Protein AF-0000000078597366 (afdb_homodimer)

Organism: Penicillium oxalicum (strain 114-2 / CGMCC 5302) (NCBI:txid933388)

Sequence (990 aa):
MFLNEVNRTFESVIDPSFQSKYDRWCERRESKDAGHTPFAADDELGDDFEILVLRVCLLSIQSLPCPGYPAFGVLNTHLNQLENWFCSLADELEASQKQERKPSIVAVQHKLCHVCYLIKYAKVRACWSALNAAIKEAHETGLHRRDDNAAVDDLEMELRRQIFWNLYVWDRYMCVYFGFWPLIPEGYFDVELPRDLFRPLTATPGSVTTFTDRVYHIKIARYITAFTSPPSWKADRHNASLVAEFAQQFQVLVVDQLPSIYWLDNPDLRLDTVEPAIPRKRQFLHLAIYHTKASLYRAFADPFNRLHVETNTPPKHTPDLLALSHRRAYMDAICKAISCLVQLFASTTEKSGSAAEKLFLLPVWLIDALACLGVCFLSIQADERRLANQGLQISPDQDLKCCLVTFLNTFDILRRGASRSAFVKKGLEALETLYQIVYTSPCRELLLKSNEESEMATLGAFSVRGTEEWLPSFLEKPDRAWIFQQKSFFSDLLSMFLNEVNRTFESVIDPSFQSKYDRWCERRESKDAGHTPFAADDELGDDFEILVLRVCLLSIQSLPCPGYPAFGVLNTHLNQLENWFCSLADELEASQKQERKPSIVAVQHKLCHVCYLIKYAKVRACWSALNAAIKEAHETGLHRRDDNAAVDDLEMELRRQIFWNLYVWDRYMCVYFGFWPLIPEGYFDVELPRDLFRPLTATPGSVTTFTDRVYHIKIARYITAFTSPPSWKADRHNASLVAEFAQQFQVLVVDQLPSIYWLDNPDLRLDTVEPAIPRKRQFLHLAIYHTKASLYRAFADPFNRLHVETNTPPKHTPDLLALSHRRAYMDAICKAISCLVQLFASTTEKSGSAAEKLFLLPVWLIDALACLGVCFLSIQADERRLANQGLQISPDQDLKCCLVTFLNTFDILRRGASRSAFVKKGLEALETLYQIVYTSPCRELLLKSNEESEMATLGAFSVRGTEEWLPSFLEKPDRAWIFQQKSFFSDLLS

Foldseek 3Di:
DLVQPLCLVQVLDDVVVLVVLVVVLVVVVVVCVVPDDQDDLQDPNHLLVVLLVLLSVLSVLLQAQDQPPCPPDPCNDRSVVSSVVSVVVSVVSVVPRDPPRQQDPSNLSSLVSVLVSCVLQLLLVVSVVSLLVSVVSLVSVPLLEACPPPPDDPVVLLSSQSSNLSSLLVQLCSQQQAPDDGNDDPPPGDRDHHDQPPPFLDPDPPGGDSCNLVSLSSVLSVLLCVAQRDPVNVLVLLDLVSLVVSLVVCCVVRVVPDDQCLDPPNGDCVCCVSRVCSVVSSLVSLLSVLVSLLLSLLLLLQQQCLLVPPDPPPRSHDPDPSSVVSNLSNLVSLLSSLVSLVVLLCVSPVPRPPSSCSSVVSLVSLLLSLVSLLSSLVNVLSVCLVVVVVVDADDADLSNLVSLVSSVVSLVVLVVCLVPDVQSVLSNVLCVVSCVLSVPWPVNVQSPPPVPPRPRDDGPDSPPPDDRPQVNQCNSRSGNSSQCVDPSHCVPPSD/DLVQPLCLVQVLDDVVVLVVLVVVLVVVVVVCVVPDDQPDLQDPNHLLVVLLVLLSVLSVLLQAQDQPPCPPDDCNDRSVVVSVVSVVVSVVSVVPDDPPRQQDPSNLSSLVSVLVSCLLQLLLVVSVVSLLVSVVSLVSVPLLEACPPPPDDPVVLLSSQSSNLSSLLVQLCSQQQAPDDGNDDPPPGDRDHHDQPPPFLDPDPPGGDSCNLVSLSSVLSVLLCVAQRDPVNVLVLLDLVSLVVSLVVCCVVRVVPDDQCLDPPNGDCVCCVSRVCSVVSSLVSLLSVLVSLLLSLLLLLQQQCLLVPPDPPPRSHDPDPSSVVSNLSNLVSLLSSLVSLVVLLCVLPVPRPLSSCSSVVSLVSLLLSLVSLLSSLVNVLSVCLVVVVVVDFDDADLSNLVSLVSSVVSLVVLVVCLVPDVQSVLSNVLCVVSCVLSVPWPVNCVSVVPVDDDDRPNGPDSPPPDDRPQVVQCNSRSGNSSQCVDPSHCVVPSD

InterPro domains:
  IPR007219 Xylanolytic transcriptional activator, regulatory domain [PF04082] (13-196)
  IPR007219 Xylanolytic transcriptional activator, regulatory domain [SM00906] (127-200)

pLDDT: mean 78.03, std 15.62, range [32.47, 96.44]

Nearest PDB structures (foldseek):
  6p7x-assembly1_B  TM=5.324E-01  e=3.393E-02  Kluyveromyces lactis
  7a0g-assembly1_EEE  TM=1.400E-01  e=3.858E+00  Serratia marcescens
  6p7x-assembly1_B  TM=5.183E-01  e=3.360E-02  Kluyveromyces lactis
  7q83-assembly2_D  TM=2.815E-01  e=9.406E+00  Saccharomyces cerevisiae S288C

Solvent-accessible surface area (backbone atoms only — not comparable to full-atom values): 53658 Å² total; per-residue (Å²): 106,43,76,79,51,56,34,64,76,65,52,65,65,55,64,68,64,50,50,54,51,50,52,52,47,51,51,46,51,61,47,26,82,73,75,53,77,76,66,50,85,86,38,85,72,14,69,46,38,52,36,25,53,40,33,50,47,48,47,42,58,56,66,39,32,43,69,72,51,78,49,78,69,92,49,81,47,56,47,64,54,49,47,51,47,42,51,52,50,36,51,50,55,60,68,65,51,62,88,83,56,77,64,43,71,53,47,26,36,27,30,48,42,43,23,58,48,29,41,26,68,32,27,48,53,60,19,52,51,34,43,50,54,22,50,52,36,33,54,73,56,44,44,41,42,61,76,80,58,80,82,59,52,69,67,57,49,44,48,40,28,41,49,46,47,50,50,50,29,53,36,34,47,41,17,46,52,54,57,45,74,50,67,73,55,84,50,65,54,60,49,62,77,57,62,49,66,62,67,44,76,44,89,51,88,87,35,57,21,92,55,39,68,54,54,51,45,39,53,49,31,57,53,47,45,75,58,62,49,39,59,74,35,54,68,54,51,51,32,58,69,56,37,52,52,50,51,50,48,46,42,59,70,48,60,68,63,55,56,54,66,55,38,83,76,83,42,48,62,85,51,42,77,80,40,68,59,48,65,57,50,30,40,52,51,48,32,52,50,24,48,46,52,24,53,54,23,38,56,23,41,42,41,69,47,72,76,59,64,86,68,80,63,64,67,86,37,79,78,39,74,61,32,56,50,34,27,52,50,22,48,50,24,39,50,52,28,47,51,35,47,51,52,53,50,46,62,28,40,69,78,22,63,68,22,30,66,39,51,37,50,52,57,54,49,48,47,50,44,46,52,52,49,46,47,33,51,50,33,51,50,52,50,48,47,53,35,45,75,70,69,46,85,82,75,88,50,70,67,55,31,54,51,48,51,50,49,54,53,50,50,50,55,46,58,72,47,23,86,78,29,72,64,42,39,39,40,47,62,60,41,42,64,54,48,50,52,55,64,66,29,53,59,39,56,52,48,73,53,48,85,58,91,75,70,84,70,74,65,67,89,74,75,85,80,87,74,69,88,54,54,63,52,46,69,71,35,52,49,59,18,36,54,52,68,29,73,72,52,34,32,77,68,35,88,106,44,76,77,51,57,33,65,76,66,54,67,64,56,64,70,63,50,52,52,52,50,51,51,48,53,51,46,51,61,48,23,82,73,75,55,78,75,66,50,86,86,37,85,74,14,68,45,38,54,36,27,53,40,34,51,49,46,47,40,58,56,67,39,32,45,71,73,53,76,50,80,67,92,51,80,48,55,46,65,55,50,47,51,48,43,52,49,51,37,50,50,55,60,68,66,51,60,87,83,55,77,63,44,72,52,47,26,37,27,30,48,40,44,23,57,48,29,41,28,68,32,26,47,53,62,18,50,52,34,43,50,52,21,50,52,36,33,55,72,54,45,45,42,42,61,76,80,58,81,83,59,52,69,66,56,50,44,48,38,27,42,50,44,46,50,51,49,28,51,35,35,46,41,17,45,50,54,58,45,75,49,67,74,55,84,48,66,55,61,47,62,78,59,62,49,68,62,67,43,76,45,90,52,88,86,36,57,20,92,53,40,68,54,54,50,44,40,54,49,33,58,55,45,42,76,58,62,47,38,58,74,34,54,68,54,52,51,32,58,69,56,36,52,50,51,52,50,48,45,42,59,70,48,60,68,62,56,55,54,65,57,38,81,77,84,42,49,64,86,52,42,78,79,40,70,58,46,64,58,50,30,40,54,50,48,32,53,50,23,48,47,50,22,54,54,23,37,55,22,42,43,39,70,45,73,77,59,75,80,66,83,63,64,65,85,35,78,79,39,73,61,32,55,50,33,28,52,50,22,47,50,24,39,51,52,27,46,52,35,47,52,52,54,50,46,62,28,40,70,77,25,59,72,23,30,67,39,52,38,50,50,60,53,49,49,47,49,44,46,52,52,50,46,47,33,51,51,35,51,50,52,49,49,44,51,35,45,74,69,70,47,84,83,74,89,50,71,67,54,31,52,49,48,51,51,48,54,51,49,51,50,55,46,59,71,47,24,85,78,30,75,64,41,37,38,38,46,61,60,42,44,63,54,48,50,52,55,65,65,29,59,60,40,56,52,47,70,54,47,84,60,86,85,72,82,71,77,63,70,89,76,74,82,78,87,71,68,87,56,52,63,51,46,70,71,34,50,49,59,16,37,55,54,70,29,73,72,47,38,30,79,67,34,90

Radius of gyration: 32.06 Å; Cα contacts (8 Å, |Δi|>4): 1235; chains: 2; bounding box: 69×103×82 Å

Secondary structure (DSSP, 8-state):
-IIIIIHHHH--S-HHHHHHHHHHHHHHHHHHTTT-----TT-TTSHHHHHHHHHHHHHHHHT-S-TT----SS--S-HHHHHHHHHHHHHHHHHHS-TTPPP-HHHHHHHHHHHHHHHHTT-HHHHHHHHHHHHHHHHHHTTTS----TTS-HHHHHHHHHHHHHHHHHHHHHHHHH-PPPSS-TTS--PPPP-TTSS-SSSSTT---TTHHHHHHHHHHHHHHHHHS-GGGHHHHT-HHHHHHHHHHHIIIIITT--GGG-SSS---TTTTT-TTHHHHHHHHHHHHHHHHHHHHGGGSSTT--S--S-----SS---HHHHHHHHHHHHHHHHHHHHHHHHHHHHHSSSTTTGGG-THHHHHHHHHHHHHHHHHHHHHHHHHHHHHTT------HHHHHHHHHHHHHHHHHHHHGGG-HHHHHHHHHHHHHHHHHHH-HHHHHHHHTTSS------------S--TTHHHHHH--STTHHHH-TTTTTTT--/-IIIIIHHHH--S-HHHHHHHHHHHHHHHHHHTTT-----TT-TTSHHHHHHHHHHHHHHHHT-S-TT----SS--S-HHHHHHHHHHHHHHHHHHS-TTPPP-HHHHHHHHHHHHHHHHTT-HHHHHHHHHHHHHHHHHHTTTS----TTS-HHHHHHHHHHHHHHHHHHHHHHHHH-PPPSS-TTS--PPPP-TTSS-SSSSTT---TTHHHHHHHHHHHHHHHHHS-GGGTTGGG-HHHHHHHHHHHHHHTGGG--GGG-SSS---TTTTT-TTHHHHHHHHHHHHHHHHHHHHGGGSSTT--S--S-----SS---HHHHHHHHHHHHHHHHHHHHHHHHHHHHHSSSTTTGGG-THHHHHHHHHHHHHHHHHHHHHHHHHHHHHTTPPPPP-HHHHHHHHHHHHHHHHHHHHGGG-HHHHHHHHHHHHHHHHHHH-HHHHHHHHTTS-------------S--TTHHHHHH--STTHHHH-TTTTTTT--

Structure (mmCIF, N/CA/C/O backbone):
data_AF-0000000078597366-model_v1
#
loop_
_entity.id
_entity.type
_entity.pdbx_description
1 polymer 'Transcription factor domain-containing protein'
#
loop_
_atom_site.group_PDB
_atom_site.id
_atom_site.type_symbol
_atom_site.label_atom_id
_atom_site.label_alt_id
_atom_site.label_comp_id
_atom_site.label_asym_id
_atom_site.label_entity_id
_atom_site.label_seq_id
_atom_site.pdbx_PDB_ins_code
_atom_site.Cartn_x
_atom_site.Cartn_y
_atom_site.Cartn_z
_atom_site.occupancy
_atom_site.B_iso_or_equiv
_atom_site.auth_seq_id
_atom_site.auth_comp_id
_atom_site.auth_asym_id
_atom_site.auth_atom_id
_atom_site.pdbx_PDB_model_num
ATOM 1 N N . MET A 1 1 ? -16.625 13.062 27.312 1 77.81 1 MET A N 1
ATOM 2 C CA . MET A 1 1 ? -15.539 13.891 26.812 1 77.81 1 MET A CA 1
ATOM 3 C C . MET A 1 1 ? -15.07 13.414 25.438 1 77.81 1 MET A C 1
ATOM 5 O O . MET A 1 1 ? -15.039 14.188 24.484 1 77.81 1 MET A O 1
ATOM 9 N N . PHE A 1 2 ? -14.883 12.109 25.297 1 80 2 PHE A N 1
ATOM 10 C CA . PHE A 1 2 ? -14.32 11.633 24.031 1 80 2 PHE A CA 1
ATOM 11 C C . PHE A 1 2 ? -15.289 11.859 22.875 1 80 2 PHE A C 1
ATOM 13 O O . PHE A 1 2 ? -14.93 12.477 21.875 1 80 2 PHE A O 1
ATOM 20 N N . LEU A 1 3 ? -16.516 11.445 23 1 79.75 3 LEU A N 1
ATOM 21 C CA . LEU A 1 3 ? -17.469 11.484 21.891 1 79.75 3 LEU A CA 1
ATOM 22 C C . LEU A 1 3 ? -17.828 12.922 21.547 1 79.75 3 LEU A C 1
ATOM 24 O O . LEU A 1 3 ? -18 13.258 20.375 1 79.75 3 LEU A O 1
ATOM 28 N N . ASN A 1 4 ? -17.75 13.773 22.469 1 75.81 4 ASN A N 1
ATOM 29 C CA . ASN A 1 4 ? -18.25 15.125 22.234 1 75.81 4 ASN A CA 1
ATOM 30 C C . ASN A 1 4 ? -17.125 16.078 21.812 1 75.81 4 ASN A C 1
ATOM 32 O O . ASN A 1 4 ? -17.391 17.094 21.172 1 75.81 4 ASN A O 1
ATOM 36 N N . GLU A 1 5 ? -15.945 15.664 22.141 1 77 5 GLU A N 1
ATOM 37 C CA . GLU A 1 5 ? -14.867 16.609 21.859 1 77 5 GLU A CA 1
ATOM 38 C C . GLU A 1 5 ? -13.773 15.969 21.016 1 77 5 GLU A C 1
ATOM 40 O O . GLU A 1 5 ? -13.539 16.391 19.875 1 77 5 GLU A O 1
ATOM 45 N N . VAL A 1 6 ? -13.281 14.93 21.484 1 77.69 6 VAL A N 1
ATOM 46 C CA . VAL A 1 6 ? -12.086 14.359 20.875 1 77.69 6 VAL A CA 1
ATOM 47 C C . VAL A 1 6 ? -12.445 13.719 19.531 1 77.69 6 VAL A C 1
ATOM 49 O O . VAL A 1 6 ? -11.773 13.938 18.531 1 77.69 6 VAL A O 1
ATOM 52 N N . ASN A 1 7 ? -13.539 12.992 19.5 1 82.81 7 ASN A N 1
ATOM 53 C CA . ASN A 1 7 ? -13.953 12.25 18.312 1 82.81 7 ASN A CA 1
ATOM 54 C C . ASN A 1 7 ? -14.344 13.195 17.172 1 82.81 7 ASN A C 1
ATOM 56 O O . ASN A 1 7 ? -14.344 12.797 16 1 82.81 7 ASN A O 1
ATOM 60 N N . ARG A 1 8 ? -14.602 14.391 17.547 1 79.69 8 ARG A N 1
ATOM 61 C CA . ARG A 1 8 ? -15.094 15.344 16.547 1 79.69 8 ARG A CA 1
ATOM 62 C C . ARG A 1 8 ? -13.961 15.805 15.641 1 79.69 8 ARG A C 1
ATOM 64 O O . ARG A 1 8 ? -14.203 16.328 14.547 1 79.69 8 ARG A O 1
ATOM 71 N N . THR A 1 9 ? -12.773 15.547 16.062 1 73.31 9 THR A N 1
ATOM 72 C CA . THR A 1 9 ? -11.625 15.938 15.25 1 73.31 9 THR A CA 1
ATOM 73 C C . THR A 1 9 ? -11.359 14.906 14.156 1 73.31 9 THR A C 1
ATOM 75 O O . THR A 1 9 ? -11.039 15.258 13.023 1 73.31 9 THR A O 1
ATOM 78 N N . PHE A 1 10 ? -11.617 13.672 14.555 1 74.19 10 PHE A N 1
ATOM 79 C CA . PHE A 1 10 ? -11.188 12.641 13.617 1 74.19 10 PHE A CA 1
ATOM 80 C C . PHE A 1 10 ? -12.367 11.773 13.195 1 74.19 10 PHE A C 1
ATOM 82 O O . PHE A 1 10 ? -12.289 11.062 12.195 1 74.19 10 PHE A O 1
ATOM 89 N N . GLU A 1 11 ? -13.391 11.883 13.914 1 78.06 11 GLU A N 1
ATOM 90 C CA . GLU A 1 11 ? -14.602 11.109 13.641 1 78.06 11 GLU A CA 1
ATOM 91 C C . GLU A 1 11 ? -14.266 9.641 13.398 1 78.06 11 GLU A C 1
ATOM 93 O O . GLU A 1 11 ? -14.68 9.062 12.391 1 78.06 11 GLU A O 1
ATOM 98 N N . SER A 1 12 ? -13.477 9.102 14.289 1 75.88 12 SER A N 1
ATOM 99 C CA . SER A 1 12 ? -12.977 7.734 14.148 1 75.88 12 SER A CA 1
ATOM 100 C C . SER A 1 12 ? -14.047 6.711 14.516 1 75.88 12 SER A C 1
ATOM 102 O O . SER A 1 12 ? -13.953 5.543 14.133 1 75.88 12 SER A O 1
ATOM 104 N N . VAL A 1 13 ? -15.047 7.16 15.273 1 77.44 13 VAL A N 1
ATOM 105 C CA . VAL A 1 13 ? -16.125 6.262 15.648 1 77.44 13 VAL A CA 1
ATOM 106 C C . VAL A 1 13 ? -17.469 6.957 15.43 1 77.44 13 VAL A C 1
ATOM 108 O O . VAL A 1 13 ? -17.547 8.188 15.438 1 77.44 13 VAL A O 1
ATOM 111 N N . ILE A 1 14 ? -18.453 6.109 15.164 1 76.69 14 ILE A N 1
ATOM 112 C CA . ILE A 1 14 ? -19.828 6.609 15.156 1 76.69 14 ILE A CA 1
ATOM 113 C C . ILE A 1 14 ? -20.406 6.52 16.562 1 76.69 14 ILE A C 1
ATOM 115 O O . ILE A 1 14 ? -20.469 5.438 17.156 1 76.69 14 ILE A O 1
ATOM 119 N N . ASP A 1 15 ? -20.938 7.594 17 1 83.19 15 ASP A N 1
ATOM 120 C CA . ASP A 1 15 ? -21.297 7.75 18.406 1 83.19 15 ASP A CA 1
ATOM 121 C C . ASP A 1 15 ? -22.266 6.664 18.844 1 83.19 15 ASP A C 1
ATOM 123 O O . ASP A 1 15 ? -22 5.938 19.812 1 83.19 15 ASP A O 1
ATOM 127 N N . PRO A 1 16 ? -23.328 6.461 18.141 1 78.75 16 PRO A N 1
ATOM 128 C CA . PRO A 1 16 ? -24.297 5.484 18.641 1 78.75 16 PRO A CA 1
ATOM 129 C C . PRO A 1 16 ? -23.766 4.055 18.609 1 78.75 16 PRO A C 1
ATOM 131 O O . PRO A 1 16 ? -24.062 3.266 19.516 1 78.75 16 PRO A O 1
ATOM 134 N N . SER A 1 17 ? -23.078 3.791 17.656 1 81.31 17 SER A N 1
ATOM 135 C CA . SER A 1 17 ? -22.531 2.445 17.531 1 81.31 17 SER A CA 1
ATOM 136 C C . SER A 1 17 ? -21.516 2.168 18.641 1 81.31 17 SER A C 1
ATOM 138 O O . SER A 1 17 ? -21.531 1.102 19.25 1 81.31 17 SER A O 1
ATOM 140 N N . PHE A 1 18 ? -20.719 3.088 18.906 1 87.81 18 PHE A N 1
ATOM 141 C CA . PHE A 1 18 ? -19.703 2.932 19.938 1 87.81 18 PHE A CA 1
ATOM 142 C C . PHE A 1 18 ? -20.328 2.84 21.328 1 87.81 18 PHE A C 1
ATOM 144 O O . PHE A 1 18 ? -19.953 1.989 22.125 1 87.81 18 PHE A O 1
ATOM 151 N N . GLN A 1 19 ? -21.297 3.725 21.547 1 87.75 19 GLN A N 1
ATOM 152 C CA . GLN A 1 19 ? -21.953 3.762 22.844 1 87.75 19 GLN A CA 1
ATOM 153 C C . GLN A 1 19 ? -22.688 2.453 23.125 1 87.75 19 GLN A C 1
ATOM 155 O O . GLN A 1 19 ? -22.641 1.944 24.25 1 87.75 19 GLN A O 1
ATOM 160 N N . SER A 1 20 ? -23.297 1.954 22.141 1 85.81 20 SER A N 1
ATOM 161 C CA . SER A 1 20 ? -24.016 0.691 22.297 1 85.81 20 SER A CA 1
ATOM 162 C C . SER A 1 20 ? -23.062 -0.444 22.641 1 85.81 20 SER A C 1
ATOM 164 O O . SER A 1 20 ? -23.328 -1.235 23.547 1 85.81 20 SER A O 1
ATOM 166 N N . LYS A 1 21 ? -21.969 -0.514 21.984 1 87 21 LYS A N 1
ATOM 167 C CA . LYS A 1 21 ? -20.984 -1.558 22.234 1 87 21 LYS A CA 1
ATOM 168 C C . LYS A 1 21 ? -20.344 -1.388 23.609 1 87 21 LYS A C 1
ATOM 170 O O . LYS A 1 21 ? -20.078 -2.371 24.312 1 87 21 LYS A O 1
ATOM 175 N N . TYR A 1 22 ? -20.156 -0.16 23.906 1 88.94 22 TYR A N 1
ATOM 176 C CA . TYR A 1 22 ? -19.547 0.142 25.203 1 88.94 22 TYR A CA 1
ATOM 177 C C . TYR A 1 22 ? -20.469 -0.283 26.344 1 88.94 22 TYR A C 1
ATOM 179 O O . TYR A 1 22 ? -20.016 -0.875 27.328 1 88.94 22 TYR A O 1
ATOM 187 N N . ASP A 1 23 ? -21.703 -0.008 26.188 1 88.88 23 ASP A N 1
ATOM 188 C CA . ASP A 1 23 ? -22.672 -0.377 27.203 1 88.88 23 ASP A CA 1
ATOM 189 C C . ASP A 1 23 ? -22.766 -1.895 27.344 1 88.88 23 ASP A C 1
ATOM 191 O O . ASP A 1 23 ? -22.812 -2.414 28.469 1 88.88 23 ASP A O 1
ATOM 195 N N . ARG A 1 24 ? -22.766 -2.529 26.266 1 86.31 24 ARG A N 1
ATOM 196 C CA . ARG A 1 24 ? -22.812 -3.988 26.297 1 86.31 24 ARG A CA 1
ATOM 197 C C . ARG A 1 24 ? -21.562 -4.562 26.938 1 86.31 24 ARG A C 1
ATOM 199 O O . ARG A 1 24 ? -21.625 -5.551 27.672 1 86.31 24 ARG A O 1
ATOM 206 N N . TRP A 1 25 ? -20.5 -3.963 26.578 1 86.81 25 TRP A N 1
ATOM 207 C CA . TRP A 1 25 ? -19.219 -4.383 27.141 1 86.81 25 TRP A CA 1
ATOM 208 C C . TRP A 1 25 ? -19.203 -4.207 28.656 1 86.81 25 TRP A C 1
ATOM 210 O O . TRP A 1 25 ? -18.75 -5.094 29.375 1 86.81 25 TRP A O 1
ATOM 220 N N . CYS A 1 26 ? -19.719 -3.164 29.141 1 85.12 26 CYS A N 1
ATOM 221 C CA . CYS A 1 26 ? -19.797 -2.879 30.562 1 85.12 26 CYS A CA 1
ATOM 222 C C . CYS A 1 26 ? -20.719 -3.861 31.266 1 85.12 26 CYS A C 1
ATOM 224 O O . CYS A 1 26 ? -20.422 -4.324 32.375 1 85.12 26 CYS A O 1
ATOM 226 N N . GLU A 1 27 ? -21.75 -4.156 30.625 1 83.38 27 GLU A N 1
ATOM 227 C CA . GLU A 1 27 ? -22.719 -5.094 31.188 1 83.38 27 GLU A CA 1
ATOM 228 C C . GLU A 1 27 ? -22.109 -6.488 31.328 1 83.38 27 GLU A C 1
ATOM 230 O O . GLU A 1 27 ? -22.328 -7.164 32.344 1 83.38 27 GLU A O 1
ATOM 235 N N . ARG A 1 28 ? -21.453 -6.789 30.344 1 79.44 28 ARG A N 1
ATOM 236 C CA . ARG A 1 28 ? -20.844 -8.117 30.344 1 79.44 28 ARG A CA 1
ATOM 237 C C . ARG A 1 28 ? -19.75 -8.211 31.406 1 79.44 28 ARG A C 1
ATOM 239 O O . ARG A 1 28 ? -19.578 -9.258 32.031 1 79.44 28 ARG A O 1
ATOM 246 N N . ARG A 1 29 ? -19.016 -7.277 31.547 1 74.88 29 ARG A N 1
ATOM 247 C CA . ARG A 1 29 ? -17.953 -7.27 32.531 1 74.88 29 ARG A CA 1
ATOM 248 C C . ARG A 1 29 ? -18.5 -7.336 33.938 1 74.88 29 ARG A C 1
ATOM 250 O O . ARG A 1 29 ? -17.922 -7.988 34.812 1 74.88 29 ARG A O 1
ATOM 257 N N . GLU A 1 30 ? -19.547 -6.656 34.062 1 74.06 30 GLU A N 1
ATOM 258 C CA . GLU A 1 30 ? -20.188 -6.688 35.344 1 74.06 30 GLU A CA 1
ATOM 259 C C . GLU A 1 30 ? -20.781 -8.062 35.656 1 74.06 30 GLU A C 1
ATOM 261 O O . GLU A 1 30 ? -20.734 -8.531 36.781 1 74.06 30 GLU A O 1
ATOM 266 N N . SER A 1 31 ? -21.141 -8.625 34.531 1 67.75 31 SER A N 1
ATOM 267 C CA . SER A 1 31 ? -21.703 -9.961 34.719 1 67.75 31 SER A CA 1
ATOM 268 C C . SER A 1 31 ? -20.609 -11 34.906 1 67.75 31 SER A C 1
ATOM 270 O O . SER A 1 31 ? -20.797 -11.977 35.656 1 67.75 31 SER A O 1
ATOM 272 N N . LYS A 1 32 ? -19.484 -11.047 34.094 1 61.31 32 LYS A N 1
ATOM 273 C CA . LYS A 1 32 ? -18.359 -11.977 34.188 1 61.31 32 LYS A CA 1
ATOM 274 C C . LYS A 1 32 ? -17.734 -11.922 35.594 1 61.31 32 LYS A C 1
ATOM 276 O O . LYS A 1 32 ? -17.297 -12.945 36.125 1 61.31 32 LYS A O 1
ATOM 281 N N . ASP A 1 33 ? -17.328 -10.773 36.094 1 56.53 33 ASP A N 1
ATOM 282 C CA . ASP A 1 33 ? -16.875 -10.695 37.5 1 56.53 33 ASP A CA 1
ATOM 283 C C . ASP A 1 33 ? -17.797 -11.492 38.406 1 56.53 33 ASP A C 1
ATOM 285 O O . ASP A 1 33 ? -17.375 -11.922 39.5 1 56.53 33 ASP A O 1
ATOM 289 N N . ALA A 1 34 ? -19.031 -11.734 38.031 1 48.69 34 ALA A N 1
ATOM 290 C CA . ALA A 1 34 ? -19.922 -12.633 38.75 1 48.69 34 ALA A CA 1
ATOM 291 C C . ALA A 1 34 ? -19.734 -14.078 38.312 1 48.69 34 ALA A C 1
ATOM 293 O O . ALA A 1 34 ? -20.531 -14.953 38.656 1 48.69 34 ALA A O 1
ATOM 294 N N . GLY A 1 35 ? -18.734 -14.5 37.438 1 50.5 35 GLY A N 1
ATOM 295 C CA . GLY A 1 35 ? -18.391 -15.875 37.094 1 50.5 35 GLY A CA 1
ATOM 296 C C . GLY A 1 35 ? -18.188 -16.109 35.625 1 50.5 35 GLY A C 1
ATOM 297 O O . GLY A 1 35 ? -18.094 -17.25 35.156 1 50.5 35 GLY A O 1
ATOM 298 N N . HIS A 1 36 ? -18.391 -15.164 34.656 1 47.78 36 HIS A N 1
ATOM 299 C CA . HIS A 1 36 ? -18.688 -15.453 33.25 1 47.78 36 HIS A CA 1
ATOM 300 C C . HIS A 1 36 ? -17.406 -15.617 32.438 1 47.78 36 HIS A C 1
ATOM 302 O O . HIS A 1 36 ? -16.344 -15.141 32.844 1 47.78 36 HIS A O 1
ATOM 308 N N . THR A 1 37 ? -17.531 -16.328 31.172 1 51.5 37 THR A N 1
ATOM 309 C CA . THR A 1 37 ? -16.734 -16.922 30.094 1 51.5 37 THR A CA 1
ATOM 310 C C . THR A 1 37 ? -15.992 -15.844 29.312 1 51.5 37 THR A C 1
ATOM 312 O O . THR A 1 37 ? -16.562 -14.797 28.984 1 51.5 37 THR A O 1
ATOM 315 N N . PRO A 1 38 ? -14.742 -15.977 29.312 1 54.69 38 PRO A N 1
ATOM 316 C CA . PRO A 1 38 ? -13.93 -15.086 28.469 1 54.69 38 PRO A CA 1
ATOM 317 C C . PRO A 1 38 ? -14.523 -14.867 27.078 1 54.69 38 PRO A C 1
ATOM 319 O O . PRO A 1 38 ? -15.281 -15.711 26.594 1 54.69 38 PRO A O 1
ATOM 322 N N . PHE A 1 39 ? -14.617 -13.594 26.75 1 57.12 39 PHE A N 1
ATOM 323 C CA . PHE A 1 39 ? -15.109 -13.273 25.406 1 57.12 39 PHE A CA 1
ATOM 324 C C . PHE A 1 39 ? -14.516 -14.219 24.375 1 57.12 39 PHE A C 1
ATOM 326 O O . PHE A 1 39 ? -13.344 -14.602 24.484 1 57.12 39 PHE A O 1
ATOM 333 N N . ALA A 1 40 ? -15.32 -14.82 23.641 1 53.38 40 ALA A N 1
ATOM 334 C CA . ALA A 1 40 ? -14.805 -15.625 22.547 1 53.38 40 ALA A CA 1
ATOM 335 C C . ALA A 1 40 ? -13.961 -14.773 21.594 1 53.38 40 ALA A C 1
ATOM 337 O O . ALA A 1 40 ? -14.203 -13.578 21.438 1 53.38 40 ALA A O 1
ATOM 338 N N . ALA A 1 41 ? -12.883 -15.242 21.188 1 50.66 41 ALA A N 1
ATOM 339 C CA . ALA A 1 41 ? -11.898 -14.586 20.344 1 50.66 41 ALA A CA 1
ATOM 340 C C . ALA A 1 41 ? -12.562 -13.859 19.188 1 50.66 41 ALA A C 1
ATOM 342 O O . ALA A 1 41 ? -12.125 -12.781 18.766 1 50.66 41 ALA A O 1
ATOM 343 N N . ASP A 1 42 ? -13.742 -14.414 18.75 1 53.88 42 ASP A N 1
ATOM 344 C CA . ASP A 1 42 ? -14.406 -13.883 17.562 1 53.88 42 ASP A CA 1
ATOM 345 C C . ASP A 1 42 ? -15.523 -12.914 17.938 1 53.88 42 ASP A C 1
ATOM 347 O O . ASP A 1 42 ? -16.297 -12.492 17.078 1 53.88 42 ASP A O 1
ATOM 351 N N . ASP A 1 43 ? -15.508 -12.578 19.172 1 62.34 43 ASP A N 1
ATOM 352 C CA . ASP A 1 43 ? -16.562 -11.695 19.656 1 62.34 43 ASP A CA 1
ATOM 353 C C . ASP A 1 43 ? -16.25 -10.242 19.328 1 62.34 43 ASP A C 1
ATOM 355 O O . ASP A 1 43 ? -15.117 -9.789 19.5 1 62.34 43 ASP A O 1
ATOM 359 N N . GLU A 1 44 ? -17.281 -9.586 18.828 1 65.19 44 GLU A N 1
ATOM 360 C CA . GLU A 1 44 ? -17.203 -8.164 18.516 1 65.19 44 GLU A CA 1
ATOM 361 C C . GLU A 1 44 ? -16.766 -7.359 19.734 1 65.19 44 GLU A C 1
ATOM 363 O O . GLU A 1 44 ? -16.203 -6.266 19.594 1 65.19 44 GLU A O 1
ATOM 368 N N . LEU A 1 45 ? -16.984 -8 20.875 1 68.44 45 LEU A N 1
ATOM 369 C CA . LEU A 1 45 ? -16.672 -7.305 22.125 1 68.44 45 LEU A CA 1
ATOM 370 C C . LEU A 1 45 ? -15.438 -7.91 22.797 1 68.44 45 LEU A C 1
ATOM 372 O O . LEU A 1 45 ? -15.18 -7.668 23.969 1 68.44 45 LEU A O 1
ATOM 376 N N . GLY A 1 46 ? -14.68 -8.516 22.047 1 79.19 46 GLY A N 1
ATOM 377 C CA . GLY A 1 46 ? -13.508 -9.195 22.562 1 79.19 46 GLY A CA 1
ATOM 378 C C . GLY A 1 46 ? -12.289 -8.297 22.656 1 79.19 46 GLY A C 1
ATOM 379 O O . GLY A 1 46 ? -12.398 -7.133 23.031 1 79.19 46 GLY A O 1
ATOM 380 N N . ASP A 1 47 ? -11.156 -8.789 22.406 1 84.5 47 ASP A N 1
ATOM 381 C CA . ASP A 1 47 ? -9.859 -8.141 22.594 1 84.5 47 ASP A CA 1
ATOM 382 C C . ASP A 1 47 ? -9.773 -6.844 21.797 1 84.5 47 ASP A C 1
ATOM 384 O O . ASP A 1 47 ? -9.281 -5.828 22.297 1 84.5 47 ASP A O 1
ATOM 388 N N . ASP A 1 48 ? -10.367 -6.859 20.672 1 89.69 48 ASP A N 1
ATOM 389 C CA . ASP A 1 48 ? -10.289 -5.672 19.828 1 89.69 48 ASP A CA 1
ATOM 390 C C . ASP A 1 48 ? -11.031 -4.5 20.469 1 89.69 48 ASP A C 1
ATOM 392 O O . ASP A 1 48 ? -10.57 -3.357 20.406 1 89.69 48 ASP A O 1
ATOM 396 N N . PHE A 1 49 ? -12.133 -4.781 21.047 1 91.5 49 PHE A N 1
ATOM 397 C CA . PHE A 1 49 ? -12.906 -3.699 21.641 1 91.5 49 PHE A CA 1
ATOM 398 C C . PHE A 1 49 ? -12.227 -3.188 22.906 1 91.5 49 PHE A C 1
ATOM 400 O O . PHE A 1 49 ? -12.273 -1.992 23.203 1 91.5 49 PHE A O 1
ATOM 407 N N . GLU A 1 50 ? -11.633 -4.043 23.641 1 91.44 50 GLU A N 1
ATOM 408 C CA . GLU A 1 50 ? -10.875 -3.617 24.812 1 91.44 50 GLU A CA 1
ATOM 409 C C . GLU A 1 50 ? -9.734 -2.676 24.422 1 91.44 50 GLU A C 1
ATOM 411 O O . GLU A 1 50 ? -9.508 -1.665 25.094 1 91.44 50 GLU A O 1
ATOM 416 N N . ILE A 1 51 ? -9.047 -3.023 23.406 1 94.06 51 ILE A N 1
ATOM 417 C CA . ILE A 1 51 ? -7.98 -2.162 22.906 1 94.06 51 ILE A CA 1
ATOM 418 C C . ILE A 1 51 ? -8.562 -0.822 22.469 1 94.06 51 ILE A C 1
ATOM 420 O O . ILE A 1 51 ? -7.973 0.232 22.719 1 94.06 51 ILE A O 1
ATOM 424 N N . LEU A 1 52 ? -9.727 -0.859 21.797 1 94.25 52 LEU A N 1
ATOM 425 C CA . LEU A 1 52 ? -10.375 0.368 21.359 1 94.25 52 LEU A CA 1
ATOM 426 C C . LEU A 1 52 ? -10.672 1.283 22.547 1 94.25 52 LEU A C 1
ATOM 428 O O . LEU A 1 52 ? -10.445 2.492 22.469 1 94.25 52 LEU A O 1
ATOM 432 N N . VAL A 1 53 ? -11.164 0.703 23.594 1 93.12 53 VAL A N 1
ATOM 433 C CA . VAL A 1 53 ? -11.484 1.483 24.781 1 93.12 53 VAL A CA 1
ATOM 434 C C . VAL A 1 53 ? -10.219 2.123 25.328 1 93.12 53 VAL A C 1
ATOM 436 O O . VAL A 1 53 ? -10.219 3.297 25.719 1 93.12 53 VAL A O 1
ATOM 439 N N . LEU A 1 54 ? -9.164 1.377 25.344 1 94.25 54 LEU A N 1
ATOM 440 C CA . LEU A 1 54 ? -7.898 1.909 25.828 1 94.25 54 LEU A CA 1
ATOM 441 C C . LEU A 1 54 ? -7.414 3.053 24.938 1 94.25 54 LEU A C 1
ATOM 443 O O . LEU A 1 54 ? -6.949 4.078 25.438 1 94.25 54 LEU A O 1
ATOM 447 N N . ARG A 1 55 ? -7.547 2.883 23.656 1 94.69 55 ARG A N 1
ATOM 448 C CA . ARG A 1 55 ? -7.109 3.904 22.719 1 94.69 55 ARG A CA 1
ATOM 449 C C . ARG A 1 55 ? -7.945 5.172 22.859 1 94.69 55 ARG A C 1
ATOM 451 O O . ARG A 1 55 ? -7.418 6.285 22.766 1 94.69 55 ARG A O 1
ATOM 458 N N . VAL A 1 56 ? -9.211 4.969 23.031 1 92.06 56 VAL A N 1
ATOM 459 C CA . VAL A 1 56 ? -10.109 6.098 23.219 1 92.06 56 VAL A CA 1
ATOM 460 C C . VAL A 1 56 ? -9.727 6.844 24.5 1 92.06 56 VAL A C 1
ATOM 462 O O . VAL A 1 56 ? -9.742 8.078 24.531 1 92.06 56 VAL A O 1
ATOM 465 N N . CYS A 1 57 ? -9.383 6.109 25.484 1 90.44 57 CYS A N 1
ATOM 466 C CA . CYS A 1 57 ? -8.945 6.727 26.719 1 90.44 57 CYS A CA 1
ATOM 467 C C . CYS A 1 57 ? -7.641 7.492 26.531 1 90.44 57 CYS A C 1
ATOM 469 O O . CYS A 1 57 ? -7.473 8.586 27.078 1 90.44 57 CYS A O 1
ATOM 471 N N . LEU A 1 58 ? -6.77 6.961 25.797 1 90.38 58 LEU A N 1
ATOM 472 C CA . LEU A 1 58 ? -5.496 7.617 25.516 1 90.38 58 LEU A CA 1
ATOM 473 C C . LEU A 1 58 ? -5.719 8.938 24.781 1 90.38 58 LEU A C 1
ATOM 475 O O . LEU A 1 58 ? -5.109 9.953 25.125 1 90.38 58 LEU A O 1
ATOM 479 N N . LEU A 1 59 ? -6.609 8.945 23.844 1 87.75 59 LEU A N 1
ATOM 480 C CA . LEU A 1 59 ? -6.926 10.164 23.109 1 87.75 59 LEU A CA 1
ATOM 481 C C . LEU A 1 59 ? -7.566 11.203 24.016 1 87.75 59 LEU A C 1
ATOM 483 O O . LEU A 1 59 ? -7.305 12.398 23.891 1 87.75 59 LEU A O 1
ATOM 487 N N . SER A 1 60 ? -8.281 10.711 24.922 1 84.69 60 SER A N 1
ATOM 488 C CA . SER A 1 60 ? -8.93 11.602 25.875 1 84.69 60 SER A CA 1
ATOM 489 C C . SER A 1 60 ? -7.91 12.227 26.828 1 84.69 60 SER A C 1
ATOM 491 O O . SER A 1 60 ? -7.98 13.414 27.125 1 84.69 60 SER A O 1
ATOM 493 N N . ILE A 1 61 ? -7.012 11.43 27.25 1 82.25 61 ILE A N 1
ATOM 494 C CA . ILE A 1 61 ? -5.973 11.914 28.156 1 82.25 61 ILE A CA 1
ATOM 495 C C . ILE A 1 61 ? -5.133 12.977 27.453 1 82.25 61 ILE A C 1
ATOM 497 O O . ILE A 1 61 ? -4.789 14 28.062 1 82.25 61 ILE A O 1
ATOM 501 N N . GLN A 1 62 ? -4.848 12.734 26.25 1 80.44 62 GLN A N 1
ATOM 502 C CA . GLN A 1 62 ? -4.039 13.656 25.469 1 80.44 62 GLN A CA 1
ATOM 503 C C . GLN A 1 62 ? -4.742 15.008 25.312 1 80.44 62 GLN A C 1
ATOM 505 O O . GLN A 1 62 ? -4.086 16.031 25.156 1 80.44 62 GLN A O 1
ATOM 510 N N . SER A 1 63 ? -6.055 14.984 25.422 1 75.5 63 SER A N 1
ATOM 511 C CA . SER A 1 63 ? -6.828 16.203 25.172 1 75.5 63 SER A CA 1
ATOM 512 C C . SER A 1 63 ? -7.098 16.953 26.469 1 75.5 63 SER A C 1
ATOM 514 O O . SER A 1 63 ? -7.688 18.031 26.453 1 75.5 63 SER A O 1
ATOM 516 N N . LEU A 1 64 ? -6.574 16.391 27.516 1 74.19 64 LEU A N 1
ATOM 517 C CA . LEU A 1 64 ? -6.766 17.094 28.781 1 74.19 64 LEU A CA 1
ATOM 518 C C . LEU A 1 64 ? -5.824 18.281 28.906 1 74.19 64 LEU A C 1
ATOM 520 O O . LEU A 1 64 ? -4.691 18.234 28.422 1 74.19 64 LEU A O 1
ATOM 524 N N . PRO A 1 65 ? -6.301 19.453 29.453 1 62.34 65 PRO A N 1
ATOM 525 C CA . PRO A 1 65 ? -5.555 20.719 29.469 1 62.34 65 PRO A CA 1
ATOM 526 C C . PRO A 1 65 ? -4.277 20.641 30.297 1 62.34 65 PRO A C 1
ATOM 528 O O . PRO A 1 65 ? -3.301 21.328 30 1 62.34 65 PRO A O 1
ATOM 531 N N . CYS A 1 66 ? -4.332 20.062 31.578 1 59.06 66 CYS A N 1
ATOM 532 C CA . CYS A 1 66 ? -3.152 20.109 32.438 1 59.06 66 CYS A CA 1
ATOM 533 C C . CYS A 1 66 ? -2.721 18.719 32.875 1 59.06 66 CYS A C 1
ATOM 535 O O . CYS A 1 66 ? -3.561 17.844 33.094 1 59.06 66 CYS A O 1
ATOM 537 N N . PRO A 1 67 ? -1.397 18.484 32.531 1 56.59 67 PRO A N 1
ATOM 538 C CA . PRO A 1 67 ? -0.911 17.188 33 1 56.59 67 PRO A CA 1
ATOM 539 C C . PRO A 1 67 ? -1.304 16.906 34.438 1 56.59 67 PRO A C 1
ATOM 541 O O . PRO A 1 67 ? -1.382 15.742 34.875 1 56.59 67 PRO A O 1
ATOM 544 N N . GLY A 1 68 ? -1.516 17.984 35.125 1 54.31 68 GLY A N 1
ATOM 545 C CA . GLY A 1 68 ? -1.826 17.859 36.531 1 54.31 68 GLY A CA 1
ATOM 546 C C . GLY A 1 68 ? -3.305 17.641 36.812 1 54.31 68 GLY A C 1
ATOM 547 O O . GLY A 1 68 ? -3.762 17.797 37.938 1 54.31 68 GLY A O 1
ATOM 548 N N . TYR A 1 69 ? -4.031 17.578 35.75 1 55.59 69 TYR A N 1
ATOM 549 C CA . TYR A 1 69 ? -5.457 17.375 35.969 1 55.59 69 TYR A CA 1
ATOM 550 C C . TYR A 1 69 ? -5.703 16.203 36.906 1 55.59 69 TYR A C 1
ATOM 552 O O . TYR A 1 69 ? -5.133 15.133 36.75 1 55.59 69 TYR A O 1
ATOM 560 N N . PRO A 1 70 ? -6.172 16.625 3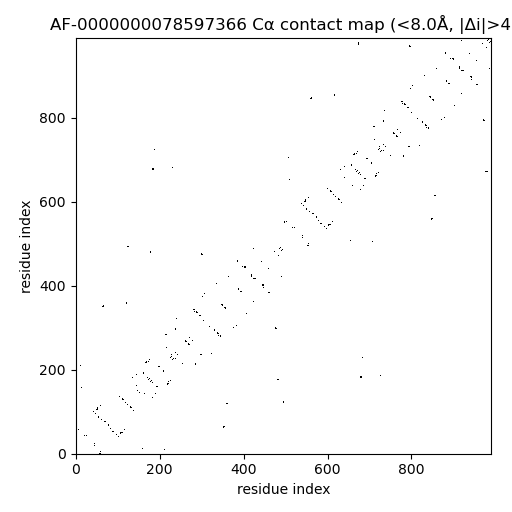8.219 1 54.97 70 PRO A N 1
ATOM 561 C CA . PRO A 1 70 ? -6.359 15.57 39.219 1 54.97 70 PRO A CA 1
ATOM 562 C C . PRO A 1 70 ? -7.125 14.359 38.656 1 54.97 70 PRO A C 1
ATOM 564 O O . PRO A 1 70 ? -8.125 14.531 37.969 1 54.97 70 PRO A O 1
ATOM 567 N N . ALA A 1 71 ? -6.527 13.352 38.281 1 52.72 71 ALA A N 1
ATOM 568 C CA . ALA A 1 71 ? -7.246 12.109 38 1 52.72 71 ALA A CA 1
ATOM 569 C C . ALA A 1 71 ? -8.016 11.648 39.25 1 52.72 71 ALA A C 1
ATOM 571 O O . ALA A 1 71 ? -7.492 11.664 40.344 1 52.72 71 ALA A O 1
ATOM 572 N N . PHE A 1 72 ? -9.281 12.086 39.344 1 49.78 72 PHE A N 1
ATOM 573 C CA . PHE A 1 72 ? -10.062 11.617 40.469 1 49.78 72 PHE A CA 1
ATOM 574 C C . PHE A 1 72 ? -10.242 10.109 40.438 1 49.78 72 PHE A C 1
ATOM 576 O O . PHE A 1 72 ? -10.32 9.516 39.344 1 49.78 72 PHE A O 1
ATOM 583 N N . GLY A 1 73 ? -10.141 9.406 41.625 1 46.84 73 GLY A N 1
ATOM 584 C CA . GLY A 1 73 ? -10.422 8.016 41.938 1 46.84 73 GLY A CA 1
ATOM 585 C C . GLY A 1 73 ? -9.172 7.16 42 1 46.84 73 GLY A C 1
ATOM 586 O O . GLY A 1 73 ? -8.133 7.602 42.469 1 46.84 73 GLY A O 1
ATOM 587 N N . VAL A 1 74 ? -9.305 5.984 41.469 1 46.31 74 VAL A N 1
ATOM 588 C CA . VAL A 1 74 ? -8.375 4.859 41.562 1 46.31 74 VAL A CA 1
ATOM 589 C C . VAL A 1 74 ? -7.027 5.254 40.969 1 46.31 74 VAL A C 1
ATOM 591 O O . VAL A 1 74 ? -6.012 4.609 41.25 1 46.31 74 VAL A O 1
ATOM 594 N N . LEU A 1 75 ? -7.051 6.234 40.031 1 51.56 75 LEU A N 1
ATOM 595 C CA . LEU A 1 75 ? -5.801 6.441 39.312 1 51.56 75 LEU A CA 1
ATOM 596 C C . LEU A 1 75 ? -4.977 7.551 39.938 1 51.56 75 LEU A C 1
ATOM 598 O O . LEU A 1 75 ? -5.086 8.719 39.562 1 51.56 75 LEU A O 1
ATOM 602 N N . ASN A 1 76 ? -4.887 7.676 41.219 1 52.03 76 ASN A N 1
ATOM 603 C CA . ASN A 1 76 ? -3.982 8.586 41.906 1 52.03 76 ASN A CA 1
ATOM 604 C C . ASN A 1 76 ? -2.633 8.68 41.188 1 52.03 76 ASN A C 1
ATOM 606 O O . ASN A 1 76 ? -1.587 8.719 41.844 1 52.03 76 ASN A O 1
ATOM 610 N N . THR A 1 77 ? -2.627 8.375 40 1 61.31 77 THR A N 1
ATOM 611 C CA . THR A 1 77 ? -1.354 8.352 39.281 1 61.31 77 THR A CA 1
ATOM 612 C C . THR A 1 77 ? -1.254 9.523 38.312 1 61.31 77 THR A C 1
ATOM 614 O O . THR A 1 77 ? -2.268 10.125 37.969 1 61.31 77 THR A O 1
ATOM 617 N N . HIS A 1 78 ? -0.162 10.125 38.25 1 71.06 78 HIS A N 1
ATOM 618 C CA . HIS A 1 78 ? 0.144 11.164 37.25 1 71.06 78 HIS A CA 1
ATOM 619 C C . HIS A 1 78 ? -0.312 10.75 35.875 1 71.06 78 HIS A C 1
ATOM 621 O O . HIS A 1 78 ? -0.237 9.57 35.5 1 71.06 78 HIS A O 1
ATOM 627 N N . LEU A 1 79 ? -0.998 11.641 35.219 1 76.88 79 LEU A N 1
ATOM 628 C CA . LEU A 1 79 ? -1.57 11.422 33.875 1 76.88 79 LEU A CA 1
ATOM 629 C C . LEU A 1 79 ? -0.549 10.773 32.969 1 76.88 79 LEU A C 1
ATOM 631 O O . LEU A 1 79 ? -0.901 9.93 32.125 1 76.88 79 LEU A O 1
ATOM 635 N N . ASN A 1 80 ? 0.651 11.102 33.25 1 77.88 80 ASN A N 1
ATOM 636 C CA . ASN A 1 80 ? 1.702 10.531 32.406 1 77.88 80 ASN A CA 1
ATOM 637 C C . ASN A 1 80 ? 1.876 9.039 32.656 1 77.88 80 ASN A C 1
ATOM 639 O O . ASN A 1 80 ? 2.104 8.273 31.719 1 77.88 80 ASN A O 1
ATOM 643 N N . GLN A 1 81 ? 1.753 8.766 33.844 1 81.56 81 GLN A N 1
ATOM 644 C CA . GLN A 1 81 ? 1.894 7.352 34.188 1 81.56 81 GLN A CA 1
ATOM 645 C C . GLN A 1 81 ? 0.712 6.539 33.688 1 81.56 81 GLN A C 1
ATOM 647 O O . GLN A 1 81 ? 0.887 5.414 33.188 1 81.56 81 GLN A O 1
ATOM 652 N N . LEU A 1 82 ? -0.396 7.164 33.812 1 83.88 82 LEU A N 1
ATOM 653 C CA . LEU A 1 82 ? -1.59 6.5 33.312 1 83.88 82 LEU A CA 1
ATOM 654 C C . LEU A 1 82 ? -1.513 6.324 31.797 1 83.88 82 LEU A C 1
ATOM 656 O O . LEU A 1 82 ? -1.873 5.266 31.266 1 83.88 82 LEU A O 1
ATOM 660 N N . GLU A 1 83 ? -1.132 7.324 31.156 1 87.5 83 GLU A N 1
ATOM 661 C CA . GLU A 1 83 ? -0.972 7.266 29.703 1 87.5 83 GLU A CA 1
ATOM 662 C C . GLU A 1 83 ? -0.005 6.156 29.297 1 87.5 83 GLU A C 1
ATOM 664 O O . GLU A 1 83 ? -0.302 5.363 28.406 1 87.5 83 GLU A O 1
ATOM 669 N N . ASN A 1 84 ? 1.061 6.082 30.031 1 87.62 84 ASN A N 1
ATOM 670 C CA . ASN A 1 84 ? 2.062 5.066 29.719 1 87.62 84 ASN A CA 1
ATOM 671 C C . ASN A 1 84 ? 1.528 3.66 29.984 1 87.62 84 ASN A C 1
ATOM 673 O O . ASN A 1 84 ? 1.822 2.73 29.234 1 87.62 8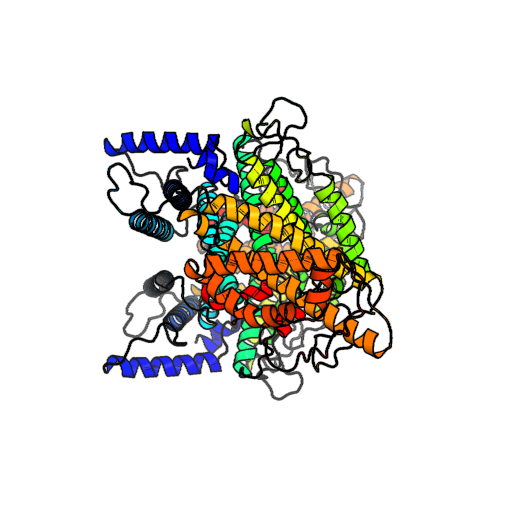4 ASN A O 1
ATOM 677 N N . TRP A 1 85 ? 0.846 3.648 30.984 1 89.25 85 TRP A N 1
ATOM 678 C CA . TRP A 1 85 ? 0.273 2.35 31.312 1 89.25 85 TRP A CA 1
ATOM 679 C C . TRP A 1 85 ? -0.721 1.9 30.25 1 89.25 85 TRP A C 1
ATOM 681 O O . TRP A 1 85 ? -0.697 0.747 29.812 1 89.25 85 TRP A O 1
ATOM 691 N N . PHE A 1 86 ? -1.587 2.779 29.844 1 92.44 86 PHE A N 1
ATOM 692 C CA . PHE A 1 86 ? -2.582 2.449 28.828 1 92.44 86 PHE A CA 1
ATOM 693 C C . PHE A 1 86 ? -1.913 2.129 27.5 1 92.44 86 PHE A C 1
ATOM 695 O O . PHE A 1 86 ? -2.348 1.225 26.781 1 92.44 86 PHE A O 1
ATOM 702 N N . CYS A 1 87 ? -0.884 2.803 27.172 1 91.75 87 CYS A N 1
ATOM 703 C CA . CYS A 1 87 ? -0.149 2.541 25.938 1 91.75 87 CYS A CA 1
ATOM 704 C C . CYS A 1 87 ? 0.461 1.144 25.953 1 91.75 87 CYS A C 1
ATOM 706 O O . CYS A 1 87 ? 0.306 0.383 24.984 1 91.75 87 CYS A O 1
ATOM 708 N N . SER A 1 88 ? 1.057 0.853 27.062 1 91.25 88 SER A N 1
ATOM 709 C CA . SER A 1 88 ? 1.708 -0.446 27.188 1 91.25 88 SER A CA 1
ATOM 710 C C . SER A 1 88 ? 0.69 -1.581 27.156 1 91.25 88 SER A C 1
ATOM 712 O O . SER A 1 88 ? 0.923 -2.611 26.531 1 91.25 88 SER A O 1
ATOM 714 N N . LEU A 1 89 ? -0.331 -1.338 27.828 1 92.81 89 LEU A N 1
ATOM 715 C CA . LEU A 1 89 ? -1.37 -2.359 27.891 1 92.81 89 LEU A CA 1
ATOM 716 C C . LEU A 1 89 ? -1.979 -2.592 26.516 1 92.81 89 LEU A C 1
ATOM 718 O O . LEU A 1 89 ? -2.205 -3.736 26.109 1 92.81 89 LEU A O 1
ATOM 722 N N . ALA A 1 90 ? -2.293 -1.549 25.844 1 94.38 90 ALA A N 1
ATOM 723 C CA . ALA A 1 90 ? -2.854 -1.668 24.5 1 94.38 90 ALA A CA 1
ATOM 724 C C . ALA A 1 90 ? -1.89 -2.396 23.562 1 94.38 90 ALA A C 1
ATOM 726 O O . ALA A 1 90 ? -2.299 -3.277 22.812 1 94.38 90 ALA A O 1
ATOM 727 N N . ASP A 1 91 ? -0.645 -2.068 23.672 1 89.25 91 ASP A N 1
ATOM 728 C CA . ASP A 1 91 ? 0.371 -2.684 22.828 1 89.25 91 ASP A CA 1
ATOM 729 C C . ASP A 1 91 ? 0.528 -4.168 23.141 1 89.25 91 ASP A C 1
ATOM 731 O O . ASP A 1 91 ? 0.685 -4.988 22.234 1 89.25 91 ASP A O 1
ATOM 735 N N . GLU A 1 92 ? 0.504 -4.473 24.359 1 87.5 92 GLU A N 1
ATOM 736 C CA . GLU A 1 92 ? 0.622 -5.859 24.797 1 87.5 92 GLU A CA 1
ATOM 737 C C . GLU A 1 92 ? -0.563 -6.691 24.312 1 87.5 92 GLU A C 1
ATOM 739 O O . GLU A 1 92 ? -0.39 -7.824 23.859 1 87.5 92 GLU A O 1
ATOM 744 N N . LEU A 1 93 ? -1.71 -6.121 24.422 1 87.88 93 LEU A N 1
ATOM 745 C CA . LEU A 1 93 ? -2.908 -6.824 23.984 1 87.88 93 LEU A CA 1
ATOM 746 C C . LEU A 1 93 ? -2.877 -7.035 22.469 1 87.88 93 LEU A C 1
ATOM 748 O O . LEU A 1 93 ? -3.266 -8.102 21.984 1 87.88 93 LEU A O 1
ATOM 752 N N . GLU A 1 94 ? -2.441 -6.086 21.766 1 86.69 94 GLU A N 1
ATOM 753 C CA . GLU A 1 94 ? -2.35 -6.203 20.312 1 86.69 94 GLU A CA 1
ATOM 754 C C . GLU A 1 94 ? -1.314 -7.246 19.906 1 86.69 94 GLU A C 1
ATOM 756 O O . GLU A 1 94 ? -1.539 -8.023 18.969 1 86.69 94 GLU A O 1
ATOM 761 N N . ALA A 1 95 ? -0.237 -7.246 20.609 1 78.69 95 ALA A N 1
ATOM 762 C CA . ALA A 1 95 ? 0.843 -8.188 20.312 1 78.69 95 ALA A CA 1
ATOM 763 C C . ALA A 1 95 ? 0.425 -9.617 20.641 1 78.69 95 ALA A C 1
ATOM 765 O O . ALA A 1 95 ? 0.914 -10.562 20.016 1 78.69 95 ALA A O 1
ATOM 766 N N . SER A 1 96 ? -0.443 -9.727 21.516 1 78.62 96 SER A N 1
ATOM 767 C CA . SER A 1 96 ? -0.856 -11.047 21.969 1 78.62 96 SER A CA 1
ATOM 768 C C . SER A 1 96 ? -1.9 -11.656 21.047 1 78.62 96 SER A C 1
ATOM 770 O O . SER A 1 96 ? -2.193 -12.852 21.125 1 78.62 96 SER A O 1
ATOM 772 N N . GLN A 1 97 ? -2.375 -10.875 20.156 1 78.25 97 GLN A N 1
ATOM 773 C CA . GLN A 1 97 ? -3.393 -11.391 19.25 1 78.25 97 GLN A CA 1
ATOM 774 C C . GLN A 1 97 ? -2.793 -12.391 18.266 1 78.25 97 GLN A C 1
ATOM 776 O O . GLN A 1 97 ? -1.668 -12.203 17.797 1 78.25 97 GLN A O 1
ATOM 781 N N . LYS A 1 98 ? -3.59 -13.469 18.047 1 63.16 98 LYS A N 1
ATOM 782 C CA . LYS A 1 98 ? -3.139 -14.516 17.125 1 63.16 98 LYS A CA 1
ATOM 783 C C . LYS A 1 98 ? -3.125 -14.023 15.688 1 63.16 98 LYS A C 1
ATOM 785 O O . LYS A 1 98 ? -3.947 -13.188 15.305 1 63.16 98 LYS A O 1
ATOM 790 N N . GLN A 1 99 ? -2.26 -14.562 15.008 1 60.66 99 GLN A N 1
ATOM 791 C CA . GLN A 1 99 ? -2.135 -14.219 13.594 1 60.66 99 GLN A CA 1
ATOM 792 C C . GLN A 1 99 ? -3.369 -14.648 12.812 1 60.66 99 GLN A C 1
ATOM 794 O O . GLN A 1 99 ? -3.744 -14 11.828 1 60.66 99 GLN A O 1
ATOM 799 N N . GLU A 1 100 ? -4.02 -15.648 13.336 1 62.44 100 GLU A N 1
ATOM 800 C CA . GLU A 1 100 ? -5.148 -16.234 12.609 1 62.44 100 GLU A CA 1
ATOM 801 C C . GLU A 1 100 ? -6.461 -15.547 13 1 62.44 100 GLU A C 1
ATOM 803 O O . GLU A 1 100 ? -7.539 -16.031 12.648 1 62.44 100 GLU A O 1
ATOM 808 N N . ARG A 1 101 ? -6.312 -14.461 13.602 1 73.69 101 ARG A N 1
ATOM 809 C CA . ARG A 1 101 ? -7.543 -13.789 14.008 1 73.69 101 ARG A CA 1
ATOM 810 C C . ARG A 1 101 ? -8.305 -13.258 12.797 1 73.69 101 ARG A C 1
ATOM 812 O O . ARG A 1 101 ? -7.695 -12.797 11.828 1 73.69 101 ARG A O 1
ATOM 819 N N . LYS A 1 102 ? -9.602 -13.312 12.984 1 76.38 102 LYS A N 1
ATOM 820 C CA . LYS A 1 102 ? -10.445 -12.766 11.922 1 76.38 102 LYS A CA 1
ATOM 821 C C . LYS A 1 102 ? -10.383 -11.242 11.906 1 76.38 102 LYS A C 1
ATOM 823 O O . LYS A 1 102 ? -10.438 -10.602 12.961 1 76.38 102 LYS A O 1
ATOM 828 N N . PRO A 1 103 ? -10.227 -10.734 10.805 1 83.62 103 PRO A N 1
ATOM 829 C CA . PRO A 1 103 ? -10.234 -9.273 10.703 1 83.62 103 PRO A CA 1
ATOM 830 C C . PRO A 1 103 ? -11.57 -8.664 11.133 1 83.62 103 PRO A C 1
ATOM 832 O O . PRO A 1 103 ? -12.625 -9.273 10.945 1 83.62 103 PRO A O 1
ATOM 835 N N . SER A 1 104 ? -11.555 -7.516 11.789 1 88.06 104 SER A N 1
ATOM 836 C CA . SER A 1 104 ? -12.758 -6.859 12.289 1 88.06 104 SER A CA 1
ATOM 837 C C . SER A 1 104 ? -12.688 -5.348 12.094 1 88.06 104 SER A C 1
ATOM 839 O O . SER A 1 104 ? -11.594 -4.77 12.07 1 88.06 104 SER A O 1
ATOM 841 N N . ILE A 1 105 ? -13.836 -4.793 12.023 1 89.44 105 ILE A N 1
ATOM 842 C CA . ILE A 1 105 ? -13.93 -3.346 11.859 1 89.44 105 ILE A CA 1
ATOM 843 C C . ILE A 1 105 ? -13.469 -2.652 13.141 1 89.44 105 ILE A C 1
ATOM 845 O O . ILE A 1 105 ? -12.906 -1.558 13.094 1 89.44 105 ILE A O 1
ATOM 849 N N . VAL A 1 106 ? -13.672 -3.301 14.266 1 91.38 106 VAL A N 1
ATOM 850 C CA . VAL A 1 106 ? -13.266 -2.748 15.555 1 91.38 106 VAL A CA 1
ATOM 851 C C . VAL A 1 106 ? -11.742 -2.654 15.617 1 91.38 106 VAL A C 1
ATOM 853 O O . VAL A 1 106 ? -11.203 -1.698 16.172 1 91.38 106 VAL A O 1
ATOM 856 N N . ALA A 1 107 ? -11.109 -3.602 15.016 1 92.81 107 ALA A N 1
ATOM 857 C CA . ALA A 1 107 ? -9.648 -3.561 14.961 1 92.81 107 ALA A CA 1
ATOM 858 C C . ALA A 1 107 ? -9.164 -2.377 14.133 1 92.81 107 ALA A C 1
ATOM 860 O O . ALA A 1 107 ? -8.195 -1.709 14.5 1 92.81 107 ALA A O 1
ATOM 861 N N . VAL A 1 108 ? -9.844 -2.123 13.062 1 94.25 108 VAL A N 1
ATOM 862 C CA . VAL A 1 108 ? -9.492 -0.98 12.227 1 94.25 108 VAL A CA 1
ATOM 863 C C . VAL A 1 108 ? -9.672 0.314 13.016 1 94.25 108 VAL A C 1
ATOM 865 O O . VAL A 1 108 ? -8.82 1.205 12.969 1 94.25 108 VAL A O 1
ATOM 868 N N . GLN A 1 109 ? -10.68 0.372 13.758 1 93.31 109 GLN A N 1
ATOM 869 C CA . GLN A 1 109 ? -11.008 1.576 14.508 1 93.31 109 GLN A CA 1
ATOM 870 C C . GLN A 1 109 ? -9.953 1.863 15.578 1 93.31 109 GLN A C 1
ATOM 872 O O . GLN A 1 109 ? -9.523 3.006 15.742 1 93.31 109 GLN A O 1
ATOM 877 N N . HIS A 1 110 ? -9.602 0.823 16.312 1 94.5 110 HIS A N 1
ATOM 878 C CA . HIS A 1 110 ? -8.641 1.126 17.359 1 94.5 110 HIS A CA 1
ATOM 879 C C . HIS A 1 110 ? -7.273 1.475 16.781 1 94.5 110 HIS A C 1
ATOM 881 O O . HIS A 1 110 ? -6.535 2.275 17.359 1 94.5 110 HIS A O 1
ATOM 887 N N . LYS A 1 111 ? -6.949 0.946 15.633 1 95.19 111 LYS A N 1
ATOM 888 C CA . LYS A 1 111 ? -5.707 1.326 14.977 1 95.19 111 LYS A CA 1
ATOM 889 C C . LYS A 1 111 ? -5.773 2.764 14.461 1 95.19 111 LYS A C 1
ATOM 891 O O . LYS A 1 111 ? -4.781 3.494 14.516 1 95.19 111 LYS A O 1
ATOM 896 N N . LEU A 1 112 ? -6.926 3.117 13.969 1 94.75 112 LEU A N 1
ATOM 897 C CA . LEU A 1 112 ? -7.117 4.496 13.539 1 94.75 112 LEU A CA 1
ATOM 898 C C . LEU A 1 112 ? -6.969 5.461 14.711 1 94.75 112 LEU A C 1
ATOM 900 O O . LEU A 1 112 ? -6.344 6.516 14.586 1 94.75 112 LEU A O 1
ATOM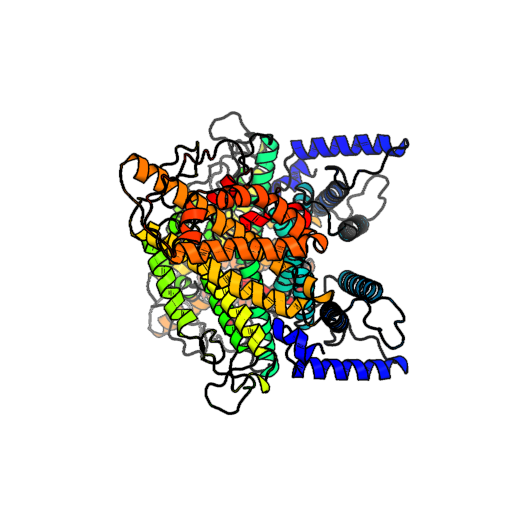 904 N N . CYS A 1 113 ? -7.539 5.047 15.789 1 93.62 113 CYS A N 1
ATOM 905 C CA . CYS A 1 113 ? -7.387 5.859 17 1 93.62 113 CYS A CA 1
ATOM 906 C C . CYS A 1 113 ? -5.918 5.984 17.391 1 93.62 113 CYS A C 1
ATOM 908 O O . CYS A 1 113 ? -5.484 7.043 17.844 1 93.62 113 CYS A O 1
ATOM 910 N N . HIS A 1 114 ? -5.238 4.93 17.203 1 94.56 114 HIS A N 1
ATOM 911 C CA . HIS A 1 114 ? -3.811 4.949 17.5 1 94.56 114 HIS A CA 1
ATOM 912 C C . HIS A 1 114 ? -3.066 5.898 16.562 1 94.56 114 HIS A C 1
ATOM 914 O O . HIS A 1 114 ? -2.16 6.617 16.984 1 94.56 114 HIS A O 1
ATOM 920 N N . VAL A 1 115 ? -3.434 5.898 15.352 1 93.12 115 VAL A N 1
ATOM 921 C CA . VAL A 1 115 ? -2.867 6.816 14.367 1 93.12 115 VAL A CA 1
ATOM 922 C C . VAL A 1 115 ? -3.072 8.258 14.828 1 93.12 115 VAL A C 1
ATOM 924 O O . VAL A 1 115 ? -2.129 9.055 14.844 1 93.12 115 VAL A O 1
ATOM 927 N N . CYS A 1 116 ? -4.258 8.531 15.25 1 89.62 116 CYS A N 1
ATOM 928 C CA . CYS A 1 116 ? -4.594 9.875 15.703 1 89.62 116 CYS A CA 1
ATOM 929 C C . CYS A 1 116 ? -3.787 10.25 16.938 1 89.62 116 CYS A C 1
ATOM 931 O O . CYS A 1 116 ? -3.348 11.391 17.078 1 89.62 116 CYS A O 1
ATOM 933 N N . TYR A 1 117 ? -3.607 9.273 17.766 1 89.5 117 TYR A N 1
ATOM 934 C CA . TYR A 1 117 ? -2.83 9.492 18.984 1 89.5 117 TYR A CA 1
ATOM 935 C C . TYR A 1 117 ? -1.376 9.805 18.656 1 89.5 117 TYR A C 1
ATOM 937 O O . TYR A 1 117 ? -0.794 10.734 19.219 1 89.5 117 TYR A O 1
ATOM 945 N N . LEU A 1 118 ? -0.814 9.094 17.75 1 88.69 118 LEU A N 1
ATOM 946 C CA . LEU A 1 118 ? 0.6 9.211 17.406 1 88.69 118 LEU A CA 1
ATOM 947 C C . LEU A 1 118 ? 0.876 10.516 16.672 1 88.69 118 LEU A C 1
ATOM 949 O O . LEU A 1 118 ? 1.896 11.164 16.906 1 88.69 118 LEU A O 1
ATOM 953 N N . ILE A 1 119 ? 0.012 10.891 15.836 1 86.31 119 ILE A N 1
ATOM 954 C CA . ILE A 1 119 ? 0.263 12.062 15 1 86.31 119 ILE A CA 1
ATOM 955 C C . ILE A 1 119 ? 0.249 13.32 15.867 1 86.31 119 ILE A C 1
ATOM 957 O O . ILE A 1 119 ? 0.968 14.281 15.578 1 86.31 119 ILE A O 1
ATOM 961 N N . LYS A 1 120 ? -0.52 13.289 16.875 1 80.88 120 LYS A N 1
ATOM 962 C CA . LYS A 1 120 ? -0.584 14.438 17.781 1 80.88 120 LYS A CA 1
ATOM 963 C C . LYS A 1 120 ? 0.739 14.633 18.516 1 80.88 120 LYS A C 1
ATOM 965 O O . LYS A 1 120 ? 1.082 15.75 18.891 1 80.88 120 LYS A O 1
ATOM 970 N N . TYR A 1 121 ? 1.501 13.523 18.641 1 79.44 121 TYR A N 1
ATOM 971 C CA . TYR A 1 121 ? 2.818 13.609 19.266 1 79.44 121 TYR A CA 1
ATOM 972 C C . TYR A 1 121 ? 3.912 13.734 18.219 1 79.44 121 TYR A C 1
ATOM 974 O O . TYR A 1 121 ? 5.098 13.625 18.531 1 79.44 121 TYR A O 1
ATOM 982 N N . ALA A 1 122 ? 3.564 13.875 17 1 80 122 ALA A N 1
ATOM 983 C CA . ALA A 1 122 ? 4.473 14.047 15.867 1 80 122 ALA A CA 1
ATOM 984 C C . ALA A 1 122 ? 5.359 12.812 15.688 1 80 122 ALA A C 1
ATOM 986 O O . ALA A 1 122 ? 6.539 12.938 15.344 1 80 122 ALA A O 1
ATOM 987 N N . LYS A 1 123 ? 4.812 11.727 16.109 1 83.69 123 LYS A N 1
ATOM 988 C CA . LYS A 1 123 ? 5.504 10.469 15.828 1 83.69 123 LYS A CA 1
ATOM 989 C C . LYS A 1 123 ? 5.152 9.953 14.438 1 83.69 123 LYS A C 1
ATOM 991 O O . LYS A 1 123 ? 4.434 8.961 14.297 1 83.69 123 LYS A O 1
ATOM 996 N N . VAL A 1 124 ? 5.766 10.57 13.484 1 85.44 124 VAL A N 1
ATOM 997 C CA . VAL A 1 124 ? 5.336 10.461 12.094 1 85.44 124 VAL A CA 1
ATOM 998 C C . VAL A 1 124 ? 5.594 9.039 11.578 1 85.44 124 VAL A C 1
ATOM 1000 O O . VAL A 1 124 ? 4.719 8.43 10.961 1 85.44 124 VAL A O 1
ATOM 1003 N N . ARG A 1 125 ? 6.719 8.508 11.844 1 84.38 125 ARG A N 1
ATOM 1004 C CA . ARG A 1 125 ? 7.047 7.18 11.352 1 84.38 125 ARG A CA 1
ATOM 1005 C C . ARG A 1 125 ? 6.148 6.121 11.984 1 84.38 125 ARG A C 1
ATOM 1007 O O . ARG A 1 125 ? 5.625 5.246 11.289 1 84.38 125 ARG A O 1
ATOM 1014 N N . ALA A 1 126 ? 6.031 6.211 13.289 1 87.81 126 ALA A N 1
ATOM 1015 C CA . ALA A 1 126 ? 5.156 5.277 13.992 1 87.81 126 ALA A CA 1
ATOM 1016 C C . ALA A 1 126 ? 3.713 5.414 13.523 1 87.81 126 ALA A C 1
ATOM 1018 O O . ALA A 1 126 ? 2.982 4.422 13.445 1 87.81 126 ALA A O 1
ATOM 1019 N N . CYS A 1 127 ? 3.359 6.641 13.258 1 90.69 127 CYS A N 1
ATOM 1020 C CA . CYS A 1 127 ? 2.012 6.914 12.773 1 90.69 127 CYS A CA 1
ATOM 1021 C C . CYS A 1 127 ? 1.772 6.238 11.43 1 90.69 127 CYS A C 1
ATOM 1023 O O . CYS A 1 127 ? 0.735 5.609 11.219 1 90.69 127 CYS A O 1
ATOM 1025 N N . TRP A 1 128 ? 2.732 6.367 10.578 1 91.69 128 TRP A N 1
ATOM 1026 C CA . TRP A 1 128 ? 2.609 5.762 9.25 1 91.69 128 TRP A CA 1
ATOM 1027 C C . TRP A 1 128 ? 2.559 4.242 9.352 1 91.69 128 TRP A C 1
ATOM 1029 O O . TRP A 1 128 ? 1.805 3.59 8.625 1 91.69 128 TRP A O 1
ATOM 1039 N N . SER A 1 129 ? 3.316 3.701 10.258 1 90 129 SER A N 1
ATOM 1040 C CA . SER A 1 129 ? 3.295 2.26 10.484 1 90 129 SER A CA 1
ATOM 1041 C C . SER A 1 129 ? 1.933 1.804 11 1 90 129 SER A C 1
ATOM 1043 O O . SER A 1 129 ? 1.411 0.776 10.562 1 90 129 SER A O 1
ATOM 1045 N N . ALA A 1 130 ? 1.432 2.545 11.906 1 93.25 130 ALA A N 1
ATOM 1046 C CA . ALA A 1 130 ? 0.106 2.232 12.43 1 93.25 130 ALA A CA 1
ATOM 1047 C C . ALA A 1 130 ? -0.959 2.35 11.344 1 93.25 130 ALA A C 1
ATOM 1049 O O . ALA A 1 130 ? -1.894 1.545 11.297 1 93.25 130 ALA A O 1
ATOM 1050 N N . LEU A 1 131 ? -0.806 3.375 10.562 1 95.94 131 LEU A N 1
ATOM 1051 C CA . LEU A 1 131 ? -1.736 3.562 9.461 1 95.94 131 LEU A CA 1
ATOM 1052 C C . LEU A 1 131 ? -1.675 2.387 8.492 1 95.94 131 LEU A C 1
ATOM 1054 O O . LEU A 1 131 ? -2.709 1.918 8.008 1 95.94 131 LEU A O 1
ATOM 1058 N N . ASN A 1 132 ? -0.487 1.966 8.234 1 94.88 132 ASN A N 1
ATOM 1059 C CA . ASN A 1 132 ? -0.302 0.795 7.383 1 94.88 132 ASN A CA 1
ATOM 1060 C C . ASN A 1 132 ? -1.029 -0.425 7.941 1 94.88 132 ASN A C 1
ATOM 1062 O O . ASN A 1 132 ? -1.706 -1.142 7.203 1 94.88 132 ASN A O 1
ATOM 1066 N N . ALA A 1 133 ? -0.884 -0.643 9.18 1 93.12 133 ALA A N 1
ATOM 1067 C CA . ALA A 1 133 ? -1.561 -1.76 9.836 1 93.12 133 ALA A CA 1
ATOM 1068 C C . ALA A 1 133 ? -3.076 -1.608 9.75 1 93.12 133 ALA A C 1
ATOM 1070 O O . ALA A 1 133 ? -3.793 -2.586 9.523 1 93.12 133 ALA A O 1
ATOM 1071 N N . ALA A 1 134 ? -3.551 -0.405 9.938 1 95.88 134 ALA A N 1
ATOM 1072 C CA . ALA A 1 134 ? -4.984 -0.142 9.867 1 95.88 134 ALA A CA 1
ATOM 1073 C C . ALA A 1 134 ? -5.527 -0.413 8.469 1 95.88 134 ALA A C 1
ATOM 1075 O O . ALA A 1 134 ? -6.582 -1.033 8.312 1 95.88 134 ALA A O 1
ATOM 1076 N N . ILE A 1 135 ? -4.828 0.021 7.523 1 96.38 135 ILE A N 1
ATOM 1077 C CA . ILE A 1 135 ? -5.262 -0.112 6.137 1 96.38 135 ILE A CA 1
ATOM 1078 C C . ILE A 1 135 ? -5.227 -1.581 5.723 1 96.38 135 ILE A C 1
ATOM 1080 O O . ILE 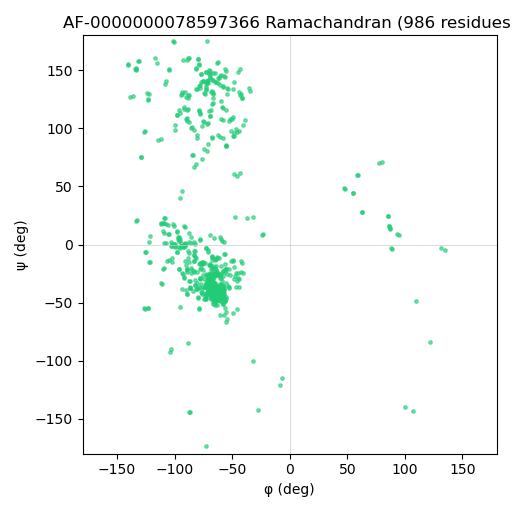A 1 135 ? -6.109 -2.051 5 1 96.38 135 ILE A O 1
ATOM 1084 N N . LYS A 1 136 ? -4.191 -2.242 6.148 1 92.56 136 LYS A N 1
ATOM 1085 C CA . LYS A 1 136 ? -4.145 -3.678 5.891 1 92.56 136 LYS A CA 1
ATOM 1086 C C . LYS A 1 136 ? -5.375 -4.379 6.461 1 92.56 136 LYS A C 1
ATOM 1088 O O . LYS A 1 136 ? -6.012 -5.18 5.773 1 92.56 136 LYS A O 1
ATOM 1093 N N . GLU A 1 137 ? -5.691 -4.082 7.719 1 91.94 137 GLU A N 1
ATOM 1094 C CA . GLU A 1 137 ? -6.871 -4.641 8.367 1 91.94 137 GLU A CA 1
ATOM 1095 C C . GLU A 1 137 ? -8.148 -4.281 7.613 1 91.94 137 GLU A C 1
ATOM 1097 O O . GLU A 1 137 ? -9.055 -5.105 7.48 1 91.94 137 GLU A O 1
ATOM 1102 N N . ALA A 1 138 ? -8.203 -3.094 7.148 1 94.31 138 ALA A N 1
ATOM 1103 C CA . ALA A 1 138 ? -9.375 -2.631 6.398 1 94.31 138 ALA A CA 1
ATOM 1104 C C . ALA A 1 138 ? -9.539 -3.416 5.102 1 94.31 138 ALA A C 1
ATOM 1106 O O . ALA A 1 138 ? -10.656 -3.773 4.723 1 94.31 138 ALA A O 1
ATOM 1107 N N . HIS A 1 139 ? -8.438 -3.713 4.461 1 91 139 HIS A N 1
ATOM 1108 C CA . HIS A 1 139 ? -8.469 -4.484 3.227 1 91 139 HIS A CA 1
ATOM 1109 C C . HIS A 1 139 ? -8.961 -5.906 3.479 1 91 139 HIS A C 1
ATOM 1111 O O . HIS A 1 139 ? -9.789 -6.426 2.73 1 91 139 HIS A O 1
ATOM 1117 N N . GLU A 1 140 ? -8.445 -6.469 4.516 1 85.44 140 GLU A N 1
ATOM 1118 C CA . GLU A 1 140 ? -8.812 -7.844 4.844 1 85.44 140 GLU A CA 1
ATOM 1119 C C . GLU A 1 140 ? -10.281 -7.949 5.242 1 85.44 140 GLU A C 1
ATOM 1121 O O . GLU A 1 140 ? -10.914 -8.977 5.012 1 85.44 140 GLU A O 1
ATOM 1126 N N . THR A 1 141 ? -10.828 -6.855 5.809 1 87.06 141 THR A N 1
ATOM 1127 C CA . THR A 1 141 ? -12.227 -6.836 6.23 1 87.06 141 THR A CA 1
ATOM 1128 C C . THR A 1 141 ? -13.141 -6.52 5.055 1 87.06 141 THR A C 1
ATOM 1130 O O . THR A 1 141 ? -14.359 -6.691 5.145 1 87.06 141 THR A O 1
ATOM 1133 N N . GLY A 1 142 ? -12.578 -6.051 3.98 1 87.12 142 GLY A N 1
ATOM 1134 C CA . GLY A 1 142 ? -13.359 -5.758 2.789 1 87.12 142 GLY A CA 1
ATOM 1135 C C . GLY A 1 142 ? -13.984 -4.379 2.811 1 87.12 142 GLY A C 1
ATOM 1136 O O . GLY A 1 142 ? -14.984 -4.133 2.135 1 87.12 142 GLY A O 1
ATOM 1137 N N . LEU A 1 143 ? -13.406 -3.451 3.564 1 91.31 143 LEU A N 1
ATOM 1138 C CA . LEU A 1 143 ? -13.992 -2.121 3.689 1 91.31 143 LEU A CA 1
ATOM 1139 C C . LEU A 1 143 ? -13.875 -1.351 2.377 1 91.31 143 LEU A C 1
ATOM 1141 O O . LEU A 1 143 ? -14.547 -0.335 2.186 1 91.31 143 LEU A O 1
ATOM 1145 N N . HIS A 1 144 ? -13.016 -1.799 1.477 1 90.31 144 HIS A N 1
ATOM 1146 C CA . HIS A 1 144 ? -12.758 -1.104 0.219 1 90.31 144 HIS A CA 1
ATOM 1147 C C . HIS A 1 144 ? -13.805 -1.465 -0.832 1 90.31 144 HIS A C 1
ATOM 1149 O O . HIS A 1 144 ? -13.812 -0.898 -1.927 1 90.31 144 HIS A O 1
ATOM 1155 N N . ARG A 1 145 ? -14.648 -2.402 -0.455 1 85.31 145 ARG A N 1
ATOM 1156 C CA . ARG A 1 145 ? -15.633 -2.879 -1.421 1 85.31 145 ARG A CA 1
ATOM 1157 C C . ARG A 1 145 ? -17.016 -2.326 -1.109 1 85.31 145 ARG A C 1
ATOM 1159 O O . ARG A 1 145 ? -17.344 -2.084 0.053 1 85.31 145 ARG A O 1
ATOM 1166 N N . ARG A 1 146 ? -17.672 -2.246 -2.25 1 78.94 146 ARG A N 1
ATOM 1167 C CA . ARG A 1 146 ? -19.078 -1.872 -2.1 1 78.94 146 ARG A CA 1
ATOM 1168 C C . ARG A 1 146 ? -19.891 -3.014 -1.499 1 78.94 146 ARG A C 1
ATOM 1170 O O . ARG A 1 146 ? -19.734 -4.172 -1.894 1 78.94 146 ARG A O 1
ATOM 1177 N N . ASP A 1 147 ? -20.203 -2.891 -0.244 1 64 147 ASP A N 1
ATOM 1178 C CA . ASP A 1 147 ? -20.984 -3.961 0.36 1 64 147 ASP A CA 1
ATOM 1179 C C . ASP A 1 147 ? -22.391 -4.012 -0.233 1 64 147 ASP A C 1
ATOM 1181 O O . ASP A 1 147 ? -23.219 -3.141 0.045 1 64 147 ASP A O 1
ATOM 1185 N N . ASP A 1 148 ? -22.547 -4.812 -1.263 1 59.06 148 ASP A N 1
ATOM 1186 C CA . ASP A 1 148 ? -23.875 -4.957 -1.862 1 59.06 148 ASP A CA 1
ATOM 1187 C C . ASP A 1 148 ? -24.766 -5.875 -1.023 1 59.06 148 ASP A C 1
ATOM 1189 O O . ASP A 1 148 ? -25.922 -6.129 -1.379 1 59.06 148 ASP A O 1
ATOM 1193 N N . ASN A 1 149 ? -24.109 -6.238 0.1 1 57.59 149 ASN A N 1
ATOM 1194 C CA . ASN A 1 149 ? -24.922 -7.203 0.844 1 57.59 149 ASN A CA 1
ATOM 1195 C C . ASN A 1 149 ? -26.047 -6.516 1.608 1 57.59 149 ASN A C 1
ATOM 1197 O O . ASN A 1 149 ? -25.797 -5.617 2.414 1 57.59 149 ASN A O 1
ATOM 1201 N N . ALA A 1 150 ? -27.141 -6.766 1.225 1 55.41 150 ALA A N 1
ATOM 1202 C CA . ALA A 1 150 ? -28.438 -6.336 1.755 1 55.41 150 ALA A CA 1
ATOM 1203 C C . ALA A 1 150 ? -28.516 -6.57 3.26 1 55.41 150 ALA A C 1
ATOM 1205 O O . ALA A 1 150 ? -29.312 -5.926 3.953 1 55.41 150 ALA A O 1
ATOM 1206 N N . ALA A 1 151 ? -27.625 -7.328 3.814 1 62.84 151 ALA A N 1
ATOM 1207 C CA . ALA A 1 151 ? -27.906 -7.734 5.188 1 62.84 151 ALA A CA 1
ATOM 1208 C C . ALA A 1 151 ? -27.234 -6.789 6.188 1 62.84 151 ALA A C 1
ATOM 1210 O O . ALA A 1 151 ? -27.484 -6.867 7.391 1 62.84 151 ALA A O 1
ATOM 1211 N N . VAL A 1 152 ? -26.516 -5.816 5.688 1 67.31 152 VAL A N 1
ATOM 1212 C CA . VAL A 1 152 ? -25.812 -4.977 6.652 1 67.31 152 VAL A CA 1
ATOM 1213 C C . VAL A 1 152 ? -26.656 -3.75 6.98 1 67.31 152 VAL A C 1
ATOM 1215 O O . VAL A 1 152 ? -27.25 -3.139 6.09 1 67.31 152 VAL A O 1
ATOM 1218 N N . ASP A 1 153 ? -26.844 -3.516 8.266 1 78.5 153 ASP A N 1
ATOM 1219 C CA . ASP A 1 153 ? -27.578 -2.357 8.773 1 78.5 153 ASP A CA 1
ATOM 1220 C C . ASP A 1 153 ? -26.984 -1.056 8.242 1 78.5 153 ASP A C 1
ATOM 1222 O O . ASP A 1 153 ? -25.797 -0.984 7.953 1 78.5 153 ASP A O 1
ATOM 1226 N N . ASP A 1 154 ? -27.812 -0.106 8.094 1 79.44 154 ASP A N 1
ATOM 1227 C CA . ASP A 1 154 ? -27.438 1.188 7.527 1 79.44 154 ASP A CA 1
ATOM 1228 C C . ASP A 1 154 ? -26.344 1.855 8.352 1 79.44 154 ASP A C 1
ATOM 1230 O O . ASP A 1 154 ? -25.453 2.494 7.805 1 79.44 154 ASP A O 1
ATOM 1234 N N . LEU A 1 155 ? -26.469 1.698 9.578 1 81.12 155 LEU A N 1
ATOM 1235 C CA . LEU A 1 155 ? -25.469 2.311 10.453 1 81.12 155 LEU A CA 1
ATOM 1236 C C . LEU A 1 155 ? -24.109 1.661 10.273 1 81.12 155 LEU A C 1
ATOM 1238 O O . LEU A 1 155 ? -23.094 2.35 10.258 1 81.12 155 LEU A O 1
ATOM 1242 N N . GLU A 1 156 ? -24.188 0.429 10.156 1 81.44 156 GLU A N 1
ATOM 1243 C CA . GLU A 1 156 ? -22.938 -0.302 9.961 1 81.44 156 GLU A CA 1
ATOM 1244 C C . GLU A 1 156 ? -22.312 0.018 8.602 1 81.44 156 GLU A C 1
ATOM 1246 O O . GLU A 1 156 ? -21.094 0.123 8.484 1 81.44 156 GLU A O 1
ATOM 1251 N N . MET A 1 157 ? -23.141 0.179 7.719 1 85.12 157 MET A N 1
ATOM 1252 C CA . MET A 1 157 ? -22.656 0.525 6.387 1 85.12 157 MET A CA 1
ATOM 1253 C C . MET A 1 157 ? -22 1.905 6.387 1 85.12 157 MET A C 1
ATOM 1255 O O . MET A 1 157 ? -20.969 2.105 5.758 1 85.12 157 MET A O 1
ATOM 1259 N N . GLU A 1 158 ? -22.656 2.779 7.066 1 86.75 158 GLU A N 1
ATOM 1260 C CA . GLU A 1 158 ? -22.094 4.125 7.148 1 86.75 158 GLU A CA 1
ATOM 1261 C C . GLU A 1 158 ? -20.781 4.133 7.922 1 86.75 158 GLU A C 1
ATOM 1263 O O . GLU A 1 158 ? -19.844 4.863 7.57 1 86.75 158 GLU A O 1
ATOM 1268 N N . LEU A 1 159 ? -20.781 3.348 8.922 1 86.5 159 LEU A N 1
ATOM 1269 C CA . LEU A 1 159 ? -19.531 3.215 9.688 1 86.5 159 LEU A CA 1
ATOM 1270 C C . LEU A 1 159 ? -18.406 2.725 8.797 1 86.5 159 LEU A C 1
ATOM 1272 O O . LEU A 1 159 ? -17.281 3.232 8.883 1 86.5 159 LEU A O 1
ATOM 1276 N N . ARG A 1 160 ? -18.688 1.781 7.977 1 89.62 160 ARG A N 1
ATOM 1277 C CA . ARG A 1 160 ? -17.703 1.217 7.062 1 89.62 160 ARG A CA 1
ATOM 1278 C C . ARG A 1 160 ? -17.188 2.273 6.09 1 89.62 160 ARG A C 1
ATOM 1280 O O . ARG A 1 160 ? -15.977 2.389 5.875 1 89.62 160 ARG A O 1
ATOM 1287 N N . ARG A 1 161 ? -18.078 3.021 5.594 1 91.25 161 ARG A N 1
ATOM 1288 C CA . ARG A 1 161 ? -17.703 4.074 4.656 1 91.25 161 ARG A CA 1
ATOM 1289 C C . ARG A 1 161 ? -16.828 5.129 5.336 1 91.25 161 ARG A C 1
ATOM 1291 O O . ARG A 1 161 ? -15.781 5.508 4.812 1 91.25 161 ARG A O 1
ATOM 1298 N N . GLN A 1 162 ? -17.234 5.547 6.461 1 91.56 162 GLN A N 1
ATOM 1299 C CA . GLN A 1 162 ? -16.531 6.613 7.168 1 91.56 162 GLN A CA 1
ATOM 1300 C C . GLN A 1 162 ? -15.125 6.188 7.559 1 91.56 162 GLN A C 1
ATOM 1302 O O . GLN A 1 162 ? -14.172 6.953 7.402 1 91.56 162 GLN A O 1
ATOM 1307 N N . ILE A 1 163 ? -15.039 5.023 7.996 1 92.75 163 ILE A N 1
ATOM 1308 C CA . ILE A 1 163 ? -13.742 4.52 8.438 1 92.75 163 ILE A CA 1
ATOM 1309 C C . ILE A 1 163 ? -12.797 4.418 7.242 1 92.75 163 ILE A C 1
ATOM 1311 O O . ILE A 1 163 ? -11.641 4.84 7.32 1 92.75 163 ILE A O 1
ATOM 1315 N N . PHE A 1 164 ? -13.234 3.879 6.18 1 95.5 164 PHE A N 1
ATOM 1316 C CA . PHE A 1 164 ? -12.383 3.715 5.008 1 95.5 164 PHE A CA 1
ATOM 1317 C C . PHE A 1 164 ? -11.875 5.066 4.512 1 95.5 164 PHE A C 1
ATOM 1319 O O . PHE A 1 164 ? -10.68 5.238 4.27 1 95.5 164 PHE A O 1
ATOM 1326 N N . TRP A 1 165 ? -12.789 5.949 4.453 1 94.81 165 TRP A N 1
ATOM 1327 C CA . TRP A 1 165 ? -12.414 7.234 3.871 1 94.81 165 TRP A CA 1
ATOM 1328 C C . TRP A 1 165 ? -11.562 8.047 4.844 1 94.81 165 TRP A C 1
ATOM 1330 O O . TRP A 1 165 ? -10.719 8.844 4.422 1 94.81 165 TRP A O 1
ATOM 1340 N N . ASN A 1 166 ? -11.766 7.848 6.098 1 94.19 166 ASN A N 1
ATOM 1341 C CA . ASN A 1 166 ? -10.844 8.461 7.051 1 94.19 166 ASN A CA 1
ATOM 1342 C C . ASN A 1 166 ? -9.43 7.926 6.875 1 94.19 166 ASN A C 1
ATOM 1344 O O . ASN A 1 166 ? -8.461 8.688 6.938 1 94.19 166 ASN A O 1
ATOM 1348 N N . LEU A 1 167 ? -9.352 6.66 6.656 1 96.31 167 LEU A N 1
ATOM 1349 C CA . LEU A 1 167 ? -8.047 6.066 6.383 1 96.31 167 LEU A CA 1
ATOM 1350 C C . LEU A 1 167 ? -7.441 6.645 5.105 1 96.31 167 LEU A C 1
ATOM 1352 O O . LEU A 1 167 ? -6.25 6.949 5.059 1 96.31 167 LEU A O 1
ATOM 1356 N N . TYR A 1 168 ? -8.32 6.801 4.164 1 96 168 TYR A N 1
ATOM 1357 C CA . TYR A 1 168 ? -7.887 7.355 2.887 1 96 168 TYR A CA 1
ATOM 1358 C C . TYR A 1 168 ? -7.316 8.758 3.066 1 96 168 TYR A C 1
ATOM 1360 O O . TYR A 1 168 ? -6.254 9.078 2.525 1 96 168 TYR A O 1
ATOM 1368 N N . VAL A 1 169 ? -7.949 9.508 3.82 1 94.56 169 VAL A N 1
ATOM 1369 C CA . VAL A 1 169 ? -7.523 10.891 4.043 1 94.56 169 VAL A CA 1
ATOM 1370 C C . VAL A 1 169 ? -6.168 10.898 4.742 1 94.56 169 VAL A C 1
ATOM 1372 O O . VAL A 1 169 ? -5.246 11.602 4.312 1 94.56 169 VAL A O 1
ATOM 1375 N N . TRP A 1 170 ? -6.055 10.188 5.746 1 93.62 170 TRP A N 1
ATOM 1376 C CA . TRP A 1 170 ? -4.793 10.148 6.48 1 93.62 170 TRP A CA 1
ATOM 1377 C C . TRP A 1 170 ? -3.67 9.617 5.598 1 93.62 170 TRP A C 1
ATOM 1379 O O . TRP A 1 170 ? -2.533 10.094 5.676 1 93.62 170 TRP A O 1
ATOM 1389 N N . ASP A 1 171 ? -4.016 8.672 4.832 1 94.88 171 ASP A N 1
ATOM 1390 C CA . ASP A 1 171 ? -3.035 8.109 3.91 1 94.88 171 ASP A CA 1
ATOM 1391 C C . ASP A 1 171 ? -2.512 9.164 2.945 1 94.88 171 ASP A C 1
ATOM 1393 O O . ASP A 1 171 ? -1.301 9.305 2.764 1 94.88 171 ASP A O 1
ATOM 1397 N N . ARG A 1 172 ? -3.393 9.883 2.43 1 92.69 172 ARG A N 1
ATOM 1398 C CA . ARG A 1 172 ? -3.002 10.898 1.457 1 92.69 172 ARG A CA 1
ATOM 1399 C C . ARG A 1 172 ? -2.262 12.047 2.133 1 92.69 172 ARG A C 1
ATOM 1401 O O . ARG A 1 172 ? -1.305 12.594 1.575 1 92.69 172 ARG A O 1
ATOM 1408 N N . TYR A 1 173 ? -2.729 12.383 3.254 1 89.25 173 TYR A N 1
ATOM 1409 C CA . TYR A 1 173 ? -2.047 13.453 3.971 1 89.25 173 TYR A CA 1
ATOM 1410 C C . TYR A 1 173 ? -0.628 13.047 4.344 1 89.25 173 TYR A C 1
ATOM 1412 O O . TYR A 1 173 ? 0.302 13.852 4.254 1 89.25 173 TYR A O 1
ATOM 1420 N N . MET A 1 174 ? -0.433 11.828 4.723 1 88.94 174 MET A N 1
ATOM 1421 C CA . MET A 1 174 ? 0.909 11.344 5.035 1 88.94 174 MET A CA 1
ATOM 1422 C C . MET A 1 174 ? 1.793 11.352 3.791 1 88.94 174 MET A C 1
ATOM 1424 O O . MET A 1 174 ? 3 11.578 3.885 1 88.94 174 MET A O 1
ATOM 1428 N N . CYS A 1 175 ? 1.161 11.109 2.711 1 86.81 175 CYS A N 1
ATOM 1429 C CA . CYS A 1 175 ? 1.88 11.117 1.441 1 86.81 175 CYS A CA 1
ATOM 1430 C C . CYS A 1 175 ? 2.326 12.523 1.072 1 86.81 175 CYS A C 1
ATOM 1432 O O . CYS A 1 175 ? 3.51 12.766 0.824 1 86.81 175 CYS A O 1
ATOM 1434 N N . VAL A 1 176 ? 1.499 13.406 1.171 1 83.06 176 VAL A N 1
ATOM 1435 C CA . VAL A 1 176 ? 1.738 14.758 0.673 1 83.06 176 VAL A CA 1
ATOM 1436 C C . VAL A 1 176 ? 2.609 15.531 1.664 1 83.06 176 VAL A C 1
ATOM 1438 O O . VAL A 1 176 ? 3.5 16.281 1.263 1 83.06 176 VAL A O 1
ATOM 1441 N N . TYR A 1 177 ? 2.365 15.266 2.902 1 81.31 177 TYR A N 1
ATOM 1442 C CA . TYR A 1 177 ? 3.014 16.125 3.891 1 81.31 177 TYR A CA 1
ATOM 1443 C C . TYR A 1 177 ? 4.336 15.516 4.348 1 81.31 177 TYR A C 1
ATOM 1445 O O . TYR A 1 177 ? 5.254 16.234 4.746 1 81.31 177 TYR A O 1
ATOM 1453 N N . PHE A 1 178 ? 4.445 14.258 4.227 1 82.12 178 PHE A N 1
ATOM 1454 C CA . PHE A 1 178 ? 5.633 13.656 4.824 1 82.12 178 PHE A CA 1
ATOM 1455 C C . PHE A 1 178 ? 6.395 12.828 3.797 1 82.12 178 PHE A C 1
ATOM 1457 O O . PHE A 1 178 ? 7.461 12.289 4.094 1 82.12 178 PHE A O 1
ATOM 1464 N N . GLY A 1 179 ? 5.832 12.688 2.652 1 79.75 179 GLY A N 1
ATOM 1465 C CA . GLY A 1 179 ? 6.566 12.086 1.55 1 79.75 179 GLY A CA 1
ATOM 1466 C C . GLY A 1 179 ? 6.488 10.57 1.536 1 79.75 179 GLY A C 1
ATOM 1467 O O . GLY A 1 179 ? 7.281 9.906 0.864 1 79.75 179 GLY A O 1
ATOM 1468 N N . PHE A 1 180 ? 5.559 9.977 2.252 1 86.31 180 PHE A N 1
ATOM 1469 C CA . PHE A 1 180 ? 5.348 8.531 2.182 1 86.31 180 PHE A CA 1
ATOM 1470 C C . PHE A 1 180 ? 4.562 8.164 0.929 1 86.31 180 PHE A C 1
ATOM 1472 O O . PHE A 1 180 ? 3.879 9.008 0.345 1 86.31 180 PHE A O 1
ATOM 1479 N N . TRP A 1 181 ? 4.719 6.977 0.469 1 89.38 181 TRP A N 1
ATOM 1480 C CA . TRP A 1 181 ? 3.875 6.586 -0.656 1 89.38 181 TRP A CA 1
ATOM 1481 C C . TRP A 1 181 ? 2.492 6.16 -0.176 1 89.38 181 TRP A C 1
ATOM 1483 O O . TRP A 1 181 ? 2.322 5.777 0.984 1 89.38 181 TRP A O 1
ATOM 1493 N N . PRO A 1 182 ? 1.559 6.34 -0.98 1 91.44 182 PRO A N 1
ATOM 1494 C CA . PRO A 1 182 ? 0.197 5.969 -0.588 1 91.44 182 PRO A CA 1
ATOM 1495 C C . PRO A 1 182 ? 0.039 4.469 -0.353 1 91.44 182 PRO A C 1
ATOM 1497 O O . PRO A 1 182 ? 0.624 3.662 -1.081 1 91.44 182 PRO A O 1
ATOM 1500 N N . LEU A 1 183 ? -0.691 4.152 0.636 1 94.31 183 LEU A N 1
ATOM 1501 C CA . LEU A 1 183 ? -0.917 2.764 1.023 1 94.31 183 LEU A CA 1
ATOM 1502 C C . LEU A 1 183 ? -2.168 2.209 0.353 1 94.31 183 LEU A C 1
ATOM 1504 O O . LEU A 1 183 ? -2.291 0.998 0.163 1 94.31 183 LEU A O 1
ATOM 1508 N N . ILE A 1 184 ? -3.119 3.051 0.06 1 94.25 184 ILE A N 1
ATOM 1509 C CA . ILE A 1 184 ? -4.336 2.656 -0.639 1 94.25 184 ILE A CA 1
ATOM 1510 C C . ILE A 1 184 ? -4.207 2.977 -2.125 1 94.25 184 ILE A C 1
ATOM 1512 O O . ILE A 1 184 ? -4.168 4.148 -2.514 1 94.25 184 ILE A O 1
ATOM 1516 N N . PRO A 1 185 ? -4.137 1.965 -2.898 1 89.94 185 PRO A N 1
ATOM 1517 C CA . PRO A 1 185 ? -3.975 2.225 -4.332 1 89.94 185 PRO A CA 1
ATOM 1518 C C . PRO A 1 185 ? -5.266 2.699 -4.996 1 89.94 185 PRO A C 1
ATOM 1520 O O . PRO A 1 185 ? -6.344 2.172 -4.707 1 89.94 185 PRO A O 1
ATOM 1523 N N . GLU A 1 186 ? -5.098 3.639 -5.887 1 85.75 186 GLU A N 1
ATOM 1524 C CA . GLU A 1 186 ? -6.254 4.137 -6.633 1 85.75 186 GLU A CA 1
ATOM 1525 C C . GLU A 1 186 ? -6.785 3.08 -7.594 1 85.75 186 GLU A C 1
ATOM 1527 O O . GLU A 1 186 ? -6.016 2.303 -8.164 1 85.75 186 GLU A O 1
ATOM 1532 N N . GLY A 1 187 ? -8.062 3.037 -7.742 1 81.25 187 GLY A N 1
ATOM 1533 C CA . GLY A 1 187 ? -8.688 2.145 -8.703 1 81.25 187 GLY A CA 1
ATOM 1534 C C . GLY A 1 187 ? -9 0.774 -8.133 1 81.25 187 GLY A C 1
ATOM 1535 O O . GLY A 1 187 ? -9.586 -0.069 -8.812 1 81.25 187 GLY A O 1
ATOM 1536 N N . TYR A 1 188 ? -8.617 0.535 -6.914 1 86.25 188 TYR A N 1
ATOM 1537 C CA . TYR A 1 188 ? -8.805 -0.792 -6.336 1 86.25 188 TYR A CA 1
ATOM 1538 C C . TYR A 1 188 ? -9.898 -0.775 -5.273 1 86.25 188 TYR A C 1
ATOM 1540 O O . TYR A 1 188 ? -9.992 -1.697 -4.461 1 86.25 188 TYR A O 1
ATOM 1548 N N . PHE A 1 189 ? -10.617 0.275 -5.168 1 88.38 189 PHE A N 1
ATOM 1549 C CA . PHE A 1 189 ? -11.75 0.352 -4.25 1 88.38 189 PHE A CA 1
ATOM 1550 C C . PHE A 1 189 ? -12.969 0.942 -4.945 1 88.38 189 PHE A C 1
ATOM 1552 O O . PHE A 1 189 ? -12.836 1.729 -5.883 1 88.38 189 PHE A O 1
ATOM 1559 N N . ASP A 1 190 ? -14.086 0.52 -4.473 1 86 190 ASP A N 1
ATOM 1560 C CA . ASP A 1 190 ? -15.32 1.021 -5.074 1 86 190 ASP A CA 1
ATOM 1561 C C . ASP A 1 190 ? -16.312 1.45 -3.998 1 86 190 ASP A C 1
ATOM 1563 O O . ASP A 1 190 ? -17.516 1.537 -4.262 1 86 190 ASP A O 1
ATOM 1567 N N . VAL A 1 191 ? -15.844 1.689 -2.855 1 89.12 191 VAL A N 1
ATOM 1568 C CA . VAL A 1 191 ? -16.688 2.127 -1.752 1 89.12 191 VAL A CA 1
ATOM 1569 C C . VAL A 1 191 ? -17.234 3.525 -2.041 1 89.12 191 VAL A C 1
ATOM 1571 O O . VAL A 1 191 ? -16.516 4.383 -2.564 1 89.12 191 VAL A O 1
ATOM 1574 N N . GLU A 1 192 ? -18.438 3.678 -1.671 1 88.12 192 GLU A N 1
ATOM 1575 C CA . GLU A 1 192 ? -19.078 4.973 -1.876 1 88.12 192 GLU A CA 1
ATOM 1576 C C . GLU A 1 192 ? -18.672 5.969 -0.797 1 88.12 192 GLU A C 1
ATOM 1578 O O . GLU A 1 192 ? -18.25 5.574 0.292 1 88.12 192 GLU A O 1
ATOM 1583 N N . LEU A 1 193 ? -18.844 7.223 -1.106 1 88.94 193 LEU A N 1
ATOM 1584 C CA . LEU A 1 193 ? -18.578 8.273 -0.126 1 88.94 193 LEU A CA 1
ATOM 1585 C C . LEU A 1 193 ? -19.578 8.195 1.026 1 88.94 193 LEU A C 1
ATOM 1587 O O . LEU A 1 193 ? -20.703 7.723 0.85 1 88.94 193 LEU A O 1
ATOM 1591 N N . PRO A 1 194 ? -19.094 8.57 2.201 1 87.25 194 PRO A N 1
ATOM 1592 C CA . PRO A 1 194 ? -20.047 8.648 3.307 1 87.25 194 PRO A CA 1
ATOM 1593 C C . PRO A 1 194 ? -21.219 9.57 3.006 1 87.25 194 PRO A C 1
ATOM 1595 O O . PRO A 1 194 ? -21.047 10.609 2.355 1 87.25 194 PRO A O 1
ATOM 1598 N N . ARG A 1 195 ? -22.375 9.125 3.543 1 80.19 195 ARG A N 1
ATOM 1599 C CA . ARG A 1 195 ? -23.578 9.906 3.318 1 80.19 195 ARG A CA 1
ATOM 1600 C C . ARG A 1 195 ? -23.625 11.117 4.238 1 80.19 195 ARG A C 1
ATOM 1602 O O . ARG A 1 195 ? -23.609 10.977 5.461 1 80.19 195 ARG A O 1
ATOM 1609 N N . ASP A 1 196 ? -23.578 12.164 3.68 1 64.88 196 ASP A N 1
ATOM 1610 C CA . ASP A 1 196 ? -23.609 13.398 4.453 1 64.88 196 ASP A CA 1
ATOM 1611 C C . ASP A 1 196 ? -24.938 13.547 5.199 1 64.88 196 ASP A C 1
ATOM 1613 O O . ASP A 1 196 ? -25 14.25 6.211 1 64.88 196 ASP A O 1
ATOM 1617 N N . LEU A 1 197 ? -25.75 12.75 4.801 1 63 197 LEU A N 1
ATOM 1618 C CA . LEU A 1 197 ? -27.062 12.977 5.398 1 63 197 LEU A CA 1
ATOM 1619 C C . LEU A 1 197 ? -27.391 11.891 6.418 1 63 197 LEU A C 1
ATOM 1621 O O . LEU A 1 197 ? -28.531 11.781 6.871 1 63 197 LEU A O 1
ATOM 1625 N N . PHE A 1 198 ? -26.203 11.375 6.66 1 62.34 198 PHE A N 1
ATOM 1626 C CA . PHE A 1 198 ? -26.422 10.367 7.695 1 62.34 198 PHE A CA 1
ATOM 1627 C C . PHE A 1 198 ? -26.516 11.023 9.07 1 62.34 198 PHE A C 1
ATOM 1629 O O . PHE A 1 198 ? -25.547 11.594 9.555 1 62.34 198 PHE A O 1
ATOM 1636 N N . ARG A 1 199 ? -27.625 11.375 9.641 1 69.44 199 ARG A N 1
ATOM 1637 C CA . ARG A 1 199 ? -27.969 11.992 10.922 1 69.44 199 ARG A CA 1
ATOM 1638 C C . ARG A 1 199 ? -27.703 13.492 10.906 1 69.44 199 ARG A C 1
ATOM 1640 O O . ARG A 1 199 ? -26.766 13.961 11.547 1 69.44 199 ARG A O 1
ATOM 1647 N N . PRO A 1 200 ? -28.453 14.18 10.195 1 72.38 200 PRO A N 1
ATOM 1648 C CA . PRO A 1 200 ? -28.266 15.625 10.078 1 72.38 200 PRO A CA 1
ATOM 1649 C C . PRO A 1 200 ? -28.375 16.344 11.422 1 72.38 200 PRO A C 1
ATOM 1651 O O . PRO A 1 200 ? -29.062 15.875 12.328 1 72.38 200 PRO A O 1
ATOM 1654 N N . LEU A 1 201 ? -27.578 17.406 11.555 1 71.19 201 LEU A N 1
ATOM 1655 C CA . LEU A 1 201 ? -27.578 18.203 12.766 1 71.19 201 LEU A CA 1
ATOM 1656 C C . LEU A 1 201 ? -28.891 18.953 12.93 1 71.19 201 LEU A C 1
ATOM 1658 O O . LEU A 1 201 ? -29.328 19.219 14.047 1 71.19 201 LEU A O 1
ATOM 1662 N N . THR A 1 202 ? -29.328 19.312 11.703 1 70.31 202 THR A N 1
ATOM 1663 C CA . THR A 1 202 ? -30.625 19.984 11.734 1 70.31 202 THR A CA 1
ATOM 1664 C C . THR A 1 202 ? -31.562 19.375 10.703 1 70.31 202 THR A C 1
ATOM 1666 O O . THR A 1 202 ? -31.141 18.641 9.812 1 70.31 202 THR A O 1
ATOM 1669 N N . ALA A 1 203 ? -32.781 19.594 11 1 65.19 203 ALA A N 1
ATOM 1670 C CA . ALA A 1 203 ? -33.844 19.047 10.148 1 65.19 203 ALA A CA 1
ATOM 1671 C C . ALA A 1 203 ? -33.906 19.766 8.812 1 65.19 203 ALA A C 1
ATOM 1673 O O . ALA A 1 203 ? -34.562 19.312 7.883 1 65.19 203 ALA A O 1
ATOM 1674 N N . THR A 1 204 ? -33.156 20.734 8.664 1 60.91 204 THR A N 1
ATOM 1675 C CA . THR A 1 204 ? -33.281 21.531 7.445 1 60.91 204 THR A CA 1
ATOM 1676 C C . THR A 1 204 ? -32.594 20.828 6.273 1 60.91 204 THR A C 1
ATOM 1678 O O . THR A 1 204 ? -31.531 20.203 6.445 1 60.91 204 THR A O 1
ATOM 1681 N N . PRO A 1 205 ? -33.281 20.859 5.191 1 57.81 205 PRO A N 1
ATOM 1682 C CA . PRO A 1 205 ? -32.688 20.281 3.973 1 57.81 205 PRO A CA 1
ATOM 1683 C C . PRO A 1 205 ? -31.328 20.859 3.641 1 57.81 205 PRO A C 1
ATOM 1685 O O . PRO A 1 205 ? -31.094 22.062 3.783 1 57.81 205 PRO A O 1
ATOM 1688 N N . GLY A 1 206 ? -30.375 20.078 3.303 1 59.12 206 GLY A N 1
ATOM 1689 C CA . GLY A 1 206 ? -29.031 20.5 3.002 1 59.12 206 GLY A CA 1
ATOM 1690 C C . GLY A 1 206 ? -28.141 20.594 4.234 1 59.12 206 GLY A C 1
ATOM 1691 O O . GLY A 1 206 ? -27.062 21.203 4.188 1 59.12 206 GLY A O 1
ATOM 1692 N N . SER A 1 207 ? -28.703 20.016 5.18 1 67.75 207 SER A N 1
ATOM 1693 C CA . SER A 1 207 ? -28.078 20.188 6.484 1 67.75 207 SER A CA 1
ATOM 1694 C C . SER A 1 207 ? -26.766 19.391 6.574 1 67.75 207 SER A C 1
ATOM 1696 O O . SER A 1 207 ? -26.656 18.312 6.004 1 67.75 207 SER A O 1
ATOM 1698 N N . VAL A 1 208 ? -25.781 20.109 7.137 1 81 208 VAL A N 1
ATOM 1699 C CA . VAL A 1 208 ? -24.438 19.578 7.371 1 81 208 VAL A CA 1
ATOM 1700 C C . VAL A 1 208 ? -24.484 18.578 8.516 1 81 208 VAL A C 1
ATOM 1702 O O . VAL A 1 208 ? -25.406 18.578 9.328 1 81 208 VAL A O 1
ATOM 1705 N N . THR A 1 209 ? -23.766 17.562 8.383 1 83.75 209 THR A N 1
ATOM 1706 C CA . THR A 1 209 ? -23.594 16.578 9.445 1 83.75 209 THR A CA 1
ATOM 1707 C C . THR A 1 209 ? -22.266 16.781 10.164 1 83.75 209 THR A C 1
ATOM 1709 O O . THR A 1 209 ? -21.484 17.656 9.805 1 83.75 209 THR A O 1
ATOM 1712 N N . THR A 1 210 ? -22.094 16.016 11.188 1 82.94 210 THR A N 1
ATOM 1713 C CA . THR A 1 210 ? -20.828 16.078 11.922 1 82.94 210 THR A CA 1
ATOM 1714 C C . THR A 1 210 ? -19.672 15.602 11.047 1 82.94 210 THR A C 1
ATOM 1716 O O . THR A 1 210 ? -18.516 15.898 11.336 1 82.94 210 THR A O 1
ATOM 1719 N N . PHE A 1 211 ? -20.016 14.992 9.945 1 88 211 PHE A N 1
ATOM 1720 C CA . PHE A 1 211 ? -19 14.383 9.117 1 88 211 PHE A CA 1
ATOM 1721 C C . PHE A 1 211 ? -18.781 15.188 7.836 1 88 211 PHE A C 1
ATOM 1723 O O . PHE A 1 211 ? -17.969 14.812 6.992 1 88 211 PHE A O 1
ATOM 1730 N N . THR A 1 212 ? -19.484 16.281 7.691 1 88.69 212 THR A N 1
ATOM 1731 C CA . THR A 1 212 ? -19.422 17.062 6.461 1 88.69 212 THR A CA 1
ATOM 1732 C C . THR A 1 212 ? -18 17.562 6.215 1 88.69 212 THR A C 1
ATOM 1734 O O . THR A 1 212 ? -17.516 17.578 5.078 1 88.69 212 THR A O 1
ATOM 1737 N N . ASP A 1 213 ? -17.344 18.062 7.262 1 91.19 213 ASP A N 1
ATOM 1738 C CA . ASP A 1 213 ? -15.977 18.547 7.086 1 91.19 213 ASP A CA 1
ATOM 1739 C C . ASP A 1 213 ? -15.07 17.422 6.574 1 91.19 213 ASP A C 1
ATOM 1741 O O . ASP A 1 213 ? -14.188 17.656 5.746 1 91.19 213 ASP A O 1
ATOM 1745 N N . ARG A 1 214 ? -15.328 16.234 7.039 1 91.31 214 ARG A N 1
ATOM 1746 C CA . ARG A 1 214 ? -14.523 15.086 6.613 1 91.31 214 ARG A CA 1
ATOM 1747 C C . ARG A 1 214 ? -14.719 14.805 5.129 1 91.31 214 ARG A C 1
ATOM 1749 O O . ARG A 1 214 ? -13.781 14.391 4.441 1 91.31 214 ARG A O 1
ATOM 1756 N N . VAL A 1 215 ? -15.922 14.961 4.688 1 91.38 215 VAL A N 1
ATOM 1757 C CA . VAL A 1 215 ? -16.203 14.758 3.27 1 91.38 215 VAL A CA 1
ATOM 1758 C C . VAL A 1 215 ? -15.344 15.711 2.436 1 91.38 215 VAL A C 1
ATOM 1760 O O . VAL A 1 215 ? -14.805 15.32 1.396 1 91.38 215 VAL A O 1
ATOM 1763 N N . TYR A 1 216 ? -15.211 16.875 2.895 1 93.56 216 TYR A N 1
ATOM 1764 C CA . TYR A 1 216 ? -14.398 17.828 2.158 1 93.56 216 TYR A CA 1
ATOM 1765 C C . TYR A 1 216 ? -12.914 17.484 2.277 1 93.56 216 TYR A C 1
ATOM 1767 O O . TYR A 1 216 ? -12.148 17.688 1.336 1 93.56 216 TYR A O 1
ATOM 1775 N N . HIS A 1 217 ? -12.531 16.969 3.441 1 94.12 217 HIS A N 1
ATOM 1776 C CA . HIS A 1 217 ? -11.164 16.469 3.547 1 94.12 217 HIS A CA 1
ATOM 1777 C C . HIS A 1 217 ? -10.906 15.352 2.549 1 94.12 217 HIS A C 1
ATOM 1779 O O . HIS A 1 217 ? -9.805 15.227 2.018 1 94.12 217 HIS A O 1
ATOM 1785 N N . ILE A 1 218 ? -11.906 14.547 2.305 1 93.81 218 ILE A N 1
ATOM 1786 C CA . ILE A 1 218 ? -11.797 13.477 1.317 1 93.81 218 ILE A CA 1
ATOM 1787 C C . ILE A 1 218 ? -11.578 14.078 -0.07 1 93.81 218 ILE A C 1
ATOM 1789 O O . ILE A 1 218 ? -10.688 13.648 -0.808 1 93.81 218 ILE A O 1
ATOM 1793 N N . LYS A 1 219 ? -12.352 15.062 -0.38 1 93.19 219 LYS A N 1
ATOM 1794 C CA . LYS A 1 219 ? -12.227 15.727 -1.674 1 93.19 219 LYS A CA 1
ATOM 1795 C C . LYS A 1 219 ? -10.844 16.359 -1.84 1 93.19 219 LYS A C 1
ATOM 1797 O O . LYS A 1 219 ? -10.227 16.234 -2.9 1 93.19 219 LYS A O 1
ATOM 1802 N N . ILE A 1 220 ? -10.406 17 -0.797 1 94.62 220 ILE A N 1
ATOM 1803 C CA . ILE A 1 220 ? -9.094 17.625 -0.822 1 94.62 220 ILE A CA 1
ATOM 1804 C C . ILE A 1 220 ? -8.016 16.562 -1.014 1 94.62 220 ILE A C 1
ATOM 1806 O O . ILE A 1 220 ? -7.129 16.719 -1.862 1 94.62 220 ILE A O 1
ATOM 1810 N N . ALA A 1 221 ? -8.133 15.516 -0.245 1 92.88 221 ALA A N 1
ATOM 1811 C CA . ALA A 1 221 ? -7.145 14.445 -0.304 1 92.88 221 ALA A CA 1
ATOM 1812 C C . ALA A 1 221 ? -7.074 13.844 -1.704 1 92.88 221 ALA A C 1
ATOM 1814 O O . ALA A 1 221 ? -5.988 13.562 -2.213 1 92.88 221 ALA A O 1
ATOM 1815 N N . ARG A 1 222 ? -8.164 13.648 -2.305 1 88.56 222 ARG A N 1
ATOM 1816 C CA . ARG A 1 222 ? -8.219 13.086 -3.65 1 88.56 222 ARG A CA 1
ATOM 1817 C C . ARG A 1 222 ? -7.574 14.031 -4.664 1 88.56 222 ARG A C 1
ATOM 1819 O O . ARG A 1 222 ? -6.852 13.586 -5.559 1 88.56 222 ARG A O 1
ATOM 1826 N N . TYR A 1 223 ? -7.797 15.211 -4.457 1 86.75 223 TYR A N 1
ATOM 1827 C CA . TYR A 1 223 ? -7.285 16.203 -5.398 1 86.75 223 TYR A CA 1
ATOM 1828 C C . TYR A 1 223 ? -5.777 16.375 -5.254 1 86.75 223 TYR A C 1
ATOM 1830 O O . TYR A 1 223 ? -5.051 16.375 -6.25 1 86.75 223 TYR A O 1
ATOM 1838 N N . ILE A 1 224 ? -5.355 16.5 -4.066 1 81.25 224 ILE A N 1
ATOM 1839 C CA . ILE A 1 224 ? -3.961 16.859 -3.826 1 81.25 224 ILE A CA 1
ATOM 1840 C C . ILE A 1 224 ? -3.057 15.688 -4.215 1 81.25 224 ILE A C 1
ATOM 1842 O O . ILE A 1 224 ? -1.951 15.891 -4.723 1 81.25 224 ILE A O 1
ATOM 1846 N N . THR A 1 225 ? -3.465 14.531 -4 1 78.44 225 THR A N 1
ATOM 1847 C CA . THR A 1 225 ? -2.629 13.375 -4.305 1 78.44 225 THR A CA 1
ATOM 1848 C C . THR A 1 225 ? -2.494 13.188 -5.812 1 78.44 225 THR A C 1
ATOM 1850 O O . THR A 1 225 ? -1.436 12.789 -6.301 1 78.44 225 THR A O 1
ATOM 1853 N N . ALA A 1 226 ? -3.51 13.438 -6.531 1 73.88 226 ALA A N 1
ATOM 1854 C CA . ALA A 1 226 ? -3.482 13.273 -7.98 1 73.88 226 ALA A CA 1
ATOM 1855 C C . ALA A 1 226 ? -2.447 14.195 -8.617 1 73.88 226 ALA A C 1
ATOM 1857 O O . ALA A 1 226 ? -1.77 13.812 -9.578 1 73.88 226 ALA A O 1
ATOM 1858 N N . PHE A 1 227 ? -2.143 15.234 -7.992 1 72.12 227 PHE A N 1
ATOM 1859 C CA . PHE A 1 227 ? -1.295 16.234 -8.633 1 72.12 227 PHE A CA 1
ATOM 1860 C C . PHE A 1 227 ? 0.079 16.281 -7.973 1 72.12 227 PHE A C 1
ATOM 1862 O O . PHE A 1 227 ? 1.095 16.422 -8.656 1 72.12 227 PHE A O 1
ATOM 1869 N N . THR A 1 228 ? 0.148 16.062 -6.727 1 69.56 228 THR A N 1
ATOM 1870 C CA . THR A 1 228 ? 1.354 16.5 -6.035 1 69.56 228 THR A CA 1
ATOM 1871 C C . THR A 1 228 ? 2.193 15.305 -5.602 1 69.56 228 THR A C 1
ATOM 1873 O O . THR A 1 228 ? 3.4 15.438 -5.379 1 69.56 228 THR A O 1
ATOM 1876 N N . SER A 1 229 ? 1.608 14.266 -5.516 1 66.5 229 SER A N 1
ATOM 1877 C CA . SER A 1 229 ? 2.312 13.25 -4.746 1 66.5 229 SER A CA 1
ATOM 1878 C C . SER A 1 229 ? 3.207 12.398 -5.641 1 66.5 229 SER A C 1
ATOM 1880 O O . SER A 1 229 ? 4.355 12.117 -5.289 1 66.5 229 SER A O 1
ATOM 1882 N N . PRO A 1 230 ? 2.77 12.078 -6.801 1 66.69 230 PRO A N 1
ATOM 1883 C CA . PRO A 1 230 ? 3.643 11.172 -7.555 1 66.69 230 PRO A CA 1
ATOM 1884 C C . PRO A 1 230 ? 4.891 11.867 -8.094 1 66.69 230 PRO A C 1
ATOM 1886 O O . PRO A 1 230 ? 4.793 12.945 -8.688 1 66.69 230 PRO A O 1
ATOM 1889 N N . PRO A 1 231 ? 5.984 11.312 -7.848 1 65.56 231 PRO A N 1
ATOM 1890 C CA . PRO A 1 231 ? 7.223 11.891 -8.375 1 65.56 231 PRO A CA 1
ATOM 1891 C C . PRO A 1 231 ? 7.219 12.016 -9.891 1 65.56 231 PRO A C 1
ATOM 1893 O O . PRO A 1 231 ? 7.883 12.891 -10.445 1 65.56 231 PRO A O 1
ATOM 1896 N N . SER A 1 232 ? 6.449 11.258 -10.492 1 59.59 232 SER A N 1
ATOM 1897 C CA . SER A 1 232 ? 6.391 11.289 -11.945 1 59.59 232 SER A CA 1
ATOM 1898 C C . SER A 1 232 ? 5.797 12.602 -12.445 1 59.59 232 SER A C 1
ATOM 1900 O O . SER A 1 232 ? 5.961 12.961 -13.617 1 59.59 232 SER A O 1
ATOM 1902 N N . TRP A 1 233 ? 5.281 13.289 -11.539 1 63.56 233 TRP A N 1
ATOM 1903 C CA . TRP A 1 233 ? 4.641 14.539 -11.938 1 63.56 233 TRP A CA 1
ATOM 1904 C C . TRP A 1 233 ? 5.539 15.734 -11.641 1 63.56 233 TRP A C 1
ATOM 1906 O O . TRP A 1 233 ? 5.082 16.875 -11.625 1 63.56 233 TRP A O 1
ATOM 1916 N N . LYS A 1 234 ? 6.676 15.406 -11.477 1 70.5 234 LYS A N 1
ATOM 1917 C CA . LYS A 1 234 ? 7.617 16.469 -11.141 1 70.5 234 LYS A CA 1
ATOM 1918 C C . LYS A 1 234 ? 7.66 17.531 -12.227 1 70.5 234 LYS A C 1
ATOM 1920 O O . LYS A 1 234 ? 7.629 18.734 -11.938 1 70.5 234 LYS A O 1
ATOM 1925 N N . ALA A 1 235 ? 7.648 17.125 -13.438 1 73.19 235 ALA A N 1
ATOM 1926 C CA . ALA A 1 235 ? 7.715 18.078 -14.539 1 73.19 235 ALA A CA 1
ATOM 1927 C C . ALA A 1 235 ? 6.422 18.875 -14.641 1 73.19 235 ALA A C 1
ATOM 1929 O O . ALA A 1 235 ? 6.457 20.078 -14.938 1 73.19 235 ALA A O 1
ATOM 1930 N N . ASP A 1 236 ? 5.352 18.344 -14.32 1 77.88 236 ASP A N 1
ATOM 1931 C CA . ASP A 1 236 ? 4.043 18.984 -14.398 1 77.88 236 ASP A CA 1
ATOM 1932 C C . ASP A 1 236 ? 3.904 20.078 -13.344 1 77.88 236 ASP A C 1
ATOM 1934 O O . ASP A 1 236 ? 3.236 21.094 -13.57 1 77.88 236 ASP A O 1
ATOM 1938 N N . ARG A 1 237 ? 4.594 19.891 -12.344 1 82.94 237 ARG A N 1
ATOM 1939 C CA . ARG A 1 237 ? 4.488 20.844 -11.242 1 82.94 237 ARG A CA 1
ATOM 1940 C C . ARG A 1 237 ? 5.23 22.141 -11.562 1 82.94 237 ARG A C 1
ATOM 1942 O O . ARG A 1 237 ? 4.984 23.172 -10.938 1 82.94 237 ARG A O 1
ATOM 1949 N N . HIS A 1 238 ? 6.055 22.062 -12.562 1 83.06 238 HIS A N 1
ATOM 1950 C CA . HIS A 1 238 ? 6.812 23.234 -12.953 1 83.06 238 HIS A CA 1
ATOM 1951 C C . HIS A 1 238 ? 6.184 23.922 -14.172 1 83.06 238 HIS A C 1
ATOM 1953 O O . HIS A 1 238 ? 6.68 24.953 -14.641 1 83.06 238 HIS A O 1
ATOM 1959 N N . ASN A 1 239 ? 5.121 23.375 -14.625 1 86.12 239 ASN A N 1
ATOM 1960 C CA . ASN A 1 239 ? 4.383 23.969 -15.734 1 86.12 239 ASN A CA 1
ATOM 1961 C C . ASN A 1 239 ? 3.324 24.953 -15.25 1 86.12 239 ASN A C 1
ATOM 1963 O O . ASN A 1 239 ? 2.279 24.547 -14.742 1 86.12 239 ASN A O 1
ATOM 1967 N N . ALA A 1 240 ? 3.582 26.219 -15.461 1 88.75 240 ALA A N 1
ATOM 1968 C CA . ALA A 1 240 ? 2.75 27.281 -14.906 1 88.75 240 ALA A CA 1
ATOM 1969 C C . ALA A 1 240 ? 1.311 27.172 -15.406 1 88.75 240 ALA A C 1
ATOM 1971 O O . ALA A 1 240 ? 0.366 27.391 -14.648 1 88.75 240 ALA A O 1
ATOM 1972 N N . SER A 1 241 ? 1.172 26.844 -16.656 1 89.75 241 SER A N 1
ATOM 1973 C CA . SER A 1 241 ? -0.168 26.75 -17.234 1 89.75 241 SER A CA 1
ATOM 1974 C C . SER A 1 241 ? -0.955 25.594 -16.609 1 89.75 241 SER A C 1
ATOM 1976 O O . SER A 1 241 ? -2.145 25.734 -16.328 1 89.75 241 SER A O 1
ATOM 1978 N N . LEU A 1 242 ? -0.304 24.516 -16.453 1 88.5 242 LEU A N 1
ATOM 1979 C CA . LEU A 1 242 ? -0.958 23.359 -15.859 1 88.5 242 LEU A CA 1
ATOM 1980 C C . LEU A 1 242 ? -1.333 23.625 -14.406 1 88.5 242 LEU A C 1
ATOM 1982 O O . LEU A 1 242 ? -2.41 23.234 -13.961 1 88.5 242 LEU A O 1
ATOM 1986 N N . VAL A 1 243 ? -0.455 24.25 -13.703 1 90.38 243 VAL A N 1
ATOM 1987 C CA . VAL A 1 243 ? -0.717 24.594 -12.305 1 90.38 243 VAL A CA 1
ATOM 1988 C C . VAL A 1 243 ? -1.914 25.531 -12.219 1 90.38 243 VAL A C 1
ATOM 1990 O O . VAL A 1 243 ? -2.76 25.391 -11.328 1 90.38 243 VAL A O 1
ATOM 1993 N N . ALA A 1 244 ? -1.967 26.484 -13.117 1 93.12 244 ALA A N 1
ATOM 1994 C CA . ALA A 1 244 ? -3.096 27.422 -13.141 1 93.12 244 ALA A CA 1
ATOM 1995 C C . ALA A 1 244 ? -4.41 26.672 -13.367 1 93.12 244 ALA A C 1
ATOM 1997 O O . ALA A 1 244 ? -5.43 27 -12.758 1 93.12 244 ALA A O 1
ATOM 1998 N N . GLU A 1 245 ? -4.34 25.766 -14.258 1 92.44 245 GLU A N 1
ATOM 1999 C CA . GLU A 1 245 ? -5.527 24.969 -14.555 1 92.44 245 GLU A CA 1
ATOM 2000 C C . GLU A 1 245 ? -5.969 24.156 -13.336 1 92.44 245 GLU A C 1
ATOM 2002 O O . GLU A 1 245 ? -7.156 24.125 -13 1 92.44 245 GLU A O 1
ATOM 2007 N N . PHE A 1 246 ? -5.059 23.562 -12.664 1 90.31 246 PHE A N 1
ATOM 2008 C CA . PHE A 1 246 ? -5.367 22.75 -11.5 1 90.31 246 PHE A CA 1
ATOM 2009 C C . PHE A 1 246 ? -5.859 23.625 -10.352 1 90.31 246 PHE A C 1
ATOM 2011 O O . PHE A 1 246 ? -6.742 23.234 -9.586 1 90.31 246 PHE A O 1
ATOM 2018 N N . ALA A 1 247 ? -5.254 24.766 -10.203 1 93.06 247 ALA A N 1
ATOM 2019 C CA . ALA A 1 247 ? -5.691 25.688 -9.164 1 93.06 247 ALA A CA 1
ATOM 2020 C C . ALA A 1 247 ? -7.141 26.125 -9.391 1 93.06 247 ALA A C 1
ATOM 2022 O O . ALA A 1 247 ? -7.918 26.234 -8.438 1 93.06 247 ALA A O 1
ATOM 2023 N N . GLN A 1 248 ? -7.434 26.344 -10.594 1 94.19 248 GLN A N 1
ATOM 2024 C CA . GLN A 1 248 ? -8.797 26.734 -10.93 1 94.19 248 GLN A CA 1
ATOM 2025 C C . GLN A 1 248 ? -9.781 25.609 -10.664 1 94.19 248 GLN A C 1
ATOM 2027 O O . GLN A 1 248 ? -10.883 25.844 -10.156 1 94.19 248 GLN A O 1
ATOM 2032 N N . GLN A 1 249 ? -9.398 24.453 -11.039 1 92.38 249 GLN A N 1
ATOM 2033 C CA . GLN A 1 249 ? -10.25 23.297 -10.797 1 92.38 249 GLN A CA 1
ATOM 2034 C C . GLN A 1 249 ? -10.477 23.094 -9.297 1 92.38 249 GLN A C 1
ATOM 2036 O O . GLN A 1 249 ? -11.594 22.797 -8.867 1 92.38 249 GLN A O 1
ATOM 2041 N N . PHE A 1 250 ? -9.453 23.219 -8.539 1 94.31 250 PHE A N 1
ATOM 2042 C CA . PHE A 1 250 ? -9.562 23.062 -7.09 1 94.31 250 PHE A CA 1
ATOM 2043 C C . PHE A 1 250 ? -10.508 24.094 -6.508 1 94.31 250 PHE A C 1
ATOM 2045 O O . PHE A 1 250 ? -11.312 23.781 -5.625 1 94.31 250 PHE A O 1
ATOM 2052 N N . GLN A 1 251 ? -10.422 25.312 -7.035 1 95.38 251 GLN A N 1
ATOM 2053 C CA . GLN A 1 251 ? -11.289 26.391 -6.582 1 95.38 251 GLN A CA 1
ATOM 2054 C C . GLN A 1 251 ? -12.758 26.062 -6.855 1 95.38 251 GLN A C 1
ATOM 2056 O O . GLN A 1 251 ? -13.602 26.203 -5.969 1 95.38 251 GLN A O 1
ATOM 2061 N N . VAL A 1 252 ? -13.008 25.531 -7.965 1 94.19 252 VAL A N 1
ATOM 2062 C CA . VAL A 1 252 ? -14.375 25.312 -8.406 1 94.19 252 VAL A CA 1
ATOM 2063 C C . VAL A 1 252 ? -14.938 24.047 -7.758 1 94.19 252 VAL A C 1
ATOM 2065 O O . VAL A 1 252 ? -16.078 24.031 -7.305 1 94.19 252 VAL A O 1
ATOM 2068 N N . LEU A 1 253 ? -14.102 23.047 -7.641 1 91.19 253 LEU A N 1
ATOM 2069 C CA . LEU A 1 253 ? -14.602 21.734 -7.254 1 91.19 253 LEU A CA 1
ATOM 2070 C C . LEU A 1 253 ? -14.617 21.578 -5.738 1 91.19 253 LEU A C 1
ATOM 2072 O O . LEU A 1 253 ? -15.383 20.766 -5.199 1 91.19 253 LEU A O 1
ATOM 2076 N N . VAL A 1 254 ? -13.844 22.344 -5.043 1 94.25 254 VAL A N 1
ATOM 2077 C CA . VAL A 1 254 ? -13.727 22.109 -3.605 1 94.25 254 VAL A CA 1
ATOM 2078 C C . VAL A 1 254 ? -14.102 23.391 -2.85 1 94.25 254 VAL A C 1
ATOM 2080 O O . VAL A 1 254 ? -15.086 23.406 -2.107 1 94.25 254 VAL A O 1
ATOM 2083 N N . VAL A 1 255 ? -13.469 24.484 -3.154 1 95.62 255 VAL A N 1
ATOM 2084 C CA . VAL A 1 255 ? -13.586 25.688 -2.338 1 95.62 255 VAL A CA 1
ATOM 2085 C C . VAL A 1 255 ? -14.961 26.312 -2.553 1 95.62 255 VAL A C 1
ATOM 2087 O O . VAL A 1 255 ? -15.656 26.641 -1.589 1 95.62 255 VAL A O 1
ATOM 2090 N N . ASP A 1 256 ? -15.336 26.422 -3.775 1 95.38 256 ASP A N 1
ATOM 2091 C CA . ASP A 1 256 ? -16.594 27.078 -4.086 1 95.38 256 ASP A CA 1
ATOM 2092 C C . ASP A 1 256 ? -17.797 26.25 -3.625 1 95.38 256 ASP A C 1
ATOM 2094 O O . ASP A 1 256 ? -18.891 26.766 -3.465 1 95.38 256 ASP A O 1
ATOM 2098 N N . GLN A 1 257 ? -17.594 25 -3.377 1 93 257 GLN A N 1
ATOM 2099 C CA . GLN A 1 257 ? -18.672 24.109 -3.002 1 93 257 GLN A CA 1
ATOM 2100 C C . GLN A 1 257 ? -18.844 24.047 -1.486 1 93 257 GLN A C 1
ATOM 2102 O O . GLN A 1 257 ? -19.781 23.438 -0.982 1 93 257 GLN A O 1
ATOM 2107 N N . LEU A 1 258 ? -18.047 24.734 -0.753 1 93.75 258 LEU A N 1
ATOM 2108 C CA . LEU A 1 258 ? -18.109 24.703 0.704 1 93.75 258 LEU A CA 1
ATOM 2109 C C . LEU A 1 258 ? -19.406 25.328 1.207 1 93.75 258 LEU A C 1
ATOM 2111 O O . LEU A 1 258 ? -19.766 26.438 0.782 1 93.75 258 LEU A O 1
ATOM 2115 N N . PRO A 1 259 ? -20.078 24.625 2.074 1 91.56 259 PRO A N 1
ATOM 2116 C CA . PRO A 1 259 ? -21.25 25.25 2.693 1 91.56 259 PRO A CA 1
ATOM 2117 C C . PRO A 1 259 ? -20.891 26.484 3.533 1 91.56 259 PRO A C 1
ATOM 2119 O O . PRO A 1 259 ? -19.797 26.547 4.098 1 91.56 259 PRO A O 1
ATOM 2122 N N . SER A 1 260 ? -21.797 27.359 3.727 1 92.25 260 SER A N 1
ATOM 2123 C CA . SER A 1 260 ? -21.562 28.625 4.391 1 92.25 260 SER A CA 1
ATOM 2124 C C . SER A 1 260 ? -21.156 28.438 5.848 1 92.25 260 SER A C 1
ATOM 2126 O O . SER A 1 260 ? -20.438 29.266 6.414 1 92.25 260 SER A O 1
ATOM 2128 N N . ILE A 1 261 ? -21.5 27.312 6.355 1 91.25 261 ILE A N 1
ATOM 2129 C CA . ILE A 1 261 ? -21.188 27.031 7.746 1 91.25 261 ILE A CA 1
ATOM 2130 C C . ILE A 1 261 ? -19.672 26.875 7.91 1 91.25 261 ILE A C 1
ATOM 2132 O O . ILE A 1 261 ? -19.141 27.094 8.992 1 91.25 261 ILE A O 1
ATOM 2136 N N . TYR A 1 262 ? -18.984 26.578 6.812 1 93.5 262 TYR A N 1
ATOM 2137 C CA . TYR A 1 262 ? -17.547 26.312 6.895 1 93.5 262 TYR A CA 1
ATOM 2138 C C . TYR A 1 262 ? -16.75 27.422 6.219 1 93.5 262 TYR A C 1
ATOM 2140 O O . TYR A 1 262 ? -15.555 27.281 5.965 1 93.5 262 TYR A O 1
ATOM 2148 N N . TRP A 1 263 ? -17.406 28.531 6.047 1 94.62 263 TRP A N 1
ATOM 2149 C CA . TRP A 1 263 ? -16.688 29.688 5.523 1 94.62 263 TRP A CA 1
ATOM 2150 C C . TRP A 1 263 ? -15.836 30.344 6.609 1 94.62 263 TRP A C 1
ATOM 2152 O O . TRP A 1 263 ? -16.188 30.281 7.793 1 94.62 263 TRP A O 1
ATOM 2162 N N . LEU A 1 264 ? -14.742 30.875 6.227 1 92.75 264 LEU A N 1
ATOM 2163 C CA . LEU A 1 264 ? -13.922 31.609 7.184 1 92.75 264 LEU A CA 1
ATOM 2164 C C . LEU A 1 264 ? -14.32 33.062 7.227 1 92.75 264 LEU A C 1
ATOM 2166 O O . LEU A 1 264 ? -14.352 33.688 8.297 1 92.75 264 LEU A O 1
ATOM 2170 N N . ASP A 1 265 ? -14.523 33.5 5.988 1 90.25 265 ASP A N 1
ATOM 2171 C CA . ASP A 1 265 ? -14.977 34.906 5.895 1 90.25 265 ASP A CA 1
ATOM 2172 C C . ASP A 1 265 ? -16.5 34.969 5.961 1 90.25 265 ASP A C 1
ATOM 2174 O O . ASP A 1 265 ? -17.188 34.438 5.098 1 90.25 265 ASP A O 1
ATOM 2178 N N . ASN A 1 266 ? -17.016 35.562 6.938 1 91.88 266 ASN A N 1
ATOM 2179 C CA . ASN A 1 266 ? -18.438 35.75 7.164 1 91.88 266 ASN A CA 1
ATOM 2180 C C . ASN A 1 266 ? -19.172 34.406 7.238 1 91.88 266 ASN A C 1
ATOM 2182 O O . ASN A 1 266 ? -20.078 34.125 6.453 1 91.88 266 ASN A O 1
ATOM 2186 N N . PRO A 1 267 ? -18.766 33.625 8.164 1 94.06 267 PRO A N 1
ATOM 2187 C CA . PRO A 1 267 ? -19.359 32.281 8.281 1 94.06 267 PRO A CA 1
ATOM 2188 C C . PRO A 1 267 ? -20.797 32.312 8.82 1 94.06 267 PRO A C 1
ATOM 2190 O O . PRO A 1 267 ? -21.156 33.25 9.539 1 94.06 267 PRO A O 1
ATOM 2193 N N . ASP A 1 268 ? -21.625 31.344 8.367 1 92 268 ASP A N 1
ATOM 2194 C CA . ASP A 1 268 ? -22.922 31.078 9 1 92 268 ASP A CA 1
ATOM 2195 C C . ASP A 1 268 ? -22.734 30.469 10.383 1 92 268 ASP A C 1
ATOM 2197 O O . ASP A 1 268 ? -22.375 29.297 10.508 1 92 268 ASP A O 1
ATOM 2201 N N . LEU A 1 269 ? -23.047 31.172 11.414 1 92.12 269 LEU A N 1
ATOM 2202 C CA . LEU A 1 269 ? -22.719 30.781 12.773 1 92.12 269 LEU A CA 1
ATOM 2203 C C . LEU A 1 269 ? -23.906 30.078 13.438 1 92.12 269 LEU A C 1
ATOM 2205 O O . LEU A 1 269 ? -23.828 29.703 14.609 1 92.12 269 LEU A O 1
ATOM 2209 N N . ARG A 1 270 ? -25.047 29.781 12.828 1 88.69 270 ARG A N 1
ATOM 2210 C CA . ARG A 1 270 ? -26.281 29.25 13.406 1 88.69 270 ARG A CA 1
ATOM 2211 C C . ARG A 1 270 ? -26.047 27.906 14.086 1 88.69 270 ARG A C 1
ATOM 2213 O O . ARG A 1 270 ? -26.688 27.594 15.094 1 88.69 270 ARG A O 1
ATOM 2220 N N . LEU A 1 271 ? -25.016 27.203 13.516 1 88.75 271 LEU A N 1
ATOM 2221 C CA . LEU A 1 271 ? -24.859 25.844 14.016 1 88.75 271 LEU A CA 1
ATOM 2222 C C . LEU A 1 271 ? -23.688 25.75 14.992 1 88.75 271 LEU A C 1
ATOM 2224 O O . LEU A 1 271 ? -23.453 24.703 15.586 1 88.75 271 LEU A O 1
ATOM 2228 N N . ASP A 1 272 ? -22.984 26.812 15.32 1 89.25 272 ASP A N 1
ATOM 2229 C CA . ASP A 1 272 ? -21.797 26.797 16.188 1 89.25 272 ASP A CA 1
ATOM 2230 C C . ASP A 1 272 ? -22.188 26.469 17.625 1 89.25 272 ASP A C 1
ATOM 2232 O O . ASP A 1 272 ? -21.375 25.938 18.391 1 89.25 272 ASP A O 1
ATOM 2236 N N . THR A 1 273 ? -23.391 26.766 17.953 1 86.81 273 THR A N 1
ATOM 2237 C CA . THR A 1 273 ? -23.844 26.484 19.312 1 86.81 273 THR A CA 1
ATOM 2238 C C . THR A 1 273 ? -24.359 25.062 19.438 1 86.81 273 THR A C 1
ATOM 2240 O O . THR A 1 273 ? -24.281 24.453 20.5 1 86.81 273 THR A O 1
ATOM 2243 N N . VAL A 1 274 ? -24.906 24.594 18.328 1 83.94 274 VAL A N 1
ATOM 2244 C CA . VAL A 1 274 ? -25.438 23.234 18.312 1 83.94 274 VAL A CA 1
ATOM 2245 C C . VAL A 1 274 ? -24.281 22.234 18.328 1 83.94 274 VAL A C 1
ATOM 2247 O O . VAL A 1 274 ? -24.328 21.234 19.031 1 83.94 274 VAL A O 1
ATOM 2250 N N . GLU A 1 275 ? -23.281 22.5 17.562 1 86.44 275 GLU A N 1
ATOM 2251 C CA . GLU A 1 275 ? -22.062 21.703 17.484 1 86.44 275 GLU A CA 1
ATOM 2252 C C . GLU A 1 275 ? -20.812 22.562 17.703 1 86.44 275 GLU A C 1
ATOM 2254 O O . GLU A 1 275 ? -20.25 23.078 16.75 1 86.44 275 GLU A O 1
ATOM 2259 N N . PRO A 1 276 ? -20.359 22.547 18.875 1 84.44 276 PRO A N 1
ATOM 2260 C CA . PRO A 1 276 ? -19.281 23.453 19.25 1 84.44 276 PRO A CA 1
ATOM 2261 C C . PRO A 1 276 ? -17.953 23.109 18.547 1 84.44 276 PRO A C 1
ATOM 2263 O O . PRO A 1 276 ? -17.016 23.906 18.594 1 84.44 276 PRO A O 1
ATOM 2266 N N . ALA A 1 277 ? -17.844 22.031 17.891 1 85.69 277 ALA A N 1
ATOM 2267 C CA . ALA A 1 277 ? -16.609 21.641 17.203 1 85.69 277 ALA A CA 1
ATOM 2268 C C . ALA A 1 277 ? -16.5 22.328 15.852 1 85.69 277 ALA A C 1
ATOM 2270 O O . ALA A 1 277 ? -15.422 22.344 15.25 1 85.69 277 ALA A O 1
ATOM 2271 N N . ILE A 1 278 ? -17.5 22.953 15.336 1 89.06 278 ILE A N 1
ATOM 2272 C CA . ILE A 1 278 ? -17.578 23.469 13.969 1 89.06 278 ILE A CA 1
ATOM 2273 C C . ILE A 1 278 ? -16.516 24.547 13.766 1 89.06 278 ILE A C 1
ATOM 2275 O O . ILE A 1 278 ? -15.812 24.547 12.75 1 89.06 278 ILE A O 1
ATOM 2279 N N . PRO A 1 279 ? -16.344 25.469 14.789 1 87.94 279 PRO A N 1
ATOM 2280 C CA . PRO A 1 279 ? -15.312 26.484 14.57 1 87.94 279 PRO A CA 1
ATOM 2281 C C . PRO A 1 279 ? -13.922 25.891 14.375 1 87.94 279 PRO A C 1
ATOM 2283 O O . PRO A 1 279 ? -13.156 26.344 13.523 1 87.94 279 PRO A O 1
ATOM 2286 N N . ARG A 1 280 ? -13.617 24.922 15.109 1 86.88 280 ARG A N 1
ATOM 2287 C CA . ARG A 1 280 ? -12.32 24.266 14.969 1 86.88 280 ARG A CA 1
ATOM 2288 C C . ARG A 1 280 ? -12.234 23.516 13.648 1 86.88 280 ARG A C 1
ATOM 2290 O O . ARG A 1 280 ? -11.195 23.531 12.984 1 86.88 280 ARG A O 1
ATOM 2297 N N . LYS A 1 281 ? -13.266 22.875 13.312 1 89.69 281 LYS A N 1
ATOM 2298 C CA . LYS A 1 281 ? -13.328 22.141 12.047 1 89.69 281 LYS A CA 1
ATOM 2299 C C . LYS A 1 281 ? -13.164 23.094 10.867 1 89.69 281 LYS A C 1
ATOM 2301 O O . LYS A 1 281 ? -12.531 22.734 9.867 1 89.69 281 LYS A O 1
ATOM 2306 N N . ARG A 1 282 ? -13.742 24.281 11.047 1 92.62 282 ARG A N 1
ATOM 2307 C CA . ARG A 1 282 ? -13.617 25.297 10.016 1 92.62 282 ARG A CA 1
ATOM 2308 C C . ARG A 1 282 ? -12.148 25.672 9.789 1 92.62 282 ARG A C 1
ATOM 2310 O O . ARG A 1 282 ? -11.688 25.734 8.648 1 92.62 282 ARG A O 1
ATOM 2317 N N . GLN A 1 283 ? -11.461 25.828 10.867 1 91.12 283 GLN A N 1
ATOM 2318 C CA . GLN A 1 283 ? -10.055 26.219 10.781 1 91.12 283 GLN A CA 1
ATOM 2319 C C . GLN A 1 283 ? -9.219 25.094 10.164 1 91.12 283 GLN A C 1
ATOM 2321 O O . GLN A 1 283 ? -8.367 25.344 9.312 1 91.12 283 GLN A O 1
ATOM 2326 N N . PHE A 1 284 ? -9.484 23.906 10.547 1 90.38 284 PHE A N 1
ATOM 2327 C CA . PHE A 1 284 ? -8.727 22.781 10.023 1 90.38 284 PHE A CA 1
ATOM 2328 C C . PHE A 1 284 ? -9.008 22.578 8.539 1 90.38 284 PHE A C 1
ATOM 2330 O O . PHE A 1 284 ? -8.102 22.234 7.777 1 90.38 284 PHE A O 1
ATOM 2337 N N . LEU A 1 285 ? -10.195 22.734 8.203 1 93.88 285 LEU A N 1
ATOM 2338 C CA . LEU A 1 285 ? -10.57 22.578 6.801 1 93.88 285 LEU A CA 1
ATOM 2339 C C . LEU A 1 285 ? -9.867 23.609 5.93 1 93.88 285 LEU A C 1
ATOM 2341 O O . LEU A 1 285 ? -9.312 23.281 4.883 1 93.88 285 LEU A O 1
ATOM 2345 N N . HIS A 1 286 ? -9.898 24.812 6.363 1 96.12 286 HIS A N 1
ATOM 2346 C CA . HIS A 1 286 ? -9.258 25.859 5.586 1 96.12 286 HIS A CA 1
ATOM 2347 C C . HIS A 1 286 ? -7.738 25.719 5.613 1 96.12 286 HIS A C 1
ATOM 2349 O O . HIS A 1 286 ? -7.062 26.047 4.633 1 96.12 286 HIS A O 1
ATOM 2355 N N . LEU A 1 287 ? -7.223 25.266 6.703 1 93.88 287 LEU A N 1
ATOM 2356 C CA . LEU A 1 287 ? -5.797 24.953 6.723 1 93.88 287 LEU A CA 1
ATOM 2357 C C . LEU A 1 287 ? -5.438 23.969 5.621 1 93.88 287 LEU A C 1
ATOM 2359 O O . LEU A 1 287 ? -4.453 24.156 4.902 1 93.88 287 LEU A O 1
ATOM 2363 N N . ALA A 1 288 ? -6.219 22.953 5.516 1 93.38 288 ALA A N 1
ATOM 2364 C CA . ALA A 1 288 ? -5.984 21.969 4.477 1 93.38 288 ALA A CA 1
ATOM 2365 C C . ALA A 1 288 ? -6.113 22.578 3.086 1 93.38 288 ALA A C 1
ATOM 2367 O O . ALA A 1 288 ? -5.344 22.25 2.18 1 93.38 288 ALA A O 1
ATOM 2368 N N . ILE A 1 289 ? -7.086 23.422 2.922 1 96.12 289 ILE A N 1
ATOM 2369 C CA . ILE A 1 289 ? -7.312 24.078 1.645 1 96.12 289 ILE A CA 1
ATOM 2370 C C . ILE A 1 289 ? -6.098 24.938 1.284 1 96.12 289 ILE A C 1
ATOM 2372 O O . ILE A 1 289 ? -5.562 24.828 0.178 1 96.12 289 ILE A O 1
ATOM 2376 N N . TYR A 1 290 ? -5.648 25.703 2.205 1 95.38 290 TYR A N 1
ATOM 2377 C CA . TYR A 1 290 ? -4.531 26.609 1.935 1 95.38 290 TYR A CA 1
ATOM 2378 C C . TYR A 1 290 ? -3.238 25.812 1.736 1 95.38 290 TYR A C 1
ATOM 2380 O O . TYR A 1 290 ? -2.391 26.203 0.926 1 95.38 290 TYR A O 1
ATOM 2388 N N . HIS A 1 291 ? -3.109 24.781 2.445 1 91.56 291 HIS A N 1
ATOM 2389 C CA . HIS A 1 291 ? -1.946 23.938 2.234 1 91.56 291 HIS A CA 1
ATOM 2390 C C . HIS A 1 291 ? -1.959 23.312 0.84 1 91.56 291 HIS A C 1
ATOM 2392 O O . HIS A 1 291 ? -0.908 23.172 0.213 1 91.56 291 HIS A O 1
ATOM 2398 N N . THR A 1 292 ? -3.09 22.922 0.444 1 91.81 292 THR A N 1
ATOM 2399 C CA . THR A 1 292 ? -3.213 22.375 -0.899 1 91.81 292 THR A CA 1
ATOM 2400 C C . THR A 1 292 ? -2.85 23.406 -1.951 1 91.81 292 THR A C 1
ATOM 2402 O O . THR A 1 292 ? -2.08 23.125 -2.871 1 91.81 292 THR A O 1
ATOM 2405 N N . LYS A 1 293 ? -3.355 24.547 -1.769 1 92.88 293 LYS A N 1
ATOM 2406 C CA . LYS A 1 293 ? -3.021 25.625 -2.689 1 92.88 293 LYS A CA 1
ATOM 2407 C C . LYS A 1 293 ? -1.525 25.922 -2.67 1 92.88 293 LYS A C 1
ATOM 2409 O O . LYS A 1 293 ? -0.908 26.109 -3.725 1 92.88 293 LYS A O 1
ATOM 2414 N N . ALA A 1 294 ? -1.008 25.984 -1.522 1 91.69 294 ALA A N 1
ATOM 2415 C CA . ALA A 1 294 ? 0.426 26.234 -1.395 1 91.69 294 ALA A CA 1
ATOM 2416 C C . ALA A 1 294 ? 1.236 25.156 -2.096 1 91.69 294 ALA A C 1
ATOM 2418 O O . ALA A 1 294 ? 2.238 25.453 -2.754 1 91.69 294 ALA A O 1
ATOM 2419 N N . SER A 1 295 ? 0.796 23.969 -1.99 1 88.06 295 SER A N 1
ATOM 2420 C CA . SER A 1 295 ? 1.502 22.859 -2.609 1 88.06 295 SER A CA 1
ATOM 2421 C C . SER A 1 295 ? 1.476 22.969 -4.129 1 88.06 295 SER A C 1
ATOM 2423 O O . SER A 1 295 ? 2.434 22.578 -4.801 1 88.06 295 SER A O 1
ATOM 2425 N N . LEU A 1 296 ? 0.444 23.484 -4.656 1 88.5 296 LEU A N 1
ATOM 2426 C CA . LEU A 1 296 ? 0.326 23.641 -6.102 1 88.5 296 LEU A CA 1
ATOM 2427 C C . LEU A 1 296 ? 1.34 24.656 -6.617 1 88.5 296 LEU A C 1
ATOM 2429 O O . LEU A 1 296 ? 1.9 24.484 -7.703 1 88.5 296 LEU A O 1
ATOM 2433 N N . TYR A 1 297 ? 1.635 25.641 -5.809 1 90.38 297 TYR A N 1
ATOM 2434 C CA . TYR A 1 297 ? 2.432 26.766 -6.281 1 90.38 297 TYR A CA 1
ATOM 2435 C C . TYR A 1 297 ? 3.871 26.656 -5.793 1 90.38 297 TYR A C 1
ATOM 2437 O O . TYR A 1 297 ? 4.723 27.469 -6.172 1 90.38 297 TYR A O 1
ATOM 2445 N N . ARG A 1 298 ? 4.16 25.734 -5.098 1 88.75 298 ARG A N 1
ATOM 2446 C CA . ARG A 1 298 ? 5.434 25.672 -4.391 1 88.75 298 ARG A CA 1
ATOM 2447 C C . ARG A 1 298 ? 6.605 25.703 -5.367 1 88.75 298 ARG A C 1
ATOM 2449 O O . ARG A 1 298 ? 7.645 26.297 -5.07 1 88.75 298 ARG A O 1
ATOM 2456 N N . ALA A 1 299 ? 6.473 25.094 -6.477 1 85.69 299 ALA A N 1
ATOM 2457 C CA . ALA A 1 299 ? 7.547 25.031 -7.465 1 85.69 299 ALA A CA 1
ATOM 2458 C C . ALA A 1 299 ? 7.898 26.422 -7.973 1 85.69 299 ALA A C 1
ATOM 2460 O O . ALA A 1 299 ? 8.977 26.641 -8.547 1 85.69 299 ALA A O 1
ATOM 2461 N N . PHE A 1 300 ? 7.109 27.375 -7.656 1 88.88 300 PHE A N 1
ATOM 2462 C CA . PHE A 1 300 ? 7.309 28.719 -8.188 1 88.88 300 PHE A CA 1
ATOM 2463 C C . PHE A 1 300 ? 7.781 29.672 -7.094 1 88.88 300 PHE A C 1
ATOM 2465 O O . PHE A 1 300 ? 7.676 30.891 -7.234 1 88.88 300 PHE A O 1
ATOM 2472 N N . ALA A 1 301 ? 8.258 29.047 -6.074 1 88.75 301 ALA A N 1
ATOM 2473 C CA . ALA A 1 301 ? 8.844 29.859 -5.016 1 88.75 301 ALA A CA 1
ATOM 2474 C C . ALA A 1 301 ? 10.023 30.672 -5.543 1 88.75 301 ALA A C 1
ATOM 2476 O O . ALA A 1 301 ? 10.273 31.797 -5.082 1 88.75 301 ALA A O 1
ATOM 2477 N N . ASP A 1 302 ? 10.711 30.094 -6.434 1 85.88 302 ASP A N 1
ATOM 2478 C CA . ASP A 1 302 ? 11.812 30.734 -7.141 1 85.88 302 ASP A CA 1
ATOM 2479 C C . ASP A 1 302 ? 11.672 30.578 -8.648 1 85.88 302 ASP A C 1
ATOM 2481 O O . ASP A 1 302 ? 12.461 29.891 -9.289 1 85.88 302 ASP A O 1
ATOM 2485 N N . PRO A 1 303 ? 10.766 31.359 -9.195 1 81.56 303 PRO A N 1
ATOM 2486 C CA . PRO A 1 303 ? 10.375 31.125 -10.586 1 81.56 303 PRO A CA 1
ATOM 2487 C C . PRO A 1 303 ? 11.523 31.344 -11.57 1 81.56 303 PRO A C 1
ATOM 2489 O O . PRO A 1 303 ? 11.547 30.75 -12.648 1 81.56 303 PRO A O 1
ATOM 2492 N N . PHE A 1 304 ? 12.461 32.156 -11.148 1 76.88 304 PHE A N 1
ATOM 2493 C CA . PHE A 1 304 ? 13.539 32.469 -12.078 1 76.88 304 PHE A CA 1
ATOM 2494 C C . PHE A 1 304 ? 14.812 31.734 -11.703 1 76.88 304 PHE A C 1
ATOM 2496 O O . PHE A 1 304 ? 15.883 32.031 -12.242 1 76.88 304 PHE A O 1
ATOM 2503 N N . ASN A 1 305 ? 14.711 30.844 -10.781 1 77.81 305 ASN A N 1
ATOM 2504 C CA . ASN A 1 305 ? 15.812 29.984 -10.352 1 77.81 305 ASN A CA 1
ATOM 2505 C C . ASN A 1 305 ? 17.031 30.797 -9.938 1 77.81 305 ASN A C 1
ATOM 2507 O O . ASN A 1 305 ? 18.141 30.516 -10.367 1 77.81 305 ASN A O 1
ATOM 2511 N N . ARG A 1 306 ? 16.812 31.781 -9.219 1 75 306 ARG A N 1
ATOM 2512 C CA . ARG A 1 306 ? 17.891 32.688 -8.82 1 75 306 ARG A CA 1
ATOM 2513 C C . ARG A 1 306 ? 18.641 32.125 -7.605 1 75 306 ARG A C 1
ATOM 2515 O O . ARG A 1 306 ? 19.781 32.5 -7.359 1 75 306 ARG A O 1
ATOM 2522 N N . LEU A 1 307 ? 17.906 31.328 -6.949 1 76.44 307 LEU A N 1
ATOM 2523 C CA . LEU A 1 307 ? 18.484 30.828 -5.711 1 76.44 307 LEU A CA 1
ATOM 2524 C C . LEU A 1 307 ? 19.266 29.531 -5.965 1 76.44 307 LEU A C 1
ATOM 2526 O O . LEU A 1 307 ? 19.984 29.062 -5.09 1 76.44 307 LEU A O 1
ATOM 2530 N N . HIS A 1 308 ? 19.031 28.859 -7.094 1 64 308 HIS A N 1
ATOM 2531 C CA . HIS A 1 308 ? 19.734 27.609 -7.422 1 64 308 HIS A CA 1
ATOM 2532 C C . HIS A 1 308 ? 21.188 27.875 -7.766 1 64 308 HIS A C 1
ATOM 2534 O O . HIS A 1 308 ? 21.5 28.75 -8.578 1 64 308 HIS A O 1
ATOM 2540 N N . VAL A 1 309 ? 22.094 27.938 -6.836 1 54.38 309 VAL A N 1
ATOM 2541 C CA . VAL A 1 309 ? 23.516 28.125 -7.148 1 54.38 309 VAL A CA 1
ATOM 2542 C C . VAL A 1 309 ? 23.812 27.562 -8.539 1 54.38 309 VAL A C 1
ATOM 2544 O O . VAL A 1 309 ? 22.969 26.891 -9.133 1 54.38 309 VAL A O 1
ATOM 2547 N N . GLU A 1 310 ? 25.094 26.891 -8.695 1 45.88 310 GLU A N 1
ATOM 2548 C CA . GLU A 1 310 ? 25.891 26.422 -9.828 1 45.88 310 GLU A CA 1
ATOM 2549 C C . GLU A 1 310 ? 25.094 25.453 -10.703 1 45.88 310 GLU A C 1
ATOM 2551 O O . GLU A 1 310 ? 25.641 24.891 -11.648 1 45.88 310 GLU A O 1
ATOM 2556 N N . THR A 1 311 ? 24.062 24.938 -10.227 1 42 311 THR A N 1
ATOM 2557 C CA . THR A 1 311 ? 23.766 23.828 -11.125 1 42 311 THR A CA 1
ATOM 2558 C C . THR A 1 311 ? 23.141 24.344 -12.43 1 42 311 THR A C 1
ATOM 2560 O O . THR A 1 311 ? 22.344 25.281 -12.414 1 42 311 THR A O 1
ATOM 2563 N N . ASN A 1 312 ? 23.812 24.438 -13.438 1 41.28 312 ASN A N 1
ATOM 2564 C CA . ASN A 1 312 ? 23.609 24.609 -14.875 1 41.28 312 ASN A CA 1
ATOM 2565 C C . ASN A 1 312 ? 22.234 24.125 -15.305 1 41.28 312 ASN A C 1
ATOM 2567 O O . ASN A 1 312 ? 22.047 23.688 -16.438 1 41.28 312 ASN A O 1
ATOM 2571 N N . THR A 1 313 ? 21.438 23.812 -14.352 1 45.38 313 THR A N 1
ATOM 2572 C CA . THR A 1 313 ? 20.188 23.312 -14.922 1 45.38 313 THR A CA 1
ATOM 2573 C C . THR A 1 313 ? 19.359 24.469 -15.477 1 45.38 313 THR A C 1
ATOM 2575 O O . THR A 1 313 ? 19.156 25.469 -14.797 1 45.38 313 THR A O 1
ATOM 2578 N N . PRO A 1 314 ? 19.328 24.578 -16.719 1 47.81 314 PRO A N 1
ATOM 2579 C CA . PRO A 1 314 ? 18.5 25.594 -17.375 1 47.81 314 PRO A CA 1
ATOM 2580 C C . PRO A 1 314 ? 17.188 25.844 -16.625 1 47.81 314 PRO A C 1
ATOM 2582 O O . PRO A 1 314 ? 16.672 24.938 -15.953 1 47.81 314 PRO A O 1
ATOM 2585 N N . PRO A 1 315 ? 17 27.141 -16.484 1 51.88 315 PRO A N 1
ATOM 2586 C CA . PRO A 1 315 ? 15.727 27.469 -15.844 1 51.88 315 PRO A CA 1
ATOM 2587 C C . PRO A 1 315 ? 14.578 26.578 -16.297 1 51.88 315 PRO A C 1
ATOM 2589 O O . PRO A 1 315 ? 14.414 26.344 -17.5 1 51.88 315 PRO A O 1
ATOM 2592 N N . LYS A 1 316 ? 14.164 25.703 -15.453 1 52.72 316 LYS A N 1
ATOM 2593 C CA . LYS A 1 316 ? 13.133 24.703 -15.75 1 52.72 316 LYS A CA 1
ATOM 2594 C C . LYS A 1 316 ? 11.859 25.375 -16.25 1 52.72 316 LYS A C 1
ATOM 2596 O O . LYS A 1 316 ? 10.984 24.703 -16.812 1 52.72 316 LYS A O 1
ATOM 2601 N N . HIS A 1 317 ? 11.742 26.828 -15.859 1 53.75 317 HIS A N 1
ATOM 2602 C CA . HIS A 1 317 ? 10.539 27.531 -16.281 1 53.75 317 HIS A CA 1
ATOM 2603 C C . HIS A 1 317 ? 10.891 28.781 -17.094 1 53.75 317 HIS A C 1
ATOM 2605 O O . HIS A 1 317 ? 11.961 29.375 -16.891 1 53.75 317 HIS A O 1
ATOM 2611 N N . THR A 1 318 ? 10.344 28.953 -18.156 1 54.56 318 THR A N 1
ATOM 2612 C CA . THR A 1 318 ? 10.422 30.25 -18.812 1 54.56 318 THR A CA 1
ATOM 2613 C C . THR A 1 318 ? 9.82 31.344 -17.938 1 54.56 318 THR A C 1
ATOM 2615 O O . THR A 1 318 ? 8.688 31.234 -17.484 1 54.56 318 THR A O 1
ATOM 2618 N N . PRO A 1 319 ? 10.734 32.25 -17.359 1 60.91 319 PRO A N 1
ATOM 2619 C CA . PRO A 1 319 ? 10.188 33.344 -16.562 1 60.91 319 PRO A CA 1
ATOM 2620 C C . PRO A 1 319 ? 9.047 34.094 -17.266 1 60.91 319 PRO A C 1
ATOM 2622 O O . PRO A 1 319 ? 9.242 34.625 -18.344 1 60.91 319 PRO A O 1
ATOM 2625 N N . ASP A 1 320 ? 7.867 33.656 -16.984 1 75.12 320 ASP A N 1
ATOM 2626 C CA . ASP A 1 320 ? 6.711 34.375 -17.531 1 75.12 320 ASP A CA 1
ATOM 2627 C C . ASP A 1 320 ? 5.871 35 -16.422 1 75.12 320 ASP A C 1
ATOM 2629 O O . ASP A 1 320 ? 6.133 34.781 -15.242 1 75.12 320 ASP A O 1
ATOM 2633 N N . LEU A 1 321 ? 5.164 36 -16.766 1 82.12 321 LEU A N 1
ATOM 2634 C CA . LEU A 1 321 ? 4.285 36.75 -15.883 1 82.12 321 LEU A CA 1
ATOM 2635 C C . LEU A 1 321 ? 3.414 35.812 -15.062 1 82.12 321 LEU A C 1
ATOM 2637 O O . LEU A 1 321 ? 3.111 36.094 -13.898 1 82.12 321 LEU A O 1
ATOM 2641 N N . LEU A 1 322 ? 3.195 34.719 -15.609 1 88.56 322 LEU A N 1
ATOM 2642 C CA . LEU A 1 322 ? 2.354 33.75 -14.914 1 88.56 322 LEU A CA 1
ATOM 2643 C C . LEU A 1 322 ? 3.105 33.125 -13.75 1 88.56 322 LEU A C 1
ATOM 2645 O O . LEU A 1 322 ? 2.525 32.875 -12.688 1 88.56 322 LEU A O 1
ATOM 2649 N N . ALA A 1 323 ? 4.352 32.906 -13.938 1 87.81 323 ALA A N 1
ATOM 2650 C CA . ALA A 1 323 ? 5.184 32.344 -12.883 1 87.81 323 ALA A CA 1
ATOM 2651 C C . ALA A 1 323 ? 5.285 33.281 -11.688 1 87.81 323 ALA A C 1
ATOM 2653 O O . ALA A 1 323 ? 5.258 32.844 -10.531 1 87.81 323 ALA A O 1
ATOM 2654 N N . LEU A 1 324 ? 5.367 34.531 -11.992 1 86.5 324 LEU A N 1
ATOM 2655 C CA . LEU A 1 324 ? 5.43 35.531 -10.93 1 86.5 324 LEU A CA 1
ATOM 2656 C C . LEU A 1 324 ? 4.105 35.594 -10.18 1 86.5 324 LEU A C 1
ATOM 2658 O O . LEU A 1 324 ? 4.09 35.75 -8.953 1 86.5 324 LEU A O 1
ATOM 2662 N N . SER A 1 325 ? 3.078 35.438 -10.961 1 90.69 325 SER A N 1
ATOM 2663 C CA . SER A 1 325 ? 1.765 35.438 -10.32 1 90.69 325 SER A CA 1
ATOM 2664 C C . SER A 1 325 ? 1.595 34.25 -9.406 1 90.69 325 SER A C 1
ATOM 2666 O O . SER A 1 325 ? 0.933 34.312 -8.375 1 90.69 325 SER A O 1
ATOM 2668 N N . HIS A 1 326 ? 2.17 33.125 -9.805 1 92.81 326 HIS A N 1
ATOM 2669 C CA . HIS A 1 326 ? 2.1 31.922 -8.992 1 92.81 326 HIS A CA 1
ATOM 2670 C C . HIS A 1 326 ? 2.873 32.094 -7.684 1 92.81 326 HIS A C 1
ATOM 2672 O O . HIS A 1 326 ? 2.457 31.578 -6.641 1 92.81 326 HIS A O 1
ATOM 2678 N N . ARG A 1 327 ? 3.986 32.781 -7.723 1 91.25 327 ARG A N 1
ATOM 2679 C CA . ARG A 1 327 ? 4.719 33.031 -6.488 1 91.25 327 ARG A CA 1
ATOM 2680 C C . ARG A 1 327 ? 3.885 33.875 -5.52 1 91.25 327 ARG A C 1
ATOM 2682 O O . ARG A 1 327 ? 3.867 33.594 -4.316 1 91.25 327 ARG A O 1
ATOM 2689 N N . ARG A 1 328 ? 3.221 34.844 -6.078 1 90.62 328 ARG A N 1
ATOM 2690 C CA . ARG A 1 328 ? 2.365 35.688 -5.238 1 90.62 328 ARG A CA 1
ATOM 2691 C C . ARG A 1 328 ? 1.223 34.844 -4.641 1 90.62 328 ARG A C 1
ATOM 2693 O O . ARG A 1 328 ? 0.879 35.031 -3.471 1 90.62 328 ARG A O 1
ATOM 2700 N N . ALA A 1 329 ? 0.67 34.062 -5.488 1 94.25 329 ALA A N 1
ATOM 2701 C CA . ALA A 1 329 ? -0.402 33.188 -5.016 1 94.25 329 ALA A CA 1
ATOM 2702 C C . ALA A 1 329 ? 0.104 32.25 -3.938 1 94.25 329 ALA A C 1
ATOM 2704 O O . ALA A 1 329 ? -0.619 31.922 -2.988 1 94.25 329 ALA A O 1
ATOM 2705 N N . TYR A 1 330 ? 1.308 31.797 -4.117 1 94.19 330 TYR A N 1
ATOM 2706 C CA . TYR A 1 330 ? 1.956 30.922 -3.139 1 94.19 330 TYR A CA 1
ATOM 2707 C C . TYR A 1 330 ? 2.096 31.625 -1.793 1 94.19 330 TYR A C 1
ATOM 2709 O O . TYR A 1 330 ? 1.71 31.078 -0.758 1 94.19 330 TYR A O 1
ATOM 2717 N N . MET A 1 331 ? 2.572 32.844 -1.827 1 94.38 331 MET A N 1
ATOM 2718 C CA . MET A 1 331 ? 2.768 33.625 -0.609 1 94.38 331 MET A CA 1
ATOM 2719 C C . MET A 1 331 ? 1.437 33.875 0.083 1 94.38 331 MET A C 1
ATOM 2721 O O . MET A 1 331 ? 1.336 33.781 1.307 1 94.38 331 MET A O 1
ATOM 2725 N N . ASP A 1 332 ? 0.485 34.188 -0.715 1 95 332 ASP A N 1
ATOM 2726 C CA . ASP A 1 332 ? -0.841 34.438 -0.161 1 95 332 ASP A CA 1
ATOM 2727 C C . ASP A 1 332 ? -1.393 33.188 0.542 1 95 332 ASP A C 1
ATOM 2729 O O . ASP A 1 332 ? -1.938 33.281 1.643 1 95 332 ASP A O 1
ATOM 2733 N N . ALA A 1 333 ? -1.275 32.094 -0.112 1 96 333 ALA A N 1
ATOM 2734 C CA . ALA A 1 333 ? -1.76 30.844 0.46 1 96 333 ALA A CA 1
ATOM 2735 C C . ALA A 1 333 ? -1.039 30.516 1.766 1 96 333 ALA A C 1
ATOM 2737 O O . ALA A 1 333 ? -1.661 30.062 2.732 1 96 333 ALA A O 1
ATOM 2738 N N . ILE A 1 334 ? 0.216 30.75 1.802 1 96.12 334 ILE A N 1
ATOM 2739 C CA . ILE A 1 334 ? 1.009 30.484 2.996 1 96.12 334 ILE A CA 1
ATOM 2740 C C . ILE A 1 334 ? 0.578 31.406 4.125 1 96.12 334 ILE A C 1
ATOM 2742 O O . ILE A 1 334 ? 0.437 30.984 5.273 1 96.12 334 ILE A O 1
ATOM 2746 N N . CYS A 1 335 ? 0.382 32.656 3.838 1 95.88 335 CYS A N 1
ATOM 2747 C CA . CYS A 1 335 ? -0.031 33.594 4.855 1 95.88 335 CYS A CA 1
ATOM 2748 C C . CYS A 1 335 ? -1.388 33.219 5.441 1 95.88 335 CYS A C 1
ATOM 2750 O O . CYS A 1 335 ? -1.598 33.312 6.652 1 95.88 335 CYS A O 1
ATOM 2752 N N . LYS A 1 336 ? -2.215 32.875 4.57 1 95.88 336 LYS A N 1
ATOM 2753 C CA . LYS A 1 336 ? -3.527 32.438 5.043 1 95.88 336 LYS A CA 1
ATOM 2754 C C . LYS A 1 336 ? -3.422 31.172 5.895 1 95.88 336 LYS A C 1
ATOM 2756 O O . LYS A 1 336 ? -4.129 31.031 6.891 1 95.88 336 LYS A O 1
ATOM 2761 N N . ALA A 1 337 ? -2.596 30.25 5.492 1 95.19 337 ALA A N 1
ATOM 2762 C CA . ALA A 1 337 ? -2.355 29.047 6.297 1 95.19 337 ALA A CA 1
ATOM 2763 C C . ALA A 1 337 ? -1.803 29.422 7.672 1 95.19 337 ALA A C 1
ATOM 2765 O O . ALA A 1 337 ? -2.205 28.844 8.68 1 95.19 337 ALA A O 1
ATOM 2766 N N . ILE A 1 338 ? -0.902 30.359 7.703 1 94.75 338 ILE A N 1
ATOM 2767 C CA . ILE A 1 338 ? -0.312 30.812 8.953 1 94.75 338 ILE A CA 1
ATOM 2768 C C . ILE A 1 338 ? -1.4 31.375 9.867 1 94.75 338 ILE A C 1
ATOM 2770 O O . ILE A 1 338 ? -1.42 31.109 11.062 1 94.75 338 ILE A O 1
ATOM 2774 N N . SER A 1 339 ? -2.268 32.125 9.281 1 93.19 339 SER A N 1
ATOM 2775 C CA . SER A 1 339 ? -3.357 32.688 10.062 1 93.19 339 SER A CA 1
ATOM 2776 C C . SER A 1 339 ? -4.195 31.609 10.727 1 93.19 339 SER A C 1
ATOM 2778 O O . SER A 1 339 ? -4.555 31.719 11.898 1 93.19 339 SER A O 1
ATOM 2780 N N . CYS A 1 340 ? -4.496 30.594 9.945 1 92.69 340 CYS A N 1
ATOM 2781 C CA . CYS A 1 340 ? -5.242 29.453 10.5 1 92.69 340 CYS A CA 1
ATOM 2782 C C . CYS A 1 340 ? -4.449 28.766 11.594 1 92.69 340 CYS A C 1
ATOM 2784 O O . CYS A 1 340 ? -5.004 28.422 12.641 1 92.69 340 CYS A O 1
ATOM 2786 N N . LEU A 1 341 ? -3.186 28.609 11.367 1 90.69 341 LEU A N 1
ATOM 2787 C CA . LEU A 1 341 ? -2.322 27.906 12.312 1 90.69 341 LEU A CA 1
ATOM 2788 C C . LEU A 1 341 ? -2.199 28.688 13.617 1 90.69 341 LEU A C 1
ATOM 2790 O O . LEU A 1 341 ? -2.229 28.109 14.695 1 90.69 341 LEU A O 1
ATOM 2794 N N . VAL A 1 342 ? -2.08 29.953 13.469 1 87 342 VAL A N 1
ATOM 2795 C CA . VAL A 1 342 ? -1.953 30.797 14.648 1 87 342 VAL A CA 1
ATOM 2796 C C . VAL A 1 342 ? -3.24 30.734 15.469 1 87 342 VAL A C 1
ATOM 2798 O O . VAL A 1 342 ? -3.197 30.672 16.703 1 87 342 VAL A O 1
ATOM 2801 N N . GLN A 1 343 ? -4.363 30.75 14.812 1 84.75 343 GLN A N 1
ATOM 2802 C CA . GLN A 1 343 ? -5.645 30.656 15.508 1 84.75 343 GLN A CA 1
ATOM 2803 C C . GLN A 1 343 ? -5.793 29.312 16.219 1 84.75 343 GLN A C 1
ATOM 2805 O O . GLN A 1 343 ? -6.262 29.25 17.344 1 84.75 343 GLN A O 1
ATOM 2810 N N . LEU A 1 344 ? -5.414 28.297 15.555 1 83.19 344 LEU A N 1
ATOM 2811 C CA . LEU A 1 344 ? -5.484 26.953 16.141 1 83.19 344 LEU A CA 1
ATOM 2812 C C . LEU A 1 344 ? -4.496 26.828 17.297 1 83.19 344 LEU A C 1
ATOM 2814 O O . LEU A 1 344 ? -4.812 26.219 18.328 1 83.19 344 LEU A O 1
ATOM 2818 N N . PHE A 1 345 ? -3.387 27.375 17.062 1 77.44 345 PHE A N 1
ATOM 2819 C CA . PHE A 1 345 ? -2.354 27.359 18.094 1 77.44 345 PHE A CA 1
ATOM 2820 C C . PHE A 1 345 ? -2.811 28.109 19.328 1 77.44 345 PHE A C 1
ATOM 2822 O O . PHE A 1 345 ? -2.6 27.656 20.469 1 77.44 345 PHE A O 1
ATOM 2829 N N . ALA A 1 346 ? -3.412 29.203 19.172 1 71.69 346 ALA A N 1
ATOM 2830 C CA . ALA A 1 346 ? -3.908 30.031 20.266 1 71.69 346 ALA A CA 1
ATOM 2831 C C . ALA A 1 346 ? -5.051 29.328 21 1 71.69 346 ALA A C 1
ATOM 2833 O O . ALA A 1 346 ? -5.16 29.438 22.219 1 71.69 346 ALA A O 1
ATOM 2834 N N . SER A 1 347 ? -5.875 28.719 20.312 1 69.88 347 SER A N 1
ATOM 2835 C CA . SER A 1 347 ? -7.012 28.031 20.922 1 69.88 347 SER A CA 1
ATOM 2836 C C . SER A 1 347 ? -6.559 26.844 21.766 1 69.88 347 SER A C 1
ATOM 2838 O O . SER A 1 347 ? -7.258 26.438 22.688 1 69.88 347 SER A O 1
ATOM 2840 N N . THR A 1 348 ? -5.469 26.328 21.438 1 63.22 348 THR A N 1
ATOM 2841 C CA . THR A 1 348 ? -4.965 25.172 22.172 1 63.22 348 THR A CA 1
ATOM 2842 C C . THR A 1 348 ? -4.156 25.625 23.391 1 63.22 348 THR A C 1
ATOM 2844 O O . THR A 1 348 ? -4.102 24.922 24.406 1 63.22 348 THR A O 1
ATOM 2847 N N . THR A 1 349 ? -3.363 26.75 23.281 1 56.53 349 THR A N 1
ATOM 2848 C CA . THR A 1 349 ? -2.504 27.234 24.344 1 56.53 349 THR A CA 1
ATOM 2849 C C . THR A 1 349 ? -3.324 27.984 25.391 1 56.53 349 THR A C 1
ATOM 2851 O O . THR A 1 349 ? -2.973 28 26.578 1 56.53 349 THR A O 1
ATOM 2854 N N . GLU A 1 350 ? -4.094 29 25.078 1 51.19 350 GLU A N 1
ATOM 2855 C CA . GLU A 1 350 ? -4.777 29.875 26.031 1 51.19 350 GLU A CA 1
ATOM 2856 C C . GLU A 1 350 ? -5.652 29.062 26.984 1 51.19 350 GLU A C 1
ATOM 2858 O O . GLU A 1 350 ? -5.793 29.422 28.156 1 51.19 350 GLU A O 1
ATOM 2863 N N . LYS A 1 351 ? -6.621 28.5 26.422 1 46.47 351 LYS A N 1
ATOM 2864 C CA . LYS A 1 351 ? -7.527 27.891 27.391 1 46.47 351 LYS A CA 1
ATOM 2865 C C . LYS A 1 351 ? -6.797 26.875 28.281 1 46.47 351 LYS A C 1
ATOM 2867 O O . LYS A 1 351 ? -7.207 26.625 29.406 1 46.47 351 LYS A O 1
ATOM 2872 N N . SER A 1 352 ? -6.219 25.797 27.641 1 43.5 352 SER A N 1
ATOM 2873 C CA . SER A 1 352 ? -5.641 24.672 28.375 1 43.5 352 SER A CA 1
ATOM 2874 C C . SER A 1 352 ? -4.121 24.797 28.469 1 43.5 352 SER A C 1
ATOM 2876 O O . SER A 1 352 ? -3.457 25.109 27.484 1 43.5 352 SER A O 1
ATOM 2878 N N . GLY A 1 353 ? -3.57 25.281 29.578 1 37.12 353 GLY A N 1
ATOM 2879 C CA . GLY A 1 353 ? -2.137 25.188 29.812 1 37.12 353 GLY A CA 1
ATOM 2880 C C . GLY A 1 353 ? -1.418 24.359 28.766 1 37.12 353 GLY A C 1
ATOM 2881 O O . GLY A 1 353 ? -1.362 24.734 27.594 1 37.12 353 GLY A O 1
ATOM 2882 N N . SER A 1 354 ? -0.834 23.156 29.281 1 40.66 354 SER A N 1
ATOM 2883 C CA . SER A 1 354 ? 0.116 22.141 28.844 1 40.66 354 SER A CA 1
ATOM 2884 C C . SER A 1 354 ? -0.404 21.375 27.625 1 40.66 354 SER A C 1
ATOM 2886 O O . SER A 1 354 ? 0.313 20.562 27.047 1 40.66 354 SER A O 1
ATOM 2888 N N . ALA A 1 355 ? -1.678 21.438 27.375 1 41.28 355 ALA A N 1
ATOM 2889 C CA . ALA A 1 355 ? -2.312 20.469 26.5 1 41.28 355 ALA A CA 1
ATOM 2890 C C . ALA A 1 355 ? -2.012 20.781 25.031 1 41.28 355 ALA A C 1
ATOM 2892 O O . ALA A 1 355 ? -2.098 19.891 24.172 1 41.28 355 ALA A O 1
ATOM 2893 N N . ALA A 1 356 ? -2.049 22.094 24.719 1 43.31 356 ALA A N 1
ATOM 2894 C CA . ALA A 1 356 ? -1.948 22.531 23.328 1 43.31 356 ALA A CA 1
ATOM 2895 C C . ALA A 1 356 ? -0.714 21.938 22.656 1 43.31 356 ALA A C 1
ATOM 2897 O O . ALA A 1 356 ? -0.655 21.844 21.438 1 43.31 356 ALA A O 1
ATOM 2898 N N . GLU A 1 357 ? 0.256 21.891 23.531 1 43.41 357 GLU A N 1
ATOM 2899 C CA . GLU A 1 357 ? 1.535 21.406 23.031 1 43.41 357 GLU A CA 1
ATOM 2900 C C . GLU A 1 357 ? 1.361 20.109 22.234 1 43.41 357 GLU A C 1
ATOM 2902 O O . GLU A 1 357 ? 2.221 19.75 21.422 1 43.41 357 GLU A O 1
ATOM 2907 N N . LYS A 1 358 ? 0.148 19.516 22.547 1 48.69 358 LYS A N 1
ATOM 2908 C CA . LYS A 1 358 ? 0.214 18.125 22.109 1 48.69 358 LYS A CA 1
ATOM 2909 C C . LYS A 1 358 ? -0.237 18 20.656 1 48.69 358 LYS A C 1
ATOM 2911 O O . LYS A 1 358 ? -0.141 16.922 20.062 1 48.69 358 LYS A O 1
ATOM 2916 N N . LEU A 1 359 ? -0.898 19.234 20.078 1 57.69 359 LEU A N 1
ATOM 2917 C CA . LEU A 1 359 ? -1.047 19.094 18.625 1 57.69 359 LEU A CA 1
ATOM 2918 C C . LEU A 1 359 ? 0.24 19.484 17.906 1 57.69 359 LEU A C 1
ATOM 2920 O O . LEU A 1 359 ? 0.308 20.547 17.281 1 57.69 359 LEU A O 1
ATOM 2924 N N . PHE A 1 360 ? 1.221 18.688 18.141 1 57.03 360 PHE A N 1
ATOM 2925 C CA . PHE A 1 360 ? 2.639 18.906 17.875 1 57.03 360 PHE A CA 1
ATOM 2926 C C . PHE A 1 360 ? 2.875 19.203 16.391 1 57.03 360 PHE A C 1
ATOM 2928 O O . PHE A 1 360 ? 3.9 19.781 16.031 1 57.03 360 PHE A O 1
ATOM 2935 N N . LEU A 1 361 ? 1.734 19.016 15.656 1 73.19 361 LEU A N 1
ATOM 2936 C CA . LEU A 1 361 ? 2.029 19.25 14.25 1 73.19 361 LEU A CA 1
ATOM 2937 C C . LEU A 1 361 ? 1.854 20.719 13.891 1 73.19 361 LEU A C 1
ATOM 2939 O O . LEU A 1 361 ? 2.365 21.188 12.867 1 73.19 361 LEU A O 1
ATOM 2943 N N . LEU A 1 362 ? 1.365 21.484 14.875 1 78.75 362 LEU A N 1
ATOM 2944 C CA . LEU A 1 362 ? 1.08 22.875 14.539 1 78.75 362 LEU A CA 1
ATOM 2945 C C . LEU A 1 362 ? 2.367 23.688 14.461 1 78.75 362 LEU A C 1
ATOM 2947 O O . LEU A 1 362 ? 2.611 24.375 13.477 1 78.75 362 LEU A O 1
ATOM 2951 N N . PRO A 1 363 ? 3.258 23.469 15.398 1 79 363 PRO A N 1
ATOM 2952 C CA . PRO A 1 363 ? 4.516 24.203 15.289 1 79 363 PRO A CA 1
ATOM 2953 C C . PRO A 1 363 ? 5.332 23.797 14.062 1 79 363 PRO A C 1
ATOM 2955 O O . PRO A 1 363 ? 5.984 24.641 13.445 1 79 363 PRO A O 1
ATOM 2958 N N . VAL A 1 364 ? 5.262 22.594 13.75 1 81.44 364 VAL A N 1
ATOM 2959 C CA . VAL A 1 364 ? 6.027 22.109 12.609 1 81.44 364 VAL A CA 1
ATOM 2960 C C . VAL A 1 364 ? 5.504 22.75 11.32 1 81.44 364 VAL A C 1
ATOM 2962 O O . VAL A 1 364 ? 6.285 23.172 10.461 1 81.44 364 VAL A O 1
ATOM 2965 N N . TRP A 1 365 ? 4.258 22.875 11.32 1 86.5 365 TRP A N 1
ATOM 2966 C CA . TRP A 1 365 ? 3.65 23.469 10.133 1 86.5 365 TRP A CA 1
ATOM 2967 C C . TRP A 1 365 ? 3.936 24.969 10.07 1 86.5 365 TRP A C 1
ATOM 2969 O O . TRP A 1 365 ? 4.078 25.531 8.984 1 86.5 365 TRP A O 1
ATOM 2979 N N . LEU A 1 366 ? 3.982 25.531 11.195 1 87.94 366 LEU A N 1
ATOM 2980 C CA . LEU A 1 366 ? 4.316 26.953 11.234 1 87.94 366 LEU A CA 1
ATOM 2981 C C . LEU A 1 366 ? 5.754 27.188 10.773 1 87.94 366 LEU A C 1
ATOM 2983 O O . LEU A 1 366 ? 6.031 28.125 10.039 1 87.94 366 LEU A O 1
ATOM 2987 N N . ILE A 1 367 ? 6.59 26.328 11.172 1 87.06 367 ILE A N 1
ATOM 2988 C CA . ILE A 1 367 ? 7.996 26.438 10.797 1 87.06 367 ILE A CA 1
ATOM 2989 C C . ILE A 1 367 ? 8.141 26.219 9.289 1 87.06 367 ILE A C 1
ATOM 2991 O O . ILE A 1 367 ? 8.883 26.953 8.625 1 87.06 367 ILE A O 1
ATOM 2995 N N . ASP A 1 368 ? 7.469 25.297 8.82 1 87.19 368 ASP A N 1
ATOM 2996 C CA . ASP A 1 368 ? 7.488 25.047 7.383 1 87.19 368 ASP A CA 1
ATOM 2997 C C . ASP A 1 368 ? 6.969 26.25 6.605 1 87.19 368 ASP A C 1
ATOM 2999 O O . ASP A 1 368 ? 7.543 26.625 5.582 1 87.19 368 ASP A O 1
ATOM 3003 N N . ALA A 1 369 ? 5.898 26.781 7.07 1 91.25 369 ALA A N 1
ATOM 3004 C CA . ALA A 1 369 ? 5.305 27.938 6.402 1 91.25 369 ALA A CA 1
ATOM 3005 C C . ALA A 1 369 ? 6.27 29.125 6.402 1 91.25 369 ALA A C 1
ATOM 3007 O O . ALA A 1 369 ? 6.375 29.844 5.406 1 91.25 369 ALA A O 1
ATOM 3008 N N . LEU A 1 370 ? 6.957 29.266 7.461 1 90.94 370 LEU A N 1
ATOM 3009 C CA . LEU A 1 370 ? 7.922 30.359 7.551 1 90.94 370 LEU A CA 1
ATOM 3010 C C . LEU A 1 370 ? 9.094 30.125 6.598 1 90.94 370 LEU A C 1
ATOM 3012 O O . LEU A 1 370 ? 9.594 31.078 5.988 1 90.94 370 LEU A O 1
ATOM 3016 N N . ALA A 1 371 ? 9.523 28.922 6.57 1 89.62 371 ALA A N 1
ATOM 3017 C CA . ALA A 1 371 ? 10.586 28.594 5.621 1 89.62 371 ALA A CA 1
ATOM 3018 C C . ALA A 1 371 ? 10.156 28.922 4.191 1 89.62 371 ALA A C 1
ATOM 3020 O O . ALA A 1 371 ? 10.938 29.484 3.42 1 89.62 371 ALA A O 1
ATOM 3021 N N . CYS A 1 372 ? 8.969 28.609 3.887 1 91.5 372 CYS A N 1
ATOM 3022 C CA . CYS A 1 372 ? 8.445 28.828 2.545 1 91.5 372 CYS A CA 1
ATOM 3023 C C . CYS A 1 372 ? 8.367 30.328 2.242 1 91.5 372 CYS A C 1
ATOM 3025 O O . CYS A 1 372 ? 8.812 30.781 1.184 1 91.5 372 CYS A O 1
ATOM 3027 N N . LEU A 1 373 ? 7.812 31.047 3.156 1 91.25 373 LEU A N 1
ATOM 3028 C CA . LEU A 1 373 ? 7.699 32.469 2.975 1 91.25 373 LEU A CA 1
ATOM 3029 C C . LEU A 1 373 ? 9.078 33.125 2.885 1 91.25 373 LEU A C 1
ATOM 3031 O O . LEU A 1 373 ? 9.297 34.031 2.076 1 91.25 373 LEU A O 1
ATOM 3035 N N . GLY A 1 374 ? 9.961 32.656 3.695 1 88.44 374 GLY A N 1
ATOM 3036 C CA . GLY A 1 374 ? 11.32 33.156 3.67 1 88.44 374 GLY A CA 1
ATOM 3037 C C . GLY A 1 374 ? 12.016 32.938 2.336 1 88.44 374 GLY A C 1
ATOM 3038 O O . GLY A 1 374 ? 12.711 33.812 1.844 1 88.44 374 GLY A O 1
ATOM 3039 N N . VAL A 1 375 ? 11.836 31.812 1.773 1 87.38 375 VAL A N 1
ATOM 3040 C CA . VAL A 1 375 ? 12.438 31.5 0.482 1 87.38 375 VAL A CA 1
ATOM 3041 C C . VAL A 1 375 ? 11.867 32.406 -0.591 1 87.38 375 VAL A C 1
ATOM 3043 O O . VAL A 1 375 ? 12.594 32.875 -1.477 1 87.38 375 VAL A O 1
ATOM 3046 N N . CYS A 1 376 ? 10.602 32.656 -0.511 1 89.19 376 CYS A N 1
ATOM 3047 C CA . CYS A 1 376 ? 9.984 33.562 -1.46 1 89.19 376 CYS A CA 1
ATOM 3048 C C . CYS A 1 376 ? 10.578 34.969 -1.333 1 89.19 376 CYS A C 1
ATOM 3050 O O . CYS A 1 376 ? 10.828 35.625 -2.34 1 89.19 376 CYS A O 1
ATOM 3052 N N . PHE A 1 377 ? 10.844 35.375 -0.126 1 86.69 377 PHE A N 1
ATOM 3053 C CA . PHE A 1 377 ? 11.445 36.688 0.092 1 86.69 377 PHE A CA 1
ATOM 3054 C C . PHE A 1 377 ? 12.859 36.75 -0.478 1 86.69 377 PHE A C 1
ATOM 3056 O O . PHE A 1 377 ? 13.266 37.75 -1.066 1 86.69 377 PHE A O 1
ATOM 3063 N N . LEU A 1 378 ? 13.508 35.656 -0.286 1 84.12 378 LEU A N 1
ATOM 3064 C CA . LEU A 1 378 ? 14.844 35.594 -0.864 1 84.12 378 LEU A CA 1
ATOM 3065 C C . LEU A 1 378 ? 14.781 35.656 -2.385 1 84.12 378 LEU A C 1
ATOM 3067 O O . LEU A 1 378 ? 15.609 36.344 -3.004 1 84.12 378 LEU A O 1
ATOM 3071 N N . SER A 1 379 ? 13.906 34.969 -2.904 1 84.62 379 SER A N 1
ATOM 3072 C CA . SER A 1 379 ? 13.734 34.969 -4.352 1 84.62 379 SER A CA 1
ATOM 3073 C C . SER A 1 379 ? 13.367 36.344 -4.867 1 84.62 379 SER A C 1
ATOM 3075 O O . SER A 1 379 ? 13.883 36.781 -5.898 1 84.62 379 SER A O 1
ATOM 3077 N N . ILE A 1 380 ? 12.453 37.031 -4.227 1 82.56 380 ILE A N 1
ATOM 3078 C CA . ILE A 1 380 ? 12.031 38.375 -4.613 1 82.56 380 ILE A CA 1
ATOM 3079 C C . ILE A 1 380 ? 13.211 39.344 -4.516 1 82.56 380 ILE A C 1
ATOM 3081 O O . ILE A 1 380 ? 13.414 40.156 -5.402 1 82.56 380 ILE A O 1
ATOM 3085 N N . GLN A 1 381 ? 13.953 39.156 -3.494 1 77.88 381 GLN A N 1
ATOM 3086 C CA . GLN A 1 381 ? 15.133 40 -3.312 1 77.88 381 GLN A CA 1
ATOM 3087 C C . GLN A 1 381 ? 16.141 39.781 -4.43 1 77.88 381 GLN A C 1
ATOM 3089 O O . GLN A 1 381 ? 16.766 40.719 -4.91 1 77.88 381 GLN A O 1
ATOM 3094 N N . ALA A 1 382 ? 16.281 38.562 -4.738 1 78.06 382 ALA A N 1
ATOM 3095 C CA . ALA A 1 382 ? 17.203 38.25 -5.828 1 78.06 382 ALA A CA 1
ATOM 3096 C C . ALA A 1 382 ? 16.719 38.844 -7.148 1 78.06 382 ALA A C 1
ATOM 3098 O O . ALA A 1 382 ? 17.531 39.312 -7.953 1 78.06 382 ALA A O 1
ATOM 3099 N N . ASP A 1 383 ? 15.508 38.812 -7.355 1 77 383 ASP A N 1
ATOM 3100 C CA . ASP A 1 383 ? 14.93 39.406 -8.562 1 77 383 ASP A CA 1
ATOM 3101 C C . ASP A 1 383 ? 15.102 40.938 -8.578 1 77 383 ASP A C 1
ATOM 3103 O O . ASP A 1 383 ? 15.422 41.5 -9.609 1 77 383 ASP A O 1
ATOM 3107 N N . GLU A 1 384 ? 14.828 41.469 -7.535 1 72.5 384 GLU A N 1
ATOM 3108 C CA . GLU A 1 384 ? 14.938 42.906 -7.418 1 72.5 384 GLU A CA 1
ATOM 3109 C C . GLU A 1 384 ? 16.375 43.375 -7.645 1 72.5 384 GLU A C 1
ATOM 3111 O O . GLU A 1 384 ? 16.609 44.406 -8.273 1 72.5 384 GLU A O 1
ATOM 3116 N N . ARG A 1 385 ? 17.219 42.656 -7.16 1 71.19 385 ARG A N 1
ATOM 3117 C CA . ARG A 1 385 ? 18.625 42.969 -7.367 1 71.19 385 ARG A CA 1
ATOM 3118 C C . ARG A 1 385 ? 18.984 42.938 -8.852 1 71.19 385 ARG A C 1
ATOM 3120 O O . ARG A 1 385 ? 19.719 43.812 -9.336 1 71.19 385 ARG A O 1
ATOM 3127 N N . ARG A 1 386 ? 18.5 42.094 -9.406 1 72.06 386 ARG A N 1
ATOM 3128 C CA . ARG A 1 386 ? 18.781 41.938 -10.836 1 72.06 386 ARG A CA 1
ATOM 3129 C C . ARG A 1 386 ? 18.141 43.094 -11.625 1 72.06 386 ARG A C 1
ATOM 3131 O O . ARG A 1 386 ? 18.734 43.594 -12.57 1 72.06 386 ARG A O 1
ATOM 3138 N N . LEU A 1 387 ? 17 43.375 -11.266 1 68.81 387 LEU A N 1
ATOM 3139 C CA . LEU A 1 387 ? 16.281 44.438 -11.945 1 68.81 387 LEU A CA 1
ATOM 3140 C C . LEU A 1 387 ? 16.922 45.781 -11.633 1 68.81 387 LEU A C 1
ATOM 3142 O O . LEU A 1 387 ? 17.031 46.656 -12.508 1 68.81 387 LEU A O 1
ATOM 3146 N N . ALA A 1 388 ? 17.297 45.938 -10.414 1 68 388 ALA A N 1
A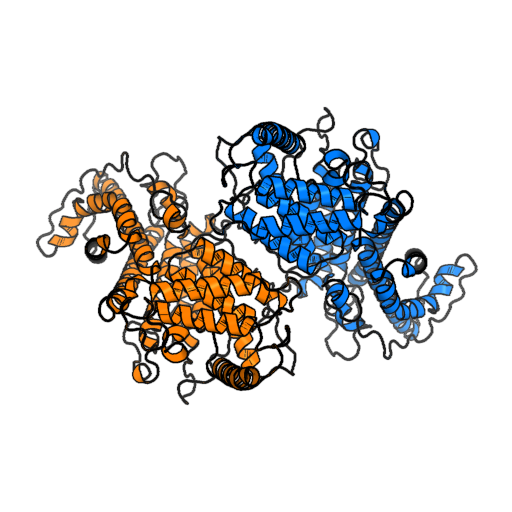TOM 3147 C CA . ALA A 1 388 ? 17.984 47.156 -10.039 1 68 388 ALA A CA 1
ATOM 3148 C C . ALA A 1 388 ? 19.281 47.312 -10.836 1 68 388 ALA A C 1
ATOM 3150 O O . ALA A 1 388 ? 19.641 48.438 -11.242 1 68 388 ALA A O 1
ATOM 3151 N N . ASN A 1 389 ? 19.891 46.219 -11.008 1 71 389 ASN A N 1
ATOM 3152 C CA . ASN A 1 389 ? 21.109 46.25 -11.805 1 71 389 ASN A CA 1
ATOM 3153 C C . ASN A 1 389 ? 20.828 46.656 -13.258 1 71 389 ASN A C 1
ATOM 3155 O O . ASN A 1 389 ? 21.703 47.156 -13.945 1 71 389 ASN A O 1
ATOM 3159 N N . GLN A 1 390 ? 19.531 46.438 -13.586 1 66.69 390 GLN A N 1
ATOM 3160 C CA . GLN A 1 390 ? 19.141 46.812 -14.938 1 66.69 390 GLN A CA 1
ATOM 3161 C C . GLN A 1 390 ? 18.531 48.219 -14.969 1 66.69 390 GLN A C 1
ATOM 3163 O O . GLN A 1 390 ? 18.062 48.688 -16.016 1 66.69 390 GLN A O 1
ATOM 3168 N N . GLY A 1 391 ? 18.422 48.781 -13.781 1 62.94 391 GLY A N 1
ATOM 3169 C CA . GLY A 1 391 ? 17.938 50.156 -13.688 1 62.94 391 GLY A CA 1
ATOM 3170 C C . GLY A 1 391 ? 16.438 50.219 -13.469 1 62.94 391 GLY A C 1
ATOM 3171 O O . GLY A 1 391 ? 15.859 51.312 -13.578 1 62.94 391 GLY A O 1
ATOM 3172 N N . LEU A 1 392 ? 15.898 49.125 -13.234 1 59 392 LEU A N 1
ATOM 3173 C CA . LEU A 1 392 ? 14.453 49.125 -13.07 1 59 392 LEU A CA 1
ATOM 3174 C C . LEU A 1 392 ? 14.07 49.312 -11.609 1 59 392 LEU A C 1
ATOM 3176 O O . LEU A 1 392 ? 14.742 48.781 -10.719 1 59 392 LEU A O 1
ATOM 3180 N N . GLN A 1 393 ? 13.117 50.25 -11.297 1 51.94 393 GLN A N 1
ATOM 3181 C CA . GLN A 1 393 ? 12.648 50.5 -9.938 1 51.94 393 GLN A CA 1
ATOM 3182 C C . GLN A 1 393 ? 11.469 49.594 -9.586 1 51.94 393 GLN A C 1
ATOM 3184 O O . GLN A 1 393 ? 10.594 49.344 -10.414 1 51.94 393 GLN A O 1
ATOM 3189 N N . ILE A 1 394 ? 11.625 48.812 -8.391 1 54.31 394 ILE A N 1
ATOM 3190 C CA . ILE A 1 394 ? 10.539 47.938 -7.953 1 54.31 394 ILE A CA 1
ATOM 3191 C C . ILE A 1 394 ? 9.68 48.656 -6.922 1 54.31 394 ILE A C 1
ATOM 3193 O O . ILE A 1 394 ? 10.203 49.25 -5.973 1 54.31 394 ILE A O 1
ATOM 3197 N N . SER A 1 395 ? 8.422 48.969 -7.219 1 54.59 395 SER A N 1
ATOM 3198 C CA . SER A 1 395 ? 7.484 49.625 -6.309 1 54.59 395 SER A CA 1
ATOM 3199 C C . SER A 1 395 ? 7.047 48.656 -5.195 1 54.59 395 SER A C 1
ATOM 3201 O O . SER A 1 395 ? 6.91 47.469 -5.414 1 54.59 395 SER A O 1
ATOM 3203 N N . PRO A 1 396 ? 7 49.375 -4.098 1 55.62 396 PRO A N 1
ATOM 3204 C CA . PRO A 1 396 ? 6.574 48.594 -2.934 1 55.62 396 PRO A CA 1
ATOM 3205 C C . PRO A 1 396 ? 5.203 47.969 -3.129 1 55.62 396 PRO A C 1
ATOM 3207 O O . PRO A 1 396 ? 4.297 48.594 -3.684 1 55.62 396 PRO A O 1
ATOM 3210 N N . ASP A 1 397 ? 5.062 46.75 -3.119 1 66.19 397 ASP A N 1
ATOM 3211 C CA . ASP A 1 397 ? 3.84 45.938 -3.221 1 66.19 397 ASP A CA 1
ATOM 3212 C C . ASP A 1 397 ? 3.242 45.688 -1.842 1 66.19 397 ASP A C 1
ATOM 3214 O O . ASP A 1 397 ? 3.906 45.125 -0.97 1 66.19 397 ASP A O 1
ATOM 3218 N N . GLN A 1 398 ? 2.039 46.406 -1.486 1 66.19 398 GLN A N 1
ATOM 3219 C CA . GLN A 1 398 ? 1.35 46.281 -0.207 1 66.19 398 GLN A CA 1
ATOM 3220 C C . GLN A 1 398 ? 1.19 44.812 0.192 1 66.19 398 GLN A C 1
ATOM 3222 O O . GLN A 1 398 ? 1.289 44.469 1.372 1 66.19 398 GLN A O 1
ATOM 3227 N N . ASP A 1 399 ? 0.982 44.094 -0.708 1 77.56 399 ASP A N 1
ATOM 3228 C CA . ASP A 1 399 ? 0.794 42.656 -0.408 1 77.56 399 ASP A CA 1
ATOM 3229 C C . ASP A 1 399 ? 2.078 42.031 0.138 1 77.56 399 ASP A C 1
ATOM 3231 O O . ASP A 1 399 ? 2.033 41.219 1.043 1 77.56 399 ASP A O 1
ATOM 3235 N N . LEU A 1 400 ? 3.133 42.531 -0.335 1 81.25 400 LEU A N 1
ATOM 3236 C CA . LEU A 1 400 ? 4.418 42.031 0.131 1 81.25 400 LEU A CA 1
ATOM 3237 C C . LEU A 1 400 ? 4.703 42.469 1.556 1 81.25 400 LEU A C 1
ATOM 3239 O O . LEU A 1 400 ? 5.309 41.75 2.342 1 81.25 400 LEU A O 1
ATOM 3243 N N . LYS A 1 401 ? 4.258 43.688 1.838 1 80.94 401 LYS A N 1
ATOM 3244 C CA . LYS A 1 401 ? 4.402 44.188 3.199 1 80.94 401 LYS A CA 1
ATOM 3245 C C . LYS A 1 401 ? 3.631 43.344 4.195 1 80.94 401 LYS A C 1
ATOM 3247 O O . LYS A 1 401 ? 4.141 43 5.266 1 80.94 401 LYS A O 1
ATOM 3252 N N . CYS A 1 402 ? 2.455 43.031 3.797 1 83.12 402 CYS A N 1
ATOM 3253 C CA . CYS A 1 402 ? 1.626 42.188 4.664 1 83.12 402 CYS A CA 1
ATOM 3254 C C . CYS A 1 402 ? 2.266 40.844 4.887 1 83.12 402 CYS A C 1
ATOM 3256 O O . CYS A 1 402 ? 2.221 40.281 5.996 1 83.12 402 CYS A O 1
ATOM 3258 N N . CYS A 1 403 ? 2.812 40.312 3.893 1 88.81 403 CYS A N 1
ATOM 3259 C CA . CYS A 1 403 ? 3.48 39 3.996 1 88.81 403 CYS A CA 1
ATOM 3260 C C . CYS A 1 403 ? 4.684 39.094 4.93 1 88.81 403 CYS A C 1
ATOM 3262 O O . CYS A 1 403 ? 4.918 38.188 5.727 1 88.81 403 CYS A O 1
ATOM 3264 N N . LEU A 1 404 ? 5.387 40.156 4.812 1 86.56 404 LEU A N 1
ATOM 3265 C CA . LEU A 1 404 ? 6.566 40.312 5.652 1 86.56 404 LEU A CA 1
ATOM 3266 C C . LEU A 1 404 ? 6.172 40.469 7.117 1 86.56 404 LEU A C 1
ATOM 3268 O O . LEU A 1 404 ? 6.809 39.875 7.992 1 86.56 404 LEU A O 1
ATOM 3272 N N . VAL A 1 405 ? 5.148 41.25 7.34 1 86.81 405 VAL A N 1
ATOM 3273 C CA . VAL A 1 405 ? 4.664 41.438 8.703 1 86.81 405 VAL A CA 1
ATOM 3274 C C . VAL A 1 405 ? 4.223 40.094 9.281 1 86.81 405 VAL A C 1
ATOM 3276 O O . VAL A 1 405 ? 4.516 39.781 10.438 1 86.81 405 VAL A O 1
ATOM 3279 N N . THR A 1 406 ? 3.508 39.344 8.484 1 91.06 406 THR A N 1
ATOM 3280 C CA . THR A 1 406 ? 3.068 38.031 8.914 1 91.06 406 THR A CA 1
ATOM 3281 C C . THR A 1 406 ? 4.266 37.156 9.266 1 91.06 406 THR A C 1
ATOM 3283 O O . THR A 1 406 ? 4.246 36.438 10.273 1 91.06 406 THR A O 1
ATOM 3286 N N . PHE A 1 407 ? 5.281 37.188 8.445 1 91.44 407 PHE A N 1
ATOM 3287 C CA . PHE A 1 407 ? 6.496 36.438 8.672 1 91.44 407 PHE A CA 1
ATOM 3288 C C . PHE A 1 407 ? 7.145 36.812 9.992 1 91.44 407 PHE A C 1
ATOM 3290 O O . PHE A 1 407 ? 7.434 35.938 10.828 1 91.44 407 PHE A O 1
ATOM 3297 N N . LEU A 1 408 ? 7.309 38.062 10.242 1 88.56 408 LEU A N 1
ATOM 3298 C CA . LEU A 1 408 ? 8.016 38.562 11.422 1 88.56 408 LEU A CA 1
ATOM 3299 C C . LEU A 1 408 ? 7.199 38.312 12.688 1 88.56 408 LEU A C 1
ATOM 3301 O O . LEU A 1 408 ? 7.742 37.844 13.695 1 88.56 408 LEU A O 1
ATOM 3305 N N . ASN A 1 409 ? 5.891 38.531 12.555 1 88 409 ASN A N 1
ATOM 3306 C CA . ASN A 1 409 ? 5.027 38.281 13.711 1 88 409 ASN A CA 1
ATOM 3307 C C . ASN A 1 409 ? 4.996 36.812 14.094 1 88 409 ASN A C 1
ATOM 3309 O O . ASN A 1 409 ? 5.004 36.469 15.273 1 88 409 ASN A O 1
ATOM 3313 N N . THR A 1 410 ? 4.883 36.031 13.133 1 90.38 410 THR A N 1
ATOM 3314 C CA . THR A 1 410 ? 4.832 34.594 13.391 1 90.38 410 THR A CA 1
ATOM 3315 C C . THR A 1 410 ? 6.145 34.094 13.984 1 90.38 410 THR A C 1
ATOM 3317 O O . THR A 1 410 ? 6.148 33.25 14.883 1 90.38 410 THR A O 1
ATOM 3320 N N . PHE A 1 411 ? 7.223 34.562 13.477 1 89.38 411 PHE A N 1
ATOM 3321 C CA . PHE A 1 411 ? 8.531 34.219 14.016 1 89.38 411 PHE A CA 1
ATOM 3322 C C . PHE A 1 411 ? 8.617 34.594 15.492 1 89.38 411 PHE A C 1
ATOM 3324 O O . PHE A 1 411 ? 9.141 33.812 16.312 1 89.38 411 PHE A O 1
ATOM 3331 N N . ASP A 1 412 ? 8.07 35.688 15.82 1 86.75 412 ASP A N 1
ATOM 3332 C CA . ASP A 1 412 ? 8.086 36.156 17.203 1 86.75 412 ASP A CA 1
ATOM 3333 C C . ASP A 1 412 ? 7.227 35.25 18.094 1 86.75 412 ASP A C 1
ATOM 3335 O O . ASP A 1 412 ? 7.59 34.969 19.234 1 86.75 412 ASP A O 1
ATOM 3339 N N . ILE A 1 413 ? 6.117 34.875 17.578 1 83.94 413 ILE A N 1
ATOM 3340 C CA . ILE A 1 413 ? 5.234 34 18.312 1 83.94 413 ILE A CA 1
ATOM 3341 C C . ILE A 1 413 ? 5.965 32.688 18.625 1 83.94 413 ILE A C 1
ATOM 3343 O O . ILE A 1 413 ? 5.891 32.188 19.75 1 83.94 413 ILE A O 1
ATOM 3347 N N . LEU A 1 414 ? 6.68 32.156 17.656 1 84.88 414 LEU A N 1
ATOM 3348 C CA . LEU A 1 414 ? 7.406 30.922 17.844 1 84.88 414 LEU A CA 1
ATOM 3349 C C . LEU A 1 414 ? 8.586 31.109 18.781 1 84.88 414 LEU A C 1
ATOM 3351 O O . LEU A 1 414 ? 8.898 30.219 19.578 1 84.88 414 LEU A O 1
ATOM 3355 N N . ARG A 1 415 ? 9.18 32.219 18.703 1 85.81 415 ARG A N 1
ATOM 3356 C CA . ARG A 1 415 ? 10.32 32.5 19.578 1 85.81 415 ARG A CA 1
ATOM 3357 C C . ARG A 1 415 ? 9.898 32.531 21.047 1 85.81 415 ARG A C 1
ATOM 3359 O O . ARG A 1 415 ? 10.625 32.031 21.906 1 85.81 415 ARG A O 1
ATOM 3366 N N . ARG A 1 416 ? 8.773 33 21.25 1 80 416 ARG A N 1
ATOM 3367 C CA . ARG A 1 416 ? 8.25 33.062 22.609 1 80 416 ARG A CA 1
ATOM 3368 C C . ARG A 1 416 ? 7.914 31.656 23.125 1 80 416 ARG A C 1
ATOM 3370 O O . ARG A 1 416 ? 8.016 31.391 24.328 1 80 416 ARG A O 1
ATOM 3377 N N . GLY A 1 417 ? 7.543 30.844 22.219 1 74.06 417 GLY A N 1
ATOM 3378 C CA . GLY A 1 417 ? 7.172 29.484 22.594 1 74.06 417 GLY A CA 1
ATOM 3379 C C . GLY A 1 417 ? 8.328 28.516 22.516 1 74.06 417 GLY A C 1
ATOM 3380 O O . GLY A 1 417 ? 8.18 27.344 22.859 1 74.06 417 GLY A O 1
ATOM 3381 N N . ALA A 1 418 ? 9.531 28.906 22.094 1 77.38 418 ALA A N 1
ATOM 3382 C CA . ALA A 1 418 ? 10.672 28.047 21.797 1 77.38 418 ALA A CA 1
ATOM 3383 C C . ALA A 1 418 ? 11.141 27.312 23.062 1 77.38 418 ALA A C 1
ATOM 3385 O O . ALA A 1 418 ? 11.641 26.188 22.969 1 77.38 418 ALA A O 1
ATOM 3386 N N . SER A 1 419 ? 10.914 27.828 24.156 1 73.06 419 SER A N 1
ATOM 3387 C CA . SER A 1 419 ? 11.406 27.203 25.391 1 73.06 419 SER A CA 1
ATOM 3388 C C . SER A 1 419 ? 10.555 26 25.766 1 73.06 419 SER A C 1
ATOM 3390 O O . SER A 1 419 ? 11.016 25.125 26.5 1 73.06 419 SER A O 1
ATOM 3392 N N . ARG A 1 420 ? 9.461 25.922 25.219 1 68.31 420 ARG A N 1
ATOM 3393 C CA . ARG A 1 420 ? 8.531 24.891 25.672 1 68.31 420 ARG A CA 1
ATOM 3394 C C . ARG A 1 420 ? 8.516 23.703 24.703 1 68.31 420 ARG A C 1
ATOM 3396 O O . ARG A 1 420 ? 7.949 22.656 25.016 1 68.31 420 ARG A O 1
ATOM 3403 N N . SER A 1 421 ? 9.094 23.859 23.594 1 73.62 421 SER A N 1
ATOM 3404 C CA . SER A 1 421 ? 8.984 22.797 22.594 1 73.62 421 SER A CA 1
ATOM 3405 C C . SER A 1 421 ? 10.312 22.562 21.875 1 73.62 421 SER A C 1
ATOM 3407 O O . SER A 1 421 ? 10.898 23.5 21.328 1 73.62 421 SER A O 1
ATOM 3409 N N . ALA A 1 422 ? 10.703 21.328 21.891 1 75.88 422 ALA A N 1
ATOM 3410 C CA . ALA A 1 422 ? 11.945 20.953 21.203 1 75.88 422 ALA A CA 1
ATOM 3411 C C . ALA A 1 422 ? 11.82 21.156 19.703 1 75.88 422 ALA A C 1
ATOM 3413 O O . ALA A 1 422 ? 12.789 21.516 19.031 1 75.88 422 ALA A O 1
ATOM 3414 N N . PHE A 1 423 ? 10.656 21.078 19.156 1 76.75 423 PHE A N 1
ATOM 3415 C CA . PHE A 1 423 ? 10.422 21.25 17.734 1 76.75 423 PHE A CA 1
ATOM 3416 C C . PHE A 1 423 ? 10.578 22.703 17.328 1 76.75 423 PHE A C 1
ATOM 3418 O O . PHE A 1 423 ? 11.219 23.016 16.328 1 76.75 423 PHE A O 1
ATOM 3425 N N . VAL A 1 424 ? 10.047 23.516 18.188 1 79.88 424 VAL A N 1
ATOM 3426 C CA . VAL A 1 424 ? 10.102 24.938 17.891 1 79.88 424 VAL A CA 1
ATOM 3427 C C . VAL A 1 424 ? 11.547 25.438 17.984 1 79.88 424 VAL A C 1
ATOM 3429 O O . VAL A 1 424 ? 12.008 26.188 17.125 1 79.88 424 VAL A O 1
ATOM 3432 N N . LYS A 1 425 ? 12.195 24.906 18.969 1 82.62 425 LYS A N 1
ATOM 3433 C CA . LYS A 1 425 ? 13.578 25.328 19.156 1 82.62 425 LYS A CA 1
ATOM 3434 C C . LYS A 1 425 ? 14.445 24.922 17.969 1 82.62 425 LYS A C 1
ATOM 3436 O O . LYS A 1 425 ? 15.172 25.75 17.406 1 82.62 425 LYS A O 1
ATOM 3441 N N . LYS A 1 426 ? 14.352 23.781 17.578 1 82.88 426 LYS A N 1
ATOM 3442 C CA . LYS A 1 426 ? 15.148 23.266 16.469 1 82.88 426 LYS A CA 1
ATOM 3443 C C . LYS A 1 426 ? 14.766 23.953 15.156 1 82.88 426 LYS A C 1
ATOM 3445 O O . LYS A 1 426 ? 15.633 24.281 14.344 1 82.88 426 LYS A O 1
ATOM 3450 N N . GLY A 1 427 ? 13.492 24.109 15.008 1 84.12 427 GLY A N 1
ATOM 3451 C CA . GLY A 1 427 ? 13.023 24.766 13.797 1 84.12 427 GLY A CA 1
ATOM 3452 C C . GLY A 1 427 ? 13.477 26.203 13.688 1 84.12 427 GLY A C 1
ATOM 3453 O O . GLY A 1 427 ? 13.883 26.656 12.617 1 84.12 427 GLY A O 1
ATOM 3454 N N . LEU A 1 428 ? 13.477 26.844 14.836 1 85.25 428 LEU A N 1
ATOM 3455 C CA . LEU A 1 428 ? 13.883 28.25 14.852 1 85.25 428 LEU A CA 1
ATOM 3456 C C . LEU A 1 428 ? 15.383 28.375 14.594 1 85.25 428 LEU A C 1
ATOM 3458 O O . LEU A 1 428 ? 15.82 29.328 13.945 1 85.25 428 LEU A O 1
ATOM 3462 N N . GLU A 1 429 ? 16.047 27.438 15.062 1 84.5 429 GLU A N 1
ATOM 3463 C CA . GLU A 1 429 ? 17.484 27.453 14.805 1 84.5 429 GLU A CA 1
ATOM 3464 C C . GLU A 1 429 ? 17.781 27.312 13.312 1 84.5 429 GLU A C 1
ATOM 3466 O O . GLU A 1 429 ? 18.672 28 12.797 1 84.5 429 GLU A O 1
ATOM 3471 N N . ALA A 1 430 ? 17.016 26.562 12.703 1 83.75 430 ALA A N 1
ATOM 3472 C CA . ALA A 1 430 ? 17.203 26.344 11.273 1 83.75 430 ALA A CA 1
ATOM 3473 C C . ALA A 1 430 ? 16.812 27.578 10.469 1 83.75 430 ALA A C 1
ATOM 3475 O O . ALA A 1 430 ? 17.359 27.828 9.391 1 83.75 430 ALA A O 1
ATOM 3476 N N . LEU A 1 431 ? 15.875 28.375 11.062 1 86.5 431 LEU A N 1
ATOM 3477 C CA . LEU A 1 431 ? 15.32 29.484 10.305 1 86.5 431 LEU A CA 1
ATOM 3478 C C . LEU A 1 431 ? 16 30.797 10.703 1 86.5 431 LEU A C 1
ATOM 3480 O O . LEU A 1 431 ? 15.719 31.844 10.125 1 86.5 431 LEU A O 1
ATOM 3484 N N . GLU A 1 432 ? 16.875 30.672 11.602 1 84.69 432 GLU A N 1
ATOM 3485 C CA . GLU A 1 432 ? 17.469 31.891 12.156 1 84.69 432 GLU A CA 1
ATOM 3486 C C . GLU A 1 432 ? 18.203 32.688 11.078 1 84.69 432 GLU A C 1
ATOM 3488 O O . GLU A 1 432 ? 18.094 33.906 11.023 1 84.69 432 GLU A O 1
ATOM 3493 N N . THR A 1 433 ? 18.922 31.984 10.273 1 80.88 433 THR A N 1
ATOM 3494 C CA . THR A 1 433 ? 19.672 32.656 9.219 1 80.88 433 THR A CA 1
ATOM 3495 C C . THR A 1 433 ? 18.703 33.312 8.227 1 80.88 433 THR A C 1
ATOM 3497 O O . THR A 1 433 ? 18.953 34.438 7.777 1 80.88 433 THR A O 1
ATOM 3500 N N . LEU A 1 434 ? 17.766 32.625 7.938 1 83.19 434 LEU A N 1
ATOM 3501 C CA . LEU A 1 434 ? 16.766 33.156 7.02 1 83.19 434 LEU A CA 1
ATOM 3502 C C . LEU A 1 434 ? 16.078 34.406 7.613 1 83.19 434 LEU A C 1
ATOM 3504 O O . LEU A 1 434 ? 15.859 35.375 6.91 1 83.19 434 LEU A O 1
ATOM 3508 N N . TYR A 1 435 ? 15.781 34.312 8.844 1 84.62 435 TYR A N 1
ATOM 3509 C CA . TYR A 1 435 ? 15.156 35.438 9.547 1 84.62 435 TYR A CA 1
ATOM 3510 C C . TYR A 1 435 ? 16.062 36.656 9.508 1 84.62 435 TYR A C 1
ATOM 3512 O O . TYR A 1 435 ? 15.586 37.781 9.258 1 84.62 435 TYR A O 1
ATOM 3520 N N . GLN A 1 436 ? 17.328 36.438 9.656 1 82.06 436 GLN A N 1
ATOM 3521 C CA . GLN A 1 436 ? 18.266 37.531 9.68 1 82.06 436 GLN A CA 1
ATOM 3522 C C . GLN A 1 436 ? 18.375 38.188 8.312 1 82.06 436 GLN A C 1
ATOM 3524 O O . GLN A 1 436 ? 18.438 39.438 8.211 1 82.06 436 GLN A O 1
ATOM 3529 N N . ILE A 1 437 ? 18.297 37.406 7.348 1 77.81 437 ILE A N 1
ATOM 3530 C CA . ILE A 1 437 ? 18.391 37.938 5.988 1 77.81 437 ILE A CA 1
ATOM 3531 C C . ILE A 1 437 ? 17.156 38.75 5.66 1 77.81 437 ILE A C 1
ATOM 3533 O O . ILE A 1 437 ? 17.25 39.844 5.098 1 77.81 437 ILE A O 1
ATOM 3537 N N . VAL A 1 438 ? 16.062 38.25 6.062 1 78.69 438 VAL A N 1
ATOM 3538 C CA . VAL A 1 438 ? 14.797 38.906 5.758 1 78.69 438 VAL A CA 1
ATOM 3539 C C . VAL A 1 438 ? 14.664 40.188 6.602 1 78.69 438 VAL A C 1
ATOM 3541 O O . VAL A 1 438 ? 14.203 41.219 6.109 1 78.69 438 VAL A O 1
ATOM 3544 N N . TYR A 1 439 ? 15.172 40 7.777 1 76.44 439 TYR A N 1
ATOM 3545 C CA . TYR A 1 439 ? 15.047 41.125 8.711 1 76.44 439 TYR A CA 1
ATOM 3546 C C . TYR A 1 439 ? 15.969 42.281 8.328 1 76.44 439 TYR A C 1
ATOM 3548 O O . TYR A 1 439 ? 15.625 43.438 8.523 1 76.44 439 TYR A O 1
ATOM 3556 N N . THR A 1 440 ? 17.109 41.906 7.832 1 72.62 440 THR A N 1
ATOM 3557 C CA . THR A 1 440 ? 18.094 42.938 7.527 1 72.62 440 THR A CA 1
ATOM 3558 C C . THR A 1 440 ? 17.938 43.438 6.094 1 72.62 440 THR A C 1
ATOM 3560 O O . THR A 1 440 ? 18.656 44.344 5.664 1 72.62 440 THR A O 1
ATOM 3563 N N . SER A 1 441 ? 16.984 42.844 5.496 1 67.25 441 SER A N 1
ATOM 3564 C CA . SER A 1 441 ? 16.812 43.25 4.105 1 67.25 441 SER A CA 1
ATOM 3565 C C . SER A 1 441 ? 16.328 44.688 4 1 67.25 441 SER A C 1
ATOM 3567 O O . SER A 1 441 ? 15.484 45.125 4.789 1 67.25 441 SER A O 1
ATOM 3569 N N . PRO A 1 442 ? 16.969 45.406 3.178 1 58.59 442 PRO A N 1
ATOM 3570 C CA . PRO A 1 442 ? 16.516 46.781 2.986 1 58.59 442 PRO A CA 1
ATOM 3571 C C . PRO A 1 442 ? 15.039 46.875 2.605 1 58.59 442 PRO A C 1
ATOM 3573 O O . PRO A 1 442 ? 14.391 47.875 2.873 1 58.59 442 PRO A O 1
ATOM 3576 N N . CYS A 1 443 ? 14.609 45.844 2.045 1 56.59 443 CYS A N 1
ATOM 3577 C CA . CYS A 1 443 ? 13.203 45.812 1.647 1 56.59 443 CYS A CA 1
ATOM 3578 C C . CYS A 1 443 ? 12.289 45.875 2.865 1 56.59 443 CYS A C 1
ATOM 3580 O O . CYS A 1 443 ? 11.188 46.438 2.781 1 56.59 443 CYS A O 1
ATOM 3582 N N . ARG A 1 444 ? 12.812 45.469 3.941 1 58.66 444 ARG A N 1
ATOM 3583 C CA . ARG A 1 444 ? 12.008 45.5 5.16 1 58.66 444 ARG A CA 1
ATOM 3584 C C . ARG A 1 444 ? 11.664 46.938 5.531 1 58.66 444 ARG A C 1
ATOM 3586 O O . ARG A 1 444 ? 10.516 47.25 5.836 1 58.66 444 ARG A O 1
ATOM 3593 N N . GLU A 1 445 ? 12.727 47.625 5.562 1 56.47 445 GLU A N 1
ATOM 3594 C CA . GLU A 1 445 ? 12.539 49.031 5.938 1 56.47 445 GLU A CA 1
ATOM 3595 C C . GLU A 1 445 ? 11.594 49.75 4.973 1 56.47 445 GLU A C 1
ATOM 3597 O O . GLU A 1 445 ? 10.75 50.531 5.391 1 56.47 445 GLU A O 1
ATOM 3602 N N . LEU A 1 446 ? 11.781 49.281 3.787 1 52.72 446 LEU A N 1
ATOM 3603 C CA . LEU A 1 446 ? 10.93 49.875 2.77 1 52.72 446 LEU A CA 1
ATOM 3604 C C . LEU A 1 446 ? 9.477 49.438 2.949 1 52.72 446 LEU A C 1
ATOM 3606 O O . LEU A 1 446 ? 8.562 50.25 2.805 1 52.72 446 LEU A O 1
ATOM 3610 N N . LEU A 1 447 ? 9.344 48.281 3.238 1 54.41 447 LEU A N 1
ATOM 3611 C CA . LEU A 1 447 ? 8 47.719 3.32 1 54.41 447 LEU A CA 1
ATOM 3612 C C . LEU A 1 447 ? 7.305 48.125 4.605 1 54.41 447 LEU A C 1
ATOM 3614 O O . LEU A 1 447 ? 6.102 48.406 4.605 1 54.41 447 LEU A O 1
ATOM 3618 N N . LEU A 1 448 ? 8.031 48.281 5.738 1 53.75 448 LEU A N 1
ATOM 3619 C CA . LEU A 1 448 ? 7.41 48.625 7.016 1 53.75 448 LEU A CA 1
ATOM 3620 C C . LEU A 1 448 ? 7.254 50.125 7.164 1 53.75 448 LEU A C 1
ATOM 3622 O O . LEU A 1 448 ? 6.344 50.594 7.855 1 53.75 448 LEU A O 1
ATOM 3626 N N . LYS A 1 449 ? 8.172 51.094 6.715 1 53.69 449 LYS A N 1
ATOM 3627 C CA . LYS A 1 449 ? 8.102 52.531 6.836 1 53.69 449 LYS A CA 1
ATOM 3628 C C . LYS A 1 449 ? 7.152 53.125 5.793 1 53.69 449 LYS A C 1
ATOM 3630 O O . LYS A 1 449 ? 6.879 54.344 5.809 1 53.69 449 LYS A O 1
ATOM 3635 N N . SER A 1 450 ? 6.805 52.469 4.809 1 47.72 450 SER A N 1
ATOM 3636 C CA . SER A 1 450 ? 6.191 53.219 3.715 1 47.72 450 SER A CA 1
ATOM 3637 C C . SER A 1 450 ? 4.918 53.938 4.172 1 47.72 450 SER A C 1
ATOM 3639 O O . SER A 1 450 ? 4.129 54.406 3.348 1 47.72 450 SER A O 1
ATOM 3641 N N . ASN A 1 451 ? 4.391 54.062 5.207 1 41.59 451 ASN A N 1
ATOM 3642 C CA . ASN A 1 451 ? 3.457 55.188 5.172 1 41.59 451 ASN A CA 1
ATOM 3643 C C . ASN A 1 451 ? 4.105 56.438 4.59 1 41.59 451 ASN A C 1
ATOM 3645 O O . ASN A 1 451 ? 3.414 57.406 4.25 1 41.59 451 ASN A O 1
ATOM 3649 N N . GLU A 1 452 ? 5.273 57.062 5.141 1 38.81 452 GLU A N 1
ATOM 3650 C CA . GLU A 1 452 ? 5.781 58.375 4.727 1 38.81 452 GLU A CA 1
ATOM 3651 C C . GLU A 1 452 ? 6.406 58.312 3.334 1 38.81 452 GLU A C 1
ATOM 3653 O O . GLU A 1 452 ? 6.742 57.219 2.852 1 38.81 452 GLU A O 1
ATOM 3658 N N . GLU A 1 453 ? 6.949 59.594 2.566 1 38.69 453 GLU A N 1
ATOM 3659 C CA . GLU A 1 453 ? 7.531 59.875 1.26 1 38.69 453 GLU A CA 1
ATOM 3660 C C . GLU A 1 453 ? 8.57 58.844 0.867 1 38.69 453 GLU A C 1
ATOM 3662 O O . GLU A 1 453 ? 9.523 58.594 1.608 1 38.69 453 GLU A O 1
ATOM 3667 N N . SER A 1 454 ? 8.312 57.875 0.105 1 39.31 454 SER A N 1
ATOM 3668 C CA . SER A 1 454 ? 8.805 56.594 -0.409 1 39.31 454 SER A CA 1
ATOM 3669 C C . SER A 1 454 ? 10.25 56.719 -0.888 1 39.31 454 SER A C 1
ATOM 3671 O O . SER A 1 454 ? 10.516 57.312 -1.934 1 39.31 454 SER A O 1
ATOM 3673 N N . GLU A 1 455 ? 11.219 57.062 -0.109 1 35.62 455 GLU A N 1
ATOM 3674 C CA . GLU A 1 455 ? 12.594 57.062 -0.602 1 35.62 455 GLU A CA 1
ATOM 3675 C C . GLU A 1 455 ? 12.984 55.719 -1.199 1 35.62 455 GLU A C 1
ATOM 3677 O O . GLU A 1 455 ? 12.5 54.688 -0.755 1 35.62 455 GLU A O 1
ATOM 3682 N N . MET A 1 456 ? 13.555 55.688 -2.449 1 36.88 456 MET A N 1
ATOM 3683 C CA . MET A 1 456 ? 14.234 54.688 -3.281 1 36.88 456 MET A CA 1
ATOM 3684 C C . MET A 1 456 ? 15.227 53.875 -2.459 1 36.88 456 MET A C 1
ATOM 3686 O O . MET A 1 456 ? 16.156 54.438 -1.872 1 36.88 456 MET A O 1
ATOM 3690 N N . ALA A 1 457 ? 14.867 53.188 -1.51 1 36.16 457 ALA A N 1
ATOM 3691 C CA . ALA A 1 457 ? 16 52.531 -0.905 1 36.16 457 ALA A CA 1
ATOM 3692 C C . ALA A 1 457 ? 16.562 51.438 -1.837 1 36.16 457 ALA A C 1
ATOM 3694 O O . ALA A 1 457 ? 15.789 50.75 -2.514 1 36.16 457 ALA A O 1
ATOM 3695 N N . THR A 1 458 ? 17.828 51.625 -2.334 1 34.62 458 THR A N 1
ATOM 3696 C CA . THR A 1 458 ? 18.641 50.656 -3.068 1 34.62 458 THR A CA 1
ATOM 3697 C C . THR A 1 458 ? 18.734 49.344 -2.303 1 34.62 458 THR A C 1
ATOM 3699 O O . THR A 1 458 ? 19.016 49.344 -1.104 1 34.62 458 THR A O 1
ATOM 3702 N N . LEU A 1 459 ? 18.109 48.406 -2.768 1 36.22 459 LEU A N 1
ATOM 3703 C CA . LEU A 1 459 ? 18.172 47.031 -2.248 1 36.22 459 LEU A CA 1
ATOM 3704 C C . LEU A 1 459 ? 19.609 46.531 -2.217 1 36.22 459 LEU A C 1
ATOM 3706 O O . LEU A 1 459 ? 20.297 46.531 -3.246 1 36.22 459 LEU A O 1
ATOM 3710 N N . GLY A 1 460 ? 20.438 46.75 -1.229 1 33.66 460 GLY A N 1
ATOM 3711 C CA . GLY A 1 460 ? 21.781 46.25 -1.127 1 33.66 460 GLY A CA 1
ATOM 3712 C C . GLY A 1 460 ? 21.906 44.781 -1.504 1 33.66 460 GLY A C 1
ATOM 3713 O O . GLY A 1 460 ? 20.891 44.062 -1.557 1 33.66 460 GLY A O 1
ATOM 3714 N N . ALA A 1 461 ? 23.266 44.344 -2.145 1 32.47 461 ALA A N 1
ATOM 3715 C CA . ALA A 1 461 ? 23.719 43.031 -2.623 1 32.47 461 ALA A CA 1
ATOM 3716 C C . ALA A 1 461 ? 23.453 41.938 -1.586 1 32.47 461 ALA A C 1
ATOM 3718 O O . ALA A 1 461 ? 23.875 42.062 -0.431 1 32.47 461 ALA A O 1
ATOM 3719 N N . PHE A 1 462 ? 22.438 41.312 -1.724 1 35.28 462 PHE A N 1
ATOM 3720 C CA . PHE A 1 462 ? 22.141 40.156 -0.889 1 35.28 462 PHE A CA 1
ATOM 3721 C C . PHE A 1 462 ? 23.031 38.969 -1.266 1 35.28 462 PHE A C 1
ATOM 3723 O O . PHE A 1 462 ? 23.156 38.625 -2.443 1 35.28 462 PHE A O 1
ATOM 3730 N N . SER A 1 463 ? 24.312 38.781 -0.877 1 38 463 SER A N 1
ATOM 3731 C CA . SER A 1 463 ? 25.109 37.562 -1.161 1 38 463 SER A CA 1
ATOM 3732 C C . SER A 1 463 ? 24.469 36.344 -0.543 1 38 463 SER A C 1
ATOM 3734 O O . SER A 1 463 ? 24.25 36.281 0.668 1 38 463 SER A O 1
ATOM 3736 N N . VAL A 1 464 ? 23.734 35.75 -1.249 1 40.78 464 VAL A N 1
ATOM 3737 C CA . VAL A 1 464 ? 23.297 34.406 -0.885 1 40.78 464 VAL A CA 1
ATOM 3738 C C . VAL A 1 464 ? 24.516 33.5 -0.687 1 40.78 464 VAL A C 1
ATOM 3740 O O . VAL A 1 464 ? 24.562 32.406 -1.221 1 40.78 464 VAL A O 1
ATOM 3743 N N . ARG A 1 465 ? 25.781 33.75 -0.761 1 38.97 465 ARG A N 1
ATOM 3744 C CA . ARG A 1 465 ? 27.031 33 -0.536 1 38.97 465 ARG A CA 1
ATOM 3745 C C . ARG A 1 465 ? 27.062 32.406 0.867 1 38.97 465 ARG A C 1
ATOM 3747 O O . ARG A 1 465 ? 26.781 33.094 1.849 1 38.97 465 ARG A O 1
ATOM 3754 N N . GLY A 1 466 ? 27.062 30.922 0.914 1 43.59 466 GLY A N 1
ATOM 3755 C CA . GLY A 1 466 ? 27.453 30 1.975 1 43.59 466 GLY A CA 1
ATOM 3756 C C . GLY A 1 466 ? 26.344 29.062 2.396 1 43.59 466 GLY A C 1
ATOM 3757 O O . GLY A 1 466 ? 26.547 27.844 2.438 1 43.59 466 GLY A O 1
ATOM 3758 N N . THR A 1 467 ? 25.344 29.375 3.318 1 46.97 467 THR A N 1
ATOM 3759 C CA . THR A 1 467 ? 25.062 28.719 4.586 1 46.97 467 THR A CA 1
ATOM 3760 C C . THR A 1 467 ? 23.969 27.672 4.418 1 46.97 467 THR A C 1
ATOM 3762 O O . THR A 1 467 ? 23.828 26.766 5.242 1 46.97 467 THR A O 1
ATOM 3765 N N . GLU A 1 468 ? 22.5 27.844 3.799 1 61.31 468 GLU A N 1
ATOM 3766 C CA . GLU A 1 468 ? 21.531 27 4.473 1 61.31 468 GLU A CA 1
ATOM 3767 C C . GLU A 1 468 ? 21.516 25.594 3.869 1 61.31 468 GLU A C 1
ATOM 3769 O O . GLU A 1 468 ? 21.281 25.438 2.672 1 61.31 468 GLU A O 1
ATOM 3774 N N . GLU A 1 469 ? 22.188 24.719 4.566 1 69.69 469 GLU A N 1
ATOM 3775 C CA . GLU A 1 469 ? 22.359 23.328 4.211 1 69.69 469 GLU A CA 1
ATOM 3776 C C . GLU A 1 469 ? 21.062 22.719 3.684 1 69.69 469 GLU A C 1
ATOM 3778 O O . GLU A 1 469 ? 21.078 21.797 2.855 1 69.69 469 GLU A O 1
ATOM 3783 N N . TRP A 1 470 ? 19.875 23.594 3.984 1 77 470 TRP A N 1
ATOM 3784 C CA . TRP A 1 470 ? 18.609 22.938 3.664 1 77 470 TRP A CA 1
ATOM 3785 C C . TRP A 1 470 ? 18 23.531 2.4 1 77 470 TRP A C 1
ATOM 3787 O O . TRP A 1 470 ? 17.109 22.938 1.795 1 77 470 TRP A O 1
ATOM 3797 N N . LEU A 1 471 ? 18.469 24.703 1.902 1 78.56 471 LEU A N 1
ATOM 3798 C CA . LEU A 1 471 ? 17.828 25.453 0.825 1 78.56 471 LEU A CA 1
ATOM 3799 C C . LEU A 1 471 ? 17.844 24.656 -0.477 1 78.56 471 LEU A C 1
ATOM 3801 O O . LEU A 1 471 ? 16.828 24.562 -1.169 1 78.56 471 LEU A O 1
ATOM 3805 N N . PRO A 1 472 ? 18.938 23.984 -0.778 1 73.5 472 PRO A N 1
ATOM 3806 C CA . PRO A 1 472 ? 18.938 23.188 -2.01 1 73.5 472 PRO A CA 1
ATOM 3807 C C . PRO A 1 472 ? 17.906 22.062 -1.982 1 73.5 472 PRO A C 1
ATOM 3809 O O . PRO A 1 472 ? 17.234 21.797 -2.988 1 73.5 472 PRO A O 1
ATOM 3812 N N . SER A 1 473 ? 17.781 21.484 -0.819 1 73.81 473 SER A N 1
ATOM 3813 C CA . SER A 1 473 ? 16.812 20.406 -0.682 1 73.81 473 SER A CA 1
ATOM 3814 C C . SER A 1 473 ? 15.383 20.922 -0.827 1 73.81 473 SER A C 1
ATOM 3816 O O . SER A 1 473 ? 14.523 20.25 -1.399 1 73.81 473 SER A O 1
ATOM 3818 N N . PHE A 1 474 ? 15.188 22.078 -0.339 1 76.25 474 PHE A N 1
ATOM 3819 C CA . PHE A 1 474 ? 13.875 22.719 -0.449 1 76.25 474 PHE A CA 1
ATOM 3820 C C . PHE A 1 474 ? 13.539 23.016 -1.906 1 76.25 474 PHE A C 1
ATOM 3822 O O . PHE A 1 474 ? 12.414 22.766 -2.352 1 76.25 474 PHE A O 1
ATOM 3829 N N . LEU A 1 475 ? 14.445 23.438 -2.586 1 75.31 475 LEU A N 1
ATOM 3830 C CA . LEU A 1 475 ? 14.211 23.906 -3.949 1 75.31 475 LEU A CA 1
ATOM 3831 C C . LEU A 1 475 ? 14.078 22.719 -4.906 1 75.31 475 LEU A C 1
ATOM 3833 O O . LEU A 1 475 ? 13.383 22.812 -5.922 1 75.31 475 LEU A O 1
ATOM 3837 N N . GLU A 1 476 ? 14.734 21.641 -4.562 1 71.06 476 GLU A N 1
ATOM 3838 C CA . GLU A 1 476 ? 14.727 20.484 -5.453 1 71.06 476 GLU A CA 1
ATOM 3839 C C . GLU A 1 476 ? 13.461 19.656 -5.27 1 71.06 476 GLU A C 1
ATOM 3841 O O . GLU A 1 476 ? 13.008 18.984 -6.199 1 71.06 476 GLU A O 1
ATOM 3846 N N . LYS A 1 477 ? 13 19.719 -4.035 1 68.69 477 LYS A N 1
ATOM 3847 C CA . LYS A 1 477 ? 11.82 18.906 -3.752 1 68.69 477 LYS A CA 1
ATOM 3848 C C . LYS A 1 477 ? 10.602 19.797 -3.486 1 68.69 477 LYS A C 1
ATOM 3850 O O . LYS A 1 477 ? 10.352 20.188 -2.344 1 68.69 477 LYS A O 1
ATOM 3855 N N . PRO A 1 478 ? 10 20 -4.555 1 62.28 478 PRO A N 1
ATOM 3856 C CA . PRO A 1 478 ? 8.875 20.922 -4.363 1 62.28 478 PRO A CA 1
ATOM 3857 C C . PRO A 1 478 ? 7.773 20.328 -3.479 1 62.28 478 PRO A C 1
ATOM 3859 O O . PRO A 1 478 ? 6.793 21 -3.172 1 62.28 478 PRO A O 1
ATOM 3862 N N . ASP A 1 479 ? 8.086 19.172 -2.98 1 67.12 479 ASP A N 1
ATOM 3863 C CA . ASP A 1 479 ? 7.031 18.609 -2.135 1 67.12 479 ASP A CA 1
ATOM 3864 C C . ASP A 1 479 ? 7.25 18.984 -0.671 1 67.12 479 ASP A C 1
ATOM 3866 O O . ASP A 1 479 ? 8.312 19.484 -0.304 1 67.12 479 ASP A O 1
ATOM 3870 N N . ARG A 1 480 ? 6.223 18.938 0.122 1 63.06 480 ARG A N 1
ATOM 3871 C CA . ARG A 1 480 ? 6.219 19.391 1.508 1 63.06 480 ARG A CA 1
ATOM 3872 C C . ARG A 1 480 ? 7 18.438 2.402 1 63.06 480 ARG A C 1
ATOM 3874 O O . ARG A 1 480 ? 7.223 18.719 3.58 1 63.06 480 ARG A O 1
ATOM 3881 N N . ALA A 1 481 ? 7.457 17.391 1.795 1 67.88 481 ALA A N 1
ATOM 3882 C CA . ALA A 1 481 ? 8.102 16.391 2.635 1 67.88 481 ALA A CA 1
ATOM 3883 C C . ALA A 1 481 ? 9.562 16.75 2.912 1 67.88 481 ALA A C 1
ATOM 3885 O O . ALA A 1 481 ? 10.219 16.125 3.734 1 67.88 481 ALA A O 1
ATOM 3886 N N . TRP A 1 482 ? 9.961 17.844 2.432 1 71.94 482 TRP A N 1
ATOM 3887 C CA . TRP A 1 482 ? 11.367 18.219 2.502 1 71.94 482 TRP A CA 1
ATOM 3888 C C . TRP A 1 482 ? 11.797 18.453 3.945 1 71.94 482 TRP A C 1
ATOM 3890 O O . TRP A 1 482 ? 12.891 18.047 4.352 1 71.94 482 TRP A O 1
ATOM 3900 N N . ILE A 1 483 ? 10.914 19.047 4.668 1 71.5 483 ILE A N 1
ATOM 3901 C CA . ILE A 1 483 ? 11.273 19.422 6.031 1 71.5 483 ILE A CA 1
ATOM 3902 C C . ILE A 1 483 ? 11.438 18.188 6.895 1 71.5 483 ILE A C 1
ATOM 3904 O O . ILE A 1 483 ? 12.242 18.172 7.828 1 71.5 483 ILE A O 1
ATOM 3908 N N . PHE A 1 484 ? 10.781 17.203 6.52 1 72.5 484 PHE A N 1
ATOM 3909 C CA . PHE A 1 484 ? 10.82 15.969 7.297 1 72.5 484 PHE A CA 1
ATOM 3910 C C . PHE A 1 484 ? 12.023 15.125 6.91 1 72.5 484 PHE A C 1
ATOM 3912 O O . PHE A 1 484 ? 12.5 14.312 7.707 1 72.5 484 PHE A O 1
ATOM 3919 N N . GLN A 1 485 ? 12.492 15.344 5.805 1 70.31 485 GLN A N 1
ATOM 3920 C CA . GLN A 1 485 ? 13.609 14.539 5.305 1 70.31 485 GLN A CA 1
ATOM 3921 C C . GLN A 1 485 ? 14.938 15.25 5.52 1 70.31 485 GLN A C 1
ATOM 3923 O O . GLN A 1 485 ? 16 14.641 5.402 1 70.31 485 GLN A O 1
ATOM 3928 N N . GLN A 1 486 ? 14.789 16.484 5.977 1 69.06 486 GLN A N 1
ATOM 3929 C CA . GLN A 1 486 ? 16 17.297 6.117 1 69.06 486 GLN A CA 1
ATOM 3930 C C . GLN A 1 486 ? 16.594 17.156 7.508 1 69.06 486 GLN A C 1
ATOM 3932 O O . GLN A 1 486 ? 15.961 17.484 8.508 1 69.06 486 GLN A O 1
ATOM 3937 N N . LYS A 1 487 ? 17.75 16.672 7.555 1 67.25 487 LYS A N 1
ATOM 3938 C CA . LYS A 1 487 ? 18.469 16.406 8.797 1 67.25 487 LYS A CA 1
ATOM 3939 C C . LYS A 1 487 ? 18.625 17.672 9.633 1 67.25 487 LYS A C 1
ATOM 3941 O O . LYS A 1 487 ? 18.656 17.609 10.867 1 67.25 487 LYS A O 1
ATOM 3946 N N . SER A 1 488 ? 18.641 18.766 8.969 1 68.56 488 SER A N 1
ATOM 3947 C CA . SER A 1 488 ? 18.859 20.031 9.68 1 68.56 488 SER A CA 1
ATOM 3948 C C . SER A 1 488 ? 17.578 20.484 10.383 1 68.56 488 SER A C 1
ATOM 3950 O O . SER A 1 488 ? 17.625 21.344 11.266 1 68.56 488 SER A O 1
ATOM 3952 N N . PHE A 1 489 ? 16.516 19.922 10 1 75.69 489 PHE A N 1
ATOM 3953 C CA . PHE A 1 489 ? 15.258 20.359 10.617 1 75.69 489 PHE A CA 1
ATOM 3954 C C . PHE A 1 489 ? 14.773 19.328 11.633 1 75.69 489 PHE A C 1
ATOM 3956 O O . PHE A 1 489 ? 15.18 19.359 12.797 1 75.69 489 PHE A O 1
ATOM 3963 N N . PHE A 1 490 ? 13.875 18.344 11.141 1 66.25 490 PHE A N 1
ATOM 3964 C CA . PHE A 1 490 ? 13.156 17.547 12.133 1 66.25 490 PHE A CA 1
ATOM 3965 C C . PHE A 1 490 ? 13.438 16.062 11.953 1 66.25 490 PHE A C 1
ATOM 3967 O O . PHE A 1 490 ? 12.836 15.227 12.625 1 66.25 490 PHE A O 1
ATOM 3974 N N . SER A 1 491 ? 14.344 15.695 11.094 1 64.56 491 SER A N 1
ATOM 3975 C CA . SER A 1 491 ? 14.461 14.289 10.734 1 64.56 491 SER A CA 1
ATOM 3976 C C . SER A 1 491 ? 14.664 13.414 11.969 1 64.56 491 SER A C 1
ATOM 3978 O O . SER A 1 491 ? 14.055 12.344 12.094 1 64.56 491 SER A O 1
ATOM 3980 N N . ASP A 1 492 ? 15.328 13.914 12.961 1 65 492 ASP A N 1
ATOM 3981 C CA . ASP A 1 492 ? 15.617 13.102 14.141 1 65 492 ASP A CA 1
ATOM 3982 C C . ASP A 1 492 ? 14.461 13.148 15.133 1 65 492 ASP A C 1
ATOM 3984 O O . ASP A 1 492 ? 14.266 12.203 15.906 1 65 492 ASP A O 1
ATOM 3988 N N . LEU A 1 493 ? 13.734 14.242 14.984 1 64.69 493 LEU A N 1
ATOM 3989 C CA . LEU A 1 493 ? 12.68 14.445 15.969 1 64.69 493 LEU A CA 1
ATOM 3990 C C . LEU A 1 493 ? 11.383 13.781 15.516 1 64.69 493 LEU A C 1
ATOM 3992 O O . LEU A 1 493 ? 10.516 13.484 16.344 1 64.69 493 LEU A O 1
ATOM 3996 N N . LEU A 1 494 ? 11.32 13.633 14.266 1 63.12 494 LEU A N 1
ATOM 3997 C CA . LEU A 1 494 ? 10.07 13.094 13.734 1 63.12 494 LEU A CA 1
ATOM 3998 C C . LEU A 1 494 ? 10.156 11.586 13.547 1 63.12 494 LEU A C 1
ATOM 4000 O O . LEU A 1 494 ? 9.219 10.961 13.055 1 63.12 494 LEU A O 1
ATOM 4004 N N . SER A 1 495 ? 11.25 10.93 13.961 1 63.84 495 SER A N 1
ATOM 4005 C CA . SER A 1 495 ? 11.414 9.484 13.883 1 63.84 495 SER A CA 1
ATOM 4006 C C . SER A 1 495 ? 10.734 8.789 15.062 1 63.84 495 SER A C 1
ATOM 4008 O O . SER A 1 495 ? 10.727 9.32 16.172 1 63.84 495 SER A O 1
ATOM 4010 N N . MET B 1 1 ? 23.484 -25.922 0.324 1 78.06 1 MET B N 1
ATOM 4011 C CA . MET B 1 1 ? 22.156 -26.281 -0.184 1 78.06 1 MET B CA 1
ATOM 4012 C C . MET B 1 1 ? 21.328 -25.047 -0.474 1 78.06 1 MET B C 1
ATOM 4014 O O . MET B 1 1 ? 20.844 -24.859 -1.596 1 78.06 1 MET B O 1
ATOM 4018 N N . PHE B 1 2 ? 21.281 -24.109 0.451 1 80 2 PHE B N 1
ATOM 4019 C CA . PHE B 1 2 ? 20.391 -22.969 0.264 1 80 2 PHE B CA 1
ATOM 4020 C C . PHE B 1 2 ? 20.844 -22.109 -0.917 1 80 2 PHE B C 1
ATOM 4022 O O . PHE B 1 2 ? 20.062 -21.859 -1.834 1 80 2 PHE B O 1
ATOM 4029 N N . LEU B 1 3 ? 22.109 -21.734 -0.979 1 79.56 3 LEU B N 1
ATOM 4030 C CA . LEU B 1 3 ? 22.578 -20.797 -1.991 1 79.56 3 LEU B CA 1
ATOM 4031 C C . LEU B 1 3 ? 22.562 -21.438 -3.375 1 79.56 3 LEU B C 1
ATOM 4033 O O . LEU B 1 3 ? 22.266 -20.766 -4.367 1 79.56 3 LEU B O 1
ATOM 4037 N N . ASN B 1 4 ? 22.656 -22.688 -3.412 1 76.19 4 ASN B N 1
ATOM 4038 C CA . ASN B 1 4 ? 22.812 -23.344 -4.711 1 76.19 4 ASN B CA 1
ATOM 4039 C C . ASN B 1 4 ? 21.484 -23.844 -5.258 1 76.19 4 ASN B C 1
ATOM 4041 O O . ASN B 1 4 ? 21.312 -23.984 -6.469 1 76.19 4 ASN B O 1
ATOM 4045 N N . GLU B 1 5 ? 20.578 -24 -4.352 1 76.62 5 GLU B N 1
ATOM 4046 C CA . GLU B 1 5 ? 19.344 -24.609 -4.82 1 76.62 5 GLU B CA 1
ATOM 4047 C C . GLU B 1 5 ? 18.125 -23.75 -4.465 1 76.62 5 GLU B C 1
ATOM 4049 O O . GLU B 1 5 ? 17.438 -23.25 -5.355 1 76.62 5 GLU B O 1
ATOM 4054 N N . VAL B 1 6 ? 18.016 -23.469 -3.25 1 77.75 6 VAL B N 1
ATOM 4055 C CA . VAL B 1 6 ? 16.797 -22.828 -2.768 1 77.75 6 VAL B CA 1
ATOM 4056 C C . VAL B 1 6 ? 16.766 -21.375 -3.207 1 77.75 6 VAL B C 1
ATOM 4058 O O . VAL B 1 6 ? 15.75 -20.891 -3.73 1 77.75 6 VAL B O 1
ATOM 4061 N N . ASN B 1 7 ? 17.875 -20.688 -3.084 1 82.75 7 ASN B N 1
ATOM 4062 C CA . ASN B 1 7 ? 17.953 -19.266 -3.381 1 82.75 7 ASN B CA 1
ATOM 4063 C C . ASN B 1 7 ? 17.75 -18.984 -4.867 1 82.75 7 ASN B C 1
ATOM 4065 O O . ASN B 1 7 ? 17.375 -17.891 -5.254 1 82.75 7 ASN B O 1
ATOM 4069 N N . ARG B 1 8 ? 17.953 -20 -5.625 1 79.69 8 ARG B N 1
ATOM 4070 C CA . ARG B 1 8 ? 17.891 -19.828 -7.074 1 79.69 8 ARG B CA 1
ATOM 4071 C C . ARG B 1 8 ? 16.453 -19.656 -7.539 1 79.69 8 ARG B C 1
ATOM 4073 O O . ARG B 1 8 ? 16.203 -19.141 -8.633 1 79.69 8 ARG B O 1
ATOM 4080 N N . THR B 1 9 ? 15.539 -20 -6.695 1 73.75 9 THR B N 1
ATOM 4081 C CA . THR B 1 9 ? 14.133 -19.859 -7.047 1 73.75 9 THR B CA 1
ATOM 4082 C C . THR B 1 9 ? 13.664 -18.422 -6.824 1 73.75 9 THR B C 1
ATOM 4084 O O . THR B 1 9 ? 12.891 -17.891 -7.625 1 73.75 9 THR B O 1
ATOM 4087 N N . PHE B 1 10 ? 14.242 -17.859 -5.785 1 75.19 10 PHE B N 1
ATOM 4088 C CA . PHE B 1 10 ? 13.688 -16.562 -5.418 1 75.19 10 PHE B CA 1
ATOM 4089 C C . PHE B 1 10 ? 14.75 -15.484 -5.465 1 75.19 10 PHE B C 1
ATOM 4091 O O . PHE B 1 10 ? 14.43 -14.289 -5.512 1 75.19 10 PHE B O 1
ATOM 4098 N N . GLU B 1 11 ? 15.938 -15.898 -5.5 1 78.19 11 GLU B N 1
ATOM 4099 C CA . GLU B 1 11 ? 17.062 -14.977 -5.527 1 78.19 11 GLU B CA 1
ATOM 4100 C C . GLU B 1 11 ? 16.922 -13.891 -4.473 1 78.19 11 GLU B C 1
ATOM 4102 O O . GLU B 1 11 ? 17.031 -12.695 -4.781 1 78.19 11 GLU B O 1
ATOM 4107 N N . SER B 1 12 ? 16.609 -14.32 -3.268 1 76.06 12 SER B N 1
ATOM 4108 C CA . SER B 1 12 ? 16.312 -13.406 -2.17 1 76.06 12 SER B CA 1
ATOM 4109 C C . SER B 1 12 ? 17.594 -12.812 -1.592 1 76.06 12 SER B C 1
ATOM 4111 O O . SER B 1 12 ? 17.562 -11.766 -0.936 1 76.06 12 SER B O 1
ATOM 4113 N N . VAL B 1 13 ? 18.719 -13.5 -1.836 1 77.75 13 VAL B N 1
ATOM 4114 C CA . VAL B 1 13 ? 20 -13 -1.344 1 77.75 13 VAL B CA 1
ATOM 4115 C C . VAL B 1 13 ? 21.047 -13.086 -2.451 1 77.75 13 VAL B C 1
ATOM 4117 O O . VAL B 1 13 ? 20.922 -13.898 -3.369 1 77.75 13 VAL B O 1
ATOM 4120 N N . ILE B 1 14 ? 21.984 -12.164 -2.338 1 77.31 14 ILE B N 1
ATOM 4121 C CA . ILE B 1 14 ? 23.156 -12.258 -3.191 1 77.31 14 ILE B CA 1
ATOM 4122 C C . ILE B 1 14 ? 24.219 -13.133 -2.518 1 77.31 14 ILE B C 1
ATOM 4124 O O . ILE B 1 14 ? 24.656 -12.836 -1.405 1 77.31 14 ILE B O 1
ATOM 4128 N N . ASP B 1 15 ? 24.688 -14.07 -3.229 1 84.06 15 ASP B N 1
ATOM 4129 C CA . ASP B 1 15 ? 25.484 -15.148 -2.648 1 84.06 15 ASP B CA 1
ATOM 4130 C C . ASP B 1 15 ? 26.719 -14.594 -1.94 1 84.06 15 ASP B C 1
ATOM 4132 O O . ASP B 1 15 ? 26.938 -14.852 -0.755 1 84.06 15 ASP B O 1
ATOM 4136 N N . PRO B 1 16 ? 27.484 -13.766 -2.59 1 79.62 16 PRO B N 1
ATOM 4137 C CA . PRO B 1 16 ? 28.719 -13.32 -1.935 1 79.62 16 PRO B CA 1
ATOM 4138 C C . PRO B 1 16 ? 28.438 -12.438 -0.715 1 79.62 16 PRO B C 1
ATOM 4140 O O . PRO B 1 16 ? 29.156 -12.531 0.287 1 79.62 16 PRO B O 1
ATOM 4143 N N . SER B 1 17 ? 27.5 -11.68 -0.833 1 81.56 17 SER B N 1
ATOM 4144 C CA . SER B 1 17 ? 27.172 -10.797 0.279 1 81.56 17 SER B CA 1
ATOM 4145 C C . SER B 1 17 ? 26.672 -11.586 1.482 1 81.56 17 SER B C 1
ATOM 4147 O O . SER B 1 17 ? 27.078 -11.328 2.615 1 81.56 17 SER B O 1
ATOM 4149 N N . PHE B 1 18 ? 25.891 -12.523 1.256 1 88.12 18 PHE B N 1
ATOM 4150 C CA . PHE B 1 18 ? 25.344 -13.344 2.332 1 88.12 18 PHE B CA 1
ATOM 4151 C C . PHE B 1 18 ? 26.438 -14.188 2.977 1 88.12 18 PHE B C 1
ATOM 4153 O O . PHE B 1 18 ? 26.516 -14.273 4.203 1 88.12 18 PHE B O 1
ATOM 4160 N N . GLN B 1 19 ? 27.266 -14.773 2.119 1 87.94 19 GLN B N 1
ATOM 4161 C CA . GLN B 1 19 ? 28.312 -15.641 2.623 1 87.94 19 GLN B CA 1
ATOM 4162 C C . GLN B 1 19 ? 29.312 -14.867 3.486 1 87.94 19 GLN B C 1
ATOM 4164 O O . GLN B 1 19 ? 29.75 -15.359 4.527 1 87.94 19 GLN B O 1
ATOM 4169 N N . SER B 1 20 ? 29.594 -13.703 3.043 1 86.06 20 SER B N 1
ATOM 4170 C CA . SER B 1 20 ? 30.516 -12.867 3.809 1 86.06 20 SER B CA 1
ATOM 4171 C C . SER B 1 20 ? 29.953 -12.531 5.18 1 86.06 20 SER B C 1
ATOM 4173 O O . SER B 1 20 ? 30.641 -12.625 6.191 1 86.06 20 SER B O 1
ATOM 4175 N N . LYS B 1 21 ? 28.734 -12.195 5.23 1 87.06 21 LYS B N 1
ATOM 4176 C CA . LYS B 1 21 ? 28.078 -11.852 6.492 1 87.06 21 LYS B CA 1
ATOM 4177 C C . LYS B 1 21 ? 27.953 -13.078 7.395 1 87.06 21 LYS B C 1
ATOM 4179 O O . LYS B 1 21 ? 28.109 -12.977 8.609 1 87.06 21 LYS B O 1
ATOM 4184 N N . TYR B 1 22 ? 27.672 -14.125 6.73 1 89.06 22 TYR B N 1
ATOM 4185 C CA . TYR B 1 22 ? 27.531 -15.375 7.473 1 89.06 22 TYR B CA 1
ATOM 4186 C C . TYR B 1 22 ? 28.844 -15.773 8.125 1 89.06 22 TYR B C 1
ATOM 4188 O O . TYR B 1 22 ? 28.875 -16.172 9.289 1 89.06 22 TYR B O 1
ATOM 4196 N N . ASP B 1 23 ? 29.891 -15.641 7.398 1 89.12 23 ASP B N 1
ATOM 4197 C CA . ASP B 1 23 ? 31.203 -15.984 7.922 1 89.12 23 ASP B CA 1
ATOM 4198 C C . ASP B 1 23 ? 31.594 -15.078 9.086 1 89.12 23 ASP B C 1
ATOM 4200 O O . ASP B 1 23 ? 32.094 -15.547 10.102 1 89.12 23 ASP B O 1
ATOM 4204 N N . ARG B 1 24 ? 31.312 -13.867 8.914 1 86.38 24 ARG B N 1
ATOM 4205 C CA . ARG B 1 24 ? 31.594 -12.914 9.984 1 86.38 24 ARG B CA 1
ATOM 4206 C C . ARG B 1 24 ? 30.766 -13.211 11.227 1 86.38 24 ARG B C 1
ATOM 4208 O O . ARG B 1 24 ? 31.234 -13.086 12.352 1 86.38 24 ARG B O 1
ATOM 4215 N N . TRP B 1 25 ? 29.562 -13.523 10.961 1 86.88 25 TRP B N 1
ATOM 4216 C CA . TRP B 1 25 ? 28.656 -13.859 12.047 1 86.88 25 TRP B CA 1
ATOM 4217 C C . TRP B 1 25 ? 29.141 -15.094 12.805 1 86.88 25 TRP B C 1
ATOM 4219 O O . TRP B 1 25 ? 29.125 -15.117 14.039 1 86.88 25 TRP B O 1
ATOM 4229 N N . CYS B 1 26 ? 29.625 -16.047 12.125 1 85.38 26 CYS B N 1
ATOM 4230 C CA . CYS B 1 26 ? 30.156 -17.281 12.727 1 85.38 26 CYS B CA 1
ATOM 4231 C C . CYS B 1 26 ? 31.422 -17 13.523 1 85.38 26 CYS B C 1
ATOM 4233 O O . CYS B 1 26 ? 31.609 -17.547 14.609 1 85.38 26 CYS B O 1
ATOM 4235 N N . GLU B 1 27 ? 32.188 -16.141 13.008 1 83.5 27 GLU B N 1
ATOM 4236 C CA . GLU B 1 27 ? 33.406 -15.789 13.68 1 83.5 27 GLU B CA 1
ATOM 4237 C C . GLU B 1 27 ? 33.156 -15.062 15 1 83.5 27 GLU B C 1
ATOM 4239 O O . GLU B 1 27 ? 33.812 -15.32 16 1 83.5 27 GLU B O 1
ATOM 4244 N N . ARG B 1 28 ? 32.25 -14.266 14.875 1 79.31 28 ARG B N 1
ATOM 4245 C CA . ARG B 1 28 ? 31.922 -13.484 16.062 1 79.31 28 ARG B CA 1
ATOM 4246 C C . ARG B 1 28 ? 31.297 -14.375 17.141 1 79.31 28 ARG B C 1
ATOM 4248 O O . ARG B 1 28 ? 31.516 -14.164 18.328 1 79.31 28 ARG B O 1
ATOM 4255 N N . ARG B 1 29 ? 30.516 -15.211 16.812 1 74.94 29 ARG B N 1
ATOM 4256 C CA . ARG B 1 29 ? 29.875 -16.109 17.75 1 74.94 29 ARG B CA 1
ATOM 4257 C C . ARG B 1 29 ? 30.891 -17.031 18.422 1 74.94 29 ARG B C 1
ATOM 4259 O O . ARG B 1 29 ? 30.781 -17.328 19.609 1 74.94 29 ARG B O 1
ATOM 4266 N N . GLU B 1 30 ? 31.797 -17.359 17.625 1 74.19 30 GLU B N 1
ATOM 4267 C CA . GLU B 1 30 ? 32.844 -18.188 18.188 1 74.19 30 GLU B CA 1
ATOM 4268 C C . GLU B 1 30 ? 33.719 -17.391 19.156 1 74.19 30 GLU B C 1
ATOM 4270 O O . GLU B 1 30 ? 34.156 -17.922 20.172 1 74.19 30 GLU B O 1
ATOM 4275 N N . SER B 1 31 ? 33.75 -16.141 18.812 1 66.44 31 SER B N 1
ATOM 4276 C CA . SER B 1 31 ? 34.562 -15.289 19.703 1 66.44 31 SER B CA 1
ATOM 4277 C C . SER B 1 31 ? 33.781 -14.93 20.953 1 66.44 31 SER B C 1
ATOM 4279 O O . SER B 1 31 ? 34.375 -14.773 22.031 1 66.44 31 SER B O 1
ATOM 4281 N N . LYS B 1 32 ? 32.469 -14.516 20.938 1 60.59 32 LYS B N 1
ATOM 4282 C CA . LYS B 1 32 ? 31.609 -14.164 22.062 1 60.59 32 LYS B CA 1
ATOM 4283 C C . LYS B 1 32 ? 31.531 -15.312 23.078 1 60.59 32 LYS B C 1
ATOM 4285 O O . LYS B 1 32 ? 31.484 -15.078 24.281 1 60.59 32 LYS B O 1
ATOM 4290 N N . ASP B 1 33 ? 31.109 -16.469 22.672 1 56.25 33 ASP B N 1
ATOM 4291 C CA . ASP B 1 33 ? 31.172 -17.625 23.562 1 56.25 33 ASP B CA 1
ATOM 4292 C C . ASP B 1 33 ? 32.469 -17.641 24.359 1 56.25 33 ASP B C 1
ATOM 4294 O O . ASP B 1 33 ? 32.531 -18.25 25.438 1 56.25 33 ASP B O 1
ATOM 4298 N N . ALA B 1 34 ? 33.531 -17 23.859 1 47.97 34 ALA B N 1
ATOM 4299 C CA . ALA B 1 34 ? 34.75 -16.828 24.641 1 47.97 34 ALA B CA 1
ATOM 4300 C C . ALA B 1 34 ? 34.688 -15.57 25.5 1 47.97 34 ALA B C 1
ATOM 4302 O O . ALA B 1 34 ? 35.688 -15.109 26.047 1 47.97 34 ALA B O 1
ATOM 4303 N N . GLY B 1 35 ? 33.438 -14.797 25.672 1 50.56 35 GLY B N 1
ATOM 4304 C CA . GLY B 1 35 ? 33.219 -13.703 26.609 1 50.56 35 GLY B CA 1
ATOM 4305 C C . GLY B 1 35 ? 32.594 -12.484 25.969 1 50.56 35 GLY B C 1
ATOM 4306 O O . GLY B 1 35 ? 32.531 -11.414 26.578 1 50.56 35 GLY B O 1
ATOM 4307 N N . HIS B 1 36 ? 32.312 -12.359 24.641 1 48 36 HIS B N 1
ATOM 4308 C CA . HIS B 1 36 ? 32.188 -11.094 23.922 1 48 36 HIS B CA 1
ATOM 4309 C C . HIS B 1 36 ? 30.734 -10.594 24 1 48 36 HIS B C 1
ATOM 4311 O O . HIS B 1 36 ? 29.812 -11.375 24.25 1 48 36 HIS B O 1
ATOM 4317 N N . THR B 1 37 ? 30.516 -9.18 23.734 1 51.66 37 THR B N 1
ATOM 4318 C CA . THR B 1 37 ? 29.516 -8.117 23.812 1 51.66 37 THR B CA 1
ATOM 4319 C C . THR B 1 37 ? 28.375 -8.383 22.844 1 51.66 37 THR B C 1
ATOM 4321 O O . THR B 1 37 ? 28.594 -8.75 21.688 1 51.66 37 THR B O 1
ATOM 4324 N N . PRO B 1 38 ? 27.234 -8.469 23.375 1 54.75 38 PRO B N 1
ATOM 4325 C CA . PRO B 1 38 ? 26.031 -8.578 22.547 1 54.75 38 PRO B CA 1
ATOM 4326 C C . PRO B 1 38 ? 26.047 -7.625 21.359 1 54.75 38 PRO B C 1
ATOM 4328 O O . PRO B 1 38 ? 26.719 -6.582 21.406 1 54.75 38 PRO B O 1
ATOM 4331 N N . PHE B 1 39 ? 25.797 -8.211 20.203 1 57.41 39 PHE B N 1
ATOM 4332 C CA . PHE B 1 39 ? 25.719 -7.363 19.016 1 57.41 39 PHE B CA 1
ATOM 4333 C C . PHE B 1 39 ? 24.969 -6.078 19.312 1 57.41 39 PHE B C 1
ATOM 4335 O O . PHE B 1 39 ? 23.984 -6.09 20.062 1 57.41 39 PHE B O 1
ATOM 4342 N N . ALA B 1 40 ? 25.547 -5.012 19.031 1 53.41 40 ALA B N 1
ATOM 4343 C CA . ALA B 1 40 ? 24.812 -3.762 19.156 1 53.41 40 ALA B CA 1
ATOM 4344 C C . ALA B 1 40 ? 23.562 -3.768 18.281 1 53.41 40 ALA B C 1
ATOM 4346 O O . ALA B 1 40 ? 23.547 -4.406 17.219 1 53.41 40 ALA B O 1
ATOM 4347 N N . ALA B 1 41 ? 22.5 -3.346 18.781 1 50.78 41 ALA B N 1
ATOM 4348 C CA . ALA B 1 41 ? 21.188 -3.336 18.141 1 50.78 41 ALA B CA 1
ATOM 4349 C C . ALA B 1 41 ? 21.266 -2.838 16.703 1 50.78 41 ALA B C 1
ATOM 4351 O O . ALA B 1 41 ? 20.547 -3.326 15.828 1 50.78 41 ALA B O 1
ATOM 4352 N N . ASP B 1 42 ? 22.281 -1.958 16.438 1 54.12 42 ASP B N 1
ATOM 4353 C CA . ASP B 1 42 ? 22.391 -1.322 15.125 1 54.12 42 ASP B CA 1
ATOM 4354 C C . ASP B 1 42 ? 23.391 -2.057 14.242 1 54.12 42 ASP B C 1
ATOM 4356 O O . ASP B 1 42 ? 23.75 -1.581 13.164 1 54.12 42 ASP B O 1
ATOM 4360 N N . ASP B 1 43 ? 23.766 -3.186 14.727 1 62.34 43 ASP B N 1
ATOM 4361 C CA . ASP B 1 43 ? 24.766 -3.959 14 1 62.34 43 ASP B CA 1
ATOM 4362 C C . ASP B 1 43 ? 24.125 -4.738 12.852 1 62.34 43 ASP B C 1
ATOM 4364 O O . ASP B 1 43 ? 23.062 -5.336 13.016 1 62.34 43 ASP B O 1
ATOM 4368 N N . GLU B 1 44 ? 24.797 -4.637 11.727 1 65.25 44 GLU B N 1
ATOM 4369 C CA . GLU B 1 44 ? 24.359 -5.359 10.531 1 65.25 44 GLU B CA 1
ATOM 4370 C C . GLU B 1 44 ? 24.25 -6.855 10.797 1 65.25 44 GLU B C 1
ATOM 4372 O O . GLU B 1 44 ? 23.5 -7.559 10.117 1 65.25 44 GLU B O 1
ATOM 4377 N N . LEU B 1 45 ? 24.969 -7.25 11.844 1 69.56 45 LEU B N 1
ATOM 4378 C CA . LEU B 1 45 ? 25 -8.672 12.164 1 69.56 45 LEU B CA 1
ATOM 4379 C C . LEU B 1 45 ? 24.203 -8.961 13.43 1 69.56 45 LEU B C 1
ATOM 4381 O O . LEU B 1 45 ? 24.328 -10.039 14.023 1 69.56 45 LEU B O 1
ATOM 4385 N N . GLY B 1 46 ? 23.344 -8.133 13.719 1 79.31 46 GLY B N 1
ATOM 4386 C CA . GLY B 1 46 ? 22.547 -8.258 14.93 1 79.31 46 GLY B CA 1
ATOM 4387 C C . GLY B 1 46 ? 21.312 -9.117 14.758 1 79.31 46 GLY B C 1
ATOM 4388 O O . GLY B 1 46 ? 21.359 -10.148 14.086 1 79.31 46 GLY B O 1
ATOM 4389 N N . ASP B 1 47 ? 20.266 -8.805 15.375 1 84.5 47 ASP B N 1
ATOM 4390 C CA . ASP B 1 47 ? 19.031 -9.57 15.461 1 84.5 47 ASP B CA 1
ATOM 4391 C C . ASP B 1 47 ? 18.453 -9.859 14.078 1 84.5 47 ASP B C 1
ATOM 4393 O O . ASP B 1 47 ? 18.016 -10.977 13.797 1 84.5 47 ASP B O 1
ATOM 4397 N N . ASP B 1 48 ? 18.594 -8.93 13.234 1 89.81 48 ASP B N 1
ATOM 4398 C CA . ASP B 1 48 ? 18.031 -9.109 11.898 1 89.81 48 ASP B CA 1
ATOM 4399 C C . ASP B 1 48 ? 18.766 -10.227 11.148 1 89.81 48 ASP B C 1
ATOM 4401 O O . ASP B 1 48 ? 18.125 -11.016 10.445 1 89.81 48 ASP B O 1
ATOM 4405 N N . PHE B 1 49 ? 20.031 -10.289 11.297 1 91.56 49 PHE B N 1
ATOM 4406 C CA . PHE B 1 49 ? 20.781 -11.312 10.586 1 91.56 49 PHE B CA 1
ATOM 4407 C C . PHE B 1 49 ? 20.516 -12.688 11.188 1 91.56 49 PHE B C 1
ATOM 4409 O O . PHE B 1 49 ? 20.453 -13.688 10.469 1 91.56 49 PHE B O 1
ATOM 4416 N N . GLU B 1 50 ? 20.359 -12.75 12.445 1 91.5 50 GLU B N 1
ATOM 4417 C CA . GLU B 1 50 ? 20.016 -14.016 13.086 1 91.5 50 GLU B CA 1
ATOM 4418 C C . GLU B 1 50 ? 18.672 -14.539 12.57 1 91.5 50 GLU B C 1
ATOM 4420 O O . GLU B 1 50 ? 18.531 -15.734 12.305 1 91.5 50 GLU B O 1
ATOM 4425 N N . ILE B 1 51 ? 17.734 -13.672 12.484 1 94.12 51 ILE B N 1
ATOM 4426 C CA . ILE B 1 51 ? 16.438 -14.055 11.945 1 94.12 51 ILE B CA 1
ATOM 4427 C C . ILE B 1 51 ? 16.594 -14.523 10.5 1 94.12 51 ILE B C 1
ATOM 4429 O O . ILE B 1 51 ? 15.969 -15.508 10.086 1 94.12 51 ILE B O 1
ATOM 4433 N N . LEU B 1 52 ? 17.438 -13.828 9.727 1 94.38 52 LEU B N 1
ATOM 4434 C CA . LEU B 1 52 ? 17.672 -14.203 8.344 1 94.38 52 LEU B CA 1
ATOM 4435 C C . LEU B 1 52 ? 18.219 -15.625 8.258 1 94.38 52 LEU B C 1
ATOM 4437 O O . LEU B 1 52 ? 17.781 -16.422 7.414 1 94.38 52 LEU B O 1
ATOM 4441 N N . VAL B 1 53 ? 19.141 -15.938 9.109 1 93.19 53 VAL B N 1
ATOM 4442 C CA . VAL B 1 53 ? 19.734 -17.266 9.117 1 93.19 53 VAL B CA 1
ATOM 4443 C C . VAL B 1 53 ? 18.641 -18.312 9.422 1 93.19 53 VAL B C 1
ATOM 4445 O O . VAL B 1 53 ? 18.594 -19.359 8.781 1 93.19 53 VAL B O 1
ATOM 4448 N N . LEU B 1 54 ? 17.812 -17.984 10.352 1 94.38 54 LEU B N 1
ATOM 4449 C CA . LEU B 1 54 ? 16.719 -18.906 10.695 1 94.38 54 LEU B CA 1
ATOM 4450 C C . LEU B 1 54 ? 15.773 -19.094 9.508 1 94.38 54 LEU B C 1
ATOM 4452 O O . LEU B 1 54 ? 15.359 -20.219 9.219 1 94.38 54 LEU B O 1
ATOM 4456 N N . ARG B 1 55 ? 15.469 -18.031 8.852 1 94.81 55 ARG B N 1
ATOM 4457 C CA . ARG B 1 55 ? 14.57 -18.078 7.703 1 94.81 55 ARG B CA 1
ATOM 4458 C C . ARG B 1 55 ? 15.18 -18.891 6.562 1 94.81 55 ARG B C 1
ATOM 4460 O O . ARG B 1 55 ? 14.484 -19.641 5.887 1 94.81 55 ARG B O 1
ATOM 4467 N N . VAL B 1 56 ? 16.438 -18.672 6.355 1 92.12 56 VAL B N 1
ATOM 4468 C CA . VAL B 1 56 ? 17.156 -19.406 5.328 1 92.12 56 VAL B CA 1
ATOM 4469 C C . VAL B 1 56 ? 17.141 -20.906 5.664 1 92.12 56 VAL B C 1
ATOM 4471 O O . VAL B 1 56 ? 16.969 -21.734 4.777 1 92.12 56 VAL B O 1
ATOM 4474 N N . CYS B 1 57 ? 17.297 -21.188 6.895 1 90.62 57 CYS B N 1
ATOM 4475 C CA . CYS B 1 57 ? 17.234 -22.578 7.328 1 90.62 57 CYS B CA 1
ATOM 4476 C C . CYS B 1 57 ? 15.836 -23.156 7.113 1 90.62 57 CYS B C 1
ATOM 4478 O O . CYS B 1 57 ? 15.695 -24.312 6.691 1 90.62 57 CYS B O 1
ATOM 4480 N N . LEU B 1 58 ? 14.859 -22.406 7.383 1 90.56 58 LEU B N 1
ATOM 4481 C CA . LEU B 1 58 ? 13.477 -22.844 7.188 1 90.56 58 LEU B CA 1
ATOM 4482 C C . LEU B 1 58 ? 13.211 -23.156 5.719 1 90.56 58 LEU B C 1
ATOM 4484 O O . LEU B 1 58 ? 12.609 -24.188 5.395 1 90.56 58 LEU B O 1
ATOM 4488 N N . LEU B 1 59 ? 13.688 -22.328 4.844 1 88 59 LEU B N 1
ATOM 4489 C CA . LEU B 1 59 ? 13.523 -22.547 3.41 1 88 59 LEU B CA 1
ATOM 4490 C C . LEU B 1 59 ? 14.266 -23.797 2.959 1 88 59 LEU B C 1
ATOM 4492 O O . LEU B 1 59 ? 13.781 -24.531 2.098 1 88 59 LEU B O 1
ATOM 4496 N N . SER B 1 60 ? 15.328 -24.016 3.59 1 84.69 60 SER B N 1
ATOM 4497 C CA . SER B 1 60 ? 16.109 -25.203 3.264 1 84.69 60 SER B CA 1
ATOM 4498 C C . SER B 1 60 ? 15.414 -26.469 3.725 1 84.69 60 SER B C 1
ATOM 4500 O O . SER B 1 60 ? 15.391 -27.469 3.004 1 84.69 60 SER B O 1
ATOM 4502 N N . ILE B 1 61 ? 14.867 -26.406 4.879 1 82.56 61 ILE B N 1
ATOM 4503 C CA . ILE B 1 61 ? 14.156 -27.547 5.426 1 82.56 61 ILE B CA 1
ATOM 4504 C C . ILE B 1 61 ? 12.961 -27.891 4.531 1 82.56 61 ILE B C 1
ATOM 4506 O O . ILE B 1 61 ? 12.695 -29.062 4.262 1 82.56 61 ILE B O 1
ATOM 4510 N N . GLN B 1 62 ? 12.305 -26.906 4.113 1 80.5 62 GLN B N 1
ATOM 4511 C CA . GLN B 1 62 ? 11.133 -27.094 3.26 1 80.5 62 GLN B CA 1
ATOM 4512 C C . GLN B 1 62 ? 11.516 -27.766 1.941 1 80.5 62 GLN B C 1
ATOM 4514 O O . GLN B 1 62 ? 10.688 -28.438 1.323 1 80.5 62 GLN B O 1
ATOM 4519 N N . SER B 1 63 ? 12.758 -27.578 1.542 1 75.5 63 SER B N 1
ATOM 4520 C CA . SER B 1 63 ? 13.188 -28.094 0.241 1 75.5 63 SER B CA 1
ATOM 4521 C C . SER B 1 63 ? 13.766 -29.5 0.354 1 75.5 63 SER B C 1
ATOM 4523 O O . SER B 1 63 ? 14.117 -30.109 -0.654 1 75.5 63 SER B O 1
ATOM 4525 N N . LEU B 1 64 ? 13.758 -29.984 1.562 1 74.31 64 LEU B N 1
ATOM 4526 C CA . LEU B 1 64 ? 14.273 -31.328 1.739 1 74.31 64 LEU B CA 1
ATOM 4527 C C . LEU B 1 64 ? 13.242 -32.375 1.299 1 74.31 64 LEU B C 1
ATOM 4529 O O . LEU B 1 64 ? 12.039 -32.156 1.47 1 74.31 64 LEU B O 1
ATOM 4533 N N . PRO B 1 65 ? 13.664 -33.469 0.563 1 62.34 65 PRO B N 1
ATOM 4534 C CA . PRO B 1 65 ? 12.766 -34.438 -0.065 1 62.34 65 PRO B CA 1
ATOM 4535 C C . PRO B 1 65 ? 11.922 -35.219 0.95 1 62.34 65 PRO B C 1
ATOM 4537 O O . PRO B 1 65 ? 10.797 -35.625 0.641 1 62.34 65 PRO B O 1
ATOM 4540 N N . CYS B 1 66 ? 12.539 -35.75 2.102 1 58.94 66 CYS B N 1
ATOM 4541 C CA . CYS B 1 66 ? 11.766 -36.625 2.992 1 58.94 66 CYS B CA 1
ATOM 4542 C C . CYS B 1 66 ? 11.75 -36.062 4.41 1 58.94 66 CYS B C 1
ATOM 4544 O O . CYS B 1 66 ? 12.742 -35.5 4.867 1 58.94 66 CYS B O 1
ATOM 4546 N N . PRO B 1 67 ? 10.445 -35.906 4.867 1 56.59 67 PRO B N 1
ATOM 4547 C CA . PRO B 1 67 ? 10.391 -35.469 6.27 1 56.59 67 PRO B CA 1
ATOM 4548 C C . PRO B 1 67 ? 11.328 -36.281 7.168 1 56.59 67 PRO B C 1
ATOM 4550 O O . PRO B 1 67 ? 11.742 -35.781 8.227 1 56.59 67 PRO B O 1
ATOM 4553 N N . GLY B 1 68 ? 11.602 -37.469 6.688 1 54.34 68 GLY B N 1
ATOM 4554 C CA . GLY B 1 68 ? 12.438 -38.344 7.488 1 54.34 68 GLY B CA 1
ATOM 4555 C C . GLY B 1 68 ? 13.922 -38.156 7.254 1 54.34 68 GLY B C 1
ATOM 4556 O O . GLY B 1 68 ? 14.734 -39 7.629 1 54.34 68 GLY B O 1
ATOM 4557 N N . TYR B 1 69 ? 14.188 -37.188 6.387 1 55.97 69 TYR B N 1
ATOM 4558 C CA . TYR B 1 69 ? 15.609 -36.969 6.141 1 55.97 69 TYR B CA 1
ATOM 4559 C C . TYR B 1 69 ? 16.375 -36.844 7.449 1 55.97 69 TYR B C 1
ATOM 4561 O O . TYR B 1 69 ? 15.969 -36.125 8.352 1 55.97 69 TYR B O 1
ATOM 4569 N N . PRO B 1 70 ? 17.234 -37.969 7.711 1 55.06 70 PRO B N 1
ATOM 4570 C CA . PRO B 1 70 ? 17.953 -37.969 8.992 1 55.06 70 PRO B CA 1
ATOM 4571 C C . PRO B 1 70 ? 18.609 -36.625 9.305 1 55.06 70 PRO B C 1
ATOM 4573 O O . PRO B 1 70 ? 19.25 -36.031 8.43 1 55.06 70 PRO B O 1
ATOM 4576 N N . ALA B 1 71 ? 18.047 -35.812 10.023 1 52.53 71 ALA B N 1
ATOM 4577 C CA . ALA B 1 71 ? 18.781 -34.656 10.555 1 52.53 71 ALA B CA 1
ATOM 4578 C C . ALA B 1 71 ? 20.016 -35.125 11.32 1 52.53 71 ALA B C 1
ATOM 4580 O O . ALA B 1 71 ? 19.953 -36 12.164 1 52.53 71 ALA B O 1
ATOM 4581 N N . PHE B 1 72 ? 21.094 -35.344 10.562 1 49.88 72 PHE B N 1
ATOM 4582 C CA . PHE B 1 72 ? 22.312 -35.719 11.273 1 49.88 72 PHE B CA 1
ATOM 4583 C C . PHE B 1 72 ? 22.734 -34.625 12.242 1 49.88 72 PHE B C 1
ATOM 4585 O O . PHE B 1 72 ? 22.547 -33.438 11.969 1 49.88 72 PHE B O 1
ATOM 4592 N N . GLY B 1 73 ? 23.156 -35 13.5 1 47.22 73 GLY B N 1
ATOM 4593 C CA . GLY B 1 73 ? 23.766 -34.25 14.57 1 47.22 73 GLY B CA 1
ATOM 4594 C C . GLY B 1 73 ? 22.812 -34 15.734 1 47.22 73 GLY B C 1
ATOM 4595 O O . GLY B 1 73 ? 22 -34.844 16.062 1 47.22 73 GLY B O 1
ATOM 4596 N N . VAL B 1 74 ? 22.969 -32.812 16.281 1 46.19 74 VAL B N 1
ATOM 4597 C CA . VAL B 1 74 ? 22.406 -32.344 17.547 1 46.19 74 VAL B CA 1
ATOM 4598 C C . VAL B 1 74 ? 20.875 -32.438 17.5 1 46.19 74 VAL B C 1
ATOM 4600 O O . VAL B 1 74 ? 20.219 -32.438 18.531 1 46.19 74 VAL B O 1
ATOM 4603 N N . LEU B 1 75 ? 20.297 -32.25 16.234 1 51.94 75 LEU B N 1
ATOM 4604 C CA . LEU B 1 75 ? 18.844 -32.094 16.297 1 51.94 75 LEU B CA 1
ATOM 4605 C C . LEU B 1 75 ? 18.125 -33.406 16.094 1 51.94 75 LEU B C 1
ATOM 4607 O O . LEU B 1 75 ? 18 -33.875 14.961 1 51.94 75 LEU B O 1
ATOM 4611 N N . ASN B 1 76 ? 18.484 -34.469 16.703 1 53 76 ASN B N 1
ATOM 4612 C CA . ASN B 1 76 ? 17.734 -35.719 16.734 1 53 76 ASN B CA 1
ATOM 4613 C C . ASN B 1 76 ? 16.234 -35.469 16.672 1 53 76 ASN B C 1
ATOM 4615 O O . ASN B 1 76 ? 15.461 -36.125 17.375 1 53 76 ASN B O 1
ATOM 4619 N N . THR B 1 77 ? 15.883 -34.406 16.172 1 62 77 THR B N 1
ATOM 4620 C CA . THR B 1 77 ? 14.469 -34.062 16.203 1 62 77 THR B CA 1
ATOM 4621 C C . THR B 1 77 ? 13.859 -34.188 14.805 1 62 77 THR B C 1
ATOM 4623 O O . THR B 1 77 ? 14.578 -34.188 13.805 1 62 77 THR B O 1
ATOM 4626 N N . HIS B 1 78 ? 12.711 -34.656 14.703 1 71.94 78 HIS B N 1
ATOM 4627 C CA . HIS B 1 78 ? 11.93 -34.688 13.469 1 71.94 78 HIS B CA 1
ATOM 4628 C C . HIS B 1 78 ? 11.914 -33.312 12.789 1 71.94 78 HIS B C 1
ATOM 4630 O O . HIS B 1 78 ? 11.898 -32.281 13.469 1 71.94 78 HIS B O 1
ATOM 4636 N N . LEU B 1 79 ? 12.148 -33.344 11.508 1 77.56 79 LEU B N 1
ATOM 4637 C CA . LEU B 1 79 ? 12.242 -32.125 10.695 1 77.56 79 LEU B CA 1
ATOM 4638 C C . LEU B 1 79 ? 11.07 -31.203 10.977 1 77.56 79 LEU B C 1
ATOM 4640 O O . LEU B 1 79 ? 11.234 -29.984 10.992 1 77.56 79 LEU B O 1
ATOM 4644 N N . ASN B 1 80 ? 10.008 -31.828 11.32 1 78.12 80 ASN B N 1
ATOM 4645 C CA . ASN B 1 80 ? 8.828 -31.016 11.617 1 78.12 80 ASN B CA 1
ATOM 4646 C C . ASN B 1 80 ? 8.992 -30.234 12.922 1 78.12 80 ASN B C 1
ATOM 4648 O O . ASN B 1 80 ? 8.578 -29.078 13.016 1 78.12 80 ASN B O 1
ATOM 4652 N N . GLN B 1 81 ? 9.562 -30.906 13.766 1 81.94 81 GLN B N 1
ATOM 4653 C CA . GLN B 1 81 ? 9.781 -30.234 15.047 1 81.94 81 GLN B CA 1
ATOM 4654 C C . GLN B 1 81 ? 10.812 -29.125 14.922 1 81.94 81 GLN B C 1
ATOM 4656 O O . GLN B 1 81 ? 10.672 -28.062 15.531 1 81.94 81 GLN B O 1
ATOM 4661 N N . LEU B 1 82 ? 11.797 -29.453 14.164 1 84 82 LEU B N 1
ATOM 4662 C CA . LEU B 1 82 ? 12.82 -28.453 13.93 1 84 82 LEU B CA 1
ATOM 4663 C C . LEU B 1 82 ? 12.242 -27.234 13.203 1 84 82 LEU B C 1
ATOM 4665 O O . LEU B 1 82 ? 12.555 -26.094 13.547 1 84 82 LEU B O 1
ATOM 4669 N N . GLU B 1 83 ? 11.492 -27.5 12.242 1 87.69 83 GLU B N 1
ATOM 4670 C CA . GLU B 1 83 ? 10.844 -26.438 11.492 1 87.69 83 GLU B CA 1
ATOM 4671 C C . GLU B 1 83 ? 9.984 -25.562 12.406 1 87.69 83 GLU B C 1
ATOM 4673 O O . GLU B 1 83 ? 10.07 -24.328 12.367 1 87.69 83 GLU B O 1
ATOM 4678 N N . ASN B 1 84 ? 9.266 -26.203 13.266 1 87.69 84 ASN B N 1
ATOM 4679 C CA . ASN B 1 84 ? 8.398 -25.484 14.188 1 87.69 84 ASN B CA 1
ATOM 4680 C C . ASN B 1 84 ? 9.211 -24.656 15.18 1 87.69 84 ASN B C 1
ATOM 4682 O O . ASN B 1 84 ? 8.82 -23.531 15.516 1 87.69 84 ASN B O 1
ATOM 4686 N N . TRP B 1 85 ? 10.203 -25.25 15.531 1 89.44 85 TRP B N 1
ATOM 4687 C CA . TRP B 1 85 ? 11.055 -24.547 16.484 1 89.44 85 TRP B CA 1
ATOM 4688 C C . TRP B 1 85 ? 11.664 -23.297 15.836 1 89.44 85 TRP B C 1
ATOM 4690 O O . TRP B 1 85 ? 11.672 -22.219 16.438 1 89.44 85 TRP B O 1
ATOM 4700 N N . PHE B 1 86 ? 12.188 -23.438 14.641 1 92.62 86 PHE B N 1
ATOM 4701 C CA . PHE B 1 86 ? 12.805 -22.312 13.945 1 92.62 86 PHE B CA 1
ATOM 4702 C C . PHE B 1 86 ? 11.766 -21.25 13.633 1 92.62 86 PHE B C 1
ATOM 4704 O O . PHE B 1 86 ? 12.055 -20.047 13.727 1 92.62 86 PHE B O 1
ATOM 4711 N N . CYS B 1 87 ? 10.586 -21.625 13.297 1 91.88 87 CYS B N 1
ATOM 4712 C CA . CYS B 1 87 ? 9.516 -20.672 13.023 1 91.88 87 CYS B CA 1
ATOM 4713 C C . CYS B 1 87 ? 9.18 -19.859 14.273 1 91.88 87 CYS B C 1
ATOM 4715 O O . CYS B 1 87 ? 9.109 -18.625 14.219 1 91.88 87 CYS B O 1
ATOM 4717 N N . SER B 1 88 ? 9.07 -20.578 15.336 1 91.31 88 SER B N 1
ATOM 4718 C CA . SER B 1 88 ? 8.727 -19.922 16.594 1 91.31 88 SER B CA 1
ATOM 4719 C C . SER B 1 88 ? 9.828 -18.969 17.047 1 91.31 88 SER B C 1
ATOM 4721 O O . SER B 1 88 ? 9.555 -17.859 17.5 1 91.31 88 SER B O 1
ATOM 4723 N N . LEU B 1 89 ? 10.984 -19.453 16.906 1 92.88 89 LEU B N 1
ATOM 4724 C CA . LEU B 1 89 ? 12.125 -18.641 17.328 1 92.88 89 LEU B CA 1
ATOM 4725 C C . LEU B 1 89 ? 12.234 -17.391 16.484 1 92.88 89 LEU B C 1
ATOM 4727 O O . LEU B 1 89 ? 12.484 -16.297 17 1 92.88 89 LEU B O 1
ATOM 4731 N N . ALA B 1 90 ? 12.125 -17.531 15.203 1 94.5 90 ALA B N 1
ATOM 4732 C CA . ALA B 1 90 ? 12.195 -16.391 14.312 1 94.5 90 ALA B CA 1
ATOM 4733 C C . ALA B 1 90 ? 11.094 -15.375 14.633 1 94.5 90 ALA B C 1
ATOM 4735 O O . ALA B 1 90 ? 11.344 -14.172 14.688 1 94.5 90 ALA B O 1
ATOM 4736 N N . ASP B 1 91 ? 9.922 -15.883 14.898 1 89.44 91 ASP B N 1
ATOM 4737 C CA . ASP B 1 91 ? 8.789 -15.016 15.203 1 89.44 91 ASP B CA 1
ATOM 4738 C C . ASP B 1 91 ? 8.992 -14.297 16.531 1 89.44 91 ASP B C 1
ATOM 4740 O O . ASP B 1 91 ? 8.656 -13.117 16.656 1 89.44 91 ASP B O 1
ATOM 4744 N N . GLU B 1 92 ? 9.492 -14.984 17.453 1 87.56 92 GLU B N 1
ATOM 4745 C CA . GLU B 1 92 ? 9.758 -14.398 18.766 1 87.56 92 GLU B CA 1
ATOM 4746 C C . GLU B 1 92 ? 10.812 -13.297 18.672 1 87.56 92 GLU B C 1
ATOM 4748 O O . GLU B 1 92 ? 10.672 -12.242 19.297 1 87.56 92 GLU B O 1
ATOM 4753 N N . LEU B 1 93 ? 11.828 -13.562 17.938 1 88.12 93 LEU B N 1
ATOM 4754 C CA . LEU B 1 93 ? 12.883 -12.57 17.766 1 88.12 93 LEU B CA 1
ATOM 4755 C C . LEU B 1 93 ? 12.359 -11.328 17.047 1 88.12 93 LEU B C 1
ATOM 4757 O O . LEU B 1 93 ? 12.719 -10.203 17.406 1 88.12 93 LEU B O 1
ATOM 4761 N N . GLU B 1 94 ? 11.547 -11.523 16.094 1 86.94 94 GLU B N 1
ATOM 4762 C CA . GLU B 1 94 ? 10.969 -10.398 15.359 1 86.94 94 GLU B CA 1
ATOM 4763 C C . GLU B 1 94 ? 10.039 -9.586 16.25 1 86.94 94 GLU B C 1
ATOM 4765 O O . GLU B 1 94 ? 10.047 -8.352 16.188 1 86.94 94 GLU B O 1
ATOM 4770 N N . ALA B 1 95 ? 9.297 -10.273 17.031 1 79.06 95 ALA B N 1
ATOM 4771 C CA . ALA B 1 95 ? 8.352 -9.617 17.938 1 79.06 95 ALA B CA 1
ATOM 4772 C C . ALA B 1 95 ? 9.086 -8.836 19.031 1 79.06 95 ALA B C 1
ATOM 4774 O O . ALA B 1 95 ? 8.57 -7.84 19.531 1 79.06 95 ALA B O 1
ATOM 4775 N N . SER B 1 96 ? 10.211 -9.266 19.312 1 78.69 96 SER B N 1
ATOM 4776 C CA . SER B 1 96 ? 10.969 -8.656 20.406 1 78.69 96 SER B CA 1
ATOM 4777 C C . SER B 1 96 ? 11.703 -7.402 19.953 1 78.69 96 SER B C 1
ATOM 4779 O O . SER B 1 96 ? 12.195 -6.625 20.766 1 78.69 96 SER B O 1
ATOM 4781 N N . GLN B 1 97 ? 11.703 -7.18 18.672 1 78.62 97 GLN B N 1
ATOM 4782 C CA . GLN B 1 97 ? 12.406 -6.008 18.172 1 78.62 97 GLN B CA 1
ATOM 4783 C C . GLN B 1 97 ? 11.664 -4.723 18.531 1 78.62 97 GLN B C 1
ATOM 4785 O O . GLN B 1 97 ? 10.43 -4.688 18.5 1 78.62 97 GLN B O 1
ATOM 4790 N N . LYS B 1 98 ? 12.477 -3.73 18.906 1 63.91 98 LYS B N 1
ATOM 4791 C CA . LYS B 1 98 ? 11.906 -2.445 19.297 1 63.91 98 LYS B CA 1
ATOM 4792 C C . LYS B 1 98 ? 11.312 -1.719 18.094 1 63.91 98 LYS B C 1
ATOM 4794 O O . LYS B 1 98 ? 11.812 -1.855 16.984 1 63.91 98 LYS B O 1
ATOM 4799 N N . GLN B 1 99 ? 10.367 -0.997 18.391 1 61.12 99 GLN B N 1
ATOM 4800 C CA . GLN B 1 99 ? 9.703 -0.221 17.344 1 61.12 99 GLN B CA 1
ATOM 4801 C C . GLN B 1 99 ? 10.633 0.846 16.781 1 61.12 99 GLN B C 1
ATOM 4803 O O . GLN B 1 99 ? 10.531 1.201 15.602 1 61.12 99 GLN B O 1
ATOM 4808 N N . GLU B 1 100 ? 11.578 1.229 17.594 1 62.5 100 GLU B N 1
ATOM 4809 C CA . GLU B 1 100 ? 12.445 2.332 17.203 1 62.5 100 GLU B CA 1
ATOM 4810 C C . GLU B 1 100 ? 13.688 1.824 16.484 1 62.5 100 GLU B C 1
ATOM 4812 O O . GLU B 1 100 ? 14.633 2.584 16.234 1 62.5 100 GLU B O 1
ATOM 4817 N N . ARG B 1 101 ? 13.594 0.644 16.094 1 73.25 101 ARG B N 1
ATOM 4818 C CA . ARG B 1 101 ? 14.773 0.114 15.422 1 73.25 101 ARG B CA 1
ATOM 4819 C C . ARG B 1 101 ? 14.961 0.763 14.055 1 73.25 101 ARG B C 1
ATOM 4821 O O . ARG B 1 101 ? 13.984 1.069 13.367 1 73.25 101 ARG B O 1
ATOM 4828 N N . LYS B 1 102 ? 16.234 0.889 13.734 1 76.25 102 LYS B N 1
ATOM 4829 C CA . LYS B 1 102 ? 16.547 1.436 12.422 1 76.25 102 LYS B CA 1
ATOM 4830 C C . LYS B 1 102 ? 16.25 0.424 11.32 1 76.25 102 LYS B C 1
ATOM 4832 O O . LYS B 1 102 ? 16.562 -0.761 11.453 1 76.25 102 LYS B O 1
ATOM 4837 N N . PRO B 1 103 ? 15.625 0.865 10.367 1 83.69 103 PRO B N 1
ATOM 4838 C CA . PRO B 1 103 ? 15.359 -0.028 9.234 1 83.69 103 PRO B CA 1
ATOM 4839 C C . PRO B 1 103 ? 16.641 -0.53 8.57 1 83.69 103 PRO B C 1
ATOM 4841 O O . PRO B 1 103 ? 17.656 0.182 8.547 1 83.69 103 PRO B O 1
ATOM 4844 N N . SER B 1 104 ? 16.672 -1.78 8.109 1 87.94 104 SER B N 1
ATOM 4845 C CA . SER B 1 104 ? 17.859 -2.381 7.492 1 87.94 104 SER B CA 1
ATOM 4846 C C . SER B 1 104 ? 17.469 -3.248 6.301 1 87.94 104 SER B C 1
ATOM 4848 O O . SER B 1 104 ? 16.375 -3.801 6.254 1 87.94 104 SER B O 1
ATOM 4850 N N . ILE B 1 105 ? 18.422 -3.379 5.453 1 89.44 105 ILE B N 1
ATOM 4851 C CA . ILE B 1 105 ? 18.203 -4.199 4.266 1 89.44 105 ILE B CA 1
ATOM 4852 C C . ILE B 1 105 ? 18.125 -5.672 4.66 1 89.44 105 ILE B C 1
ATOM 4854 O O . ILE B 1 105 ? 17.406 -6.453 4.031 1 89.44 105 ILE B O 1
ATOM 4858 N N . VAL B 1 106 ? 18.797 -6.027 5.727 1 91.44 106 VAL B N 1
ATOM 4859 C CA . VAL B 1 106 ? 18.797 -7.402 6.215 1 91.44 106 VAL B CA 1
ATOM 4860 C C . VAL B 1 106 ? 17.406 -7.766 6.727 1 91.44 106 VAL B C 1
ATOM 4862 O O . VAL B 1 106 ? 16.938 -8.891 6.539 1 91.44 106 VAL B O 1
ATOM 4865 N N . ALA B 1 107 ? 16.766 -6.805 7.289 1 92.81 107 ALA B N 1
ATOM 4866 C CA . ALA B 1 107 ? 15.391 -7.031 7.746 1 92.81 107 ALA B CA 1
ATOM 4867 C C . ALA B 1 107 ? 14.453 -7.285 6.57 1 92.81 107 ALA B C 1
ATOM 4869 O O . ALA B 1 107 ? 13.586 -8.156 6.641 1 92.81 107 ALA B O 1
ATOM 4870 N N . VAL B 1 108 ? 14.664 -6.562 5.516 1 94.25 108 VAL B N 1
ATOM 4871 C CA . VAL B 1 108 ? 13.852 -6.766 4.32 1 94.25 108 VAL B CA 1
ATOM 4872 C C . VAL B 1 108 ? 14.086 -8.172 3.771 1 94.25 108 VAL B C 1
ATOM 4874 O O . VAL B 1 108 ? 13.133 -8.867 3.396 1 94.25 108 VAL B O 1
ATOM 4877 N N . GLN B 1 109 ? 15.258 -8.594 3.803 1 93.31 109 GLN B N 1
ATOM 4878 C CA . GLN B 1 109 ? 15.625 -9.891 3.242 1 93.31 109 GLN B CA 1
ATOM 4879 C C . GLN B 1 109 ? 14.992 -11.031 4.027 1 93.31 109 GLN B C 1
ATOM 4881 O O . GLN B 1 109 ? 14.461 -11.977 3.441 1 93.31 109 GLN B O 1
ATOM 4886 N N . HIS B 1 110 ? 15.086 -10.93 5.336 1 94.62 110 HIS B N 1
ATOM 4887 C CA . HIS B 1 110 ? 14.531 -12.062 6.07 1 94.62 110 HIS B CA 1
ATOM 4888 C C . HIS B 1 110 ? 13.016 -12.094 5.965 1 94.62 110 HIS B C 1
ATOM 4890 O O . HIS B 1 110 ? 12.406 -13.172 5.98 1 94.62 110 HIS B O 1
ATOM 4896 N N . LYS B 1 111 ? 12.398 -10.953 5.801 1 95.19 111 LYS B N 1
ATOM 4897 C CA . LYS B 1 111 ? 10.953 -10.922 5.578 1 95.19 111 LYS B CA 1
ATOM 4898 C C . LYS B 1 111 ? 10.602 -11.492 4.207 1 95.19 111 LYS B C 1
ATOM 4900 O O . LYS B 1 111 ? 9.594 -12.18 4.055 1 95.19 111 LYS B O 1
ATOM 4905 N N . LEU B 1 112 ? 11.43 -11.172 3.254 1 94.88 112 LEU B N 1
ATOM 4906 C CA . LEU B 1 112 ? 11.227 -11.742 1.925 1 94.88 112 LEU B CA 1
ATOM 4907 C C . LEU B 1 112 ? 11.352 -13.258 1.955 1 94.88 112 LEU B C 1
ATOM 4909 O O . LEU B 1 112 ? 10.555 -13.961 1.332 1 94.88 112 LEU B O 1
ATOM 4913 N N . CYS B 1 113 ? 12.32 -13.688 2.674 1 93.75 113 CYS B N 1
ATOM 4914 C CA . CYS B 1 113 ? 12.469 -15.133 2.83 1 93.75 113 CYS B CA 1
ATOM 4915 C C . CYS B 1 113 ? 11.242 -15.742 3.488 1 93.75 113 CYS B C 1
ATOM 4917 O O . CYS B 1 113 ? 10.828 -16.844 3.131 1 93.75 113 CYS B O 1
ATOM 4919 N N . HIS B 1 114 ? 10.727 -15.016 4.406 1 94.62 114 HIS B N 1
ATOM 4920 C CA . HIS B 1 114 ? 9.516 -15.484 5.07 1 94.62 114 HIS B CA 1
ATOM 4921 C C . HIS B 1 114 ? 8.344 -15.555 4.094 1 94.62 114 HIS B C 1
ATOM 4923 O O . HIS B 1 114 ? 7.547 -16.5 4.141 1 94.62 114 HIS B O 1
ATOM 4929 N N . VAL B 1 115 ? 8.25 -14.609 3.26 1 93.25 115 VAL B N 1
ATOM 4930 C CA . VAL B 1 115 ? 7.227 -14.594 2.217 1 93.25 115 VAL B CA 1
ATOM 4931 C C . VAL B 1 115 ? 7.344 -15.859 1.361 1 93.25 115 VAL B C 1
ATOM 4933 O O . VAL B 1 115 ? 6.352 -16.547 1.128 1 93.25 115 VAL B O 1
ATOM 4936 N N . CYS B 1 116 ? 8.539 -16.141 0.986 1 89.88 116 CYS B N 1
ATOM 4937 C CA . CYS B 1 116 ? 8.789 -17.312 0.148 1 89.88 116 CYS B CA 1
ATOM 4938 C C . CYS B 1 116 ? 8.43 -18.594 0.882 1 89.88 116 CYS B C 1
ATOM 4940 O O . CYS B 1 116 ? 7.883 -19.531 0.282 1 89.88 116 CYS B O 1
ATOM 4942 N N . TYR B 1 117 ? 8.719 -18.594 2.133 1 89.69 117 TYR B N 1
ATOM 4943 C CA . TYR B 1 117 ? 8.398 -19.75 2.959 1 89.69 117 TYR B CA 1
ATOM 4944 C C . TYR B 1 117 ? 6.895 -19.953 3.055 1 89.69 117 TYR B C 1
ATOM 4946 O O . TYR B 1 117 ? 6.402 -21.078 2.893 1 89.69 117 TYR B O 1
ATOM 4954 N N . LEU B 1 118 ? 6.176 -18.906 3.256 1 88.88 118 LEU B N 1
ATOM 4955 C CA . LEU B 1 118 ? 4.734 -18.969 3.473 1 88.88 118 LEU B CA 1
ATOM 4956 C C . LEU B 1 118 ? 4.008 -19.344 2.184 1 88.88 118 LEU B C 1
ATOM 4958 O O . LEU B 1 118 ? 3.051 -20.109 2.205 1 88.88 118 LEU B O 1
ATOM 4962 N N . ILE B 1 119 ? 4.43 -18.828 1.117 1 86.56 119 ILE B N 1
ATOM 4963 C CA . ILE B 1 119 ? 3.713 -19.031 -0.136 1 86.56 119 ILE B CA 1
ATOM 4964 C C . ILE B 1 119 ? 3.83 -20.484 -0.569 1 86.56 119 ILE B C 1
ATOM 4966 O O . ILE B 1 119 ? 2.914 -21.031 -1.187 1 86.56 119 ILE B O 1
ATOM 4970 N N . LYS B 1 120 ? 4.898 -21.078 -0.231 1 81.19 120 LYS B N 1
ATOM 4971 C CA . LYS B 1 120 ? 5.09 -22.484 -0.572 1 81.19 120 LYS B CA 1
ATOM 4972 C C . LYS B 1 120 ? 4.098 -23.375 0.175 1 81.19 120 LYS B C 1
ATOM 4974 O O . LYS B 1 120 ? 3.73 -24.453 -0.307 1 81.19 120 LYS B O 1
ATOM 4979 N N . TYR B 1 121 ? 3.625 -22.875 1.336 1 79.44 121 TYR B N 1
ATOM 4980 C CA . TYR B 1 121 ? 2.619 -23.609 2.1 1 79.44 121 TYR B CA 1
ATOM 4981 C C . TYR B 1 121 ? 1.219 -23.109 1.783 1 79.44 121 TYR B C 1
ATOM 4983 O O . TYR B 1 121 ? 0.253 -23.453 2.463 1 79.44 121 TYR B O 1
ATOM 4991 N N . ALA B 1 122 ? 1.082 -22.25 0.856 1 80.06 122 ALA B N 1
ATOM 4992 C CA . ALA B 1 122 ? -0.185 -21.672 0.4 1 80.06 122 ALA B CA 1
ATOM 4993 C C . ALA B 1 122 ? -0.862 -20.875 1.512 1 80.06 122 ALA B C 1
ATOM 4995 O O . ALA B 1 122 ? -2.09 -20.891 1.636 1 80.06 122 ALA B O 1
ATOM 4996 N N . LYS B 1 123 ? -0.021 -20.375 2.367 1 83.88 123 LYS B N 1
ATOM 4997 C CA . LYS B 1 123 ? -0.548 -19.453 3.367 1 83.88 123 LYS B CA 1
ATOM 4998 C C . LYS B 1 123 ? -0.639 -18.031 2.809 1 83.88 123 LYS B C 1
ATOM 5000 O O . LYS B 1 123 ? 0.139 -17.156 3.193 1 83.88 123 LYS B O 1
ATOM 5005 N N . VAL B 1 124 ? -1.645 -17.844 2.025 1 85.69 124 VAL B N 1
ATOM 5006 C CA . VAL B 1 124 ? -1.729 -16.688 1.146 1 85.69 124 VAL B CA 1
ATOM 5007 C C . VAL B 1 124 ? -1.91 -15.422 1.979 1 85.69 124 VAL B C 1
ATOM 5009 O O . VAL B 1 124 ? -1.224 -14.422 1.758 1 85.69 124 VAL B O 1
ATOM 5012 N N . ARG B 1 125 ? -2.77 -15.445 2.928 1 84.56 125 ARG B N 1
ATOM 5013 C CA . ARG B 1 125 ? -3.029 -14.258 3.73 1 84.56 125 ARG B CA 1
ATOM 5014 C C . ARG B 1 125 ? -1.804 -13.875 4.555 1 84.56 125 ARG B C 1
ATOM 5016 O O . ARG B 1 125 ? -1.421 -12.703 4.605 1 84.56 125 ARG B O 1
ATOM 5023 N N . ALA B 1 126 ? -1.234 -14.867 5.199 1 87.94 126 ALA B N 1
ATOM 5024 C CA . ALA B 1 126 ? -0.025 -14.633 5.98 1 87.94 126 ALA B CA 1
ATOM 5025 C C . ALA B 1 126 ? 1.115 -14.141 5.094 1 87.94 126 ALA B C 1
ATOM 5027 O O . ALA B 1 126 ? 1.92 -13.305 5.516 1 87.94 126 ALA B O 1
ATOM 5028 N N . CYS B 1 127 ? 1.144 -14.695 3.922 1 90.88 127 CYS B N 1
ATOM 5029 C CA . CYS B 1 127 ? 2.166 -14.297 2.961 1 90.88 127 CYS B CA 1
ATOM 5030 C C . CYS B 1 127 ? 2.02 -12.828 2.586 1 90.88 127 CYS B C 1
ATOM 5032 O O . CYS B 1 127 ? 3.006 -12.086 2.561 1 90.88 127 CYS B O 1
ATOM 5034 N N . TRP B 1 128 ? 0.802 -12.445 2.338 1 91.81 128 TRP B N 1
ATOM 5035 C CA . TRP B 1 128 ? 0.546 -11.062 1.967 1 91.81 128 TRP B CA 1
ATOM 5036 C C . TRP B 1 128 ? 0.879 -10.117 3.119 1 91.81 128 TRP B C 1
ATOM 5038 O O . TRP B 1 128 ? 1.423 -9.031 2.904 1 91.81 128 TRP B O 1
ATOM 5048 N N . SER B 1 129 ? 0.589 -10.531 4.305 1 90.25 129 SER B N 1
ATOM 5049 C CA . SER B 1 129 ? 0.928 -9.742 5.488 1 90.25 129 SER B CA 1
ATOM 5050 C C . SER B 1 129 ? 2.438 -9.594 5.637 1 90.25 129 SER B C 1
ATOM 5052 O O . SER B 1 129 ? 2.93 -8.508 5.945 1 90.25 129 SER B O 1
ATOM 5054 N N . ALA B 1 130 ? 3.107 -10.672 5.445 1 93.25 130 ALA B N 1
ATOM 5055 C CA . ALA B 1 130 ? 4.566 -10.633 5.512 1 93.25 130 ALA B CA 1
ATOM 5056 C C . ALA B 1 130 ? 5.141 -9.742 4.414 1 93.25 130 ALA B C 1
ATOM 5058 O O . ALA B 1 130 ? 6.117 -9.016 4.641 1 93.25 130 ALA B O 1
ATOM 5059 N N . LEU B 1 131 ? 4.555 -9.867 3.273 1 96 131 LEU B N 1
ATOM 5060 C CA . LEU B 1 131 ? 4.984 -9.031 2.158 1 96 131 LEU B CA 1
ATOM 5061 C C . LEU B 1 131 ? 4.785 -7.551 2.477 1 96 131 LEU B C 1
ATOM 5063 O O . LEU B 1 131 ? 5.645 -6.723 2.172 1 96 131 LEU B O 1
ATOM 5067 N N . ASN B 1 132 ? 3.67 -7.266 3.057 1 95.06 132 ASN B N 1
ATOM 5068 C CA . ASN B 1 132 ? 3.391 -5.898 3.484 1 95.06 132 ASN B CA 1
ATOM 5069 C C . ASN B 1 132 ? 4.461 -5.383 4.445 1 95.06 132 ASN B C 1
ATOM 5071 O O . ASN B 1 132 ? 4.938 -4.258 4.301 1 95.06 132 ASN B O 1
ATOM 5075 N N . ALA B 1 133 ? 4.805 -6.184 5.363 1 93.12 133 ALA B N 1
ATOM 5076 C CA . ALA B 1 133 ? 5.844 -5.812 6.32 1 93.12 133 ALA B CA 1
ATOM 5077 C C . ALA B 1 133 ? 7.188 -5.605 5.621 1 93.12 133 ALA B C 1
ATOM 5079 O O . ALA B 1 133 ? 7.93 -4.676 5.953 1 93.12 133 ALA B O 1
ATOM 5080 N N . ALA B 1 134 ? 7.492 -6.457 4.684 1 95.94 134 ALA B N 1
ATOM 5081 C CA . ALA B 1 134 ? 8.742 -6.348 3.941 1 95.94 134 ALA B CA 1
ATOM 5082 C C . ALA B 1 134 ? 8.789 -5.055 3.133 1 95.94 134 ALA B C 1
ATOM 5084 O O . ALA B 1 134 ? 9.805 -4.355 3.123 1 95.94 134 ALA B O 1
ATOM 5085 N N . ILE B 1 135 ? 7.727 -4.762 2.52 1 96.44 135 ILE B N 1
ATOM 5086 C CA . ILE B 1 135 ? 7.656 -3.59 1.652 1 96.44 135 ILE B CA 1
ATOM 5087 C C . ILE B 1 135 ? 7.719 -2.32 2.496 1 96.44 135 ILE B C 1
ATOM 5089 O O . ILE B 1 135 ? 8.352 -1.337 2.104 1 96.44 135 ILE B O 1
ATOM 5093 N N . LYS B 1 136 ? 7.023 -2.355 3.586 1 92.5 136 LYS B N 1
ATOM 5094 C CA . LYS B 1 136 ? 7.125 -1.226 4.504 1 92.5 136 LYS B CA 1
ATOM 5095 C C . LYS B 1 136 ? 8.578 -0.978 4.914 1 92.5 136 LYS B C 1
ATOM 5097 O O . LYS B 1 136 ? 9.055 0.158 4.875 1 92.5 136 LYS B O 1
ATOM 5102 N N . GLU B 1 137 ? 9.273 -2.047 5.309 1 91.75 137 GLU B N 1
ATOM 5103 C CA . GLU B 1 137 ? 10.68 -1.958 5.68 1 91.75 137 GLU B CA 1
ATOM 5104 C C . GLU B 1 137 ? 11.523 -1.437 4.52 1 91.75 137 GLU B C 1
ATOM 5106 O O . GLU B 1 137 ? 12.445 -0.647 4.727 1 91.75 137 GLU B O 1
ATOM 5111 N N . ALA B 1 138 ? 11.227 -1.863 3.369 1 94.31 138 ALA B N 1
ATOM 5112 C CA . ALA B 1 138 ? 11.961 -1.433 2.18 1 94.31 138 ALA B CA 1
ATOM 5113 C C . ALA B 1 138 ? 11.781 0.063 1.938 1 94.31 138 ALA B C 1
ATOM 5115 O O . ALA B 1 138 ? 12.734 0.76 1.584 1 94.31 138 ALA B O 1
ATOM 5116 N N . HIS B 1 139 ? 10.594 0.544 2.166 1 91.06 139 HIS B N 1
ATOM 5117 C CA . HIS B 1 139 ? 10.312 1.966 1.996 1 91.06 139 HIS B CA 1
ATOM 5118 C C . HIS B 1 139 ? 11.078 2.805 3.01 1 91.06 139 HIS B C 1
ATOM 5120 O O . HIS B 1 139 ? 11.664 3.834 2.656 1 91.06 139 HIS B O 1
ATOM 5126 N N . GLU B 1 140 ? 11.062 2.326 4.199 1 85.25 140 GLU B N 1
ATOM 5127 C CA . GLU B 1 140 ? 11.742 3.057 5.27 1 85.25 140 GLU B CA 1
ATOM 5128 C C . GLU B 1 140 ? 13.25 3.076 5.055 1 85.25 140 GLU B C 1
ATOM 5130 O O . GLU B 1 140 ? 13.922 4.031 5.445 1 85.25 140 GLU B O 1
ATOM 5135 N N . THR B 1 141 ? 13.781 2.031 4.398 1 87.06 141 THR B N 1
ATOM 5136 C CA . THR B 1 141 ? 15.211 1.938 4.133 1 87.06 141 THR B CA 1
ATOM 5137 C C . THR B 1 141 ? 15.586 2.734 2.883 1 87.06 141 THR B C 1
ATOM 5139 O O . THR B 1 141 ? 16.766 2.979 2.625 1 87.06 141 THR B O 1
ATOM 5142 N N . GLY B 1 142 ? 14.609 3.115 2.117 1 87.06 142 GLY B N 1
ATOM 5143 C CA . GLY B 1 142 ? 14.859 3.922 0.933 1 87.06 142 GLY B CA 1
ATOM 5144 C C . GLY B 1 142 ? 15.219 3.098 -0.287 1 87.06 142 GLY B C 1
ATOM 5145 O O . GLY B 1 142 ? 15.875 3.594 -1.207 1 87.06 142 GLY B O 1
ATOM 5146 N N . LEU B 1 143 ? 14.805 1.83 -0.317 1 91.25 143 LEU B N 1
ATOM 5147 C CA . LEU B 1 143 ? 15.172 0.958 -1.426 1 91.25 143 LEU B CA 1
ATOM 5148 C C . LEU B 1 143 ? 14.477 1.389 -2.713 1 91.25 143 LEU B C 1
ATOM 5150 O O . LEU B 1 143 ? 14.867 0.972 -3.805 1 91.25 143 LEU B O 1
ATOM 5154 N N . HIS B 1 144 ? 13.422 2.195 -2.604 1 90.31 144 HIS B N 1
ATOM 5155 C CA . HIS B 1 144 ? 12.633 2.611 -3.756 1 90.31 144 HIS B CA 1
ATOM 5156 C C . HIS B 1 144 ? 13.281 3.793 -4.473 1 90.31 144 HIS B C 1
ATOM 5158 O O . HIS B 1 144 ? 12.805 4.219 -5.527 1 90.31 144 HIS B O 1
ATOM 5164 N N . ARG B 1 145 ? 14.336 4.281 -3.861 1 85.19 145 ARG B N 1
ATOM 5165 C CA . ARG B 1 145 ? 14.977 5.469 -4.422 1 85.19 145 ARG B CA 1
ATOM 5166 C C . ARG B 1 145 ? 16.281 5.105 -5.137 1 85.19 145 ARG B C 1
ATOM 5168 O O . ARG B 1 145 ? 16.953 4.152 -4.75 1 85.19 145 ARG B O 1
ATOM 5175 N N . ARG B 1 146 ? 16.453 5.988 -6.098 1 78.94 146 ARG B N 1
ATOM 5176 C CA . ARG B 1 146 ? 17.734 5.863 -6.777 1 78.94 146 ARG B CA 1
ATOM 5177 C C . ARG B 1 146 ? 18.875 6.312 -5.871 1 78.94 146 ARG B C 1
ATOM 5179 O O . ARG B 1 146 ? 18.766 7.336 -5.191 1 78.94 146 ARG B O 1
ATOM 5186 N N . ASP B 1 147 ? 19.594 5.371 -5.359 1 63.94 147 ASP B N 1
ATOM 5187 C CA . ASP B 1 147 ? 20.703 5.754 -4.492 1 63.94 147 ASP B CA 1
ATOM 5188 C C . ASP B 1 147 ? 21.797 6.469 -5.281 1 63.94 147 ASP B C 1
ATOM 5190 O O . ASP B 1 147 ? 22.516 5.844 -6.059 1 63.94 147 ASP B O 1
ATOM 5194 N N . ASP B 1 148 ? 21.703 7.789 -5.328 1 59.47 148 ASP B N 1
ATOM 5195 C CA . ASP B 1 148 ? 22.734 8.547 -6.027 1 59.47 148 ASP B CA 1
ATOM 5196 C C . ASP B 1 148 ? 24 8.672 -5.176 1 59.47 148 ASP B C 1
ATOM 5198 O O . ASP B 1 148 ? 24.969 9.297 -5.594 1 59.47 148 ASP B O 1
ATOM 5202 N N . ASN B 1 149 ? 23.859 7.961 -4.043 1 57.66 149 ASN B N 1
ATOM 5203 C CA . ASN B 1 149 ? 25.016 8.172 -3.178 1 57.66 149 ASN B CA 1
ATOM 5204 C C . ASN B 1 149 ? 26.219 7.359 -3.648 1 57.66 149 ASN B C 1
ATOM 5206 O O . ASN B 1 149 ? 26.141 6.137 -3.777 1 57.66 149 ASN B O 1
ATOM 5210 N N . ALA B 1 150 ? 27.141 8 -4.07 1 55.59 150 ALA B N 1
ATOM 5211 C CA . ALA B 1 150 ? 28.438 7.547 -4.543 1 55.59 150 ALA B CA 1
ATOM 5212 C C . ALA B 1 150 ? 29.094 6.613 -3.529 1 55.59 150 ALA B C 1
ATOM 5214 O O . ALA B 1 150 ? 29.953 5.812 -3.887 1 55.59 150 ALA B O 1
ATOM 5215 N N . ALA B 1 151 ? 28.609 6.559 -2.338 1 62.59 151 ALA B N 1
ATOM 5216 C CA . ALA B 1 151 ? 29.422 5.863 -1.346 1 62.59 151 ALA B CA 1
ATOM 5217 C C . ALA B 1 151 ? 29 4.398 -1.226 1 62.59 151 ALA B C 1
ATOM 5219 O O . ALA B 1 151 ? 29.688 3.605 -0.569 1 62.59 151 ALA B O 1
ATOM 5220 N N . VAL B 1 152 ? 28 3.996 -1.961 1 66.56 152 VAL B N 1
ATOM 5221 C CA . VAL B 1 152 ? 27.562 2.617 -1.779 1 66.56 152 VAL B CA 1
ATOM 5222 C C . VAL B 1 152 ? 28.25 1.712 -2.791 1 66.56 152 VAL B C 1
ATOM 5224 O O . VAL B 1 152 ? 28.375 2.064 -3.965 1 66.56 152 VAL B O 1
ATOM 5227 N N . ASP B 1 153 ? 28.828 0.634 -2.293 1 78.12 153 ASP B N 1
ATOM 5228 C CA . ASP B 1 153 ? 29.5 -0.376 -3.113 1 78.12 153 ASP B CA 1
ATOM 5229 C C . ASP B 1 153 ? 28.547 -0.938 -4.168 1 78.12 153 ASP B C 1
ATOM 5231 O O . ASP B 1 153 ? 27.328 -0.973 -3.961 1 78.12 153 ASP B O 1
ATOM 5235 N N . ASP B 1 154 ? 29.109 -1.336 -5.238 1 79.19 154 ASP B N 1
ATOM 5236 C CA . ASP B 1 154 ? 28.359 -1.837 -6.379 1 79.19 154 ASP B CA 1
ATOM 5237 C C . ASP B 1 154 ? 27.531 -3.061 -5.992 1 79.19 154 ASP B C 1
ATOM 5239 O O . ASP B 1 154 ? 26.391 -3.227 -6.461 1 79.19 154 ASP B O 1
ATOM 5243 N N . LEU B 1 155 ? 28.094 -3.836 -5.203 1 80.81 155 LEU B N 1
ATOM 5244 C CA . LEU B 1 155 ? 27.406 -5.047 -4.789 1 80.81 155 LEU B CA 1
ATOM 5245 C C . LEU B 1 155 ? 26.188 -4.707 -3.934 1 80.81 155 LEU B C 1
ATOM 5247 O O . LEU B 1 155 ? 25.125 -5.316 -4.082 1 80.81 155 LEU B O 1
ATOM 5251 N N . GLU B 1 156 ? 26.422 -3.787 -3.133 1 81.5 156 GLU B N 1
ATOM 5252 C CA . GLU B 1 156 ? 25.328 -3.361 -2.268 1 81.5 156 GLU B CA 1
ATOM 5253 C C . GLU B 1 156 ? 24.219 -2.682 -3.072 1 81.5 156 GLU B C 1
ATOM 5255 O O . GLU B 1 156 ? 23.031 -2.861 -2.785 1 81.5 156 GLU B O 1
ATOM 5260 N N . MET B 1 157 ? 24.625 -1.997 -3.994 1 85.12 157 MET B N 1
ATOM 5261 C CA . MET B 1 157 ? 23.656 -1.331 -4.848 1 85.12 157 MET B CA 1
ATOM 5262 C C . MET B 1 157 ? 22.828 -2.35 -5.629 1 85.12 157 MET B C 1
ATOM 5264 O O . MET B 1 157 ? 21.609 -2.193 -5.77 1 85.12 157 MET B O 1
ATOM 5268 N N . GLU B 1 158 ? 23.531 -3.332 -6.094 1 86.5 158 GLU B N 1
ATOM 5269 C CA . GLU B 1 158 ? 22.828 -4.375 -6.832 1 86.5 158 GLU B CA 1
ATOM 5270 C C . GLU B 1 158 ? 21.875 -5.156 -5.922 1 86.5 158 GLU B C 1
ATOM 5272 O O . GLU B 1 158 ? 20.781 -5.535 -6.332 1 86.5 158 GLU B O 1
ATOM 5277 N N . LEU B 1 159 ? 22.359 -5.371 -4.766 1 86.31 159 LEU B N 1
ATOM 5278 C CA . LEU B 1 159 ? 21.516 -6.043 -3.785 1 86.31 159 LEU B CA 1
ATOM 5279 C C . LEU B 1 159 ? 20.234 -5.254 -3.539 1 86.31 159 LEU B C 1
ATOM 5281 O O . LEU B 1 159 ? 19.156 -5.836 -3.465 1 86.31 159 LEU B O 1
ATOM 5285 N N . ARG B 1 160 ? 20.359 -3.986 -3.432 1 89.62 160 ARG B N 1
ATOM 5286 C CA . ARG B 1 160 ? 19.219 -3.105 -3.199 1 89.62 160 ARG B CA 1
ATOM 5287 C C . ARG B 1 160 ? 18.234 -3.178 -4.355 1 89.62 160 ARG B C 1
ATOM 5289 O O . ARG B 1 160 ? 17.031 -3.301 -4.137 1 89.62 160 ARG B O 1
ATOM 5296 N N . ARG B 1 161 ? 18.75 -3.158 -5.5 1 91.25 161 ARG B N 1
ATOM 5297 C CA . ARG B 1 161 ? 17.906 -3.23 -6.684 1 91.25 161 ARG B CA 1
ATOM 5298 C C . ARG B 1 161 ? 17.172 -4.566 -6.754 1 91.25 161 ARG B C 1
ATOM 5300 O O . ARG B 1 161 ? 15.953 -4.605 -6.953 1 91.25 161 ARG B O 1
ATOM 5307 N N . GLN B 1 162 ? 17.875 -5.602 -6.543 1 91.5 162 GLN B N 1
ATOM 5308 C CA . GLN B 1 162 ? 17.297 -6.941 -6.664 1 91.5 162 GLN B CA 1
ATOM 5309 C C . GLN B 1 162 ? 16.219 -7.176 -5.621 1 91.5 162 GLN B C 1
ATOM 5311 O O . GLN B 1 162 ? 15.156 -7.723 -5.938 1 91.5 162 GLN B O 1
ATOM 5316 N N . ILE B 1 163 ? 16.469 -6.734 -4.496 1 92.75 163 ILE B N 1
ATOM 5317 C CA . ILE B 1 163 ? 15.523 -6.938 -3.412 1 92.75 163 ILE B CA 1
ATOM 5318 C C . ILE B 1 163 ? 14.242 -6.148 -3.697 1 92.75 163 ILE B C 1
ATOM 5320 O O . ILE B 1 163 ? 13.133 -6.672 -3.549 1 92.75 163 ILE B O 1
ATOM 5324 N N . PHE B 1 164 ? 14.398 -4.898 -4.133 1 95.06 164 PHE B N 1
ATOM 5325 C CA . PHE B 1 164 ? 13.227 -4.074 -4.398 1 95.06 164 PHE B CA 1
ATOM 5326 C C . PHE B 1 164 ? 12.367 -4.695 -5.496 1 95.06 164 PHE B C 1
ATOM 5328 O O . PHE B 1 164 ? 11.148 -4.82 -5.34 1 95.06 164 PHE B O 1
ATOM 5335 N N . TRP B 1 165 ? 13.016 -5.133 -6.441 1 94.62 165 TRP B N 1
ATOM 5336 C CA . TRP B 1 165 ? 12.25 -5.621 -7.586 1 94.62 165 TRP B CA 1
ATOM 5337 C C . TRP B 1 165 ? 11.68 -7.008 -7.312 1 94.62 165 TRP B C 1
ATOM 5339 O O . TRP B 1 165 ? 10.625 -7.363 -7.832 1 94.62 165 TRP B O 1
ATOM 5349 N N . ASN B 1 166 ? 12.344 -7.77 -6.516 1 94.25 166 ASN B N 1
ATOM 5350 C CA . ASN B 1 166 ? 11.734 -9.023 -6.074 1 94.25 166 ASN B CA 1
ATOM 5351 C C . ASN B 1 166 ? 10.453 -8.773 -5.285 1 94.25 166 ASN B C 1
ATOM 5353 O O . ASN B 1 166 ? 9.461 -9.484 -5.465 1 94.25 166 ASN B O 1
ATOM 5357 N N . LEU B 1 167 ? 10.516 -7.785 -4.453 1 96.44 167 LEU B N 1
ATOM 5358 C CA . LEU B 1 167 ? 9.32 -7.41 -3.715 1 96.44 167 LEU B CA 1
ATOM 5359 C C . LEU B 1 167 ? 8.211 -6.957 -4.664 1 96.44 167 LEU B C 1
ATOM 5361 O O . LEU B 1 167 ? 7.047 -7.316 -4.488 1 96.44 167 LEU B O 1
ATOM 5365 N N . TYR B 1 168 ? 8.648 -6.227 -5.645 1 96 168 TYR B N 1
ATOM 5366 C CA . TYR B 1 168 ? 7.699 -5.727 -6.637 1 96 168 TYR B CA 1
ATOM 5367 C C . TYR B 1 168 ? 7.008 -6.879 -7.355 1 96 168 TYR B C 1
ATOM 5369 O O . TYR B 1 168 ? 5.785 -6.871 -7.52 1 96 168 TYR B O 1
ATOM 5377 N N . VAL B 1 169 ? 7.746 -7.828 -7.688 1 94.62 169 VAL B N 1
ATOM 5378 C CA . VAL B 1 169 ? 7.203 -8.969 -8.414 1 94.62 169 VAL B CA 1
ATOM 5379 C C . VAL B 1 169 ? 6.203 -9.719 -7.531 1 94.62 169 VAL B C 1
ATOM 5381 O O . VAL B 1 169 ? 5.086 -10.008 -7.965 1 94.62 169 VAL B O 1
ATOM 5384 N N . TRP B 1 170 ? 6.578 -10 -6.387 1 93.75 170 TRP B N 1
ATOM 5385 C CA . TRP B 1 170 ? 5.684 -10.711 -5.48 1 93.75 170 TRP B CA 1
ATOM 5386 C C . TRP B 1 170 ? 4.422 -9.898 -5.203 1 93.75 170 TRP B C 1
ATOM 5388 O O . TRP B 1 170 ? 3.326 -10.453 -5.109 1 93.75 170 TRP B O 1
ATOM 5398 N N . ASP B 1 171 ? 4.621 -8.648 -5.09 1 94.88 171 ASP B N 1
ATOM 5399 C CA . ASP B 1 171 ? 3.482 -7.762 -4.859 1 94.88 171 ASP B CA 1
ATOM 5400 C C . ASP B 1 171 ? 2.484 -7.84 -6.016 1 94.88 171 ASP B C 1
ATOM 5402 O O . ASP B 1 171 ? 1.283 -8 -5.793 1 94.88 171 ASP B O 1
ATOM 5406 N N . ARG B 1 172 ? 2.986 -7.793 -7.148 1 92.81 172 ARG B N 1
ATOM 5407 C CA . ARG B 1 172 ? 2.115 -7.82 -8.32 1 92.81 172 ARG B CA 1
ATOM 5408 C C . ARG B 1 172 ? 1.482 -9.195 -8.5 1 92.81 172 ARG B C 1
ATOM 5410 O O . ARG B 1 172 ? 0.314 -9.305 -8.883 1 92.81 172 ARG B O 1
ATOM 5417 N N . TYR B 1 173 ? 2.26 -10.164 -8.258 1 89.38 173 TYR B N 1
ATOM 5418 C CA . TYR B 1 173 ? 1.709 -11.508 -8.383 1 89.38 173 TYR B CA 1
ATOM 5419 C C . TYR B 1 173 ? 0.602 -11.742 -7.363 1 89.38 173 TYR B C 1
ATOM 5421 O O . TYR B 1 173 ? -0.419 -12.359 -7.676 1 89.38 173 TYR B O 1
ATOM 5429 N N . MET B 1 174 ? 0.759 -11.242 -6.188 1 89.06 174 MET B N 1
ATOM 5430 C CA . MET B 1 174 ? -0.287 -11.367 -5.176 1 89.06 174 MET B CA 1
ATOM 5431 C C . MET B 1 174 ? -1.543 -10.617 -5.598 1 89.06 174 MET B C 1
ATOM 5433 O O . MET B 1 174 ? -2.658 -11.031 -5.281 1 89.06 174 MET B O 1
ATOM 5437 N N . CYS B 1 175 ? -1.307 -9.547 -6.273 1 87.06 175 CYS B N 1
ATOM 5438 C CA . CYS B 1 175 ? -2.42 -8.742 -6.762 1 87.06 175 CYS B CA 1
ATOM 5439 C C . CYS B 1 175 ? -3.191 -9.477 -7.848 1 87.06 175 CYS B C 1
ATOM 5441 O O . CYS B 1 175 ? -4.406 -9.648 -7.746 1 87.06 175 CYS B O 1
ATOM 5443 N N . VAL B 1 176 ? -2.543 -10.016 -8.727 1 83.5 176 VAL B N 1
ATOM 5444 C CA . VAL B 1 176 ? -3.164 -10.586 -9.922 1 83.5 176 VAL B CA 1
ATOM 5445 C C . VAL B 1 176 ? -3.738 -11.961 -9.594 1 83.5 176 VAL B C 1
ATOM 5447 O O . VAL B 1 176 ? -4.836 -12.305 -10.047 1 83.5 176 VAL B O 1
ATOM 5450 N N . TYR B 1 177 ? -3.033 -12.672 -8.773 1 81.75 177 TYR B N 1
ATOM 5451 C CA . TYR B 1 177 ? -3.422 -14.062 -8.594 1 81.75 177 TYR B CA 1
ATOM 5452 C C . TYR B 1 177 ? -4.379 -14.211 -7.414 1 81.75 177 TYR B C 1
ATOM 5454 O O . TYR B 1 177 ? -5.211 -15.125 -7.395 1 81.75 177 TYR B O 1
ATOM 5462 N N . PHE B 1 178 ? -4.301 -13.312 -6.52 1 82.62 178 PHE B N 1
ATOM 5463 C CA . PHE B 1 178 ? -5.082 -13.539 -5.309 1 82.62 178 PHE B CA 1
ATOM 5464 C C . PHE B 1 178 ? -6.02 -12.367 -5.035 1 82.62 178 PHE B C 1
ATOM 5466 O O . PHE B 1 178 ? -6.816 -12.414 -4.098 1 82.62 178 PHE B O 1
ATOM 5473 N N . GLY B 1 179 ? -5.883 -11.344 -5.801 1 80.06 179 GLY B N 1
ATOM 5474 C CA . GLY B 1 179 ? -6.855 -10.266 -5.746 1 80.06 179 GLY B CA 1
ATOM 5475 C C . GLY B 1 179 ? -6.543 -9.234 -4.68 1 80.06 179 GLY B C 1
ATOM 5476 O O . GLY B 1 179 ? -7.406 -8.43 -4.309 1 80.06 179 GLY B O 1
ATOM 5477 N N . PHE B 1 180 ? -5.336 -9.203 -4.156 1 86.88 180 PHE B N 1
ATOM 5478 C CA . PHE B 1 180 ? -4.934 -8.156 -3.217 1 86.88 180 PHE B CA 1
ATOM 5479 C C . PHE B 1 180 ? -4.59 -6.871 -3.955 1 86.88 180 PHE B C 1
ATOM 5481 O O . PHE B 1 180 ? -4.309 -6.895 -5.156 1 86.88 180 PHE B O 1
ATOM 5488 N N . TRP B 1 181 ? -4.695 -5.766 -3.301 1 89.5 181 TRP B N 1
ATOM 5489 C CA . TRP B 1 181 ? -4.254 -4.551 -3.975 1 89.5 181 TRP B CA 1
ATOM 5490 C C . TRP B 1 181 ? -2.74 -4.391 -3.873 1 89.5 181 TRP B C 1
ATOM 5492 O O . TRP B 1 181 ? -2.111 -4.953 -2.973 1 89.5 181 TRP B O 1
ATOM 5502 N N . PRO B 1 182 ? -2.189 -3.758 -4.801 1 91.44 182 PRO B N 1
ATOM 5503 C CA . PRO B 1 182 ? -0.737 -3.578 -4.781 1 91.44 182 PRO B CA 1
ATOM 5504 C C . PRO B 1 182 ? -0.262 -2.729 -3.605 1 91.44 182 PRO B C 1
ATOM 5506 O O . PRO B 1 182 ? -0.919 -1.749 -3.24 1 91.44 182 PRO B O 1
ATOM 5509 N N . LEU B 1 183 ? 0.809 -3.131 -3.057 1 94.25 183 LEU B N 1
ATOM 5510 C CA . LEU B 1 183 ? 1.382 -2.459 -1.896 1 94.25 183 LEU B CA 1
ATOM 5511 C C . LEU B 1 183 ? 2.391 -1.398 -2.326 1 94.25 183 LEU B C 1
ATOM 5513 O O . LEU B 1 183 ? 2.637 -0.437 -1.594 1 94.25 183 LEU B O 1
ATOM 5517 N N . ILE B 1 184 ? 3.016 -1.58 -3.447 1 94.25 184 ILE B N 1
ATOM 5518 C CA . ILE B 1 184 ? 3.955 -0.612 -4.004 1 94.25 184 ILE B CA 1
ATOM 5519 C C . ILE B 1 184 ? 3.256 0.24 -5.059 1 94.25 184 ILE B C 1
ATOM 5521 O O . ILE B 1 184 ? 2.893 -0.258 -6.129 1 94.25 184 ILE B O 1
ATOM 5525 N N . PRO B 1 185 ? 3.088 1.465 -4.742 1 89.88 185 PRO B N 1
ATOM 5526 C CA . PRO B 1 185 ? 2.389 2.311 -5.711 1 89.88 185 PRO B CA 1
ATOM 5527 C C . PRO B 1 185 ? 3.262 2.689 -6.902 1 89.88 185 PRO B C 1
ATOM 5529 O O . PRO B 1 185 ? 4.441 3.006 -6.734 1 89.88 185 PRO B O 1
ATOM 5532 N N . GLU B 1 186 ? 2.631 2.693 -8.055 1 85.94 186 GLU B N 1
ATOM 5533 C CA . GLU B 1 186 ? 3.35 3.096 -9.266 1 85.94 186 GLU B CA 1
ATOM 5534 C C . GLU B 1 186 ? 3.674 4.586 -9.242 1 85.94 186 GLU B C 1
ATOM 5536 O O . GLU B 1 186 ? 2.893 5.391 -8.727 1 85.94 186 GLU B O 1
ATOM 5541 N N . GLY B 1 187 ? 4.789 4.93 -9.75 1 81.25 187 GLY B N 1
ATOM 5542 C CA . GLY B 1 187 ? 5.172 6.324 -9.875 1 81.25 187 GLY B CA 1
ATOM 5543 C C . GLY B 1 187 ? 5.883 6.867 -8.648 1 81.25 187 GLY B C 1
ATOM 5544 O O . GLY B 1 187 ? 6.312 8.023 -8.633 1 81.25 187 GLY B O 1
ATOM 5545 N N . TYR B 1 188 ? 6.012 6.066 -7.629 1 86.19 188 TYR B N 1
ATOM 5546 C CA . TYR B 1 188 ? 6.605 6.555 -6.391 1 86.19 188 TYR B CA 1
ATOM 5547 C C . TYR B 1 188 ? 7.98 5.945 -6.164 1 86.19 188 TYR B C 1
ATOM 5549 O O . TYR B 1 188 ? 8.5 5.969 -5.047 1 86.19 188 TYR B O 1
ATOM 5557 N N . PHE B 1 189 ? 8.516 5.301 -7.137 1 88.5 189 PHE B N 1
ATOM 5558 C CA . PHE B 1 189 ? 9.875 4.77 -7.062 1 88.5 189 PHE B CA 1
ATOM 5559 C C . PHE B 1 189 ? 10.656 5.09 -8.328 1 88.5 189 PHE B C 1
ATOM 5561 O O . PHE B 1 189 ? 10.07 5.238 -9.406 1 88.5 189 PHE B O 1
ATOM 5568 N N . ASP B 1 190 ? 11.914 5.223 -8.117 1 86.12 190 ASP B N 1
ATOM 5569 C CA . ASP B 1 190 ? 12.75 5.535 -9.273 1 86.12 190 ASP B CA 1
ATOM 5570 C C . ASP B 1 190 ? 13.984 4.629 -9.32 1 86.12 190 ASP B C 1
ATOM 5572 O O . ASP B 1 190 ? 14.977 4.961 -9.961 1 86.12 190 ASP B O 1
ATOM 5576 N N . VAL B 1 191 ? 13.922 3.539 -8.672 1 89.19 191 VAL B N 1
ATOM 5577 C CA . VAL B 1 191 ? 15.016 2.58 -8.656 1 89.19 191 VAL B CA 1
ATOM 5578 C C . VAL B 1 191 ? 15.18 1.956 -10.039 1 89.19 191 VAL B C 1
ATOM 5580 O O . VAL B 1 191 ? 14.195 1.652 -10.711 1 89.19 191 VAL B O 1
ATOM 5583 N N . GLU B 1 192 ? 16.406 1.784 -10.359 1 88.12 192 GLU B N 1
ATOM 5584 C CA . GLU B 1 192 ? 16.703 1.18 -11.656 1 88.12 192 GLU B CA 1
ATOM 5585 C C . GLU B 1 192 ? 16.547 -0.337 -11.602 1 88.12 192 GLU B C 1
ATOM 5587 O O . GLU B 1 192 ? 16.625 -0.94 -10.531 1 88.12 192 GLU B O 1
ATOM 5592 N N . LEU B 1 193 ? 16.375 -0.915 -12.75 1 88.94 193 LEU B N 1
ATOM 5593 C CA . LEU B 1 193 ? 16.328 -2.369 -12.852 1 88.94 193 LEU B CA 1
ATOM 5594 C C . LEU B 1 193 ? 17.656 -2.992 -12.484 1 88.94 193 LEU B C 1
ATOM 5596 O O . LEU B 1 193 ? 18.703 -2.359 -12.633 1 88.94 193 LEU B O 1
ATOM 5600 N N . PRO B 1 194 ? 17.562 -4.18 -11.906 1 87.06 194 PRO B N 1
ATOM 5601 C CA . PRO B 1 194 ? 18.844 -4.871 -11.656 1 87.06 194 PRO B CA 1
ATOM 5602 C C . PRO B 1 194 ? 19.656 -5.074 -12.922 1 87.06 194 PRO B C 1
ATOM 5604 O O . PRO B 1 194 ? 19.094 -5.312 -13.992 1 87.06 194 PRO B O 1
ATOM 5607 N N . ARG B 1 195 ? 20.984 -4.961 -12.68 1 79.88 195 ARG B N 1
ATOM 5608 C CA . ARG B 1 195 ? 21.875 -5.121 -13.82 1 79.88 195 ARG B CA 1
ATOM 5609 C C . ARG B 1 195 ? 22.062 -6.594 -14.164 1 79.88 195 ARG B C 1
ATOM 5611 O O . ARG B 1 195 ? 22.516 -7.383 -13.336 1 79.88 195 ARG B O 1
ATOM 5618 N N . ASP B 1 196 ? 21.625 -6.918 -15.234 1 64.5 196 ASP B N 1
ATOM 5619 C CA . ASP B 1 196 ? 21.75 -8.305 -15.672 1 64.5 196 ASP B CA 1
ATOM 5620 C C . ASP B 1 196 ? 23.219 -8.711 -15.836 1 64.5 196 ASP B C 1
ATOM 5622 O O . ASP B 1 196 ? 23.547 -9.891 -15.766 1 64.5 196 ASP B O 1
ATOM 5626 N N . LEU B 1 197 ? 23.953 -7.738 -15.797 1 62.88 197 LEU B N 1
ATOM 5627 C CA . LEU B 1 197 ? 25.344 -8.094 -16.078 1 62.88 197 LEU B CA 1
ATOM 5628 C C . LEU B 1 197 ? 26.188 -8.086 -14.812 1 62.88 197 LEU B C 1
ATOM 5630 O O . LEU B 1 197 ? 27.406 -8.172 -14.867 1 62.88 197 LEU B O 1
ATOM 5634 N N . PHE B 1 198 ? 25.266 -8.117 -13.867 1 62.41 198 PHE B N 1
ATOM 5635 C CA . PHE B 1 198 ? 26 -8.18 -12.602 1 62.41 198 PHE B CA 1
ATOM 5636 C C . PHE B 1 198 ? 26.453 -9.609 -12.312 1 62.41 198 PHE B C 1
ATOM 5638 O O . PHE B 1 198 ? 25.625 -10.5 -12.109 1 62.41 198 PHE B O 1
ATOM 5645 N N . ARG B 1 199 ? 27.594 -10.109 -12.656 1 68.94 199 ARG B N 1
ATOM 5646 C CA . ARG B 1 199 ? 28.266 -11.391 -12.492 1 68.94 199 ARG B CA 1
ATOM 5647 C C . ARG B 1 199 ? 27.766 -12.406 -13.508 1 68.94 199 ARG B C 1
ATOM 5649 O O . ARG B 1 199 ? 27.062 -13.352 -13.156 1 68.94 199 ARG B O 1
ATOM 5656 N N . PRO B 1 200 ? 28.109 -12.211 -14.695 1 72.06 200 PRO B N 1
ATOM 5657 C CA . PRO B 1 200 ? 27.656 -13.102 -15.766 1 72.06 200 PRO B CA 1
ATOM 5658 C C . PRO B 1 200 ? 28.109 -14.547 -15.555 1 72.06 200 PRO B C 1
ATOM 5660 O O . PRO B 1 200 ? 29.156 -14.789 -14.93 1 72.06 200 PRO B O 1
ATOM 5663 N N . LEU B 1 201 ? 27.25 -15.492 -15.969 1 71.38 201 LEU B N 1
ATOM 5664 C CA . LEU B 1 201 ? 27.547 -16.906 -15.844 1 71.38 201 LEU B CA 1
ATOM 5665 C C . LEU B 1 201 ? 28.703 -17.297 -16.766 1 71.38 201 LEU B C 1
ATOM 5667 O O . LEU B 1 201 ? 29.453 -18.234 -16.453 1 71.38 201 LEU B O 1
ATOM 5671 N N . THR B 1 202 ? 28.609 -16.562 -17.875 1 70.31 202 THR B N 1
ATOM 5672 C CA . THR B 1 202 ? 29.703 -16.812 -18.812 1 70.31 202 THR B CA 1
ATOM 5673 C C . THR B 1 202 ? 30.312 -15.492 -19.281 1 70.31 202 THR B C 1
ATOM 5675 O O . THR B 1 202 ? 29.734 -14.43 -19.094 1 70.31 202 THR B O 1
ATOM 5678 N N . ALA B 1 203 ? 31.5 -15.641 -19.719 1 65.19 203 ALA B N 1
ATOM 5679 C CA . ALA B 1 203 ? 32.25 -14.484 -20.172 1 65.19 203 ALA B CA 1
ATOM 5680 C C . ALA B 1 203 ? 31.734 -13.961 -21.5 1 65.19 203 ALA B C 1
ATOM 5682 O O . ALA B 1 203 ? 32.094 -12.867 -21.938 1 65.19 203 ALA B O 1
ATOM 5683 N N . THR B 1 204 ? 30.828 -14.586 -22.031 1 61.12 204 THR B N 1
ATOM 5684 C CA . THR B 1 204 ? 30.344 -14.195 -23.359 1 61.12 204 THR B CA 1
ATOM 5685 C C . THR B 1 204 ? 29.422 -12.984 -23.266 1 61.12 204 THR B C 1
ATOM 5687 O O . THR B 1 204 ? 28.609 -12.891 -22.344 1 61.12 204 THR B O 1
ATOM 5690 N N . PRO B 1 205 ? 29.688 -12.078 -24.156 1 58 205 PRO B N 1
ATOM 5691 C CA . PRO B 1 205 ? 28.828 -10.891 -24.219 1 58 205 PRO B CA 1
ATOM 5692 C C . PRO B 1 205 ? 27.359 -11.25 -24.359 1 58 205 PRO B C 1
ATOM 5694 O O . PRO B 1 205 ? 27 -12.148 -25.125 1 58 205 PRO B O 1
ATOM 56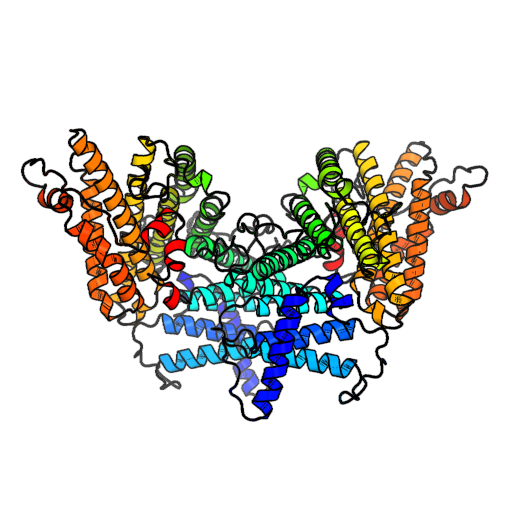97 N N . GLY B 1 206 ? 26.484 -10.672 -23.625 1 59.34 206 GLY B N 1
ATOM 5698 C CA . GLY B 1 206 ? 25.047 -10.945 -23.641 1 59.34 206 GLY B CA 1
ATOM 5699 C C . GLY B 1 206 ? 24.641 -12.078 -22.719 1 59.34 206 GLY B C 1
ATOM 5700 O O . GLY B 1 206 ? 23.531 -12.594 -22.812 1 59.34 206 GLY B O 1
ATOM 5701 N N . SER B 1 207 ? 25.609 -12.336 -21.953 1 67.81 207 SER B N 1
ATOM 5702 C CA . SER B 1 207 ? 25.422 -13.531 -21.141 1 67.81 207 SER B CA 1
ATOM 5703 C C . SER B 1 207 ? 24.406 -13.297 -20.031 1 67.81 207 SER B C 1
ATOM 5705 O O . SER B 1 207 ? 24.312 -12.195 -19.484 1 67.81 207 SER B O 1
ATOM 5707 N N . VAL B 1 208 ? 23.578 -14.344 -19.891 1 81.38 208 VAL B N 1
ATOM 5708 C CA . VAL B 1 208 ? 22.516 -14.383 -18.891 1 81.38 208 VAL B CA 1
ATOM 5709 C C . VAL B 1 208 ? 23.125 -14.539 -17.5 1 81.38 208 VAL B C 1
ATOM 5711 O O . VAL B 1 208 ? 24.266 -14.977 -17.359 1 81.38 208 VAL B O 1
ATOM 5714 N N . THR B 1 209 ? 22.578 -13.898 -16.578 1 83.88 209 THR B N 1
ATOM 5715 C CA . THR B 1 209 ? 22.969 -14.047 -15.18 1 83.88 209 THR B CA 1
ATOM 5716 C C . THR B 1 209 ? 21.984 -14.922 -14.43 1 83.88 209 THR B C 1
ATOM 5718 O O . THR B 1 209 ? 20.984 -15.375 -15 1 83.88 209 THR B O 1
ATOM 5721 N N . THR B 1 210 ? 22.312 -15.188 -13.203 1 82.94 210 THR B N 1
ATOM 5722 C CA . THR B 1 210 ? 21.406 -15.977 -12.367 1 82.94 210 THR B CA 1
ATOM 5723 C C . THR B 1 210 ? 20.094 -15.211 -12.125 1 82.94 210 THR B C 1
ATOM 5725 O O . THR B 1 210 ? 19.094 -15.812 -11.742 1 82.94 210 THR B O 1
ATOM 5728 N N . PHE B 1 211 ? 20.125 -13.945 -12.469 1 87.94 211 PHE B N 1
ATOM 5729 C CA . PHE B 1 211 ? 18.984 -13.102 -12.133 1 87.94 211 PHE B CA 1
ATOM 5730 C C . PHE B 1 211 ? 18.203 -12.734 -13.391 1 87.94 211 PHE B C 1
ATOM 5732 O O . PHE B 1 211 ? 17.219 -12 -13.32 1 87.94 211 PHE B O 1
ATOM 5739 N N . THR B 1 212 ? 18.609 -13.219 -14.531 1 88.69 212 THR B N 1
ATOM 5740 C CA . THR B 1 212 ? 17.984 -12.852 -15.797 1 88.69 212 THR B CA 1
ATOM 5741 C C . THR B 1 212 ? 16.5 -13.242 -15.797 1 88.69 212 THR B C 1
ATOM 5743 O O . THR B 1 212 ? 15.664 -12.484 -16.281 1 88.69 212 THR B O 1
ATOM 5746 N N . ASP B 1 213 ? 16.203 -14.453 -15.312 1 91.31 213 ASP B N 1
ATOM 5747 C CA . ASP B 1 213 ? 14.805 -14.859 -15.273 1 91.31 213 ASP B CA 1
ATOM 5748 C C . ASP B 1 213 ? 13.977 -13.891 -14.43 1 91.31 213 ASP B C 1
ATOM 5750 O O . ASP B 1 213 ? 12.828 -13.586 -14.766 1 91.31 213 ASP B O 1
ATOM 5754 N N . ARG B 1 214 ? 14.578 -13.406 -13.375 1 91.44 214 ARG B N 1
ATOM 5755 C CA . ARG B 1 214 ? 13.867 -12.469 -12.5 1 91.44 214 ARG B CA 1
ATOM 5756 C C . ARG B 1 214 ? 13.57 -11.164 -13.227 1 91.44 214 ARG B C 1
ATOM 5758 O O . ARG B 1 214 ? 12.531 -10.539 -12.992 1 91.44 214 ARG B O 1
ATOM 5765 N N . VAL B 1 215 ? 14.492 -10.734 -14.023 1 91.44 215 VAL B N 1
ATOM 5766 C CA . VAL B 1 215 ? 14.281 -9.523 -14.805 1 91.44 215 VAL B CA 1
ATOM 5767 C C . VAL B 1 215 ? 13.039 -9.68 -15.68 1 91.44 215 VAL B C 1
ATOM 5769 O O . VAL B 1 215 ? 12.242 -8.75 -15.805 1 91.44 215 VAL B O 1
ATOM 5772 N N . TYR B 1 216 ? 12.891 -10.812 -16.219 1 93.62 216 TYR B N 1
ATOM 5773 C CA . TYR B 1 216 ? 11.719 -11.039 -17.047 1 93.62 216 TYR B CA 1
ATOM 5774 C C . TYR B 1 216 ? 10.453 -11.141 -16.203 1 93.62 216 TYR B C 1
ATOM 5776 O O . TYR B 1 216 ? 9.375 -10.719 -16.625 1 93.62 216 TYR B O 1
ATOM 5784 N N . HIS B 1 217 ? 10.609 -11.719 -15.008 1 94.19 217 HIS B N 1
ATOM 5785 C CA . HIS B 1 217 ? 9.469 -11.688 -14.102 1 94.19 217 HIS B CA 1
ATOM 5786 C C . HIS B 1 217 ? 9.062 -10.258 -13.766 1 94.19 217 HIS B C 1
ATOM 5788 O O . HIS B 1 217 ? 7.875 -9.969 -13.594 1 94.19 217 HIS B O 1
ATOM 5794 N N . ILE B 1 218 ? 10.023 -9.383 -13.672 1 93.81 218 ILE B N 1
ATOM 5795 C CA . ILE B 1 218 ? 9.742 -7.977 -13.422 1 93.81 218 ILE B CA 1
ATOM 5796 C C . ILE B 1 218 ? 8.953 -7.395 -14.594 1 93.81 218 ILE B C 1
ATOM 5798 O O . ILE B 1 218 ? 7.938 -6.719 -14.398 1 93.81 218 ILE B O 1
ATOM 5802 N N . LYS B 1 219 ? 9.391 -7.699 -15.781 1 93.12 219 LYS B N 1
ATOM 5803 C CA . LYS B 1 219 ? 8.703 -7.215 -16.969 1 93.12 219 LYS B CA 1
ATOM 5804 C C . LYS B 1 219 ? 7.273 -7.734 -17.031 1 93.12 219 LYS B C 1
ATOM 5806 O O . LYS B 1 219 ? 6.344 -6.984 -17.344 1 93.12 219 LYS B O 1
ATOM 5811 N N . ILE B 1 220 ? 7.141 -8.992 -16.719 1 94.56 220 ILE B N 1
ATOM 5812 C CA . ILE B 1 220 ? 5.816 -9.609 -16.734 1 94.56 220 ILE B CA 1
ATOM 5813 C C . ILE B 1 220 ? 4.93 -8.945 -15.68 1 94.56 220 ILE B C 1
ATOM 5815 O O . ILE B 1 220 ? 3.791 -8.57 -15.969 1 94.56 220 ILE B O 1
ATOM 5819 N N . ALA B 1 221 ? 5.48 -8.805 -14.516 1 92.94 221 ALA B N 1
ATOM 5820 C CA . ALA B 1 221 ? 4.73 -8.211 -13.414 1 92.94 221 ALA B CA 1
ATOM 5821 C C . ALA B 1 221 ? 4.266 -6.801 -13.758 1 92.94 221 ALA B C 1
ATOM 5823 O O . ALA B 1 221 ? 3.131 -6.422 -13.461 1 92.94 221 ALA B O 1
ATOM 5824 N N . ARG B 1 222 ? 5.086 -6.047 -14.367 1 88.56 222 ARG B N 1
ATOM 5825 C CA . ARG B 1 222 ? 4.746 -4.68 -14.758 1 88.56 222 ARG B CA 1
ATOM 5826 C C . ARG B 1 222 ? 3.637 -4.672 -15.805 1 88.56 222 ARG B C 1
ATOM 5828 O O . ARG B 1 222 ? 2.73 -3.836 -15.742 1 88.56 222 ARG B O 1
ATOM 5835 N N . TYR B 1 223 ? 3.709 -5.582 -16.625 1 86.81 223 TYR B N 1
ATOM 5836 C CA . TYR B 1 223 ? 2.736 -5.629 -17.703 1 86.81 223 TYR B CA 1
ATOM 5837 C C . TYR B 1 223 ? 1.377 -6.094 -17.203 1 86.81 223 TYR B C 1
ATOM 5839 O O . TYR B 1 223 ? 0.35 -5.488 -17.516 1 86.81 223 TYR B O 1
ATOM 5847 N N . ILE B 1 224 ? 1.395 -7.125 -16.453 1 81.19 224 ILE B N 1
ATOM 5848 C CA . ILE B 1 224 ? 0.142 -7.77 -16.078 1 81.19 224 ILE B CA 1
ATOM 5849 C C . ILE B 1 224 ? -0.639 -6.867 -15.117 1 81.19 224 ILE B C 1
ATOM 5851 O O . ILE B 1 224 ? -1.87 -6.82 -15.164 1 81.19 224 ILE B O 1
ATOM 5855 N N . THR B 1 225 ? -0.016 -6.176 -14.305 1 78 225 THR B N 1
ATOM 5856 C CA . THR B 1 225 ? -0.708 -5.336 -13.328 1 78 225 THR B CA 1
ATOM 5857 C C . THR B 1 225 ? -1.345 -4.129 -14.008 1 78 225 THR B C 1
ATOM 5859 O O . THR B 1 225 ? -2.43 -3.691 -13.625 1 78 225 THR B O 1
ATOM 5862 N N . ALA B 1 226 ? -0.716 -3.588 -14.984 1 73.56 226 ALA B N 1
ATOM 5863 C CA . ALA B 1 226 ? -1.24 -2.418 -15.688 1 73.56 226 ALA B CA 1
ATOM 5864 C C . ALA B 1 226 ? -2.58 -2.732 -16.344 1 73.56 226 ALA B C 1
ATOM 5866 O O . ALA B 1 226 ? -3.482 -1.892 -16.359 1 73.56 226 ALA B O 1
ATOM 5867 N N . PHE B 1 227 ? -2.809 -3.932 -16.641 1 71.62 227 PHE B N 1
ATOM 5868 C CA . PHE B 1 227 ? -3.988 -4.258 -17.438 1 71.62 227 PHE B CA 1
ATOM 5869 C C . PHE B 1 227 ? -5.004 -5.031 -16.594 1 71.62 227 PHE B C 1
ATOM 5871 O O . PHE B 1 227 ? -6.211 -4.805 -16.703 1 71.62 227 PHE B O 1
ATOM 5878 N N . THR B 1 228 ? -4.57 -5.816 -15.695 1 70 228 THR B N 1
ATOM 5879 C CA . THR B 1 228 ? -5.48 -6.84 -15.195 1 70 228 THR B CA 1
ATOM 5880 C C . THR B 1 228 ? -5.914 -6.523 -13.766 1 70 228 THR B C 1
ATOM 5882 O O . THR B 1 228 ? -6.957 -7 -13.312 1 70 228 THR B O 1
ATOM 5885 N N . SER B 1 229 ? -5.211 -5.773 -13.164 1 67.06 229 SER B N 1
ATOM 5886 C CA . SER B 1 229 ? -5.438 -5.777 -11.719 1 67.06 229 SER B CA 1
ATOM 5887 C C . SER B 1 229 ? -6.434 -4.699 -11.312 1 67.06 229 SER B C 1
ATOM 5889 O O . SER B 1 229 ? -7.328 -4.945 -10.5 1 67.06 229 SER B O 1
ATOM 5891 N N . PRO B 1 230 ? -6.379 -3.57 -11.914 1 66.75 230 PRO B N 1
ATOM 5892 C CA . PRO B 1 230 ? -7.285 -2.545 -11.398 1 66.75 230 PRO B CA 1
ATOM 5893 C C . PRO B 1 230 ? -8.742 -2.787 -11.797 1 66.75 230 PRO B C 1
ATOM 5895 O O . PRO B 1 230 ? -9.023 -3.061 -12.969 1 66.75 230 PRO B O 1
ATOM 5898 N N . PRO B 1 231 ? -9.586 -2.736 -10.875 1 65.75 231 PRO B N 1
ATOM 5899 C CA . PRO B 1 231 ? -11.008 -2.895 -11.188 1 65.75 231 PRO B CA 1
ATOM 5900 C C . PRO B 1 231 ? -11.508 -1.857 -12.188 1 65.75 231 PRO B C 1
ATOM 5902 O O . PRO B 1 231 ? -12.453 -2.123 -12.93 1 65.75 231 PRO B O 1
ATOM 5905 N N . SER B 1 232 ? -10.859 -0.821 -12.266 1 60.75 232 SER B N 1
ATOM 5906 C CA . SER B 1 232 ? -11.273 0.239 -13.18 1 60.75 232 SER B CA 1
ATOM 5907 C C . SER B 1 232 ? -11.125 -0.196 -14.633 1 60.75 232 SER B C 1
ATOM 5909 O O . SER B 1 232 ? -11.727 0.399 -15.531 1 60.75 232 SER B O 1
ATOM 5911 N N . TRP B 1 233 ? -10.445 -1.244 -14.758 1 63.97 233 TRP B N 1
ATOM 5912 C CA . TRP B 1 233 ? -10.203 -1.708 -16.125 1 63.97 233 TRP B CA 1
ATOM 5913 C C . TRP B 1 233 ? -11.156 -2.846 -16.484 1 63.97 233 TRP B C 1
ATOM 5915 O O . TRP B 1 233 ? -10.953 -3.535 -17.484 1 63.97 233 TRP B O 1
ATOM 5925 N N . LYS B 1 234 ? -12.086 -2.926 -15.734 1 71.06 234 LYS B N 1
ATOM 5926 C CA . LYS B 1 234 ? -13.023 -4.023 -15.953 1 71.06 234 LYS B CA 1
ATOM 5927 C C . LYS B 1 234 ? -13.648 -3.947 -17.344 1 71.06 234 LYS B C 1
ATOM 5929 O O . LYS B 1 234 ? -13.711 -4.953 -18.047 1 71.06 234 LYS B O 1
ATOM 5934 N N . ALA B 1 235 ? -14 -2.791 -17.734 1 73.94 235 ALA B N 1
ATOM 5935 C CA . ALA B 1 235 ? -14.633 -2.633 -19.047 1 73.94 235 ALA B CA 1
ATOM 5936 C C . ALA B 1 235 ? -13.633 -2.883 -20.172 1 73.94 235 ALA B C 1
ATOM 5938 O O . ALA B 1 235 ? -13.977 -3.475 -21.203 1 73.94 235 ALA B O 1
ATOM 5939 N N . ASP B 1 236 ? -12.43 -2.598 -20 1 78.44 236 ASP B N 1
ATOM 5940 C CA . ASP B 1 236 ? -11.375 -2.746 -21 1 78.44 236 ASP B CA 1
ATOM 5941 C C . ASP B 1 236 ? -11.047 -4.219 -21.234 1 78.44 236 ASP B C 1
ATOM 5943 O O . ASP B 1 236 ? -10.68 -4.609 -22.344 1 78.44 236 ASP B O 1
ATOM 5947 N N . ARG B 1 237 ? -11.281 -4.953 -20.281 1 83.12 237 ARG B N 1
ATOM 5948 C CA . ARG B 1 237 ? -10.945 -6.371 -20.375 1 83.12 237 ARG B CA 1
ATOM 5949 C C . ARG B 1 237 ? -11.953 -7.117 -21.25 1 83.12 237 ARG B C 1
ATOM 5951 O O . ARG B 1 237 ? -11.672 -8.219 -21.734 1 83.12 237 ARG B O 1
ATOM 5958 N N . HIS B 1 238 ? -13.047 -6.465 -21.469 1 83.19 238 HIS B N 1
ATOM 5959 C CA . HIS B 1 238 ? -14.078 -7.078 -22.297 1 83.19 238 HIS B CA 1
ATOM 5960 C C . HIS B 1 238 ? -14.039 -6.543 -23.719 1 83.19 238 HIS B C 1
ATOM 5962 O O . HIS B 1 238 ? -14.82 -6.965 -24.578 1 83.19 238 HIS B O 1
ATOM 5968 N N . ASN B 1 239 ? -13.141 -5.668 -23.969 1 86.38 239 ASN B N 1
ATOM 5969 C CA . ASN B 1 239 ? -12.945 -5.129 -25.312 1 86.38 239 ASN B CA 1
ATOM 5970 C C . ASN B 1 239 ? -11.953 -5.965 -26.109 1 86.38 239 ASN B C 1
ATOM 5972 O O . ASN B 1 239 ? -10.75 -5.895 -25.875 1 86.38 239 ASN B O 1
ATOM 5976 N N . ALA B 1 240 ? -12.461 -6.684 -27.078 1 89.06 240 ALA B N 1
ATOM 5977 C CA . ALA B 1 240 ? -11.672 -7.652 -27.828 1 89.06 240 ALA B CA 1
ATOM 5978 C C . ALA B 1 240 ? -10.5 -6.973 -28.531 1 89.06 240 ALA B C 1
ATOM 5980 O O . ALA B 1 240 ? -9.398 -7.523 -28.594 1 89.06 240 ALA B O 1
ATOM 5981 N N . SER B 1 241 ? -10.773 -5.801 -29.078 1 89.94 241 SER B N 1
ATOM 5982 C CA . SER B 1 241 ? -9.727 -5.102 -29.812 1 89.94 241 SER B CA 1
ATOM 5983 C C . SER B 1 241 ? -8.602 -4.66 -28.891 1 89.94 241 SER B C 1
ATOM 5985 O O . SER B 1 241 ? -7.426 -4.77 -29.234 1 89.94 241 SER B O 1
ATOM 5987 N N . LEU B 1 242 ? -8.969 -4.18 -27.766 1 88.56 242 LEU B N 1
ATOM 5988 C CA . LEU B 1 242 ? -7.969 -3.74 -26.797 1 88.56 242 LEU B CA 1
ATOM 5989 C C . LEU B 1 242 ? -7.152 -4.922 -26.281 1 88.56 242 LEU B C 1
ATOM 5991 O O . LEU B 1 242 ? -5.938 -4.812 -26.109 1 88.56 242 LEU B O 1
ATOM 5995 N N . VAL B 1 243 ? -7.812 -5.996 -26.031 1 90.56 243 VAL B N 1
ATOM 5996 C CA . VAL B 1 243 ? -7.129 -7.195 -25.547 1 90.56 243 VAL B CA 1
ATOM 5997 C C . VAL B 1 243 ? -6.148 -7.688 -26.609 1 90.56 243 VAL B C 1
ATOM 5999 O O . VAL B 1 243 ? -5.035 -8.102 -26.297 1 90.56 243 VAL B O 1
ATOM 6002 N N . ALA B 1 244 ? -6.562 -7.66 -27.859 1 93.31 244 ALA B N 1
ATOM 6003 C CA . ALA B 1 244 ? -5.684 -8.07 -28.953 1 93.31 244 ALA B CA 1
ATOM 6004 C C . ALA B 1 244 ? -4.434 -7.195 -29.016 1 93.31 244 ALA B C 1
ATOM 6006 O O . ALA B 1 244 ? -3.328 -7.691 -29.25 1 93.31 244 ALA B O 1
ATOM 6007 N N . GLU B 1 245 ? -4.676 -5.953 -28.828 1 92.56 245 GLU B N 1
ATOM 6008 C CA . GLU B 1 245 ? -3.557 -5.016 -28.828 1 92.56 245 GLU B CA 1
ATOM 6009 C C . GLU B 1 245 ? -2.588 -5.305 -27.688 1 92.56 245 GLU B C 1
ATOM 6011 O O . GLU B 1 245 ? -1.373 -5.324 -27.891 1 92.56 245 GLU B O 1
ATOM 6016 N N . PHE B 1 246 ? -3.094 -5.547 -26.547 1 90.62 246 PHE B N 1
ATOM 6017 C CA . PHE B 1 246 ? -2.26 -5.82 -25.375 1 90.62 246 PHE B CA 1
ATOM 6018 C C . PHE B 1 246 ? -1.544 -7.156 -25.531 1 90.62 246 PHE B C 1
ATOM 6020 O O . PHE B 1 246 ? -0.392 -7.297 -25.109 1 90.62 246 PHE B O 1
ATOM 6027 N N . ALA B 1 247 ? -2.232 -8.102 -26.062 1 93.12 247 ALA B N 1
ATOM 6028 C CA . ALA B 1 247 ? -1.613 -9.406 -26.297 1 93.12 247 ALA B CA 1
ATOM 6029 C C . ALA B 1 247 ? -0.43 -9.289 -27.266 1 93.12 247 ALA B C 1
ATOM 6031 O O . ALA B 1 247 ? 0.608 -9.922 -27.047 1 93.12 247 ALA B O 1
ATOM 6032 N N . GLN B 1 248 ? -0.63 -8.5 -28.219 1 94.19 248 GLN B N 1
ATOM 6033 C CA . GLN B 1 248 ? 0.44 -8.297 -29.188 1 94.19 248 GLN B CA 1
ATOM 6034 C C . GLN B 1 248 ? 1.625 -7.57 -28.562 1 94.19 248 GLN B C 1
ATOM 6036 O O . GLN B 1 248 ? 2.779 -7.918 -28.812 1 94.19 248 GLN B O 1
ATOM 6041 N N . GLN B 1 249 ? 1.334 -6.598 -27.797 1 92.25 249 GLN B N 1
ATOM 6042 C CA . GLN B 1 249 ? 2.393 -5.871 -27.109 1 92.25 249 GLN B CA 1
ATOM 6043 C C . GLN B 1 249 ? 3.172 -6.789 -26.172 1 92.25 249 GLN B C 1
ATOM 6045 O O . GLN B 1 249 ? 4.398 -6.711 -26.094 1 92.25 249 GLN B O 1
ATOM 6050 N N . PHE B 1 250 ? 2.473 -7.605 -25.453 1 94.31 250 PHE B N 1
ATOM 6051 C CA . PHE B 1 250 ? 3.115 -8.539 -24.531 1 94.31 250 PHE B CA 1
ATOM 6052 C C . PHE B 1 250 ? 4.027 -9.5 -25.297 1 94.31 250 PHE B C 1
ATOM 6054 O O . PHE B 1 250 ? 5.133 -9.797 -24.844 1 94.31 250 PHE B O 1
ATOM 6061 N N . GLN B 1 251 ? 3.566 -9.93 -26.453 1 95.44 251 GLN B N 1
ATOM 6062 C CA . GLN B 1 251 ? 4.352 -10.836 -27.297 1 95.44 251 GLN B CA 1
ATOM 6063 C C . GLN B 1 251 ? 5.652 -10.172 -27.75 1 95.44 251 GLN B C 1
ATOM 6065 O O . GLN B 1 251 ? 6.727 -10.773 -27.625 1 95.44 251 GLN B O 1
ATOM 6070 N N . VAL B 1 252 ? 5.562 -8.961 -28.078 1 94.12 252 VAL B N 1
ATOM 6071 C CA . VAL B 1 252 ? 6.703 -8.266 -28.672 1 94.12 252 VAL B CA 1
ATOM 6072 C C . VAL B 1 252 ? 7.656 -7.809 -27.562 1 94.12 252 VAL B C 1
ATOM 6074 O O . VAL B 1 252 ? 8.875 -7.934 -27.703 1 94.12 252 VAL B O 1
ATOM 6077 N N . LEU B 1 253 ? 7.098 -7.371 -26.469 1 91.38 253 LEU B N 1
ATOM 6078 C CA . LEU B 1 253 ? 7.914 -6.695 -25.469 1 91.38 253 LEU B CA 1
ATOM 6079 C C . LEU B 1 253 ? 8.492 -7.699 -24.469 1 91.38 253 LEU B C 1
ATOM 6081 O O . LEU B 1 253 ? 9.523 -7.434 -23.844 1 91.38 253 LEU B O 1
ATOM 6085 N N . VAL B 1 254 ? 7.898 -8.852 -24.359 1 94.31 254 VAL B N 1
ATOM 6086 C CA . VAL B 1 254 ? 8.344 -9.766 -23.328 1 94.31 254 VAL B CA 1
ATOM 6087 C C . VAL B 1 254 ? 8.75 -11.102 -23.953 1 94.31 254 VAL B C 1
ATOM 6089 O O . VAL B 1 254 ? 9.914 -11.492 -23.891 1 94.31 254 VAL B O 1
ATOM 6092 N N . VAL B 1 255 ? 7.891 -11.711 -24.688 1 95.62 255 VAL B N 1
ATOM 6093 C CA . VAL B 1 255 ? 8.094 -13.086 -25.125 1 95.62 255 VAL B CA 1
ATOM 6094 C C . VAL B 1 255 ? 9.172 -13.133 -26.203 1 95.62 255 VAL B C 1
ATOM 6096 O O . VAL B 1 255 ? 10.109 -13.922 -26.125 1 95.62 255 VAL B O 1
ATOM 6099 N N . ASP B 1 256 ? 9.055 -12.234 -27.125 1 95.31 256 ASP B N 1
ATOM 6100 C CA . ASP B 1 256 ? 10 -12.242 -28.25 1 95.31 256 ASP B CA 1
ATOM 6101 C C . ASP B 1 256 ? 11.391 -11.828 -27.781 1 95.31 256 ASP B C 1
ATOM 6103 O O . ASP B 1 256 ? 12.383 -12.102 -28.469 1 95.31 256 ASP B O 1
ATOM 6107 N N . GLN B 1 257 ? 11.508 -11.211 -26.656 1 92.81 257 GLN B N 1
ATOM 6108 C CA . GLN B 1 257 ? 12.789 -10.711 -26.172 1 92.81 257 GLN B CA 1
ATOM 6109 C C . GLN B 1 257 ? 13.492 -11.75 -25.297 1 92.81 257 GLN B C 1
ATOM 6111 O O . GLN B 1 257 ? 14.641 -11.555 -24.891 1 92.81 257 GLN B O 1
ATOM 6116 N N . LEU B 1 258 ? 12.898 -12.883 -25.094 1 93.69 258 LEU B N 1
ATOM 6117 C CA . LEU B 1 258 ? 13.484 -13.914 -24.25 1 93.69 258 LEU B CA 1
ATOM 6118 C C . LEU B 1 258 ? 14.75 -14.484 -24.875 1 93.69 258 LEU B C 1
ATOM 6120 O O . LEU B 1 258 ? 14.758 -14.844 -26.062 1 93.69 258 LEU B O 1
ATOM 6124 N N . PRO B 1 259 ? 15.805 -14.531 -24.094 1 91.62 259 PRO B N 1
ATOM 6125 C CA . PRO B 1 259 ? 17 -15.203 -24.609 1 91.62 259 PRO B CA 1
ATOM 6126 C C . PRO B 1 259 ? 16.766 -16.688 -24.891 1 91.62 259 PRO B C 1
ATOM 6128 O O . PRO B 1 259 ? 15.953 -17.328 -24.219 1 91.62 259 PRO B O 1
ATOM 6131 N N . SER B 1 260 ? 17.531 -17.266 -25.734 1 92.19 260 SER B N 1
ATOM 6132 C CA . SER B 1 260 ? 17.359 -18.641 -26.203 1 92.19 260 SER B CA 1
ATOM 6133 C C . SER B 1 260 ? 17.516 -19.641 -25.062 1 92.19 260 SER B C 1
ATOM 6135 O O . SER B 1 260 ? 16.922 -20.719 -25.094 1 92.19 260 SER B O 1
ATOM 6137 N N . ILE B 1 261 ? 18.203 -19.234 -24.078 1 91.31 261 ILE B N 1
ATOM 6138 C CA . ILE B 1 261 ? 18.438 -20.109 -22.938 1 91.31 261 ILE B CA 1
ATOM 6139 C C . ILE B 1 261 ? 17.125 -20.375 -22.188 1 91.31 261 ILE B C 1
ATOM 6141 O O . ILE B 1 261 ? 16.984 -21.406 -21.531 1 91.31 261 ILE B O 1
ATOM 6145 N N . TYR B 1 262 ? 16.141 -19.5 -22.375 1 93.56 262 TYR B N 1
ATOM 6146 C CA . TYR B 1 262 ? 14.898 -19.609 -21.625 1 93.56 262 TYR B CA 1
ATOM 6147 C C . TYR B 1 262 ? 13.742 -19.984 -22.562 1 93.56 262 TYR B C 1
ATOM 6149 O O . TYR B 1 262 ? 12.578 -19.891 -22.172 1 93.56 262 TYR B O 1
ATOM 6157 N N . TRP B 1 263 ? 14.125 -20.469 -23.703 1 94.56 263 TRP B N 1
ATOM 6158 C CA . TRP B 1 263 ? 13.086 -20.969 -24.594 1 94.56 263 TRP B CA 1
ATOM 6159 C C . TRP B 1 263 ? 12.586 -22.328 -24.141 1 94.56 263 TRP B C 1
ATOM 6161 O O . TRP B 1 263 ? 13.336 -23.109 -23.547 1 94.56 263 TRP B O 1
ATOM 6171 N N . LEU B 1 264 ? 11.344 -22.578 -24.359 1 92.75 264 LEU B N 1
ATOM 6172 C CA . LEU B 1 264 ? 10.805 -23.906 -24.047 1 92.75 264 LEU B CA 1
ATOM 6173 C C . LEU B 1 264 ? 10.945 -24.844 -25.234 1 92.75 264 LEU B C 1
ATOM 6175 O O . LEU B 1 264 ? 11.258 -26.031 -25.062 1 92.75 264 LEU B O 1
ATOM 6179 N N . ASP B 1 265 ? 10.617 -24.188 -26.344 1 90.06 265 ASP B N 1
ATOM 6180 C CA . ASP B 1 265 ? 10.766 -24.969 -27.562 1 90.06 265 ASP B CA 1
ATOM 6181 C C . ASP B 1 265 ? 12.18 -24.828 -28.141 1 90.06 265 ASP B C 1
ATOM 6183 O O . ASP B 1 265 ? 12.602 -23.719 -28.484 1 90.06 265 ASP B O 1
ATOM 6187 N N . ASN B 1 266 ? 12.898 -25.828 -28.188 1 91.81 266 ASN B N 1
ATOM 6188 C CA . ASN B 1 266 ? 14.266 -25.875 -28.703 1 91.81 266 ASN B CA 1
ATOM 6189 C C . ASN B 1 266 ? 15.18 -24.922 -27.922 1 91.81 266 ASN B C 1
ATOM 6191 O O . ASN B 1 266 ? 15.773 -24.016 -28.516 1 91.81 266 ASN B O 1
ATOM 6195 N N . PRO B 1 267 ? 15.281 -25.156 -26.672 1 94 267 PRO B N 1
ATOM 6196 C CA . PRO B 1 267 ? 16.094 -24.266 -25.844 1 94 267 PRO B CA 1
ATOM 6197 C C . PRO B 1 267 ? 17.594 -24.438 -26.062 1 94 267 PRO B C 1
ATOM 6199 O O . PRO B 1 267 ? 18.031 -25.531 -26.453 1 94 267 PRO B O 1
ATOM 6202 N N . ASP B 1 268 ? 18.375 -23.328 -25.906 1 91.94 268 ASP B N 1
ATOM 6203 C CA . ASP B 1 268 ? 19.828 -23.406 -25.797 1 91.94 268 ASP B CA 1
ATOM 6204 C C . ASP B 1 268 ? 20.25 -24.047 -24.469 1 91.94 268 ASP B C 1
ATOM 6206 O O . ASP B 1 268 ? 20.141 -23.422 -23.422 1 91.94 268 ASP B O 1
ATOM 6210 N N . LEU B 1 269 ? 20.781 -25.219 -24.516 1 92.25 269 LEU B N 1
ATOM 6211 C CA . LEU B 1 269 ? 21.031 -26.016 -23.328 1 92.25 269 LEU B CA 1
ATOM 6212 C C . LEU B 1 269 ? 22.469 -25.844 -22.844 1 92.25 269 LEU B C 1
ATOM 6214 O O . LEU B 1 269 ? 22.875 -26.453 -21.844 1 92.25 269 LEU B O 1
ATOM 6218 N N . ARG B 1 270 ? 23.344 -25.016 -23.375 1 88.75 270 ARG B N 1
ATOM 6219 C CA . ARG B 1 270 ? 24.781 -24.891 -23.109 1 88.75 270 ARG B CA 1
ATOM 6220 C C . ARG B 1 270 ? 25.031 -24.531 -21.641 1 88.75 270 ARG B C 1
ATOM 6222 O O . ARG B 1 270 ? 26.031 -24.953 -21.062 1 88.75 270 ARG B O 1
ATOM 6229 N N . LEU B 1 271 ? 24 -23.812 -21.094 1 88.75 271 LEU B N 1
ATOM 6230 C CA . LEU B 1 271 ? 24.25 -23.297 -19.75 1 88.75 271 LEU B CA 1
ATOM 6231 C C . LEU B 1 271 ? 23.547 -24.156 -18.703 1 88.75 271 LEU B C 1
ATOM 6233 O O . LEU B 1 271 ? 23.703 -23.922 -17.5 1 88.75 271 LEU B O 1
ATOM 6237 N N . ASP B 1 272 ? 22.828 -25.219 -19.016 1 89.44 272 ASP B N 1
ATOM 6238 C CA . ASP B 1 272 ? 22.047 -26.031 -18.094 1 89.44 272 ASP B CA 1
ATOM 6239 C C . ASP B 1 272 ? 22.969 -26.812 -17.156 1 89.44 272 ASP B C 1
ATOM 6241 O O . ASP B 1 272 ? 22.578 -27.156 -16.031 1 89.44 272 ASP B O 1
ATOM 6245 N N . THR B 1 273 ? 24.156 -27.031 -17.609 1 87 273 THR B N 1
ATOM 6246 C CA . THR B 1 273 ? 25.094 -27.781 -16.781 1 87 273 THR B CA 1
ATOM 6247 C C . THR B 1 273 ? 25.844 -26.844 -15.844 1 87 273 THR B C 1
ATOM 6249 O O . THR B 1 273 ? 26.25 -27.234 -14.75 1 87 273 THR B O 1
ATOM 6252 N N . VAL B 1 274 ? 26.031 -25.625 -16.344 1 84 274 VAL B N 1
ATOM 6253 C CA . VAL B 1 274 ? 26.734 -24.625 -15.539 1 84 274 VAL B CA 1
ATOM 6254 C C . VAL B 1 274 ? 25.844 -24.172 -14.383 1 84 274 VAL B C 1
ATOM 6256 O O . VAL B 1 274 ? 26.297 -24.016 -13.25 1 84 274 VAL B O 1
ATOM 6259 N N . GLU B 1 275 ? 24.609 -23.938 -14.672 1 86.62 275 GLU B N 1
ATOM 6260 C CA . GLU B 1 275 ? 23.594 -23.562 -13.695 1 86.62 275 GLU B CA 1
ATOM 6261 C C . GLU B 1 275 ? 22.391 -24.5 -13.758 1 86.62 275 GLU B C 1
ATOM 6263 O O . GLU B 1 275 ? 21.438 -24.234 -14.492 1 86.62 275 GLU B O 1
ATOM 6268 N N . PRO B 1 276 ? 22.375 -25.422 -12.914 1 84.81 276 PRO B N 1
ATOM 6269 C CA . PRO B 1 276 ? 21.359 -26.484 -12.969 1 84.81 276 PRO B CA 1
ATOM 6270 C C . PRO B 1 276 ? 19.953 -25.969 -12.664 1 84.81 276 PRO B C 1
ATOM 6272 O O . PRO B 1 276 ? 18.969 -26.672 -12.883 1 84.81 276 PRO B O 1
ATOM 6275 N N . ALA B 1 277 ? 19.797 -24.781 -12.203 1 85.81 277 ALA B N 1
ATOM 6276 C CA . ALA B 1 277 ? 18.484 -24.234 -11.875 1 85.81 277 ALA B CA 1
ATOM 6277 C C . ALA B 1 277 ? 17.781 -23.703 -13.125 1 85.81 277 ALA B C 1
ATOM 6279 O O . ALA B 1 277 ? 16.578 -23.453 -13.102 1 85.81 277 ALA B O 1
ATOM 6280 N N . ILE B 1 278 ? 18.406 -23.578 -14.242 1 89.25 278 ILE B N 1
ATOM 6281 C CA . ILE B 1 278 ? 17.906 -22.906 -15.438 1 89.25 278 ILE B CA 1
ATOM 6282 C C . ILE B 1 278 ? 16.688 -23.641 -15.969 1 89.25 278 ILE B C 1
ATOM 6284 O O . ILE B 1 278 ? 15.68 -23.016 -16.312 1 89.25 278 ILE B O 1
ATOM 6288 N N . PRO B 1 279 ? 16.75 -25.031 -15.992 1 88.06 279 PRO B N 1
ATOM 6289 C CA . PRO B 1 279 ? 15.555 -25.703 -16.5 1 88.06 279 PRO B CA 1
ATOM 6290 C C . PRO B 1 279 ? 14.305 -25.406 -15.68 1 88.06 279 PRO B C 1
ATOM 6292 O O . PRO B 1 279 ? 13.227 -25.203 -16.234 1 88.06 279 PRO B O 1
ATOM 6295 N N . ARG B 1 280 ? 14.445 -25.359 -14.445 1 87 280 ARG B N 1
ATOM 6296 C CA . ARG B 1 280 ? 13.312 -25.031 -13.586 1 87 280 ARG B CA 1
ATOM 6297 C C . ARG B 1 280 ? 12.883 -23.578 -13.766 1 87 280 ARG B C 1
ATOM 6299 O O . ARG B 1 280 ? 11.688 -23.281 -13.797 1 87 280 ARG B O 1
ATOM 6306 N N . LYS B 1 281 ? 13.82 -22.734 -13.852 1 89.81 281 LYS B N 1
ATOM 6307 C CA . LYS B 1 281 ? 13.547 -21.328 -14.078 1 89.81 281 LYS B CA 1
ATOM 6308 C C . LYS B 1 281 ? 12.812 -21.109 -15.398 1 89.81 281 LYS B C 1
ATOM 6310 O O . LYS B 1 281 ? 11.938 -20.25 -15.484 1 89.81 281 LYS B O 1
ATOM 6315 N N . ARG B 1 282 ? 13.219 -21.922 -16.359 1 92.81 282 ARG B N 1
ATOM 6316 C CA . ARG B 1 282 ? 12.562 -21.859 -17.656 1 92.81 282 ARG B CA 1
ATOM 6317 C C . ARG B 1 282 ? 11.078 -22.188 -17.547 1 92.81 282 ARG B C 1
ATOM 6319 O O . ARG B 1 282 ? 10.234 -21.469 -18.094 1 92.81 282 ARG B O 1
ATOM 6326 N N . GLN B 1 283 ? 10.805 -23.203 -16.797 1 91.31 283 GLN B N 1
ATOM 6327 C CA . GLN B 1 283 ? 9.422 -23.625 -16.625 1 91.31 283 GLN B CA 1
ATOM 6328 C C . GLN B 1 283 ? 8.617 -22.562 -15.867 1 91.31 283 GLN B C 1
ATOM 6330 O O . GLN B 1 283 ? 7.488 -22.25 -16.25 1 91.31 283 GLN B O 1
ATOM 6335 N N . PHE B 1 284 ? 9.188 -22.031 -14.859 1 90.62 284 PHE B N 1
ATOM 6336 C CA . PHE B 1 284 ? 8.484 -21.016 -14.07 1 90.62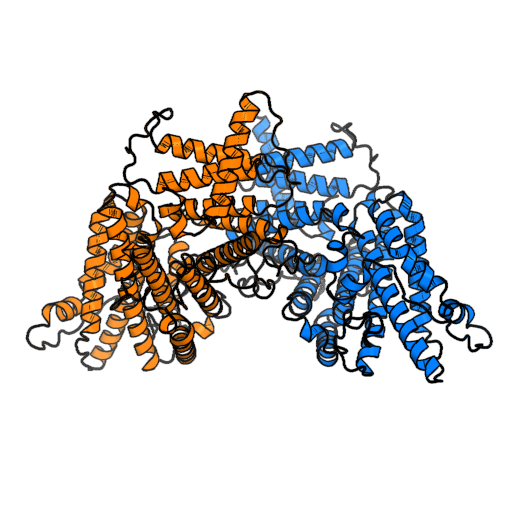 284 PHE B CA 1
ATOM 6337 C C . PHE B 1 284 ? 8.25 -19.766 -14.891 1 90.62 284 PHE B C 1
ATOM 6339 O O . PHE B 1 284 ? 7.199 -19.125 -14.766 1 90.62 284 PHE B O 1
ATOM 6346 N N . LEU B 1 285 ? 9.195 -19.406 -15.633 1 93.94 285 LEU B N 1
ATOM 6347 C CA . LEU B 1 285 ? 9.062 -18.203 -16.469 1 93.94 285 LEU B CA 1
ATOM 6348 C C . LEU B 1 285 ? 7.941 -18.375 -17.484 1 93.94 285 LEU B C 1
ATOM 6350 O O . LEU B 1 285 ? 7.105 -17.484 -17.641 1 93.94 285 LEU B O 1
ATOM 6354 N N . HIS B 1 286 ? 7.926 -19.484 -18.109 1 96.19 286 HIS B N 1
ATOM 6355 C CA . HIS B 1 286 ? 6.887 -19.719 -19.094 1 96.19 286 HIS B CA 1
ATOM 6356 C C . HIS B 1 286 ? 5.523 -19.891 -18.438 1 96.19 286 HIS B C 1
ATOM 6358 O O . HIS B 1 286 ? 4.5 -19.5 -19 1 96.19 286 HIS B O 1
ATOM 6364 N N . LEU B 1 287 ? 5.512 -20.484 -17.297 1 93.94 287 LEU B N 1
ATOM 6365 C CA . LEU B 1 287 ? 4.262 -20.516 -16.547 1 93.94 287 LEU B CA 1
ATOM 6366 C C . LEU B 1 287 ? 3.701 -19.125 -16.328 1 93.94 287 LEU B C 1
ATOM 6368 O O . LEU B 1 287 ? 2.51 -18.891 -16.547 1 93.94 287 LEU B O 1
ATOM 6372 N N . ALA B 1 288 ? 4.547 -18.234 -15.945 1 93.38 288 ALA B N 1
ATOM 6373 C CA . ALA B 1 288 ? 4.121 -16.859 -15.734 1 93.38 288 ALA B CA 1
ATOM 6374 C C . ALA B 1 288 ? 3.646 -16.234 -17.047 1 93.38 288 ALA B C 1
ATOM 6376 O O . ALA B 1 288 ? 2.666 -15.477 -17.062 1 93.38 288 ALA B O 1
ATOM 6377 N N . ILE B 1 289 ? 4.348 -16.516 -18.094 1 96.19 289 ILE B N 1
ATOM 6378 C CA . ILE B 1 289 ? 3.992 -15.984 -19.406 1 96.19 289 ILE B CA 1
ATOM 6379 C C . ILE B 1 289 ? 2.605 -16.484 -19.812 1 96.19 289 ILE B C 1
ATOM 6381 O O . ILE B 1 289 ? 1.738 -15.695 -20.188 1 96.19 289 ILE B O 1
ATOM 6385 N N . TYR B 1 290 ? 2.383 -17.734 -19.672 1 95.44 290 TYR B N 1
ATOM 6386 C CA . TYR B 1 290 ? 1.11 -18.312 -20.094 1 95.44 290 TYR B CA 1
ATOM 6387 C C . TYR B 1 290 ? -0.019 -17.859 -19.172 1 95.44 290 TYR B C 1
ATOM 6389 O O . TYR B 1 290 ? -1.149 -17.656 -19.625 1 95.44 290 TYR B O 1
ATOM 6397 N N . HIS B 1 291 ? 0.28 -17.719 -17.969 1 91.69 291 HIS B N 1
ATOM 6398 C CA . HIS B 1 291 ? -0.725 -17.188 -17.047 1 91.69 291 HIS B CA 1
ATOM 6399 C C . HIS B 1 291 ? -1.106 -15.758 -17.406 1 91.69 291 HIS B C 1
ATOM 6401 O O . HIS B 1 291 ? -2.271 -15.367 -17.281 1 91.69 291 HIS B O 1
ATOM 6407 N N . THR B 1 292 ? -0.129 -15.031 -17.75 1 91.94 292 THR B N 1
ATOM 6408 C CA . THR B 1 292 ? -0.402 -13.664 -18.172 1 91.94 292 THR B CA 1
ATOM 6409 C C . THR B 1 292 ? -1.282 -13.648 -19.422 1 91.94 292 THR B C 1
ATOM 6411 O O . THR B 1 292 ? -2.275 -12.914 -19.484 1 91.94 292 THR B O 1
ATOM 6414 N N . LYS B 1 293 ? -0.94 -14.445 -20.344 1 93.06 293 LYS B N 1
ATOM 6415 C CA . LYS B 1 293 ? -1.753 -14.547 -21.547 1 93.06 293 LYS B CA 1
ATOM 6416 C C . LYS B 1 293 ? -3.172 -15 -21.219 1 93.06 293 LYS B C 1
ATOM 6418 O O . LYS B 1 293 ? -4.145 -14.445 -21.734 1 93.06 293 LYS B O 1
ATOM 6423 N N . ALA B 1 294 ? -3.25 -15.969 -20.406 1 91.94 294 ALA B N 1
ATOM 6424 C CA . ALA B 1 294 ? -4.562 -16.469 -20.016 1 91.94 294 ALA B CA 1
ATOM 6425 C C . ALA B 1 294 ? -5.383 -15.367 -19.344 1 91.94 294 ALA B C 1
ATOM 6427 O O . ALA B 1 294 ? -6.586 -15.25 -19.578 1 91.94 294 ALA B O 1
ATOM 6428 N N . SER B 1 295 ? -4.742 -14.594 -18.578 1 88.38 295 SER B N 1
ATOM 6429 C CA . SER B 1 295 ? -5.43 -13.516 -17.859 1 88.38 295 SER B CA 1
ATOM 6430 C C . SER B 1 295 ? -5.965 -12.469 -18.844 1 88.38 295 SER B C 1
ATOM 6432 O O . SER B 1 295 ? -7.02 -11.883 -18.609 1 88.38 295 SER B O 1
ATOM 6434 N N . LEU B 1 296 ? -5.277 -12.25 -19.891 1 88.94 296 LEU B N 1
ATOM 6435 C CA . LEU B 1 296 ? -5.707 -11.281 -20.891 1 88.94 296 LEU B CA 1
ATOM 6436 C C . LEU B 1 296 ? -6.988 -11.742 -21.578 1 88.94 296 LEU B C 1
ATOM 6438 O O . LEU B 1 296 ? -7.863 -10.93 -21.891 1 88.94 296 LEU B O 1
ATOM 6442 N N . TYR B 1 297 ? -7.133 -13.039 -21.719 1 90.81 297 TYR B N 1
ATOM 6443 C CA . TYR B 1 297 ? -8.219 -13.562 -22.547 1 90.81 297 TYR B CA 1
ATOM 6444 C C . TYR B 1 297 ? -9.352 -14.086 -21.672 1 90.81 297 TYR B C 1
ATOM 6446 O O . TYR B 1 297 ? -10.406 -14.484 -22.172 1 90.81 297 TYR B O 1
ATOM 6454 N N . ARG B 1 298 ? -9.227 -14.039 -20.484 1 89.19 298 ARG B N 1
ATOM 6455 C CA . ARG B 1 298 ? -10.133 -14.711 -19.562 1 89.19 298 ARG B CA 1
ATOM 6456 C C . ARG B 1 298 ? -11.57 -14.227 -19.766 1 89.19 298 ARG B C 1
ATOM 6458 O O . ARG B 1 298 ? -12.516 -15.008 -19.656 1 89.19 298 ARG B O 1
ATOM 6465 N N . ALA B 1 299 ? -11.75 -12.977 -20 1 86.19 299 ALA B N 1
ATOM 6466 C CA . ALA B 1 299 ? -13.078 -12.406 -20.156 1 86.19 299 ALA B CA 1
ATOM 6467 C C . ALA B 1 299 ? -13.812 -13.023 -21.344 1 86.19 299 ALA B C 1
ATOM 6469 O O . ALA B 1 299 ? -15.039 -12.93 -21.438 1 86.19 299 ALA B O 1
ATOM 6470 N N . PHE B 1 300 ? -13.125 -13.742 -22.141 1 89.31 300 PHE B N 1
ATOM 6471 C CA . PHE B 1 300 ? -13.719 -14.281 -23.359 1 89.31 300 PHE B CA 1
ATOM 6472 C C . PHE B 1 300 ? -13.914 -15.789 -23.25 1 89.31 300 PHE B C 1
ATOM 6474 O O . PHE B 1 300 ? -14.07 -16.469 -24.25 1 89.31 300 PHE B O 1
ATOM 6481 N N . ALA B 1 301 ? -13.883 -16.203 -22.016 1 89.12 301 ALA B N 1
ATOM 6482 C CA . ALA B 1 301 ? -14.18 -17.609 -21.797 1 89.12 301 ALA B CA 1
ATOM 6483 C C . ALA B 1 301 ? -15.594 -17.953 -22.281 1 89.12 301 ALA B C 1
ATOM 6485 O O . ALA B 1 301 ? -15.844 -19.078 -22.734 1 89.12 301 ALA B O 1
ATOM 6486 N N . ASP B 1 302 ? -16.453 -17.016 -22.125 1 86.12 302 ASP B N 1
ATOM 6487 C CA . ASP B 1 302 ? -17.812 -17.109 -22.609 1 86.12 302 ASP B CA 1
ATOM 6488 C C . ASP B 1 302 ? -18.203 -15.883 -23.422 1 86.12 302 ASP B C 1
ATOM 6490 O O . ASP B 1 302 ? -19.031 -15.078 -23 1 86.12 302 ASP B O 1
ATOM 6494 N N . PRO B 1 303 ? -17.672 -15.859 -24.625 1 82.25 303 PRO B N 1
ATOM 6495 C CA . PRO B 1 303 ? -17.766 -14.625 -25.422 1 82.25 303 PRO B CA 1
ATOM 6496 C C . PRO B 1 303 ? -19.203 -14.242 -25.734 1 82.25 303 PRO B C 1
ATOM 6498 O O . PRO B 1 303 ? -19.5 -13.055 -25.922 1 82.25 303 PRO B O 1
ATOM 6501 N N . PHE B 1 304 ? -20.062 -15.242 -25.734 1 77.56 304 PHE B N 1
ATOM 6502 C CA . PHE B 1 304 ? -21.438 -14.93 -26.125 1 77.56 304 PHE B CA 1
ATOM 6503 C C . PHE B 1 304 ? -22.344 -14.914 -24.906 1 77.56 304 PHE B C 1
ATOM 6505 O O . PHE B 1 304 ? -23.578 -14.859 -25.047 1 77.56 304 PHE B O 1
ATOM 6512 N N . ASN B 1 305 ? -21.766 -14.992 -23.766 1 78.25 305 ASN B N 1
ATOM 6513 C CA . ASN B 1 305 ? -22.484 -14.906 -22.5 1 78.25 305 ASN B CA 1
ATOM 6514 C C . ASN B 1 305 ? -23.609 -15.945 -22.422 1 78.25 305 ASN B C 1
ATOM 6516 O O . ASN B 1 305 ? -24.734 -15.617 -22.062 1 78.25 305 ASN B O 1
ATOM 6520 N N . ARG B 1 306 ? -23.359 -17.078 -22.797 1 75.88 306 ARG B N 1
ATOM 6521 C CA . ARG B 1 306 ? -24.359 -18.141 -22.844 1 75.88 306 ARG B CA 1
ATOM 6522 C C . ARG B 1 306 ? -24.531 -18.797 -21.469 1 75.88 306 ARG B C 1
ATOM 6524 O O . ARG B 1 306 ? -25.562 -19.391 -21.188 1 75.88 306 ARG B O 1
ATOM 6531 N N . LEU B 1 307 ? -23.5 -18.625 -20.75 1 77.12 307 LEU B N 1
ATOM 6532 C CA . LEU B 1 307 ? -23.516 -19.297 -19.453 1 77.12 307 LEU B CA 1
ATOM 6533 C C . LEU B 1 307 ? -24.094 -18.391 -18.375 1 77.12 307 LEU B C 1
ATOM 6535 O O . LEU B 1 307 ? -24.391 -18.828 -17.266 1 77.12 307 LEU B O 1
ATOM 6539 N N . HIS B 1 308 ? -24.234 -17.062 -18.656 1 65.12 308 HIS B N 1
ATOM 6540 C CA . HIS B 1 308 ? -24.781 -16.125 -17.688 1 65.12 308 HIS B CA 1
ATOM 6541 C C . HIS B 1 308 ? -26.297 -16.266 -17.594 1 65.12 308 HIS B C 1
ATOM 6543 O O . HIS B 1 308 ? -27 -16.188 -18.609 1 65.12 308 HIS B O 1
ATOM 6549 N N . VAL B 1 309 ? -26.891 -17.281 -17 1 54.25 309 VAL B N 1
ATOM 6550 C CA . VAL B 1 309 ? -28.344 -17.453 -16.938 1 54.25 309 VAL B CA 1
ATOM 6551 C C . VAL B 1 309 ? -29.031 -16.094 -16.891 1 54.25 309 VAL B C 1
ATOM 6553 O O . VAL B 1 309 ? -29.938 -15.82 -17.672 1 54.25 309 VAL B O 1
ATOM 6556 N N . GLU B 1 310 ? -29.469 -15.625 -15.664 1 47.41 310 GLU B N 1
ATOM 6557 C CA . GLU B 1 310 ? -30.516 -14.656 -15.383 1 47.41 310 GLU B CA 1
ATOM 6558 C C . GLU B 1 310 ? -30.047 -13.234 -15.68 1 47.41 310 GLU B C 1
ATOM 6560 O O . GLU B 1 310 ? -30.828 -12.289 -15.586 1 47.41 310 GLU B O 1
ATOM 6565 N N . THR B 1 311 ? -28.828 -12.977 -15.617 1 42.5 311 THR B N 1
ATOM 6566 C CA . THR B 1 311 ? -28.672 -11.531 -15.516 1 42.5 311 THR B CA 1
ATOM 6567 C C . THR B 1 311 ? -28.734 -10.875 -16.891 1 42.5 311 THR B C 1
ATOM 6569 O O . THR B 1 311 ? -28.172 -11.391 -17.859 1 42.5 311 THR B O 1
ATOM 6572 N N . ASN B 1 312 ? -29.797 -10.367 -17.266 1 41.97 312 ASN B N 1
ATOM 6573 C CA . ASN B 1 312 ? -30.188 -9.422 -18.312 1 41.97 312 ASN B CA 1
ATOM 6574 C C . ASN B 1 312 ? -29.016 -8.547 -18.734 1 41.97 312 ASN B C 1
ATOM 6576 O O . ASN B 1 312 ? -29.203 -7.379 -19.094 1 41.97 312 ASN B O 1
ATOM 6580 N N . THR B 1 313 ? -27.875 -8.891 -18.25 1 45.69 313 THR B N 1
ATOM 6581 C CA . THR B 1 313 ? -26.875 -7.926 -18.688 1 45.69 313 THR B CA 1
ATOM 6582 C C . THR B 1 313 ? -26.516 -8.156 -20.156 1 45.69 313 THR B C 1
ATOM 6584 O O . THR B 1 313 ? -26.266 -9.289 -20.562 1 45.69 313 THR B O 1
ATOM 6587 N N . PRO B 1 314 ? -26.969 -7.312 -20.969 1 49.34 314 PRO B N 1
ATOM 6588 C CA . PRO B 1 314 ? -26.625 -7.398 -22.391 1 49.34 314 PRO B CA 1
ATOM 6589 C C . PRO B 1 314 ? -25.203 -7.898 -22.609 1 49.34 314 PRO B C 1
ATOM 6591 O O . PRO B 1 314 ? -24.328 -7.688 -21.781 1 49.34 314 PRO B O 1
ATOM 6594 N N . PRO B 1 315 ? -25.219 -8.773 -23.531 1 53.72 315 PRO B N 1
ATOM 6595 C CA . PRO B 1 315 ? -23.906 -9.297 -23.891 1 53.72 315 PRO B CA 1
ATOM 6596 C C . PRO B 1 315 ? -22.828 -8.219 -23.938 1 53.72 315 PRO B C 1
ATOM 6598 O O . PRO B 1 315 ? -23.047 -7.141 -24.5 1 53.72 315 PRO B O 1
ATOM 6601 N N . LYS B 1 316 ? -22 -8.188 -22.891 1 52.31 316 LYS B N 1
ATOM 6602 C CA . LYS B 1 316 ? -21 -7.145 -22.734 1 52.31 316 LYS B CA 1
ATOM 6603 C C . LYS B 1 316 ? -20.125 -7.023 -23.984 1 52.31 316 LYS B C 1
ATOM 6605 O O . LYS B 1 316 ? -19.406 -6.035 -24.156 1 52.31 316 LYS B O 1
ATOM 6610 N N . HIS B 1 317 ? -20.141 -8.328 -24.859 1 53.91 317 HIS B N 1
ATOM 6611 C CA . HIS B 1 317 ? -19.297 -8.281 -26.047 1 53.91 317 HIS B CA 1
ATOM 6612 C C . HIS B 1 317 ? -20.125 -8.523 -27.312 1 53.91 317 HIS B C 1
ATOM 6614 O O . HIS B 1 317 ? -21.172 -9.188 -27.25 1 53.91 317 HIS B O 1
ATOM 6620 N N . THR B 1 318 ? -20.047 -7.762 -28.266 1 54.75 318 THR B N 1
ATOM 6621 C CA . THR B 1 318 ? -20.562 -8.133 -29.578 1 54.75 318 THR B CA 1
ATOM 6622 C C . THR B 1 318 ? -19.891 -9.414 -30.094 1 54.75 318 THR B C 1
ATOM 6624 O O . THR B 1 318 ? -18.672 -9.492 -30.141 1 54.75 318 THR B O 1
ATOM 6627 N N . PRO B 1 319 ? -20.703 -10.57 -30.078 1 61.72 319 PRO B N 1
ATOM 6628 C CA . PRO B 1 319 ? -20.109 -11.797 -30.609 1 61.72 319 PRO B CA 1
ATOM 6629 C C . PRO B 1 319 ? -19.453 -11.602 -31.969 1 61.72 319 PRO B C 1
ATOM 6631 O O . PRO B 1 319 ? -20.125 -11.25 -32.938 1 61.72 319 PRO B O 1
ATOM 6634 N N . ASP B 1 320 ? -18.188 -11.328 -31.922 1 75.44 320 ASP B N 1
ATOM 6635 C CA . ASP B 1 320 ? -17.453 -11.227 -33.188 1 75.44 320 ASP B CA 1
ATOM 6636 C C . ASP B 1 320 ? -16.375 -12.297 -33.281 1 75.44 320 ASP B C 1
ATOM 6638 O O . ASP B 1 320 ? -16.156 -13.055 -32.344 1 75.44 320 ASP B O 1
ATOM 6642 N N . LEU B 1 321 ? -15.961 -12.531 -34.469 1 82.44 321 LEU B N 1
ATOM 6643 C CA . LEU B 1 321 ? -14.953 -13.531 -34.781 1 82.44 321 LEU B CA 1
ATOM 6644 C C . LEU B 1 321 ? -13.711 -13.352 -33.938 1 82.44 321 LEU B C 1
ATOM 6646 O O . LEU B 1 321 ? -13.062 -14.336 -33.562 1 82.44 321 LEU B O 1
ATOM 6650 N N . LEU B 1 322 ? -13.523 -12.18 -33.531 1 88.88 322 LEU B N 1
ATOM 6651 C CA . LEU B 1 322 ? -12.344 -11.906 -32.688 1 88.88 322 LEU B CA 1
ATOM 6652 C C . LEU B 1 322 ? -12.523 -12.453 -31.297 1 88.88 322 LEU B C 1
ATOM 6654 O O . LEU B 1 322 ? -11.578 -12.969 -30.688 1 88.88 322 LEU B O 1
ATOM 6658 N N . ALA B 1 323 ? -13.711 -12.375 -30.812 1 88.19 323 ALA B N 1
ATOM 6659 C CA . ALA B 1 323 ? -14.008 -12.898 -29.484 1 88.19 323 ALA B CA 1
ATOM 6660 C C . ALA B 1 323 ? -13.836 -14.414 -29.438 1 88.19 323 ALA B C 1
ATOM 6662 O O . ALA B 1 323 ? -13.32 -14.961 -28.453 1 88.19 323 ALA B O 1
ATOM 6663 N N . LEU B 1 324 ? -14.219 -15.031 -30.5 1 86.88 324 LEU B N 1
ATOM 6664 C CA . LEU B 1 324 ? -14.055 -16.484 -30.594 1 86.88 324 LEU B CA 1
ATOM 6665 C C . LEU B 1 324 ? -12.578 -16.859 -30.672 1 86.88 324 LEU B C 1
ATOM 6667 O O . LEU B 1 324 ? -12.164 -17.859 -30.094 1 86.88 324 LEU B O 1
ATOM 6671 N N . SER B 1 325 ? -11.891 -16.031 -31.375 1 91 325 SER B N 1
ATOM 6672 C CA . SER B 1 325 ? -10.453 -16.266 -31.469 1 91 325 SER B CA 1
ATOM 6673 C C . SER B 1 325 ? -9.781 -16.109 -30.109 1 91 325 SER B C 1
ATOM 6675 O O . SER B 1 325 ? -8.812 -16.812 -29.797 1 91 325 SER B O 1
ATOM 6677 N N . HIS B 1 326 ? -10.273 -15.18 -29.328 1 93.12 326 HIS B N 1
ATOM 6678 C CA . HIS B 1 326 ? -9.719 -14.961 -28 1 93.12 326 HIS B CA 1
ATOM 6679 C C . HIS B 1 326 ? -10 -16.156 -27.094 1 93.12 326 HIS B C 1
ATOM 6681 O O . HIS B 1 326 ? -9.164 -16.5 -26.25 1 93.12 326 HIS B O 1
ATOM 6687 N N . ARG B 1 327 ? -11.148 -16.766 -27.234 1 91.62 327 ARG B N 1
ATOM 6688 C CA . ARG B 1 327 ? -11.43 -17.953 -26.438 1 91.62 327 ARG B CA 1
ATOM 6689 C C . ARG B 1 327 ? -10.453 -19.078 -26.781 1 91.62 327 ARG B C 1
ATOM 6691 O O . ARG B 1 327 ? -9.961 -19.781 -25.875 1 91.62 327 ARG B O 1
ATOM 6698 N N . ARG B 1 328 ? -10.195 -19.203 -28.047 1 91 328 ARG B N 1
ATOM 6699 C CA . ARG B 1 328 ? -9.242 -20.234 -28.469 1 91 328 ARG B CA 1
ATOM 6700 C C . ARG B 1 328 ? -7.844 -19.938 -27.922 1 91 328 ARG B C 1
ATOM 6702 O O . ARG B 1 328 ? -7.141 -20.844 -27.484 1 91 328 ARG B O 1
ATOM 6709 N N . ALA B 1 329 ? -7.504 -18.688 -28.031 1 94.56 329 ALA B N 1
ATOM 6710 C CA . ALA B 1 329 ? -6.207 -18.281 -27.484 1 94.56 329 ALA B CA 1
ATOM 6711 C C . ALA B 1 329 ? -6.141 -18.531 -25.984 1 94.56 329 ALA B C 1
ATOM 6713 O O . ALA B 1 329 ? -5.086 -18.891 -25.453 1 94.56 329 ALA B O 1
ATOM 6714 N N . TYR B 1 330 ? -7.242 -18.312 -25.328 1 94.44 330 TYR B N 1
ATOM 6715 C CA . TYR B 1 330 ? -7.355 -18.547 -23.906 1 94.44 330 TYR B CA 1
ATOM 6716 C C . TYR B 1 330 ? -7.121 -20.031 -23.578 1 94.44 330 TYR B C 1
ATOM 6718 O O . TYR B 1 330 ? -6.309 -20.359 -22.719 1 94.44 330 TYR B O 1
ATOM 6726 N N . MET B 1 331 ? -7.766 -20.875 -24.312 1 94.56 331 MET B N 1
ATOM 6727 C CA . MET B 1 331 ? -7.637 -22.312 -24.109 1 94.56 331 MET B CA 1
ATOM 6728 C C . MET B 1 331 ? -6.211 -22.781 -24.375 1 94.56 331 MET B C 1
ATOM 6730 O O . MET B 1 331 ? -5.664 -23.594 -23.625 1 94.56 331 MET B O 1
ATOM 6734 N N . ASP B 1 332 ? -5.668 -22.234 -25.391 1 95.12 332 ASP B N 1
ATOM 6735 C CA . ASP B 1 332 ? -4.293 -22.594 -25.719 1 95.12 332 ASP B CA 1
ATOM 6736 C C . ASP B 1 332 ? -3.336 -22.188 -24.594 1 95.12 332 ASP B C 1
ATOM 6738 O O . ASP B 1 332 ? -2.459 -22.969 -24.219 1 95.12 332 ASP B O 1
ATOM 6742 N N . ALA B 1 333 ? -3.498 -21 -24.125 1 96.12 333 ALA B N 1
ATOM 6743 C CA . ALA B 1 333 ? -2.645 -20.516 -23.047 1 96.12 333 ALA B CA 1
ATOM 6744 C C . ALA B 1 333 ? -2.793 -21.375 -21.797 1 96.12 333 ALA B C 1
ATOM 6746 O O . ALA B 1 333 ? -1.805 -21.688 -21.125 1 96.12 333 ALA B O 1
ATOM 6747 N N . ILE B 1 334 ? -3.975 -21.766 -21.516 1 96.12 334 ILE B N 1
ATOM 6748 C CA . ILE B 1 334 ? -4.234 -22.578 -20.328 1 96.12 334 ILE B CA 1
ATOM 6749 C C . ILE B 1 334 ? -3.592 -23.953 -20.5 1 96.12 334 ILE B C 1
ATOM 6751 O O . ILE B 1 334 ? -2.988 -24.484 -19.562 1 96.12 334 ILE B O 1
ATOM 6755 N N . CYS B 1 335 ? -3.709 -24.516 -21.641 1 96 335 CYS B N 1
ATOM 6756 C CA . CYS B 1 335 ? -3.123 -25.828 -21.906 1 96 335 CYS B CA 1
ATOM 6757 C C . CYS B 1 335 ? -1.606 -25.797 -21.766 1 96 335 CYS B C 1
ATOM 6759 O O . CYS B 1 33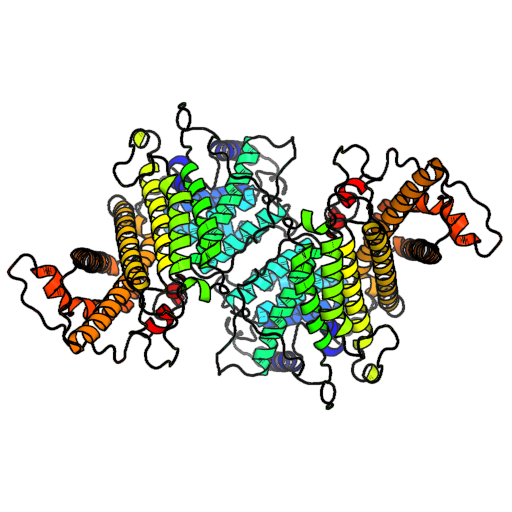5 ? -1.002 -26.703 -21.203 1 96 335 CYS B O 1
ATOM 6761 N N . LYS B 1 336 ? -1.089 -24.781 -22.297 1 96 336 LYS B N 1
ATOM 6762 C CA . LYS B 1 336 ? 0.357 -24.625 -22.172 1 96 336 LYS B CA 1
ATOM 6763 C C . LYS B 1 336 ? 0.767 -24.422 -20.719 1 96 336 LYS B C 1
ATOM 6765 O O . LYS B 1 336 ? 1.798 -24.953 -20.281 1 96 336 LYS B O 1
ATOM 6770 N N . ALA B 1 337 ? 0.002 -23.672 -19.984 1 95.19 337 ALA B N 1
ATOM 6771 C CA . ALA B 1 337 ? 0.259 -23.5 -18.562 1 95.19 337 ALA B CA 1
ATOM 6772 C C . ALA B 1 337 ? 0.177 -24.844 -17.828 1 95.19 337 ALA B C 1
ATOM 6774 O O . ALA B 1 337 ? 1.004 -25.125 -16.953 1 95.19 337 ALA B O 1
ATOM 6775 N N . ILE B 1 338 ? -0.79 -25.625 -18.188 1 94.81 338 ILE B N 1
ATOM 6776 C CA . ILE B 1 338 ? -0.965 -26.938 -17.578 1 94.81 338 ILE B CA 1
ATOM 6777 C C . ILE B 1 338 ? 0.265 -27.797 -17.844 1 94.81 338 ILE B C 1
ATOM 6779 O O . ILE B 1 338 ? 0.753 -28.5 -16.953 1 94.81 338 ILE B O 1
ATOM 6783 N N . SER B 1 339 ? 0.731 -27.734 -19.047 1 93.25 339 SER B N 1
ATOM 6784 C CA . SER B 1 339 ? 1.92 -28.5 -19.391 1 93.25 339 SER B CA 1
ATOM 6785 C C . SER B 1 339 ? 3.102 -28.125 -18.5 1 93.25 339 SER B C 1
ATOM 6787 O O . SER B 1 339 ? 3.83 -29 -18.016 1 93.25 339 SER B O 1
ATOM 6789 N N . CYS B 1 340 ? 3.27 -26.828 -18.312 1 92.69 340 CYS B N 1
ATOM 6790 C CA . CYS B 1 340 ? 4.336 -26.359 -17.438 1 92.69 340 CYS B CA 1
ATOM 6791 C C . CYS B 1 340 ? 4.113 -26.828 -16 1 92.69 340 CYS B C 1
ATOM 6793 O O . CYS B 1 340 ? 5.051 -27.281 -15.344 1 92.69 340 CYS B O 1
ATOM 6795 N N . LEU B 1 341 ? 2.9 -26.766 -15.57 1 90.69 341 LEU B N 1
ATOM 6796 C CA . LEU B 1 341 ? 2.559 -27.141 -14.203 1 90.69 341 LEU B CA 1
ATOM 6797 C C . LEU B 1 341 ? 2.783 -28.641 -13.969 1 90.69 341 LEU B C 1
ATOM 6799 O O . LEU B 1 341 ? 3.299 -29.031 -12.922 1 90.69 341 LEU B O 1
ATOM 6803 N N . VAL B 1 342 ? 2.412 -29.375 -14.938 1 87.06 342 VAL B N 1
ATOM 6804 C CA . VAL B 1 342 ? 2.576 -30.828 -14.82 1 87.06 342 VAL B CA 1
ATOM 6805 C C . VAL B 1 342 ? 4.062 -31.172 -14.766 1 87.06 342 VAL B C 1
ATOM 6807 O O . VAL B 1 342 ? 4.473 -32.031 -13.984 1 87.06 342 VAL B O 1
ATOM 6810 N N . GLN B 1 343 ? 4.863 -30.516 -15.547 1 84.75 343 GLN B N 1
ATOM 6811 C CA . GLN B 1 343 ? 6.305 -30.75 -15.539 1 84.75 343 GLN B CA 1
ATOM 6812 C C . GLN B 1 343 ? 6.918 -30.344 -14.195 1 84.75 343 GLN B C 1
ATOM 6814 O O . GLN B 1 343 ? 7.766 -31.062 -13.656 1 84.75 343 GLN B O 1
ATOM 6819 N N . LEU B 1 344 ? 6.496 -29.266 -13.719 1 83.12 344 LEU B N 1
ATOM 6820 C CA . LEU B 1 344 ? 6.992 -28.797 -12.43 1 83.12 344 LEU B CA 1
ATOM 6821 C C . LEU B 1 344 ? 6.52 -29.719 -11.305 1 83.12 344 LEU B C 1
ATOM 6823 O O . LEU B 1 344 ? 7.277 -30 -10.375 1 83.12 344 LEU B O 1
ATOM 6827 N N . PHE B 1 345 ? 5.324 -30.094 -11.438 1 77.06 345 PHE B N 1
ATOM 6828 C CA . PHE B 1 345 ? 4.746 -31 -10.453 1 77.06 345 PHE B CA 1
ATOM 6829 C C . PHE B 1 345 ? 5.484 -32.344 -10.453 1 77.06 345 PHE B C 1
ATOM 6831 O O . PHE B 1 345 ? 5.773 -32.906 -9.391 1 77.06 345 PHE B O 1
ATOM 6838 N N . ALA B 1 346 ? 5.785 -32.844 -11.562 1 71.38 346 ALA B N 1
ATOM 6839 C CA . ALA B 1 346 ? 6.496 -34.094 -11.711 1 71.38 346 ALA B CA 1
ATOM 6840 C C . ALA B 1 346 ? 7.922 -34 -11.188 1 71.38 346 ALA B C 1
ATOM 6842 O O . ALA B 1 346 ? 8.445 -34.938 -10.586 1 71.38 346 ALA B O 1
ATOM 6843 N N . SER B 1 347 ? 8.555 -32.938 -11.438 1 69.75 347 SER B N 1
ATOM 6844 C CA . SER B 1 347 ? 9.93 -32.75 -10.992 1 69.75 347 SER B CA 1
ATOM 6845 C C . SER B 1 347 ? 10.016 -32.656 -9.477 1 69.75 347 SER B C 1
ATOM 6847 O O . SER B 1 347 ? 11.062 -32.938 -8.891 1 69.75 347 SER B O 1
ATOM 6849 N N . THR B 1 348 ? 8.984 -32.25 -8.898 1 63 348 THR B N 1
ATOM 6850 C CA . THR B 1 348 ? 8.984 -32.125 -7.445 1 63 348 THR B CA 1
ATOM 6851 C C . THR B 1 348 ? 8.594 -33.438 -6.773 1 63 348 THR B C 1
ATOM 6853 O O . THR B 1 348 ? 9.023 -33.719 -5.656 1 63 348 THR B O 1
ATOM 6856 N N . THR B 1 349 ? 7.633 -34.219 -7.367 1 56.78 349 THR B N 1
ATOM 6857 C CA . THR B 1 349 ? 7.137 -35.469 -6.785 1 56.78 349 THR B CA 1
ATOM 6858 C C . THR B 1 349 ? 8.125 -36.625 -7.02 1 56.78 349 THR B C 1
ATOM 6860 O O . THR B 1 349 ? 8.219 -37.531 -6.211 1 56.78 349 THR B O 1
ATOM 6863 N N . GLU B 1 350 ? 8.547 -36.938 -8.234 1 51.44 350 GLU B N 1
ATOM 6864 C CA . GLU B 1 350 ? 9.352 -38.094 -8.57 1 51.44 350 GLU B CA 1
ATOM 6865 C C . GLU B 1 350 ? 10.633 -38.156 -7.746 1 51.44 350 GLU B C 1
ATOM 6867 O O . GLU B 1 350 ? 11.109 -39.219 -7.383 1 51.44 350 GLU B O 1
ATOM 6872 N N . LYS B 1 351 ? 11.43 -37.188 -7.965 1 46.97 351 LYS B N 1
ATOM 6873 C CA . LYS B 1 351 ? 12.719 -37.375 -7.305 1 46.97 351 LYS B CA 1
ATOM 6874 C C . LYS B 1 351 ? 12.547 -37.469 -5.789 1 46.97 351 LYS B C 1
ATOM 6876 O O . LYS B 1 351 ? 13.359 -38.094 -5.105 1 46.97 351 LYS B O 1
ATOM 6881 N N . SER B 1 352 ? 12 -36.406 -5.16 1 43.84 352 SER B N 1
ATOM 6882 C CA . SER B 1 352 ? 11.922 -36.312 -3.707 1 43.84 352 SER B CA 1
ATOM 6883 C C . SER B 1 352 ? 10.539 -36.688 -3.197 1 43.84 352 SER B C 1
ATOM 6885 O O . SER B 1 352 ? 9.523 -36.312 -3.785 1 43.84 352 SER B O 1
ATOM 6887 N N . GLY B 1 353 ? 10.359 -37.875 -2.662 1 37.5 353 GLY B N 1
ATOM 6888 C CA . GLY B 1 353 ? 9.133 -38.219 -1.955 1 37.5 353 GLY B CA 1
ATOM 6889 C C . GLY B 1 353 ? 8.227 -37.031 -1.735 1 37.5 353 GLY B C 1
ATOM 6890 O O . GLY B 1 353 ? 8.016 -36.219 -2.648 1 37.5 353 GLY B O 1
ATOM 6891 N N . SER B 1 354 ? 7.926 -36.75 -0.37 1 41.47 354 SER B N 1
ATOM 6892 C CA . SER B 1 354 ? 7.02 -35.906 0.415 1 41.47 354 SER B CA 1
ATOM 6893 C C . SER B 1 354 ? 7.23 -34.438 0.117 1 41.47 354 SER B C 1
ATOM 6895 O O . SER B 1 354 ? 6.488 -33.594 0.61 1 41.47 354 SER B O 1
ATOM 6897 N N . ALA B 1 355 ? 8.336 -34.094 -0.435 1 41.97 355 ALA B N 1
ATOM 6898 C CA . ALA B 1 355 ? 8.766 -32.719 -0.419 1 41.97 355 ALA B CA 1
ATOM 6899 C C . ALA B 1 355 ? 7.992 -31.875 -1.444 1 41.97 355 ALA B C 1
ATOM 6901 O O . ALA B 1 355 ? 7.957 -30.656 -1.366 1 41.97 355 ALA B O 1
ATOM 6902 N N . ALA B 1 356 ? 7.734 -32.5 -2.613 1 43.56 356 ALA B N 1
ATOM 6903 C CA . ALA B 1 356 ? 7.125 -31.797 -3.734 1 43.56 356 ALA B CA 1
ATOM 6904 C C . ALA B 1 356 ? 5.836 -31.094 -3.303 1 43.56 356 ALA B C 1
ATOM 6906 O O . ALA B 1 356 ? 5.402 -30.125 -3.941 1 43.56 356 ALA B O 1
ATOM 6907 N N . GLU B 1 357 ? 5.203 -31.859 -2.436 1 44.12 357 GLU B N 1
ATOM 6908 C CA . GLU B 1 357 ? 3.91 -31.359 -1.983 1 44.12 357 GLU B CA 1
ATOM 6909 C C . GLU B 1 357 ? 4.008 -29.891 -1.53 1 44.12 357 GLU B C 1
ATOM 6911 O O . GLU B 1 357 ? 2.99 -29.219 -1.396 1 44.12 357 GLU B O 1
ATOM 6916 N N . LYS B 1 358 ? 5.32 -29.516 -1.377 1 49.34 358 LYS B N 1
ATOM 6917 C CA . LYS B 1 358 ? 5.332 -28.297 -0.577 1 49.34 358 LYS B CA 1
ATOM 6918 C C . LYS B 1 358 ? 5.199 -27.062 -1.461 1 49.34 358 LYS B C 1
ATOM 6920 O O . LYS B 1 358 ? 5.043 -25.953 -0.958 1 49.34 358 LYS B O 1
ATOM 6925 N N . LEU B 1 359 ? 5.438 -27.312 -2.924 1 58.12 359 LEU B N 1
ATOM 6926 C CA . LEU B 1 359 ? 5.051 -26.109 -3.645 1 58.12 359 LEU B CA 1
ATOM 6927 C C . LEU B 1 359 ? 3.545 -26.062 -3.873 1 58.12 359 LEU B C 1
ATOM 6929 O O . LEU B 1 359 ? 3.072 -26.344 -4.98 1 58.12 359 LEU B O 1
ATOM 6933 N N . PHE B 1 360 ? 2.855 -25.875 -2.83 1 57.59 360 PHE B N 1
ATOM 6934 C CA . PHE B 1 360 ? 1.418 -26.031 -2.648 1 57.59 360 PHE B CA 1
ATOM 6935 C C . PHE B 1 360 ? 0.646 -25.172 -3.645 1 57.59 360 PHE B C 1
ATOM 6937 O O . PHE B 1 360 ? -0.518 -25.453 -3.939 1 57.59 360 PHE B O 1
ATOM 6944 N N . LEU B 1 361 ? 1.472 -24.344 -4.332 1 73.69 361 LEU B N 1
ATOM 6945 C CA . LEU B 1 361 ? 0.692 -23.5 -5.23 1 73.69 361 LEU B CA 1
ATOM 6946 C C . LEU B 1 361 ? 0.475 -24.188 -6.574 1 73.69 361 LEU B C 1
ATOM 6948 O O . LEU B 1 361 ? -0.431 -23.812 -7.324 1 73.69 361 LEU B O 1
ATOM 6952 N N . LEU B 1 362 ? 1.158 -25.328 -6.73 1 78.69 362 LEU B N 1
ATOM 6953 C CA . LEU B 1 362 ? 1.068 -25.953 -8.047 1 78.69 362 LEU B CA 1
ATOM 6954 C C . LEU B 1 362 ? -0.272 -26.656 -8.219 1 78.69 362 LEU B C 1
ATOM 6956 O O . LEU B 1 362 ? -0.97 -26.438 -9.211 1 78.69 362 LEU B O 1
ATOM 6960 N N . PRO B 1 363 ? -0.726 -27.344 -7.195 1 79.06 363 PRO B N 1
ATOM 6961 C CA . PRO B 1 363 ? -2.045 -27.953 -7.348 1 79.06 363 PRO B CA 1
ATOM 6962 C C . PRO B 1 363 ? -3.17 -26.938 -7.465 1 79.06 363 PRO B C 1
ATOM 6964 O O . PRO B 1 363 ? -4.133 -27.156 -8.203 1 79.06 363 PRO B O 1
ATOM 6967 N N . VAL B 1 364 ? -3.021 -25.906 -6.801 1 81.94 364 VAL B N 1
ATOM 6968 C CA . VAL B 1 364 ? -4.059 -24.875 -6.828 1 81.94 364 VAL B CA 1
ATOM 6969 C C . VAL B 1 364 ? -4.148 -24.266 -8.227 1 81.94 364 VAL B C 1
ATOM 6971 O O . VAL B 1 364 ? -5.246 -24.047 -8.75 1 81.94 364 VAL B O 1
ATOM 6974 N N . TRP B 1 365 ? -3.023 -24.141 -8.773 1 86.44 365 TRP B N 1
ATOM 6975 C CA . TRP B 1 365 ? -2.996 -23.562 -10.109 1 86.44 365 TRP B CA 1
ATOM 6976 C C . TRP B 1 365 ? -3.52 -24.547 -11.148 1 86.44 365 TRP B C 1
ATOM 6978 O O . TRP B 1 365 ? -4.133 -24.156 -12.141 1 86.44 365 TRP B O 1
ATOM 6988 N N . LEU B 1 366 ? -3.258 -25.766 -10.883 1 88 366 LEU B N 1
ATOM 6989 C CA . LEU B 1 366 ? -3.779 -26.781 -11.781 1 88 366 LEU B CA 1
ATOM 6990 C C . LEU B 1 366 ? -5.301 -26.844 -11.703 1 88 366 LEU B C 1
ATOM 6992 O O . LEU B 1 366 ? -5.973 -26.984 -12.727 1 88 366 LEU B O 1
ATOM 6996 N N . ILE B 1 367 ? -5.793 -26.719 -10.547 1 87.5 367 ILE B N 1
ATOM 6997 C CA . ILE B 1 367 ? -7.234 -26.75 -10.344 1 87.5 367 ILE B CA 1
ATOM 6998 C C . ILE B 1 367 ? -7.875 -25.547 -11.016 1 87.5 367 ILE B C 1
ATOM 7000 O O . ILE B 1 367 ? -8.914 -25.656 -11.672 1 87.5 367 ILE B O 1
ATOM 7004 N N . ASP B 1 368 ? -7.273 -24.484 -10.859 1 87.88 368 ASP B N 1
ATOM 7005 C CA . ASP B 1 368 ? -7.77 -23.266 -11.5 1 87.88 368 ASP B CA 1
ATOM 7006 C C . ASP B 1 368 ? -7.766 -23.406 -13.023 1 87.88 368 ASP B C 1
ATOM 7008 O O . ASP B 1 368 ? -8.719 -23.016 -13.688 1 87.88 368 ASP B O 1
ATOM 7012 N N . ALA B 1 369 ? -6.691 -23.906 -13.523 1 91.56 369 ALA B N 1
ATOM 7013 C CA . ALA B 1 369 ? -6.57 -24.094 -14.969 1 91.56 369 ALA B CA 1
ATOM 7014 C C . ALA B 1 369 ? -7.652 -25.031 -15.492 1 91.56 369 ALA B C 1
ATOM 7016 O O . ALA B 1 369 ? -8.227 -24.797 -16.562 1 91.56 369 ALA B O 1
ATOM 7017 N N . LEU B 1 370 ? -7.934 -26.031 -14.742 1 91.25 370 LEU B N 1
ATOM 7018 C CA . LEU B 1 370 ? -8.969 -26.969 -15.141 1 91.25 370 LEU B CA 1
ATOM 7019 C C . LEU B 1 370 ? -10.344 -26.312 -15.117 1 91.25 370 LEU B C 1
ATOM 7021 O O . LEU B 1 370 ? -11.18 -26.578 -15.984 1 91.25 370 LEU B O 1
ATOM 7025 N N . ALA B 1 371 ? -10.562 -25.562 -14.094 1 90 371 ALA B N 1
ATOM 7026 C CA . ALA B 1 371 ? -11.82 -24.828 -14.031 1 90 371 ALA B CA 1
ATOM 7027 C C . ALA B 1 371 ? -11.992 -23.922 -15.258 1 90 371 ALA B C 1
ATOM 7029 O O . ALA B 1 371 ? -13.07 -23.859 -15.844 1 90 371 ALA B O 1
ATOM 7030 N N . CYS B 1 372 ? -10.945 -23.297 -15.625 1 91.81 372 CYS B N 1
ATOM 7031 C CA . CYS B 1 372 ? -10.977 -22.391 -16.766 1 91.81 372 CYS B CA 1
ATOM 7032 C C . CYS B 1 372 ? -11.25 -23.141 -18.062 1 91.81 372 CYS B C 1
ATOM 7034 O O . CYS B 1 372 ? -12.102 -22.734 -18.844 1 91.81 372 CYS B O 1
ATOM 7036 N N . LEU B 1 373 ? -10.539 -24.203 -18.234 1 91.5 373 LEU B N 1
ATOM 7037 C CA . LEU B 1 373 ? -10.734 -25 -19.438 1 91.5 373 LEU B CA 1
ATOM 7038 C C . LEU B 1 373 ? -12.141 -25.594 -19.469 1 91.5 373 LEU B C 1
ATOM 7040 O O . LEU B 1 373 ? -12.773 -25.625 -20.531 1 91.5 373 LEU B O 1
ATOM 7044 N N . GLY B 1 374 ? -12.586 -26.016 -18.328 1 88.75 374 GLY B N 1
ATOM 7045 C CA . GLY B 1 374 ? -13.93 -26.547 -18.234 1 88.75 374 GLY B CA 1
ATOM 7046 C C . GLY B 1 374 ? -15.008 -25.547 -18.609 1 88.75 374 GLY B C 1
ATOM 7047 O O . GLY B 1 374 ? -15.969 -25.891 -19.297 1 88.75 374 GLY B O 1
ATOM 7048 N N . VAL B 1 375 ? -14.859 -24.344 -18.172 1 87.62 375 VAL B N 1
ATOM 7049 C CA . VAL B 1 375 ? -15.812 -23.297 -18.484 1 87.62 375 VAL B CA 1
ATOM 7050 C C . VAL B 1 375 ? -15.82 -23.031 -20 1 87.62 375 VAL B C 1
ATOM 7052 O O . VAL B 1 375 ? -16.875 -22.797 -20.578 1 87.62 375 VAL B O 1
ATOM 7055 N N . CYS B 1 376 ? -14.664 -23.047 -20.578 1 89.5 376 CYS B N 1
ATOM 7056 C CA . CYS B 1 376 ? -14.578 -22.859 -22.016 1 89.5 376 CYS B CA 1
ATOM 7057 C C . CYS B 1 376 ? -15.32 -23.969 -22.75 1 89.5 376 CYS B C 1
ATOM 7059 O O . CYS B 1 376 ? -16.016 -23.719 -23.734 1 89.5 376 CYS B O 1
ATOM 7061 N N . PHE B 1 377 ? -15.195 -25.172 -22.25 1 86.88 377 PHE B N 1
ATOM 7062 C CA . PHE B 1 377 ? -15.891 -26.297 -22.875 1 86.88 377 PHE B CA 1
ATOM 7063 C C . PHE B 1 377 ? -17.406 -26.141 -22.734 1 86.88 377 PHE B C 1
ATOM 7065 O O . PHE B 1 377 ? -18.141 -26.438 -23.672 1 86.88 377 PHE B O 1
ATOM 7072 N N . LEU B 1 378 ? -17.75 -25.656 -21.594 1 84.25 378 LEU B N 1
ATOM 7073 C CA . LEU B 1 378 ? -19.172 -25.406 -21.406 1 84.25 378 LEU B CA 1
ATOM 7074 C C . LEU B 1 378 ? -19.672 -24.344 -22.375 1 84.25 378 LEU B C 1
ATOM 7076 O O . LEU B 1 378 ? -20.766 -24.469 -22.938 1 84.25 378 LEU B O 1
ATOM 7080 N N . SER B 1 379 ? -18.938 -23.359 -22.484 1 84.94 379 SER B N 1
ATOM 7081 C CA . SER B 1 379 ? -19.297 -22.266 -23.375 1 84.94 379 SER B CA 1
ATOM 7082 C C . SER B 1 379 ? -19.359 -22.75 -24.828 1 84.94 379 SER B C 1
ATOM 7084 O O . SER B 1 379 ? -20.266 -22.375 -25.562 1 84.94 379 SER B O 1
ATOM 7086 N N . ILE B 1 380 ? -18.406 -23.516 -25.266 1 82.88 380 ILE B N 1
ATOM 7087 C CA . ILE B 1 380 ? -18.375 -24.047 -26.625 1 82.88 380 ILE B CA 1
ATOM 7088 C C . ILE B 1 380 ? -19.578 -24.953 -26.859 1 82.88 380 ILE B C 1
ATOM 7090 O O . ILE B 1 380 ? -20.219 -24.875 -27.906 1 82.88 380 ILE B O 1
ATOM 7094 N N . GLN B 1 381 ? -19.875 -25.688 -25.875 1 78 381 GLN B N 1
ATOM 7095 C CA . GLN B 1 381 ? -21.031 -26.578 -25.984 1 78 381 GLN B CA 1
ATOM 7096 C C . GLN B 1 381 ? -22.328 -25.766 -26.109 1 78 381 GLN B C 1
ATOM 7098 O O . GLN B 1 381 ? -23.219 -26.141 -26.859 1 78 381 GLN B O 1
ATOM 7103 N N . ALA B 1 382 ? -22.375 -24.781 -25.344 1 78.19 382 ALA B N 1
ATOM 7104 C CA . ALA B 1 382 ? -23.547 -23.922 -25.406 1 78.19 382 ALA B CA 1
ATOM 7105 C C . ALA B 1 382 ? -23.672 -23.266 -26.781 1 78.19 382 ALA B C 1
ATOM 7107 O O . ALA B 1 382 ? -24.781 -23.125 -27.312 1 78.19 382 ALA B O 1
ATOM 7108 N N . ASP B 1 383 ? -22.625 -22.891 -27.312 1 77.44 383 ASP B N 1
ATOM 7109 C CA . ASP B 1 383 ? -22.609 -22.297 -28.641 1 77.44 383 ASP B CA 1
ATOM 7110 C C . ASP B 1 383 ? -23.031 -23.312 -29.703 1 77.44 383 ASP B C 1
ATOM 7112 O O . ASP B 1 383 ? -23.781 -22.984 -30.625 1 77.44 383 ASP B O 1
ATOM 7116 N N . GLU B 1 384 ? -22.5 -24.406 -29.594 1 72.75 384 GLU B N 1
ATOM 7117 C CA . GLU B 1 384 ? -22.797 -25.453 -30.562 1 72.75 384 GLU B CA 1
ATOM 7118 C C . GLU B 1 384 ? -24.266 -25.844 -30.516 1 72.75 384 GLU B C 1
ATOM 7120 O O . GLU B 1 384 ? -24.875 -26.094 -31.562 1 72.75 384 GLU B O 1
ATOM 7125 N N . ARG B 1 385 ? -24.766 -25.859 -29.422 1 71.5 385 ARG B N 1
ATOM 7126 C CA . ARG B 1 385 ? -26.188 -26.172 -29.281 1 71.5 385 ARG B CA 1
ATOM 7127 C C . ARG B 1 385 ? -27.031 -25.125 -29.969 1 71.5 385 ARG B C 1
ATOM 7129 O O . ARG B 1 385 ? -28.016 -25.453 -30.641 1 71.5 385 ARG B O 1
ATOM 7136 N N . ARG B 1 386 ? -26.656 -24.062 -29.844 1 72.12 386 ARG B N 1
ATOM 7137 C CA . ARG B 1 386 ? -27.406 -22.969 -30.469 1 72.12 386 ARG B CA 1
ATOM 7138 C C . ARG B 1 386 ? -27.266 -23.016 -31.984 1 72.12 386 ARG B C 1
ATOM 7140 O O . ARG B 1 386 ? -28.25 -22.781 -32.688 1 72.12 386 ARG B O 1
ATOM 7147 N N . LEU B 1 387 ? -26.125 -23.281 -32.375 1 68.94 387 LEU B N 1
ATOM 7148 C CA . LEU B 1 387 ? -25.891 -23.359 -33.812 1 68.94 387 LEU B CA 1
ATOM 7149 C C . LEU B 1 387 ? -26.578 -24.594 -34.406 1 68.94 387 LEU B C 1
ATOM 7151 O O . LEU B 1 387 ? -27.141 -24.531 -35.5 1 68.94 387 LEU B O 1
ATOM 7155 N N . ALA B 1 388 ? -26.516 -25.641 -33.688 1 68.19 388 ALA B N 1
ATOM 7156 C CA . ALA B 1 388 ? -27.219 -26.844 -34.125 1 68.19 388 ALA B CA 1
ATOM 7157 C C . ALA B 1 388 ? -28.719 -26.578 -34.25 1 68.19 388 ALA B C 1
ATOM 7159 O O . ALA B 1 388 ? -29.375 -27.062 -35.156 1 68.19 388 ALA B O 1
ATOM 7160 N N . ASN B 1 389 ? -29.156 -25.828 -33.312 1 71.19 389 ASN B N 1
ATOM 7161 C CA . ASN B 1 389 ? -30.578 -25.469 -33.375 1 71.19 389 ASN B CA 1
ATOM 7162 C C . ASN B 1 389 ? -30.891 -24.609 -34.594 1 71.19 389 ASN B C 1
ATOM 7164 O O . ASN B 1 389 ? -32.031 -24.594 -35.062 1 71.19 389 ASN B O 1
ATOM 7168 N N . GLN B 1 390 ? -29.797 -24.031 -35.094 1 66.25 390 GLN B N 1
ATOM 7169 C CA . GLN B 1 390 ? -29.984 -23.203 -36.312 1 66.25 390 GLN B CA 1
ATOM 7170 C C . GLN B 1 390 ? -29.656 -24 -37.562 1 66.25 390 GLN B C 1
ATOM 7172 O O . GLN B 1 390 ? -29.656 -23.438 -38.656 1 66.25 390 GLN B O 1
ATOM 7177 N N . GLY B 1 391 ? -29.234 -25.219 -37.344 1 62.81 391 GLY B N 1
ATOM 7178 C CA . GLY B 1 391 ? -28.984 -26.094 -38.469 1 62.81 391 GLY B CA 1
ATOM 7179 C C . GLY B 1 391 ? -27.531 -26.078 -38.906 1 62.81 391 GLY B C 1
ATOM 7180 O O . GLY B 1 391 ? -27.203 -26.594 -40 1 62.81 391 GLY B O 1
ATOM 7181 N N . LEU B 1 392 ? -26.75 -25.438 -38.125 1 58.91 392 LEU B N 1
ATOM 7182 C CA . LEU B 1 392 ? -25.359 -25.328 -38.531 1 58.91 392 LEU B CA 1
ATOM 7183 C C . LEU B 1 392 ? -24.531 -26.469 -37.906 1 58.91 392 LEU B C 1
ATOM 7185 O O . LEU B 1 392 ? -24.75 -26.875 -36.781 1 58.91 392 LEU B O 1
ATOM 7189 N N . GLN B 1 393 ? -23.688 -27.188 -38.781 1 51.84 393 GLN B N 1
ATOM 7190 C CA . GLN B 1 393 ? -22.812 -28.266 -38.312 1 51.84 393 GLN B CA 1
ATOM 7191 C C . GLN B 1 393 ? -21.453 -27.734 -37.906 1 51.84 393 GLN B C 1
ATOM 7193 O O . GLN B 1 393 ? -20.891 -26.859 -38.562 1 51.84 393 GLN B O 1
ATOM 7198 N N . ILE B 1 394 ? -21 -28.078 -36.594 1 54.38 394 ILE B N 1
ATOM 7199 C CA . ILE B 1 394 ? -19.688 -27.641 -36.125 1 54.38 394 ILE B CA 1
ATOM 7200 C C . ILE B 1 394 ? -18.672 -28.766 -36.344 1 54.38 394 ILE B C 1
ATOM 7202 O O . ILE B 1 394 ? -18.938 -29.922 -35.969 1 54.38 394 ILE B O 1
ATOM 7206 N N . SER B 1 395 ? -17.656 -28.578 -37.188 1 54.97 395 SER B N 1
ATOM 7207 C CA . SER B 1 395 ? -16.594 -29.547 -37.438 1 54.97 395 SER B CA 1
ATOM 7208 C C . SER B 1 395 ? -15.648 -29.641 -36.25 1 54.97 395 SER B C 1
ATOM 7210 O O . SER B 1 395 ? -15.391 -28.641 -35.594 1 54.97 395 SER B O 1
ATOM 7212 N N . PRO B 1 396 ? -15.359 -30.938 -36.125 1 55.91 396 PRO B N 1
ATOM 7213 C CA . PRO B 1 396 ? -14.43 -31.172 -35.031 1 55.91 396 PRO B CA 1
ATOM 7214 C C . PRO B 1 396 ? -13.125 -30.406 -35.188 1 55.91 396 PRO B C 1
ATOM 7216 O O . PRO B 1 396 ? -12.586 -30.281 -36.281 1 55.91 396 PRO B O 1
ATOM 7219 N N . ASP B 1 397 ? -12.766 -29.531 -34.344 1 66.88 397 ASP B N 1
ATOM 7220 C CA . ASP B 1 397 ? -11.547 -28.734 -34.25 1 66.88 397 ASP B CA 1
ATOM 7221 C C . ASP B 1 397 ? -10.461 -29.469 -33.469 1 66.88 397 ASP B C 1
ATOM 7223 O O . ASP B 1 397 ? -10.68 -29.875 -32.344 1 66.88 397 ASP B O 1
ATOM 7227 N N . GLN B 1 398 ? -9.328 -30.047 -34.219 1 66.06 398 GLN B N 1
ATOM 7228 C CA . GLN B 1 398 ? -8.211 -30.766 -33.625 1 66.06 398 GLN B CA 1
ATOM 7229 C C . GLN B 1 398 ? -7.695 -30.062 -32.375 1 66.06 398 GLN B C 1
ATOM 7231 O O . GLN B 1 398 ? -7.309 -30.719 -31.406 1 66.06 398 GLN B O 1
ATOM 7236 N N . ASP B 1 399 ? -7.727 -28.891 -32.438 1 78 399 ASP B N 1
ATOM 7237 C CA . ASP B 1 399 ? -7.227 -28.141 -31.281 1 78 399 ASP B CA 1
ATOM 7238 C C . ASP B 1 399 ? -8.117 -28.328 -30.062 1 78 399 ASP B C 1
ATOM 7240 O O . ASP B 1 399 ? -7.621 -28.438 -28.938 1 78 399 ASP B O 1
ATOM 7244 N N . LEU B 1 400 ? -9.32 -28.5 -30.328 1 81.69 400 LEU B N 1
ATOM 7245 C CA . LEU B 1 400 ? -10.258 -28.719 -29.234 1 81.69 400 LEU B CA 1
ATOM 7246 C C . LEU B 1 400 ? -10.086 -30.109 -28.641 1 81.69 400 LEU B C 1
ATOM 7248 O O . LEU B 1 400 ? -10.242 -30.312 -27.438 1 81.69 400 LEU B O 1
ATOM 7252 N N . LYS B 1 401 ? -9.773 -31.031 -29.516 1 81.56 401 LYS B N 1
ATOM 7253 C CA . LYS B 1 401 ? -9.5 -32.406 -29.047 1 81.56 401 LYS B CA 1
ATOM 7254 C C . LYS B 1 401 ? -8.305 -32.406 -28.094 1 81.56 401 LYS B C 1
ATOM 7256 O O . LYS B 1 401 ? -8.352 -33.062 -27.047 1 81.56 401 LYS B O 1
ATOM 7261 N N . CYS B 1 402 ? -7.316 -31.734 -28.516 1 83.44 402 CYS B N 1
ATOM 7262 C CA . CYS B 1 402 ? -6.113 -31.672 -27.688 1 83.44 402 CYS B CA 1
ATOM 7263 C C . CYS B 1 402 ? -6.406 -31.047 -26.344 1 83.44 402 CYS B C 1
ATOM 7265 O O . CYS B 1 402 ? -5.895 -31.484 -25.312 1 83.44 402 CYS B O 1
ATOM 7267 N N . CYS B 1 403 ? -7.188 -30.047 -26.344 1 89.19 403 CYS B N 1
ATOM 7268 C CA . CYS B 1 403 ? -7.559 -29.375 -25.109 1 89.19 403 CYS B CA 1
ATOM 7269 C C . CYS B 1 403 ? -8.352 -30.312 -24.203 1 89.19 403 CYS B C 1
ATOM 7271 O O . CYS B 1 403 ? -8.141 -30.328 -22.984 1 89.19 403 CYS B O 1
ATOM 7273 N N . LEU B 1 404 ? -9.211 -31.047 -24.781 1 87.19 404 LEU B N 1
ATOM 7274 C CA . LEU B 1 404 ? -10.031 -31.984 -24.016 1 87.19 404 LEU B CA 1
ATOM 7275 C C . LEU B 1 404 ? -9.172 -33.062 -23.391 1 87.19 404 LEU B C 1
ATOM 7277 O O . LEU B 1 404 ? -9.352 -33.406 -22.219 1 87.19 404 LEU B O 1
ATOM 7281 N N . VAL B 1 405 ? -8.266 -33.594 -24.188 1 87.38 405 VAL B N 1
ATOM 7282 C CA . VAL B 1 405 ? -7.367 -34.625 -23.688 1 87.38 405 VAL B CA 1
ATOM 7283 C C . VAL B 1 405 ? -6.543 -34.062 -22.516 1 87.38 405 VAL B C 1
ATOM 7285 O O . VAL B 1 405 ? -6.359 -34.75 -21.516 1 87.38 405 VAL B O 1
ATOM 7288 N N . THR B 1 406 ? -6.055 -32.875 -22.719 1 91.25 406 THR B N 1
ATOM 7289 C CA . THR B 1 406 ? -5.289 -32.25 -21.656 1 91.25 406 THR B CA 1
ATOM 7290 C C . THR B 1 406 ? -6.125 -32.125 -20.391 1 91.25 406 THR B C 1
ATOM 7292 O O . THR B 1 406 ? -5.637 -32.375 -19.281 1 91.25 406 THR B O 1
ATOM 7295 N N . PHE B 1 407 ? -7.363 -31.734 -20.531 1 91.75 407 PHE B N 1
ATOM 7296 C CA . PHE B 1 407 ? -8.273 -31.578 -19.406 1 91.75 407 PHE B CA 1
ATOM 7297 C C . PHE B 1 407 ? -8.461 -32.906 -18.688 1 91.75 407 PHE B C 1
ATOM 7299 O O . PHE B 1 407 ? -8.297 -33 -17.469 1 91.75 407 PHE B O 1
ATOM 7306 N N . LEU B 1 408 ? -8.734 -33.938 -19.406 1 88.81 408 LEU B N 1
ATOM 7307 C CA . LEU B 1 408 ? -9.031 -35.25 -18.828 1 88.81 408 LEU B CA 1
ATOM 7308 C C . LEU B 1 408 ? -7.793 -35.875 -18.188 1 88.81 408 LEU B C 1
ATOM 7310 O O . LEU B 1 408 ? -7.859 -36.375 -17.062 1 88.81 408 LEU B O 1
ATOM 7314 N N . ASN B 1 409 ? -6.676 -35.719 -18.875 1 88.19 409 ASN B N 1
ATOM 7315 C CA . ASN B 1 409 ? -5.43 -36.25 -18.344 1 88.19 409 ASN B CA 1
ATOM 7316 C C . ASN B 1 409 ? -5.027 -35.531 -17.047 1 88.19 409 ASN B C 1
ATOM 7318 O O . ASN B 1 409 ? -4.57 -36.188 -16.109 1 88.19 409 ASN B O 1
ATOM 7322 N N . THR B 1 410 ? -5.141 -34.281 -17.078 1 90.38 410 THR B N 1
ATOM 7323 C CA . THR B 1 410 ? -4.766 -33.531 -15.898 1 90.38 410 THR B CA 1
ATOM 7324 C C . THR B 1 410 ? -5.688 -33.844 -14.727 1 90.38 410 THR B C 1
ATOM 7326 O O . THR B 1 410 ? -5.234 -33.938 -13.586 1 90.38 410 THR B O 1
ATOM 7329 N N . PHE B 1 411 ? -6.93 -33.938 -14.992 1 89.62 411 PHE B N 1
ATOM 7330 C CA . PHE B 1 411 ? -7.879 -34.312 -13.945 1 89.62 411 PHE B CA 1
ATOM 7331 C C . PHE B 1 411 ? -7.504 -35.656 -13.328 1 89.62 411 PHE B C 1
ATOM 7333 O O . PHE B 1 411 ? -7.566 -35.844 -12.109 1 89.62 411 PHE B O 1
ATOM 7340 N N . ASP B 1 412 ? -7.059 -36.531 -14.117 1 86.94 412 ASP B N 1
ATOM 7341 C CA . ASP B 1 412 ? -6.664 -37.844 -13.648 1 86.94 412 ASP B CA 1
ATOM 7342 C C . ASP B 1 412 ? -5.41 -37.781 -12.781 1 86.94 412 ASP B C 1
ATOM 7344 O O . ASP B 1 412 ? -5.289 -38.5 -11.781 1 86.94 412 ASP B O 1
ATOM 7348 N N . ILE B 1 413 ? -4.512 -36.969 -13.211 1 83.88 413 ILE B N 1
ATOM 7349 C CA . ILE B 1 413 ? -3.289 -36.75 -12.438 1 83.88 413 ILE B CA 1
ATOM 7350 C C . ILE B 1 413 ? -3.637 -36.25 -11.047 1 83.88 413 ILE B C 1
ATOM 7352 O O . ILE B 1 413 ? -3.09 -36.719 -10.047 1 83.88 413 ILE B O 1
ATOM 7356 N N . LEU B 1 414 ? -4.559 -35.312 -10.984 1 84.75 414 LEU B N 1
ATOM 7357 C CA . LEU B 1 414 ? -4.953 -34.75 -9.703 1 84.75 414 LEU B CA 1
ATOM 7358 C C . LEU B 1 414 ? -5.734 -35.75 -8.867 1 84.75 414 LEU B C 1
ATOM 7360 O O . LEU B 1 414 ? -5.582 -35.781 -7.645 1 84.75 414 LEU B O 1
ATOM 7364 N N . ARG B 1 415 ? -6.488 -36.5 -9.492 1 85.5 415 ARG B N 1
ATOM 7365 C CA . ARG B 1 415 ? -7.277 -37.531 -8.797 1 85.5 415 ARG B CA 1
ATOM 7366 C C . ARG B 1 415 ? -6.379 -38.531 -8.117 1 85.5 415 ARG B C 1
ATOM 7368 O O . ARG B 1 415 ? -6.652 -38.969 -6.992 1 85.5 415 ARG B O 1
ATOM 7375 N N . ARG B 1 416 ? -5.34 -38.812 -8.742 1 79.31 416 ARG B N 1
ATOM 7376 C CA . ARG B 1 416 ? -4.387 -39.781 -8.172 1 79.31 416 ARG B CA 1
ATOM 7377 C C . ARG B 1 416 ? -3.66 -39.156 -6.977 1 79.31 416 ARG B C 1
ATOM 7379 O O . ARG B 1 416 ? -3.289 -39.875 -6.043 1 79.31 416 ARG B O 1
ATOM 7386 N N . GLY B 1 417 ? -3.5 -37.906 -7.039 1 73.94 417 GLY B N 1
ATOM 7387 C CA . GLY B 1 417 ? -2.797 -37.219 -5.961 1 73.94 417 GLY B CA 1
ATOM 7388 C C . GLY B 1 417 ? -3.725 -36.719 -4.871 1 73.94 417 GLY B C 1
ATOM 7389 O O . GLY B 1 417 ? -3.268 -36.156 -3.869 1 73.94 417 GLY B O 1
ATOM 7390 N N . ALA B 1 418 ? -5.055 -36.875 -4.973 1 77.25 418 ALA B N 1
ATOM 7391 C CA . ALA B 1 418 ? -6.062 -36.281 -4.102 1 77.25 418 ALA B CA 1
ATOM 7392 C C . ALA B 1 418 ? -5.918 -36.781 -2.67 1 77.25 418 ALA B C 1
ATOM 7394 O O . ALA B 1 418 ? -6.227 -36.062 -1.714 1 77.25 418 ALA B O 1
ATOM 7395 N N . SER B 1 419 ? -5.391 -37.875 -2.484 1 72.69 419 SER B N 1
ATOM 7396 C CA . SER B 1 419 ? -5.285 -38.469 -1.146 1 72.69 419 SER B CA 1
ATOM 7397 C C . SER B 1 419 ? -4.164 -37.781 -0.348 1 72.69 419 SER B C 1
ATOM 7399 O O . SER B 1 419 ? -4.172 -37.812 0.884 1 72.69 419 SER B O 1
ATOM 7401 N N . ARG B 1 420 ? -3.365 -37.125 -0.998 1 68.19 420 ARG B N 1
ATOM 7402 C CA . ARG B 1 420 ? -2.172 -36.625 -0.32 1 68.19 420 ARG B CA 1
ATOM 7403 C C . ARG B 1 420 ? -2.311 -35.156 0.007 1 68.19 420 ARG B C 1
ATOM 7405 O O . ARG B 1 420 ? -1.522 -34.594 0.783 1 68.19 420 ARG B O 1
ATOM 7412 N N . SER B 1 421 ? -3.24 -34.531 -0.592 1 73.69 421 SER B N 1
ATOM 7413 C CA . SER B 1 421 ? -3.32 -33.094 -0.418 1 73.69 421 SER B CA 1
ATOM 7414 C C . SER B 1 421 ? -4.758 -32.625 -0.188 1 73.69 421 SER B C 1
ATOM 7416 O O . SER B 1 421 ? -5.648 -32.938 -0.981 1 73.69 421 SER B O 1
ATOM 7418 N N . ALA B 1 422 ? -4.914 -31.875 0.886 1 76.38 422 ALA B N 1
ATOM 7419 C CA . ALA B 1 422 ? -6.238 -31.344 1.197 1 76.38 422 ALA B CA 1
ATOM 7420 C C . ALA B 1 422 ? -6.699 -30.344 0.131 1 76.38 422 ALA B C 1
ATOM 7422 O O . ALA B 1 422 ? -7.891 -30.266 -0.174 1 76.38 422 ALA B O 1
ATOM 7423 N N . PHE B 1 423 ? -5.797 -29.734 -0.544 1 77.12 423 PHE B N 1
ATOM 7424 C CA . PHE B 1 423 ? -6.125 -28.766 -1.585 1 77.12 423 PHE B CA 1
ATOM 7425 C C . PHE B 1 423 ? -6.648 -29.469 -2.83 1 77.12 423 PHE B C 1
ATOM 7427 O O . PHE B 1 423 ? -7.648 -29.047 -3.416 1 77.12 423 PHE B O 1
ATOM 7434 N N . VAL B 1 424 ? -5.984 -30.547 -3.115 1 80.38 424 VAL B N 1
ATOM 7435 C CA . VAL B 1 424 ? -6.375 -31.266 -4.316 1 80.38 424 VAL B CA 1
ATOM 7436 C C . VAL B 1 424 ? -7.754 -31.891 -4.113 1 80.38 424 VAL B C 1
ATOM 7438 O O . VAL B 1 424 ? -8.609 -31.844 -5.004 1 80.38 424 VAL B O 1
ATOM 7441 N N . LYS B 1 425 ? -7.906 -32.375 -2.93 1 83 425 LYS B N 1
ATOM 7442 C CA . LYS B 1 425 ? -9.188 -33.031 -2.641 1 83 425 LYS B CA 1
ATOM 7443 C C . LYS B 1 425 ? -10.336 -32.031 -2.729 1 83 425 LYS B C 1
ATOM 7445 O O . LYS B 1 425 ? -11.344 -32.281 -3.393 1 83 425 LYS B O 1
ATOM 7450 N N . LYS B 1 426 ? -10.203 -30.969 -2.145 1 83.25 426 LYS B N 1
ATOM 7451 C CA . LYS B 1 426 ? -11.25 -29.953 -2.135 1 83.25 426 LYS B CA 1
ATOM 7452 C C . LYS B 1 426 ? -11.469 -29.375 -3.531 1 83.25 426 LYS B C 1
ATOM 7454 O O . LYS B 1 426 ? -12.609 -29.141 -3.936 1 83.25 426 LYS B O 1
ATOM 7459 N N . GLY B 1 427 ? -10.383 -29.172 -4.191 1 84.38 427 GLY B N 1
ATOM 7460 C CA . GLY B 1 427 ? -10.492 -28.641 -5.543 1 84.38 427 GLY B CA 1
ATOM 7461 C C . GLY B 1 427 ? -11.18 -29.594 -6.5 1 84.38 427 GLY B C 1
ATOM 7462 O O . GLY B 1 427 ? -12.008 -29.172 -7.309 1 84.38 427 GLY B O 1
ATOM 7463 N N . LEU B 1 428 ? -10.883 -30.844 -6.285 1 85.56 428 LEU B N 1
ATOM 7464 C CA . LEU B 1 428 ? -11.484 -31.844 -7.156 1 85.56 428 LEU B CA 1
ATOM 7465 C C . LEU B 1 428 ? -12.977 -31.984 -6.879 1 85.56 428 LEU B C 1
ATOM 7467 O O . LEU B 1 428 ? -13.766 -32.219 -7.801 1 85.56 428 LEU B O 1
ATOM 7471 N N . GLU B 1 429 ? -13.273 -31.828 -5.68 1 85 429 GLU B N 1
ATOM 7472 C CA . GLU B 1 429 ? -14.688 -31.875 -5.332 1 85 429 GLU B CA 1
ATOM 7473 C C . GLU B 1 429 ? -15.469 -30.75 -6.012 1 85 429 GLU B C 1
ATOM 7475 O O . GLU B 1 429 ? -16.578 -30.953 -6.496 1 85 429 GLU B O 1
ATOM 7480 N N . ALA B 1 430 ? -14.844 -29.672 -6.09 1 84.38 430 ALA B N 1
ATOM 7481 C CA . ALA B 1 430 ? -15.492 -28.516 -6.699 1 84.38 430 ALA B CA 1
ATOM 7482 C C . ALA B 1 430 ? -15.609 -28.672 -8.211 1 84.38 430 ALA B C 1
ATOM 7484 O O . ALA B 1 430 ? -16.547 -28.172 -8.828 1 84.38 430 ALA B O 1
ATOM 7485 N N . LEU B 1 431 ? -14.672 -29.5 -8.773 1 87 431 LEU B N 1
ATOM 7486 C CA . LEU B 1 431 ? -14.617 -29.609 -10.227 1 87 431 LEU B CA 1
ATOM 7487 C C . LEU B 1 431 ? -15.328 -30.859 -10.711 1 87 431 LEU B C 1
ATOM 7489 O O . LEU B 1 431 ? -15.453 -31.078 -11.914 1 87 431 LEU B O 1
ATOM 7493 N N . GLU B 1 432 ? -15.789 -31.578 -9.781 1 85.31 432 GLU B N 1
ATOM 7494 C CA . GLU B 1 432 ? -16.344 -32.875 -10.141 1 85.31 432 GLU B CA 1
ATOM 7495 C C . GLU B 1 432 ? -17.531 -32.75 -11.078 1 85.31 432 GLU B C 1
ATOM 7497 O O . GLU B 1 432 ? -17.672 -33.5 -12.039 1 85.31 432 GLU B O 1
ATOM 7502 N N . THR B 1 433 ? -18.359 -31.812 -10.781 1 81.44 433 THR B N 1
ATOM 7503 C CA . THR B 1 433 ? -19.531 -31.609 -11.625 1 81.44 433 THR B CA 1
ATOM 7504 C C . THR B 1 433 ? -19.125 -31.172 -13.031 1 81.44 433 THR B C 1
ATOM 7506 O O . THR B 1 433 ? -19.688 -31.625 -14.023 1 81.44 433 THR B O 1
ATOM 7509 N N . LEU B 1 434 ? -18.219 -30.359 -13.055 1 83.5 434 LEU B N 1
ATOM 7510 C CA . LEU B 1 434 ? -17.719 -29.891 -14.344 1 83.5 434 LEU B CA 1
ATOM 7511 C C . LEU B 1 434 ? -17.094 -31.016 -15.133 1 83.5 434 LEU B C 1
ATOM 7513 O O . LEU B 1 434 ? -17.312 -31.141 -16.344 1 83.5 434 LEU B O 1
ATOM 7517 N N . TYR B 1 435 ? -16.375 -31.828 -14.461 1 84.94 435 TYR B N 1
ATOM 7518 C CA . TYR B 1 435 ? -15.75 -32.969 -15.094 1 84.94 435 TYR B CA 1
ATOM 7519 C C . TYR B 1 435 ? -16.797 -33.906 -15.68 1 84.94 435 TYR B C 1
ATOM 7521 O O . TYR B 1 435 ? -16.641 -34.406 -16.797 1 84.94 435 TYR B O 1
ATOM 7529 N N . GLN B 1 436 ? -17.859 -34.062 -14.953 1 82.44 436 GLN B N 1
ATOM 7530 C CA . GLN B 1 436 ? -18.906 -34.969 -15.406 1 82.44 436 GLN B CA 1
ATOM 7531 C C . GLN B 1 436 ? -19.609 -34.438 -16.656 1 82.44 436 GLN B C 1
ATOM 7533 O O . GLN B 1 436 ? -19.906 -35.188 -17.578 1 82.44 436 GLN B O 1
ATOM 7538 N N . ILE B 1 437 ? -19.734 -33.188 -16.656 1 78.19 437 ILE B N 1
ATOM 7539 C CA . ILE B 1 437 ? -20.391 -32.562 -17.797 1 78.19 437 ILE B CA 1
ATOM 7540 C C . ILE B 1 437 ? -19.516 -32.688 -19.031 1 78.19 437 ILE B C 1
ATOM 7542 O O . ILE B 1 437 ? -19.984 -33 -20.125 1 78.19 437 ILE B O 1
ATOM 7546 N N . VAL B 1 438 ? -18.266 -32.438 -18.828 1 79.06 438 VAL B N 1
ATOM 7547 C CA . VAL B 1 438 ? -17.328 -32.469 -19.953 1 79.06 438 VAL B CA 1
ATOM 7548 C C . VAL B 1 438 ? -17.125 -33.906 -20.422 1 79.06 438 VAL B C 1
ATOM 7550 O O . VAL B 1 438 ? -17.062 -34.188 -21.625 1 79.06 438 VAL B O 1
ATOM 7553 N N . TYR B 1 439 ? -17.156 -34.75 -19.422 1 77 439 TYR B N 1
ATOM 7554 C CA . TYR B 1 439 ? -16.891 -36.156 -19.719 1 77 439 TYR B CA 1
ATOM 7555 C C . TYR B 1 439 ? -18.078 -36.781 -20.453 1 77 439 TYR B C 1
ATOM 7557 O O . TYR B 1 439 ? -17.891 -37.656 -21.297 1 77 439 TYR B O 1
ATOM 7565 N N . THR B 1 440 ? -19.25 -36.344 -20.047 1 73.56 440 THR B N 1
ATOM 7566 C CA . THR B 1 440 ? -20.438 -36.969 -20.625 1 73.56 440 THR B CA 1
ATOM 7567 C C . THR B 1 440 ? -20.891 -36.219 -21.875 1 73.56 440 THR B C 1
ATOM 7569 O O . THR B 1 440 ? -21.875 -36.625 -22.5 1 73.56 440 THR B O 1
ATOM 7572 N N . SER B 1 441 ? -20.141 -35.25 -22.141 1 68.38 441 SER B N 1
ATOM 7573 C CA . SER B 1 441 ? -20.547 -34.469 -23.297 1 68.38 441 SER B CA 1
ATOM 7574 C C . SER B 1 441 ? -20.391 -35.281 -24.594 1 68.38 441 SER B C 1
ATOM 7576 O O . SER B 1 441 ? -19.406 -36 -24.75 1 68.38 441 SER B O 1
ATOM 7578 N N . PRO B 1 442 ? -21.406 -35.25 -25.344 1 59.84 442 PRO B N 1
ATOM 7579 C CA . PRO B 1 442 ? -21.297 -35.969 -26.625 1 59.84 442 PRO B CA 1
ATOM 7580 C C . PRO B 1 442 ? -20.109 -35.5 -27.469 1 59.84 442 PRO B C 1
ATOM 7582 O O . PRO B 1 442 ? -19.594 -36.281 -28.281 1 59.84 442 PRO B O 1
ATOM 7585 N N . CYS B 1 443 ? -19.734 -34.312 -27.188 1 58 443 CYS B N 1
ATOM 7586 C CA . CYS B 1 443 ? -18.594 -33.781 -27.922 1 58 443 CYS B CA 1
ATOM 7587 C C . CYS B 1 443 ? -17.312 -34.562 -27.609 1 58 443 CYS B C 1
ATOM 7589 O O . CYS B 1 443 ? -16.422 -34.656 -28.453 1 58 443 CYS B O 1
ATOM 7591 N N . ARG B 1 444 ? -17.328 -35.125 -26.484 1 59.97 444 ARG B N 1
ATOM 7592 C CA . ARG B 1 444 ? -16.141 -35.906 -26.094 1 59.97 444 ARG B CA 1
ATOM 7593 C C . ARG B 1 444 ? -15.93 -37.094 -27.047 1 59.97 444 ARG B C 1
ATOM 7595 O O . ARG B 1 444 ? -14.812 -37.312 -27.516 1 59.97 444 ARG B O 1
ATOM 7602 N N . GLU B 1 445 ? -17.016 -37.75 -27.125 1 58.22 445 GLU B N 1
ATOM 7603 C CA . GLU B 1 445 ? -16.922 -38.906 -27.984 1 58.22 445 GLU B CA 1
ATOM 7604 C C . GLU B 1 445 ? -16.531 -38.531 -29.406 1 58.22 445 GLU B C 1
ATOM 7606 O O . GLU B 1 445 ? -15.742 -39.219 -30.047 1 58.22 445 GLU B O 1
ATOM 7611 N N . LEU B 1 446 ? -17.062 -37.375 -29.703 1 54.53 446 LEU B N 1
ATOM 7612 C CA . LEU B 1 446 ? -16.75 -36.906 -31.047 1 54.53 446 LEU B CA 1
ATOM 7613 C C . LEU B 1 446 ? -15.281 -36.5 -31.156 1 54.53 446 LEU B C 1
ATOM 7615 O O . LEU B 1 446 ? -14.633 -36.781 -32.156 1 54.53 446 LEU B O 1
ATOM 7619 N N . LEU B 1 447 ? -14.867 -35.875 -30.172 1 56.38 447 LEU B N 1
ATOM 7620 C CA . LEU B 1 447 ? -13.508 -35.344 -30.219 1 56.38 447 LEU B CA 1
ATOM 7621 C C . LEU B 1 447 ? -12.484 -36.469 -30.031 1 56.38 447 LEU B C 1
ATOM 7623 O O . LEU B 1 447 ? -11.43 -36.438 -30.672 1 56.38 447 LEU B O 1
ATOM 7627 N N . LEU B 1 448 ? -12.766 -37.469 -29.188 1 55.47 448 LEU B N 1
ATOM 7628 C CA . LEU B 1 448 ? -11.789 -38.531 -28.906 1 55.47 448 LEU B CA 1
ATOM 7629 C C . LEU B 1 448 ? -11.844 -39.625 -29.969 1 55.47 448 LEU B C 1
ATOM 7631 O O . LEU B 1 448 ? -10.844 -40.281 -30.25 1 55.47 448 LEU B O 1
ATOM 7635 N N . LYS B 1 449 ? -13.031 -40.062 -30.5 1 55.28 449 LYS B N 1
ATOM 7636 C CA . LYS B 1 449 ? -13.164 -41.125 -31.516 1 55.28 449 LYS B CA 1
ATOM 7637 C C . LYS B 1 449 ? -12.75 -40.594 -32.906 1 55.28 449 LYS B C 1
ATOM 7639 O O . LYS B 1 449 ? -12.617 -41.375 -33.844 1 55.28 449 LYS B O 1
ATOM 7644 N N . SER B 1 450 ? -12.789 -39.344 -33.094 1 48.78 450 SER B N 1
ATOM 7645 C CA . SER B 1 450 ? -12.742 -38.938 -34.469 1 48.78 450 SER B CA 1
ATOM 7646 C C . SER B 1 450 ? -11.453 -39.406 -35.156 1 48.78 450 SER B C 1
ATOM 7648 O O . SER B 1 450 ? -11.086 -38.938 -36.219 1 48.78 450 SER B O 1
ATOM 7650 N N . ASN B 1 451 ? -10.594 -40.094 -34.781 1 42.03 451 ASN B N 1
ATOM 7651 C CA . ASN B 1 451 ? -9.898 -40.625 -35.938 1 42.03 451 ASN B CA 1
ATOM 7652 C C . ASN B 1 451 ? -10.875 -41.125 -37 1 42.03 451 ASN B C 1
ATOM 7654 O O . ASN B 1 451 ? -10.477 -41.438 -38.125 1 42.03 451 ASN B O 1
ATOM 7658 N N . GLU B 1 452 ? -11.891 -42.094 -36.719 1 39.34 452 GLU B N 1
ATOM 7659 C CA . GLU B 1 452 ? -12.672 -42.719 -37.781 1 39.34 452 GLU B CA 1
ATOM 7660 C C . GLU B 1 452 ? -13.695 -41.719 -38.375 1 39.34 452 GLU B C 1
ATOM 7662 O O . GLU B 1 452 ? -14.008 -40.719 -37.75 1 39.34 452 GLU B O 1
ATOM 7667 N N . GLU B 1 453 ? -14.789 -42.188 -39.438 1 37.69 453 GLU B N 1
ATOM 7668 C CA . GLU B 1 453 ? -15.789 -41.562 -40.281 1 37.69 453 GLU B CA 1
ATOM 7669 C C . GLU B 1 453 ? -16.641 -40.562 -39.5 1 37.69 453 GLU B C 1
ATOM 7671 O O . GLU B 1 453 ? -16.891 -40.75 -38.312 1 37.69 453 GLU B O 1
ATOM 7676 N N . SER B 1 454 ? -17.047 -39.312 -40.062 1 38.03 454 SER B N 1
ATOM 7677 C CA . SER B 1 454 ? -17.672 -38 -39.906 1 38.03 454 SER B CA 1
ATOM 7678 C C . SER B 1 454 ? -19 -38.125 -39.156 1 38.03 454 SER B C 1
ATOM 7680 O O . SER B 1 454 ? -20.062 -37.875 -39.719 1 38.03 454 SER B O 1
ATOM 7682 N N . GLU B 1 455 ? -19.344 -39.094 -38.344 1 35.47 455 GLU B N 1
ATOM 7683 C CA . GLU B 1 455 ? -20.766 -39 -38.031 1 35.47 455 GLU B CA 1
ATOM 7684 C C . GLU B 1 455 ? -21.094 -37.75 -37.219 1 35.47 455 GLU B C 1
ATOM 7686 O O . GLU B 1 455 ? -20.297 -37.344 -36.375 1 35.47 455 GLU B O 1
ATOM 7691 N N . MET B 1 456 ? -22.078 -36.906 -37.688 1 36.78 456 MET B N 1
ATOM 7692 C CA . MET B 1 456 ? -22.828 -35.75 -37.188 1 36.78 456 MET B CA 1
ATOM 7693 C C . MET B 1 456 ? -23.328 -36 -35.781 1 36.78 456 MET B C 1
ATOM 7695 O O . MET B 1 456 ? -24.141 -36.906 -35.562 1 36.78 456 MET B O 1
ATOM 7699 N N . ALA B 1 457 ? -22.578 -36.25 -34.844 1 36.5 457 ALA B N 1
ATOM 7700 C CA . ALA B 1 457 ? -23.297 -36.469 -33.594 1 36.5 457 ALA B CA 1
ATOM 7701 C C . ALA B 1 457 ? -23.938 -35.188 -33.094 1 36.5 457 ALA B C 1
ATOM 7703 O O . ALA B 1 457 ? -23.359 -34.094 -33.219 1 36.5 457 ALA B O 1
ATOM 7704 N N . THR B 1 458 ? -25.328 -35.125 -33.031 1 35.12 458 THR B N 1
ATOM 7705 C CA . THR B 1 458 ? -26.156 -34.094 -32.438 1 35.12 458 THR B CA 1
ATOM 7706 C C . THR B 1 458 ? -25.719 -33.844 -30.984 1 35.12 458 THR B C 1
ATOM 7708 O O . THR B 1 458 ? -25.562 -34.781 -30.203 1 35.12 458 THR B O 1
ATOM 7711 N N . LEU B 1 459 ? -25.109 -32.812 -30.766 1 36.69 459 LEU B N 1
ATOM 7712 C CA . LEU B 1 459 ? -24.719 -32.344 -29.438 1 36.69 459 LEU B CA 1
ATOM 7713 C C . LEU B 1 459 ? -25.938 -32.25 -28.531 1 36.69 459 LEU B C 1
ATOM 7715 O O . LEU B 1 459 ? -26.906 -31.547 -28.844 1 36.69 459 LEU B O 1
ATOM 7719 N N . GLY B 1 460 ? -26.438 -33.25 -27.844 1 34.22 460 GLY B N 1
ATOM 7720 C CA . GLY B 1 460 ? -27.547 -33.188 -26.922 1 34.22 460 GLY B CA 1
ATOM 7721 C C . GLY B 1 460 ? -27.516 -31.984 -26 1 34.22 460 GLY B C 1
ATOM 7722 O O . GLY B 1 460 ? -26.484 -31.312 -25.906 1 34.22 460 GLY B O 1
ATOM 7723 N N . ALA B 1 461 ? -28.891 -31.453 -25.5 1 33.66 461 ALA B N 1
ATOM 7724 C CA . ALA B 1 461 ? -29.25 -30.328 -24.641 1 33.66 461 ALA B CA 1
ATOM 7725 C C . ALA B 1 461 ? -28.438 -30.359 -23.344 1 33.66 461 ALA B C 1
ATOM 7727 O O . ALA B 1 461 ? -28.406 -31.359 -22.641 1 33.66 461 ALA B O 1
ATOM 7728 N N . PHE B 1 462 ? -27.453 -29.672 -23.281 1 36.84 462 PHE B N 1
ATOM 7729 C CA . PHE B 1 462 ? -26.672 -29.5 -22.062 1 36.84 462 PHE B CA 1
ATOM 7730 C C . PHE B 1 462 ? -27.406 -28.594 -21.078 1 36.84 462 PHE B C 1
ATOM 7732 O O . PHE B 1 462 ? -27.859 -27.516 -21.438 1 36.84 462 PHE B O 1
ATOM 7739 N N . SER B 1 463 ? -28.406 -28.984 -20.219 1 39 463 SER B N 1
ATOM 7740 C CA . SER B 1 463 ? -29.031 -28.125 -19.219 1 39 463 SER B CA 1
ATOM 7741 C C . SER B 1 463 ? -28.016 -27.656 -18.188 1 39 463 SER B C 1
ATOM 7743 O O . SER B 1 463 ? -27.359 -28.469 -17.531 1 39 463 SER B O 1
ATOM 7745 N N . VAL B 1 464 ? -27.516 -26.609 -18.391 1 41.47 464 VAL B N 1
ATOM 7746 C CA . VAL B 1 464 ? -26.734 -25.922 -17.359 1 41.47 464 VAL B CA 1
ATOM 7747 C C . VAL B 1 464 ? -27.609 -25.688 -16.125 1 41.47 464 VAL B C 1
ATOM 7749 O O . VAL B 1 464 ? -27.469 -24.656 -15.445 1 41.47 464 VAL B O 1
ATOM 7752 N N . ARG B 1 465 ? -28.875 -26.062 -15.875 1 41.47 465 ARG B N 1
ATOM 7753 C CA . ARG B 1 465 ? -29.797 -25.906 -14.75 1 41.47 465 ARG B CA 1
ATOM 7754 C C . ARG B 1 465 ? -29.219 -26.547 -13.492 1 41.47 465 ARG B C 1
ATOM 7756 O O . ARG B 1 465 ? -28.75 -27.688 -13.523 1 41.47 465 ARG B O 1
ATOM 7763 N N . GLY B 1 466 ? -29.078 -25.641 -12.312 1 44.41 466 GLY B N 1
ATOM 7764 C CA . GLY B 1 466 ? -28.938 -25.922 -10.891 1 44.41 466 GLY B CA 1
ATOM 7765 C C . GLY B 1 466 ? -27.547 -25.594 -10.359 1 44.41 466 GLY B C 1
ATOM 7766 O O . GLY B 1 466 ? -27.328 -25.609 -9.148 1 44.41 466 GLY B O 1
ATOM 7767 N N . THR B 1 467 ? -26.438 -25.984 -10.945 1 47.78 467 THR B N 1
ATOM 7768 C CA . THR B 1 467 ? -25.359 -26.594 -10.172 1 47.78 467 THR B CA 1
ATOM 7769 C C . THR B 1 467 ? -24.406 -25.531 -9.625 1 47.78 467 THR B C 1
ATOM 7771 O O . THR B 1 467 ? -24.078 -25.547 -8.438 1 47.78 467 THR B O 1
ATOM 7774 N N . GLU B 1 468 ? -23.156 -24.906 -10.461 1 60.97 468 GLU B N 1
ATOM 7775 C CA . GLU B 1 468 ? -21.906 -24.656 -9.742 1 60.97 468 GLU B CA 1
ATOM 7776 C C . GLU B 1 468 ? -21.922 -23.297 -9.055 1 60.97 468 GLU B C 1
ATOM 7778 O O . GLU B 1 468 ? -22.109 -22.266 -9.703 1 60.97 468 GLU B O 1
ATOM 7783 N N . GLU B 1 469 ? -22.172 -23.391 -7.754 1 70.62 469 GLU B N 1
ATOM 7784 C CA . GLU B 1 469 ? -22.234 -22.234 -6.871 1 70.62 469 GLU B CA 1
ATOM 7785 C C . GLU B 1 469 ? -21.125 -21.234 -7.188 1 70.62 469 GLU B C 1
ATOM 7787 O O . GLU B 1 469 ? -21.312 -20.031 -6.992 1 70.62 469 GLU B O 1
ATOM 7792 N N . TRP B 1 470 ? -20.094 -21.828 -8.008 1 78.19 470 TRP B N 1
ATOM 7793 C CA . TRP B 1 470 ? -18.938 -20.938 -8.172 1 78.19 470 TRP B CA 1
ATOM 7794 C C . TRP B 1 470 ? -18.922 -20.312 -9.562 1 78.19 470 TRP B C 1
ATOM 7796 O O . TRP B 1 470 ? -18.219 -19.328 -9.797 1 78.19 470 TRP B O 1
ATOM 7806 N N . LEU B 1 471 ? -19.734 -20.812 -10.539 1 79 471 LEU B N 1
ATOM 7807 C CA . LEU B 1 471 ? -19.656 -20.406 -11.945 1 79 471 LEU B CA 1
ATOM 7808 C C . LEU B 1 471 ? -20.016 -18.938 -12.109 1 79 471 LEU B C 1
ATOM 7810 O O . LEU B 1 471 ? -19.312 -18.203 -12.805 1 79 471 LEU B O 1
ATOM 7814 N N . PRO B 1 472 ? -21.016 -18.453 -11.414 1 74.62 472 PRO B N 1
ATOM 7815 C CA . PRO B 1 472 ? -21.312 -17.031 -11.555 1 74.62 472 PRO B CA 1
ATOM 7816 C C . PRO B 1 472 ? -20.172 -16.141 -11.086 1 74.62 472 PRO B C 1
ATOM 7818 O O . PRO B 1 472 ? -19.875 -15.117 -11.719 1 74.62 472 PRO B O 1
ATOM 7821 N N . SER B 1 473 ? -19.547 -16.594 -10.023 1 74.69 473 SER B N 1
ATOM 7822 C CA . SER B 1 473 ? -18.406 -15.82 -9.516 1 74.69 473 SER B CA 1
ATOM 7823 C C . SER B 1 473 ? -17.25 -15.828 -10.492 1 74.69 473 SER B C 1
ATOM 7825 O O . SER B 1 473 ? -16.547 -14.82 -10.648 1 74.69 473 SER B O 1
ATOM 7827 N N . PHE B 1 474 ? -17.094 -16.922 -11.117 1 76.94 474 PHE B N 1
ATOM 7828 C CA . PHE B 1 474 ? -16.047 -17.047 -12.117 1 76.94 474 PHE B CA 1
ATOM 7829 C C . PHE B 1 474 ? -16.312 -16.125 -13.297 1 76.94 474 PHE B C 1
ATOM 7831 O O . PHE B 1 474 ? -15.398 -15.445 -13.781 1 76.94 474 PHE B O 1
ATOM 7838 N N . LEU B 1 475 ? -17.469 -16.062 -13.672 1 76.12 475 LEU B N 1
ATOM 7839 C CA . LEU B 1 475 ? -17.812 -15.328 -14.883 1 76.12 475 LEU B CA 1
ATOM 7840 C C . LEU B 1 475 ? -17.828 -13.82 -14.625 1 76.12 475 LEU B C 1
ATOM 7842 O O . LEU B 1 475 ? -17.562 -13.031 -15.539 1 76.12 475 LEU B O 1
ATOM 7846 N N . GLU B 1 476 ? -18.125 -13.453 -13.398 1 71.88 476 GLU B N 1
ATOM 7847 C CA . GLU B 1 476 ? -18.219 -12.039 -13.07 1 71.88 476 GLU B CA 1
ATOM 7848 C C . GLU B 1 476 ? -16.844 -11.43 -12.836 1 71.88 476 GLU B C 1
ATOM 7850 O O . GLU B 1 476 ? -16.641 -10.234 -13.047 1 71.88 476 GLU B O 1
ATOM 7855 N N . LYS B 1 477 ? -16 -12.281 -12.305 1 70 477 LYS B N 1
ATOM 7856 C CA . LYS B 1 477 ? -14.664 -11.789 -12 1 70 477 LYS B CA 1
ATOM 7857 C C . LYS B 1 477 ? -13.617 -12.469 -12.867 1 70 477 LYS B C 1
ATOM 7859 O O . LYS B 1 477 ? -13.016 -13.469 -12.461 1 70 477 LYS B O 1
ATOM 7864 N N . PRO B 1 478 ? -13.477 -11.797 -13.914 1 63.06 478 PRO B N 1
ATOM 7865 C CA . PRO B 1 478 ? -12.547 -12.477 -14.82 1 63.06 478 PRO B CA 1
ATOM 7866 C C . PRO B 1 478 ? -11.109 -12.469 -14.305 1 63.06 478 PRO B C 1
ATOM 7868 O O . PRO B 1 478 ? -10.211 -13 -14.969 1 63.06 478 PRO B O 1
ATOM 7871 N N . ASP B 1 479 ? -11.031 -12.016 -13.078 1 67.94 479 ASP B N 1
ATOM 7872 C CA . ASP B 1 479 ? -9.664 -12.047 -12.578 1 67.94 479 ASP B CA 1
ATOM 7873 C C . ASP B 1 479 ? -9.359 -13.383 -11.906 1 67.94 479 ASP B C 1
ATOM 7875 O O . ASP B 1 479 ? -10.266 -14.172 -11.625 1 67.94 479 ASP B O 1
ATOM 7879 N N . ARG B 1 480 ? -8.133 -13.75 -11.781 1 63.88 480 ARG B N 1
ATOM 7880 C CA . ARG B 1 480 ? -7.676 -15.039 -11.289 1 63.88 480 ARG B CA 1
ATOM 7881 C C . ARG B 1 480 ? -7.918 -15.18 -9.789 1 63.88 480 ARG B C 1
ATOM 7883 O O . ARG B 1 480 ? -7.801 -16.266 -9.234 1 63.88 480 ARG B O 1
ATOM 7890 N N . ALA B 1 481 ? -8.352 -14.102 -9.234 1 68.75 481 ALA B N 1
ATOM 7891 C CA . ALA B 1 481 ? -8.492 -14.133 -7.777 1 68.75 481 ALA B CA 1
ATOM 7892 C C . ALA B 1 481 ? -9.812 -14.789 -7.371 1 68.75 481 ALA B C 1
ATOM 7894 O O . ALA B 1 481 ? -10.023 -15.086 -6.191 1 68.75 481 ALA B O 1
ATOM 7895 N N . TRP B 1 482 ? -10.555 -15.195 -8.305 1 72.69 482 TRP B N 1
ATOM 7896 C CA . TRP B 1 482 ? -11.898 -15.695 -8.023 1 72.69 482 TRP B CA 1
ATOM 7897 C C . TRP B 1 482 ? -11.844 -16.984 -7.203 1 72.69 482 TRP B C 1
ATOM 7899 O O . TRP B 1 482 ? -12.633 -17.156 -6.273 1 72.69 482 TRP B O 1
ATOM 7909 N N . ILE B 1 483 ? -10.883 -17.797 -7.527 1 72.19 483 ILE B N 1
ATOM 7910 C CA . ILE B 1 483 ? -10.812 -19.109 -6.891 1 72.19 483 ILE B CA 1
ATOM 7911 C C . ILE B 1 483 ? -10.445 -18.938 -5.418 1 72.19 483 ILE B C 1
ATOM 7913 O O . ILE B 1 483 ? -10.859 -19.75 -4.574 1 72.19 483 ILE B O 1
ATOM 7917 N N . PHE B 1 484 ? -9.797 -17.906 -5.168 1 72.56 484 PHE B N 1
ATOM 7918 C CA . PHE B 1 484 ? -9.328 -17.672 -3.807 1 72.56 484 PHE B CA 1
ATOM 7919 C C . PHE B 1 484 ? -10.406 -17 -2.973 1 72.56 484 PHE B C 1
ATOM 7921 O O . PHE B 1 484 ? -10.383 -17.062 -1.741 1 72.56 484 PHE B O 1
ATOM 7928 N N . GLN B 1 485 ? -11.289 -16.422 -3.605 1 70.69 485 GLN B N 1
ATOM 7929 C CA . GLN B 1 485 ? -12.352 -15.711 -2.91 1 70.69 485 GLN B CA 1
ATOM 7930 C C . GLN B 1 485 ? -13.609 -16.562 -2.807 1 70.69 485 GLN B C 1
ATOM 7932 O O . GLN B 1 485 ? -14.539 -16.219 -2.07 1 70.69 485 GLN B O 1
ATOM 7937 N N . GLN B 1 486 ? -13.516 -17.719 -3.49 1 70.56 486 GLN B N 1
ATOM 7938 C CA . GLN B 1 486 ? -14.695 -18.578 -3.547 1 70.56 486 GLN B CA 1
ATOM 7939 C C . GLN B 1 486 ? -14.695 -19.594 -2.414 1 70.56 486 GLN B C 1
ATOM 7941 O O . GLN B 1 486 ? -13.828 -20.469 -2.355 1 70.56 486 GLN B O 1
ATOM 7946 N N . LYS B 1 487 ? -15.648 -19.5 -1.579 1 69.25 487 LYS B N 1
ATOM 7947 C CA . LYS B 1 487 ? -15.766 -20.359 -0.398 1 69.25 487 LYS B CA 1
ATOM 7948 C C . LYS B 1 487 ? -15.867 -21.828 -0.787 1 69.25 487 LYS B C 1
ATOM 7950 O O . LYS B 1 487 ? -15.438 -22.703 -0.032 1 69.25 487 LYS B O 1
ATOM 7955 N N . SER B 1 488 ? -16.344 -22.062 -1.973 1 70.94 488 SER B N 1
ATOM 7956 C CA . SER B 1 488 ? -16.547 -23.438 -2.396 1 70.94 488 SER B CA 1
ATOM 7957 C C . SER B 1 488 ? -15.227 -24.094 -2.791 1 70.94 488 SER B C 1
ATOM 7959 O O . SER B 1 488 ? -15.141 -25.328 -2.875 1 70.94 488 SER B O 1
ATOM 7961 N N . PHE B 1 489 ? -14.234 -23.297 -2.996 1 76.81 489 PHE B N 1
ATOM 7962 C CA . PHE B 1 489 ? -12.961 -23.891 -3.406 1 76.81 489 PHE B CA 1
ATOM 7963 C C . PHE B 1 489 ? -11.984 -23.938 -2.232 1 76.81 489 PHE B C 1
ATOM 7965 O O . PHE B 1 489 ? -11.953 -24.938 -1.503 1 76.81 489 PHE B O 1
ATOM 7972 N N . PHE B 1 490 ? -11.125 -22.781 -2.059 1 69 490 PHE B N 1
ATOM 7973 C CA . PHE B 1 490 ? -9.992 -22.906 -1.142 1 69 490 PHE B CA 1
ATOM 7974 C C . PHE B 1 490 ? -10.078 -21.859 -0.039 1 69 490 PHE B C 1
ATOM 7976 O O . PHE B 1 490 ? -9.219 -21.797 0.842 1 69 490 PHE B O 1
ATOM 7983 N N . SER B 1 491 ? -11.07 -21.062 0.023 1 65.75 491 SER B N 1
ATOM 7984 C CA . SER B 1 491 ? -11.023 -19.875 0.865 1 65.75 491 SER B CA 1
ATOM 7985 C C . SER B 1 491 ? -10.656 -20.219 2.303 1 65.75 491 SER B C 1
ATOM 7987 O O . SER B 1 491 ? -9.82 -19.562 2.918 1 65.75 491 SER B O 1
ATOM 7989 N N . ASP B 1 492 ? -11.078 -21.312 2.811 1 66.19 492 ASP B N 1
ATOM 7990 C CA . ASP B 1 492 ? -10.797 -21.672 4.195 1 66.19 492 ASP B CA 1
ATOM 7991 C C . ASP B 1 492 ? -9.391 -22.25 4.34 1 66.19 492 ASP B C 1
ATOM 7993 O O . ASP B 1 492 ? -8.766 -22.109 5.398 1 66.19 492 ASP B O 1
ATOM 7997 N N . LEU B 1 493 ? -8.953 -22.75 3.189 1 65.62 493 LEU B N 1
ATOM 7998 C CA . LEU B 1 493 ? -7.656 -23.406 3.229 1 65.62 493 LEU B CA 1
ATOM 7999 C C . LEU B 1 493 ? -6.531 -22.422 2.959 1 65.62 493 LEU B C 1
ATOM 8001 O O . LEU B 1 493 ? -5.375 -22.672 3.303 1 65.62 493 LEU B O 1
ATOM 8005 N N . LEU B 1 494 ? -6.926 -21.375 2.346 1 63.78 494 LEU B N 1
ATOM 8006 C CA . LEU B 1 494 ? -5.898 -20.422 1.953 1 63.78 494 LEU B CA 1
ATOM 8007 C C . LEU B 1 494 ? -5.77 -19.312 2.986 1 63.78 494 LEU B C 1
ATOM 8009 O O . LEU B 1 494 ? -4.977 -18.375 2.811 1 63.78 494 LEU B O 1
ATOM 8013 N N . SER B 1 495 ? -6.512 -19.344 4.098 1 64.88 495 SER B N 1
ATOM 8014 C CA . SER B 1 495 ? -6.422 -18.375 5.18 1 64.88 495 SER B CA 1
ATOM 8015 C C . SER B 1 495 ? -5.25 -18.672 6.105 1 64.88 495 SER B C 1
ATOM 8017 O O . SER B 1 495 ? -4.945 -19.844 6.363 1 64.88 495 SER B O 1
#